Protein AF-A0A1E7F9J7-F1 (afdb_monomer_lite)

pLDDT: mean 77.95, std 24.34, range [22.36, 98.88]

Structure (mmCIF, N/CA/C/O backbone):
data_AF-A0A1E7F9J7-F1
#
_entry.id   AF-A0A1E7F9J7-F1
#
loop_
_atom_site.group_PDB
_atom_site.id
_atom_site.type_symbol
_atom_site.label_atom_id
_atom_site.label_alt_id
_atom_site.label_comp_id
_atom_site.label_asym_id
_atom_site.label_entity_id
_atom_site.label_seq_id
_atom_site.pdbx_PDB_ins_code
_atom_site.Cartn_x
_atom_site.Cartn_y
_atom_site.Cartn_z
_atom_site.occupancy
_atom_site.B_iso_or_equiv
_atom_site.auth_seq_id
_atom_site.auth_comp_id
_atom_site.auth_asym_id
_atom_site.auth_atom_id
_atom_site.pdbx_PDB_model_num
ATOM 1 N N . MET A 1 1 ? -28.278 43.457 30.561 1.00 31.36 1 MET A N 1
ATOM 2 C CA . MET A 1 1 ? -28.997 43.087 29.323 1.00 31.36 1 MET A CA 1
ATOM 3 C C . MET A 1 1 ? -27.980 43.084 28.197 1.00 31.36 1 MET A C 1
ATOM 5 O O . MET A 1 1 ? -27.250 44.060 28.129 1.00 31.36 1 MET A O 1
ATOM 9 N N . HIS A 1 2 ? -27.852 42.096 27.316 1.00 30.12 2 HIS A N 1
ATOM 10 C CA . HIS A 1 2 ? -28.140 40.648 27.331 1.00 30.12 2 HIS A CA 1
ATOM 11 C C . HIS A 1 2 ? -27.152 40.077 26.278 1.00 30.12 2 HIS A C 1
ATOM 13 O O . HIS A 1 2 ? -26.948 40.724 25.258 1.00 30.12 2 HIS A O 1
ATOM 19 N N . LEU A 1 3 ? -26.335 39.054 26.549 1.00 34.31 3 LEU A N 1
ATOM 20 C CA . LEU A 1 3 ? -26.695 37.627 26.561 1.00 34.31 3 LEU A CA 1
ATOM 21 C C . LEU A 1 3 ? -27.476 37.186 25.312 1.00 34.31 3 LEU A C 1
ATOM 23 O O . LEU A 1 3 ? -28.670 37.443 25.246 1.00 34.31 3 LEU A O 1
ATOM 27 N N . TYR A 1 4 ? -26.818 36.460 24.406 1.00 25.39 4 TYR A N 1
ATOM 28 C CA . TYR A 1 4 ? -27.062 35.024 24.174 1.00 25.39 4 TYR A CA 1
ATOM 29 C C . TYR A 1 4 ? -25.704 34.347 23.837 1.00 25.39 4 TYR A C 1
ATOM 31 O O . TYR A 1 4 ? -24.785 35.074 23.448 1.00 25.39 4 TYR A O 1
ATOM 39 N N . PRO A 1 5 ? -25.495 33.038 24.099 1.00 41.03 5 PRO A N 1
ATOM 40 C CA . PRO A 1 5 ? -24.150 32.485 24.286 1.00 41.03 5 PRO A CA 1
ATOM 41 C C . PRO A 1 5 ? -23.638 31.602 23.136 1.00 41.03 5 PRO A C 1
ATOM 43 O O . PRO A 1 5 ? -24.390 31.132 22.286 1.00 41.03 5 PRO A O 1
ATOM 46 N N . ILE A 1 6 ? -22.334 31.337 23.195 1.00 36.47 6 ILE A N 1
ATOM 47 C CA . ILE A 1 6 ? -21.612 30.326 22.416 1.00 36.47 6 ILE A CA 1
ATOM 48 C C . ILE A 1 6 ? -22.042 28.920 22.872 1.00 36.47 6 ILE A C 1
ATOM 50 O O . ILE A 1 6 ? -22.129 28.672 24.075 1.00 36.47 6 ILE A O 1
ATOM 54 N N . ILE A 1 7 ? -22.235 27.995 21.927 1.00 32.44 7 ILE A N 1
ATOM 55 C CA . ILE A 1 7 ? -22.280 26.550 22.196 1.00 32.44 7 ILE A CA 1
ATOM 56 C C . ILE A 1 7 ? -20.998 25.938 21.626 1.00 32.44 7 ILE A C 1
ATOM 58 O O . ILE A 1 7 ? -20.916 25.614 20.446 1.00 32.44 7 ILE A O 1
ATOM 62 N N . LEU A 1 8 ? -19.985 25.838 22.486 1.00 29.28 8 LEU A N 1
ATOM 63 C CA . LEU A 1 8 ? -18.765 25.070 22.259 1.00 29.28 8 LEU A CA 1
ATOM 64 C C . LEU A 1 8 ? -18.831 23.887 23.232 1.00 29.28 8 LEU A C 1
ATOM 66 O O . LEU A 1 8 ? -18.603 24.062 24.431 1.00 29.28 8 LEU A O 1
ATOM 70 N N . THR A 1 9 ? -19.236 22.710 22.756 1.00 32.66 9 THR A N 1
ATOM 71 C CA . THR A 1 9 ? -19.564 21.581 23.644 1.00 32.66 9 THR A CA 1
ATOM 72 C C . THR A 1 9 ? -18.398 20.606 23.782 1.00 32.66 9 THR A C 1
ATOM 74 O O . THR A 1 9 ? -18.389 19.543 23.184 1.00 32.66 9 THR A O 1
ATOM 77 N N . VAL A 1 10 ? -17.441 20.997 24.625 1.00 31.27 10 VAL A N 1
ATOM 78 C CA . VAL A 1 10 ? -16.606 20.111 25.458 1.00 31.27 10 VAL A CA 1
ATOM 79 C C . VAL A 1 10 ? -16.020 18.852 24.783 1.00 31.27 10 VAL A C 1
ATOM 81 O O . VAL A 1 10 ? -16.510 17.747 24.983 1.00 31.27 10 VAL A O 1
ATOM 84 N N . LEU A 1 11 ? -14.827 19.005 24.202 1.00 36.25 11 LEU A N 1
ATOM 85 C CA . LEU A 1 11 ? -13.717 18.055 24.410 1.00 36.25 11 LEU A CA 1
ATOM 86 C C . LEU A 1 11 ? -12.618 18.738 25.243 1.00 36.25 11 LEU A C 1
ATOM 88 O O . LEU A 1 11 ? -11.459 18.855 24.870 1.00 36.25 11 LEU A O 1
ATOM 92 N N . ALA A 1 12 ? -13.043 19.295 26.379 1.00 35.00 12 ALA A N 1
ATOM 93 C CA . ALA A 1 12 ? -12.202 20.066 27.290 1.00 35.00 12 ALA A CA 1
ATOM 94 C C . ALA A 1 12 ? -12.637 19.839 28.746 1.00 35.00 12 ALA A C 1
ATOM 96 O O . ALA A 1 12 ? -13.013 20.774 29.452 1.00 35.00 12 ALA A O 1
ATOM 97 N N . HIS A 1 13 ? -12.647 18.578 29.179 1.00 33.28 13 HIS A N 1
ATOM 98 C CA . HIS A 1 13 ? -12.692 18.187 30.589 1.00 33.28 13 HIS A CA 1
ATOM 99 C C . HIS A 1 13 ? -11.712 17.028 30.799 1.00 33.28 13 HIS A C 1
ATOM 101 O O . HIS A 1 13 ? -11.803 16.014 30.121 1.00 33.28 13 HIS A O 1
ATOM 107 N N . CYS A 1 14 ? -10.792 17.189 31.752 1.00 31.30 14 CYS A N 1
ATOM 108 C CA . CYS A 1 14 ? -9.801 16.183 32.155 1.00 31.30 14 CYS A CA 1
ATOM 109 C C . CYS A 1 14 ? -8.684 15.803 31.162 1.00 31.30 14 CYS A C 1
ATOM 111 O O . CYS A 1 14 ? -8.039 14.781 31.376 1.00 31.30 14 CYS A O 1
ATOM 113 N N . VAL A 1 15 ? -8.269 16.719 30.275 1.00 35.38 15 VAL A N 1
ATOM 114 C CA . VAL A 1 15 ? -6.812 16.887 30.100 1.00 35.38 15 VAL A CA 1
ATOM 115 C C . VAL A 1 15 ? -6.275 17.413 31.434 1.00 35.38 15 VAL A C 1
ATOM 117 O O . VAL A 1 15 ? -6.433 18.590 31.770 1.00 35.38 15 VAL A O 1
ATOM 120 N N . LYS A 1 16 ? -5.693 16.525 32.245 1.00 32.09 16 LYS A N 1
ATOM 121 C CA . LYS A 1 16 ? -4.738 16.957 33.269 1.00 32.09 16 LYS A CA 1
ATOM 122 C C . LYS A 1 16 ? -3.530 17.519 32.533 1.00 32.09 16 LYS A C 1
ATOM 124 O O . LYS A 1 16 ? -3.037 16.890 31.608 1.00 32.09 16 LYS A O 1
ATOM 129 N N . SER A 1 17 ? -2.998 18.641 33.003 1.00 37.31 17 SER A N 1
ATOM 130 C CA . SER A 1 17 ? -1.667 19.093 32.604 1.00 37.31 17 SER A CA 1
ATOM 131 C C . SER A 1 17 ? -0.590 18.248 33.299 1.00 37.31 17 SER A C 1
ATOM 133 O O . SER A 1 17 ? 0.095 18.724 34.206 1.00 37.31 17 SER A O 1
ATOM 135 N N . SER A 1 18 ? -0.481 16.984 32.904 1.00 37.03 18 SER A N 1
ATOM 136 C CA . SER A 1 18 ? 0.805 16.306 32.809 1.00 37.03 18 SER A CA 1
ATOM 137 C C . SER A 1 18 ? 1.249 16.455 31.359 1.00 37.03 18 SER A C 1
ATOM 139 O O . SER A 1 18 ? 0.772 15.742 30.484 1.00 37.03 18 SER A O 1
ATOM 141 N N . SER A 1 19 ? 2.155 17.403 31.111 1.00 41.78 19 SER A N 1
ATOM 142 C CA . SER A 1 19 ? 3.227 17.112 30.162 1.00 41.78 19 SER A CA 1
ATOM 143 C C . SER A 1 19 ? 3.887 15.818 30.635 1.00 41.78 19 SER A C 1
ATOM 145 O O . SER A 1 19 ? 4.098 15.684 31.849 1.00 41.78 19 SER A O 1
ATOM 147 N N . ALA A 1 20 ? 4.186 14.896 29.724 1.00 46.88 20 ALA A N 1
ATOM 148 C CA . ALA A 1 20 ? 4.900 13.680 30.086 1.00 46.88 20 ALA A CA 1
ATOM 149 C C . ALA A 1 20 ? 6.185 14.043 30.846 1.00 46.88 20 ALA A C 1
ATOM 151 O O . ALA A 1 20 ? 6.875 15.000 30.492 1.00 46.88 20 ALA A O 1
ATOM 152 N N . THR A 1 21 ? 6.493 13.334 31.929 1.00 57.53 21 THR A N 1
ATOM 153 C CA . THR A 1 21 ? 7.809 13.462 32.569 1.00 57.53 21 THR A CA 1
ATOM 154 C C . THR A 1 21 ? 8.828 12.626 31.779 1.00 57.53 21 THR A C 1
ATOM 156 O O . THR A 1 21 ? 8.442 11.653 31.133 1.00 57.53 21 THR A O 1
ATOM 159 N N . TRP A 1 22 ? 10.139 12.918 31.860 1.00 61.03 22 TRP A N 1
ATOM 160 C CA . TRP A 1 22 ? 11.176 12.031 31.274 1.00 61.03 22 TRP A CA 1
ATOM 161 C C . TRP A 1 22 ? 11.014 10.560 31.740 1.00 61.03 22 TRP A C 1
ATOM 163 O O . TRP A 1 22 ? 11.368 9.640 31.008 1.00 61.03 22 TRP A O 1
ATOM 173 N N . GLU A 1 23 ? 10.426 10.351 32.929 1.00 71.75 23 GLU A N 1
ATOM 174 C CA . GLU A 1 23 ? 10.092 9.038 33.507 1.00 71.75 23 GLU A CA 1
ATOM 175 C C . GLU A 1 23 ? 9.023 8.271 32.696 1.00 71.75 23 GLU A C 1
ATOM 177 O O . GLU A 1 23 ? 8.998 7.043 32.728 1.00 71.75 23 GLU A O 1
ATOM 182 N N . GLU A 1 24 ? 8.144 8.953 31.955 1.00 83.19 24 GLU A N 1
ATOM 183 C CA . GLU A 1 24 ? 7.156 8.309 31.077 1.00 83.19 24 GLU A CA 1
ATOM 184 C C . GLU A 1 24 ? 7.815 7.811 29.784 1.00 83.19 24 GLU A C 1
ATOM 186 O O . GLU A 1 24 ? 7.625 6.651 29.421 1.00 83.19 24 GLU A O 1
ATOM 191 N N . LEU A 1 25 ? 8.680 8.607 29.139 1.00 92.62 25 LEU A N 1
ATOM 192 C CA . LEU A 1 25 ? 9.430 8.142 27.959 1.00 92.62 25 LEU A CA 1
ATOM 193 C C . LEU A 1 25 ? 10.474 7.057 28.292 1.00 92.62 25 LEU A C 1
ATOM 195 O O . LEU A 1 25 ? 10.832 6.282 27.409 1.00 92.62 25 LEU A O 1
ATOM 199 N N . ASP A 1 26 ? 10.916 6.930 29.549 1.00 91.56 26 ASP A N 1
ATOM 200 C CA . ASP A 1 26 ? 11.721 5.783 30.012 1.00 91.56 26 ASP A CA 1
ATOM 201 C C . ASP A 1 26 ? 10.948 4.439 29.970 1.00 91.56 26 ASP A C 1
ATOM 203 O O . ASP A 1 26 ? 11.564 3.371 29.943 1.00 91.56 26 ASP A O 1
ATOM 207 N N . ASN A 1 27 ? 9.607 4.459 29.911 1.00 94.75 27 ASN A N 1
ATOM 208 C CA . ASN A 1 27 ? 8.796 3.245 29.737 1.00 94.75 27 ASN A CA 1
ATOM 209 C C . ASN A 1 27 ? 8.711 2.773 28.273 1.00 94.75 27 ASN A C 1
ATOM 211 O O . ASN A 1 27 ? 8.237 1.664 28.026 1.00 94.75 27 ASN A O 1
ATOM 215 N N . LEU A 1 28 ? 9.163 3.571 27.302 1.00 96.75 28 LEU A N 1
ATOM 216 C CA . LEU A 1 28 ? 9.178 3.192 25.886 1.00 96.75 28 LEU A CA 1
ATOM 217 C C . LEU A 1 28 ? 10.453 2.441 25.513 1.00 96.75 28 LEU A C 1
ATOM 219 O O . LEU A 1 28 ? 11.527 2.666 26.069 1.00 96.75 28 LEU A O 1
ATOM 223 N N . HIS A 1 29 ? 10.334 1.582 24.504 1.00 96.31 29 HIS A N 1
ATOM 224 C CA . HIS A 1 29 ? 11.493 1.059 23.797 1.00 96.31 29 HIS A CA 1
ATOM 225 C C . HIS A 1 29 ? 11.666 1.818 22.478 1.00 96.31 29 HIS A C 1
ATOM 227 O O . HIS A 1 29 ? 10.716 1.970 21.713 1.00 96.31 29 HIS A O 1
ATOM 233 N N . PHE A 1 30 ? 12.891 2.266 22.214 1.00 95.94 30 PHE A N 1
ATOM 234 C CA . PHE A 1 30 ? 13.279 2.973 20.998 1.00 95.94 30 PHE A CA 1
ATOM 235 C C . PHE A 1 30 ? 14.331 2.141 20.260 1.00 95.94 30 PHE A C 1
ATOM 237 O O . PHE A 1 30 ? 15.417 1.906 20.791 1.00 95.94 30 PHE A O 1
ATOM 244 N N . GLY A 1 31 ? 13.996 1.677 19.056 1.00 93.88 31 GLY A N 1
ATOM 245 C CA . GLY A 1 31 ? 14.862 0.844 18.222 1.00 93.88 31 GLY A CA 1
ATOM 246 C C . GLY A 1 31 ? 15.560 1.667 17.143 1.00 93.88 31 GLY A C 1
ATOM 247 O O . GLY A 1 31 ? 14.911 2.404 16.396 1.00 93.88 31 GLY A O 1
ATOM 248 N N . GLY A 1 32 ? 16.881 1.531 17.065 1.00 93.06 32 GLY A N 1
ATOM 249 C CA . GLY A 1 32 ? 17.759 2.289 16.175 1.00 93.06 32 GLY A CA 1
ATOM 250 C C . GLY A 1 32 ? 18.370 3.535 16.811 1.00 93.06 32 GLY A C 1
ATOM 251 O O . GLY A 1 32 ? 18.408 3.668 18.033 1.00 93.06 32 GLY A O 1
ATOM 252 N N . ARG A 1 33 ? 18.917 4.438 15.987 1.00 94.12 33 ARG A N 1
ATOM 253 C CA . ARG A 1 33 ? 19.833 5.518 16.418 1.00 94.12 33 ARG A CA 1
ATOM 254 C C . ARG A 1 33 ? 19.162 6.714 17.131 1.00 94.12 33 ARG A C 1
ATOM 256 O O . ARG A 1 33 ? 19.635 7.843 17.006 1.00 94.12 33 ARG A O 1
ATOM 263 N N . TRP A 1 34 ? 18.105 6.468 17.905 1.00 94.44 34 TRP A N 1
ATOM 264 C CA . TRP A 1 34 ? 17.447 7.458 18.760 1.00 94.44 34 TRP A CA 1
ATOM 265 C C . TRP A 1 34 ? 18.394 8.053 19.815 1.00 94.44 34 TRP A C 1
ATOM 267 O O . TRP A 1 34 ? 19.337 7.406 20.279 1.00 94.44 34 TRP A O 1
ATOM 277 N N . TRP A 1 35 ? 18.112 9.278 20.260 1.00 92.88 35 TRP A N 1
ATOM 278 C CA . TRP A 1 35 ? 18.783 9.906 21.398 1.00 92.88 35 TRP A CA 1
ATOM 279 C C . TRP A 1 35 ? 17.847 10.781 22.235 1.00 92.88 35 TRP A C 1
ATOM 281 O O . TRP A 1 35 ? 16.805 11.232 21.772 1.00 92.88 35 TRP A O 1
ATOM 291 N N . ARG A 1 36 ? 18.237 11.036 23.486 1.00 91.56 36 ARG A N 1
ATOM 292 C CA . ARG A 1 36 ? 17.559 11.981 24.383 1.00 91.56 36 ARG A CA 1
ATOM 293 C C . ARG A 1 36 ? 18.103 13.388 24.177 1.00 91.56 36 ARG A C 1
ATOM 295 O O . ARG A 1 36 ? 19.322 13.558 24.165 1.00 91.56 36 ARG A O 1
ATOM 302 N N . ASP A 1 37 ? 17.222 14.382 24.109 1.00 89.06 37 ASP A N 1
ATOM 303 C CA . ASP A 1 37 ? 17.598 15.799 24.055 1.00 89.06 37 ASP A CA 1
ATOM 304 C C . ASP A 1 37 ? 17.044 16.578 25.265 1.00 89.06 37 ASP A C 1
ATOM 306 O O . ASP A 1 37 ? 16.268 17.516 25.105 1.00 89.06 37 ASP A O 1
ATOM 310 N N . ASN A 1 38 ? 17.530 16.191 26.461 1.00 87.88 38 ASN A N 1
ATOM 311 C CA . ASN A 1 38 ? 17.381 16.759 27.828 1.00 87.88 38 ASN A CA 1
ATOM 312 C C . ASN A 1 38 ? 16.712 15.895 28.965 1.00 87.88 38 ASN A C 1
ATOM 314 O O . ASN A 1 38 ? 17.502 15.370 29.752 1.00 87.88 38 ASN A O 1
ATOM 318 N N . ASP A 1 39 ? 15.402 15.653 29.266 1.00 88.62 39 ASP A N 1
ATOM 319 C CA . ASP A 1 39 ? 12.684 15.688 28.316 1.00 88.62 39 ASP A CA 1
ATOM 320 C C . ASP A 1 39 ? 12.103 14.841 27.064 1.00 88.62 39 ASP A C 1
ATOM 322 O O . ASP A 1 39 ? 11.591 13.737 27.262 1.00 88.62 39 ASP A O 1
ATOM 326 N N . SER A 1 40 ? 12.248 15.314 25.808 1.00 93.44 40 SER A N 1
ATOM 327 C CA . SER A 1 40 ? 11.906 14.597 24.567 1.00 93.44 40 SER A CA 1
ATOM 328 C C . SER A 1 40 ? 12.999 13.692 23.954 1.00 93.44 40 SER A C 1
ATOM 330 O O . SER A 1 40 ? 14.211 13.862 24.143 1.00 93.44 40 SER A O 1
ATOM 332 N N . MET A 1 41 ? 12.556 12.695 23.182 1.00 95.25 41 MET A N 1
ATOM 333 C CA . MET A 1 41 ? 13.389 11.745 22.426 1.00 95.25 41 MET A CA 1
ATOM 334 C C . MET A 1 41 ? 13.416 12.102 20.934 1.00 95.25 41 MET A C 1
ATOM 336 O O . MET A 1 41 ? 12.403 12.517 20.380 1.00 95.25 41 MET A O 1
ATOM 340 N N . LYS A 1 42 ? 14.561 11.926 20.266 1.00 94.44 42 LYS A N 1
ATOM 341 C CA . LYS A 1 42 ? 14.794 12.333 18.870 1.00 94.44 42 LYS A CA 1
ATOM 342 C C . LYS A 1 42 ? 15.419 11.237 18.019 1.00 94.44 42 LYS A C 1
ATOM 344 O O . LYS A 1 42 ? 16.199 10.432 18.522 1.00 94.44 42 LYS A O 1
ATOM 349 N N . HIS A 1 43 ? 15.106 11.249 16.727 1.00 94.19 43 HIS A N 1
ATOM 350 C CA . HIS A 1 43 ? 15.682 10.389 15.689 1.00 94.19 43 HIS A CA 1
ATOM 351 C C . HIS A 1 43 ? 15.571 11.075 14.322 1.00 94.19 43 HIS A C 1
ATOM 353 O O . HIS A 1 43 ? 14.692 11.911 14.128 1.00 94.19 43 HIS A O 1
ATOM 359 N N . SER A 1 44 ? 16.427 10.727 13.358 1.00 90.44 44 SER A N 1
ATOM 360 C CA . SER A 1 44 ? 16.321 11.253 11.985 1.00 90.44 44 SER A CA 1
ATOM 361 C C . SER A 1 44 ? 16.428 10.218 10.871 1.00 90.44 44 SER A C 1
ATOM 363 O O . SER A 1 44 ? 15.923 10.501 9.799 1.00 90.44 44 SER A O 1
ATOM 365 N N . TRP A 1 45 ? 17.082 9.067 11.073 1.00 93.38 45 TRP A N 1
ATOM 366 C CA . TRP A 1 45 ? 17.297 8.044 10.029 1.00 93.38 45 TRP A CA 1
ATOM 367 C C . TRP A 1 45 ? 15.992 7.394 9.531 1.00 93.38 45 TRP A C 1
ATOM 369 O O . TRP A 1 45 ? 14.916 7.871 9.868 1.00 93.38 45 TRP A O 1
ATOM 379 N N . GLY A 1 46 ? 16.059 6.314 8.742 1.00 88.06 46 GLY A N 1
ATOM 380 C CA . GLY A 1 46 ? 14.864 5.607 8.251 1.00 88.06 46 GLY A CA 1
ATOM 381 C C . GLY A 1 46 ? 14.035 4.947 9.368 1.00 88.06 46 GLY A C 1
ATOM 382 O O . GLY A 1 46 ? 13.532 5.616 10.266 1.00 88.06 46 GLY A O 1
ATOM 383 N N . VAL A 1 47 ? 13.925 3.616 9.346 1.00 91.69 47 VAL A N 1
ATOM 384 C CA . VAL A 1 47 ? 12.894 2.846 10.081 1.00 91.69 47 VAL A CA 1
ATOM 385 C C . VAL A 1 47 ? 12.686 3.195 11.564 1.00 91.69 47 VAL A C 1
ATOM 387 O O . VAL A 1 47 ? 11.545 3.157 12.005 1.00 91.69 47 VAL A O 1
ATOM 390 N N . GLY A 1 48 ? 13.716 3.598 12.320 1.00 93.69 48 GLY A N 1
ATOM 391 C CA . GLY A 1 48 ? 13.559 4.474 13.499 1.00 93.69 48 GLY A CA 1
ATOM 392 C C . GLY A 1 48 ? 12.387 4.172 14.429 1.00 93.69 48 GLY A C 1
ATOM 393 O O . GLY A 1 48 ? 11.462 4.975 14.537 1.00 93.69 48 GLY A O 1
ATOM 394 N N . THR A 1 49 ? 12.389 3.002 15.063 1.00 96.00 49 THR A N 1
ATOM 395 C CA . THR A 1 49 ? 11.168 2.476 15.687 1.00 96.00 49 THR A CA 1
ATOM 396 C C . THR A 1 49 ? 10.937 2.983 17.104 1.00 96.00 49 THR A C 1
ATOM 398 O O . THR A 1 49 ? 11.889 3.172 17.860 1.00 96.00 49 THR A O 1
ATOM 401 N N . PHE A 1 50 ? 9.673 3.125 17.494 1.00 97.44 50 PHE A N 1
ATOM 402 C CA . PHE A 1 50 ? 9.259 3.275 18.887 1.00 97.44 50 PHE A CA 1
ATOM 403 C C . PHE A 1 50 ? 8.177 2.244 19.226 1.00 97.44 50 PHE A C 1
ATOM 405 O O . PHE A 1 50 ? 7.335 1.911 18.391 1.00 97.44 50 PHE A O 1
ATOM 412 N N . ILE A 1 51 ? 8.217 1.711 20.448 1.00 98.06 51 ILE A N 1
ATOM 413 C CA . ILE A 1 51 ? 7.260 0.720 20.947 1.00 98.06 51 ILE A CA 1
ATOM 414 C C . ILE A 1 51 ? 6.665 1.212 22.260 1.00 98.06 51 ILE A C 1
ATOM 416 O O . ILE A 1 51 ? 7.379 1.403 23.248 1.00 98.06 51 ILE A O 1
ATOM 420 N N . VAL A 1 52 ? 5.344 1.373 22.258 1.00 98.25 52 VAL A N 1
ATOM 421 C CA . VAL A 1 52 ? 4.521 1.754 23.406 1.00 98.25 52 VAL A CA 1
ATOM 422 C C . VAL A 1 52 ? 3.772 0.523 23.901 1.00 98.25 52 VAL A C 1
ATOM 424 O O . VAL A 1 52 ? 3.244 -0.254 23.107 1.00 98.25 52 VAL A O 1
ATOM 427 N N . ARG A 1 53 ? 3.686 0.348 25.218 1.00 98.19 53 ARG A N 1
ATOM 428 C CA . ARG A 1 53 ? 2.897 -0.714 25.847 1.00 98.19 53 ARG A CA 1
ATOM 429 C C . ARG A 1 53 ? 2.030 -0.108 26.938 1.00 98.19 53 ARG A C 1
ATOM 431 O O . ARG A 1 53 ? 2.528 0.655 27.758 1.00 98.19 53 ARG A O 1
ATOM 438 N N . PHE A 1 54 ? 0.738 -0.408 26.947 1.00 97.69 54 PHE A N 1
ATOM 439 C CA . PHE A 1 54 ? -0.209 0.231 27.864 1.00 97.69 54 PHE A CA 1
ATOM 440 C C . PHE A 1 54 ? -1.439 -0.640 28.123 1.00 97.69 54 PHE A C 1
ATOM 442 O O . PHE A 1 54 ? -1.631 -1.682 27.505 1.00 97.69 54 PHE A O 1
ATOM 449 N N . ARG A 1 55 ? -2.289 -0.217 29.057 1.00 97.00 55 ARG A N 1
ATOM 450 C CA . ARG A 1 55 ? -3.622 -0.789 29.308 1.00 97.00 55 ARG A CA 1
ATOM 451 C C . ARG A 1 55 ? -4.582 0.296 29.785 1.00 97.00 55 ARG A C 1
ATOM 453 O O . ARG A 1 55 ? -4.137 1.393 30.106 1.00 97.00 55 ARG A O 1
ATOM 460 N N . GLY A 1 56 ? -5.880 0.007 29.872 1.00 92.50 56 GLY A N 1
ATOM 461 C CA . GLY A 1 56 ? -6.856 0.959 30.427 1.00 92.50 56 GLY A CA 1
ATOM 462 C C . GLY A 1 56 ? -7.253 2.106 29.490 1.00 92.50 56 GLY A C 1
ATOM 463 O O . GLY A 1 56 ? -7.933 3.026 29.940 1.00 92.50 56 GLY A O 1
ATOM 464 N N . SER A 1 57 ? -6.850 2.045 28.214 1.00 92.94 57 SER A N 1
ATOM 465 C CA . SER A 1 57 ? -7.105 3.066 27.190 1.00 92.94 57 SER A CA 1
ATOM 466 C C . SER A 1 57 ? -7.679 2.465 25.910 1.00 92.94 57 SER A C 1
ATOM 468 O O . SER A 1 57 ? -7.348 1.334 25.551 1.00 92.94 57 SER A O 1
ATOM 470 N N . SER A 1 58 ? -8.541 3.232 25.246 1.00 86.69 58 SER A N 1
ATOM 471 C CA . SER A 1 58 ? -9.130 2.948 23.930 1.00 86.69 58 SER A CA 1
ATOM 472 C C . SER A 1 58 ? -8.366 3.598 22.771 1.00 86.69 58 SER A C 1
ATOM 474 O O . SER A 1 58 ? -8.616 3.281 21.609 1.00 86.69 58 SER A O 1
ATOM 476 N N . GLU A 1 59 ? -7.402 4.464 23.077 1.00 86.12 59 GLU A N 1
ATOM 477 C CA . GLU A 1 59 ? -6.537 5.113 22.095 1.00 86.12 59 GLU A CA 1
ATOM 478 C C . GLU A 1 59 ? -5.083 5.228 22.572 1.00 86.12 59 GLU A C 1
ATOM 480 O O . GLU A 1 59 ? -4.784 5.113 23.767 1.00 86.12 59 GLU A O 1
ATOM 485 N N . LEU A 1 60 ? -4.190 5.462 21.610 1.00 95.94 60 LEU A N 1
ATOM 486 C CA . LEU A 1 60 ? -2.814 5.900 21.807 1.00 95.94 60 LEU A CA 1
ATOM 487 C C . LEU A 1 60 ? -2.592 7.175 20.994 1.00 95.94 60 LEU A C 1
ATOM 489 O O . LEU A 1 60 ? -2.670 7.152 19.763 1.00 95.94 60 LEU A O 1
ATOM 493 N N . VAL A 1 61 ? -2.249 8.260 21.682 1.00 94.44 61 VAL A N 1
ATOM 494 C CA . VAL A 1 61 ? -1.857 9.528 21.067 1.00 94.44 61 VAL A CA 1
ATOM 495 C C . VAL A 1 61 ? -0.418 9.842 21.471 1.00 94.44 61 VAL A C 1
ATOM 497 O O . VAL A 1 61 ? -0.092 9.875 22.655 1.00 94.44 61 VAL A O 1
ATOM 500 N N . MET A 1 62 ? 0.458 10.080 20.501 1.00 95.56 62 MET A N 1
ATOM 501 C CA . MET A 1 62 ? 1.838 10.506 20.736 1.00 95.56 62 MET A CA 1
ATOM 502 C C . MET A 1 62 ? 1.907 12.030 20.679 1.00 95.56 62 MET A C 1
ATOM 504 O O . MET A 1 62 ? 1.467 12.621 19.695 1.00 95.56 62 MET A O 1
ATOM 508 N N . GLN A 1 63 ? 2.481 12.678 21.694 1.00 94.31 63 GLN A N 1
ATOM 509 C CA . GLN A 1 63 ? 2.858 14.084 21.565 1.00 94.31 63 GLN A CA 1
ATOM 510 C C . GLN A 1 63 ? 4.180 14.130 20.789 1.00 94.31 63 GLN A C 1
ATOM 512 O O . GLN A 1 63 ? 5.207 13.651 21.280 1.00 94.31 63 GLN A O 1
ATOM 517 N N . MET A 1 64 ? 4.139 14.625 19.553 1.00 92.69 64 MET A N 1
ATOM 518 C CA . MET A 1 64 ? 5.199 14.418 18.567 1.00 92.69 64 MET A CA 1
ATOM 519 C C . MET A 1 64 ? 5.349 15.628 17.641 1.00 92.69 64 MET A C 1
ATOM 521 O O . MET A 1 64 ? 4.368 16.252 17.257 1.00 92.69 64 MET A O 1
ATOM 525 N N . THR A 1 65 ? 6.581 15.912 17.224 1.00 93.19 65 THR A N 1
ATOM 526 C CA . THR A 1 65 ? 6.911 16.850 16.145 1.00 93.19 65 THR A CA 1
ATOM 527 C C . THR A 1 65 ? 7.626 16.098 15.016 1.00 93.19 65 THR A C 1
ATOM 529 O O . THR A 1 65 ? 8.542 15.309 15.260 1.00 93.19 65 THR A O 1
ATOM 532 N N . SER A 1 66 ? 7.245 16.375 13.770 1.00 89.69 66 SER A N 1
ATOM 533 C CA . SER A 1 66 ? 7.963 15.945 12.556 1.00 89.69 66 SER A CA 1
ATOM 534 C C . SER A 1 66 ? 8.512 17.176 11.817 1.00 89.69 66 SER A C 1
ATOM 536 O O . SER A 1 66 ? 8.316 18.308 12.263 1.00 89.69 66 SER A O 1
ATOM 538 N N . SER A 1 67 ? 9.227 16.994 10.704 1.00 79.12 67 SER A N 1
ATOM 539 C CA . SER A 1 67 ? 9.763 18.131 9.941 1.00 79.12 67 SER A CA 1
ATOM 540 C C . SER A 1 67 ? 8.667 18.973 9.275 1.00 79.12 67 SER A C 1
ATOM 542 O O . SER A 1 67 ? 7.495 18.621 9.304 1.00 79.12 67 SER A O 1
ATOM 544 N N . TRP A 1 68 ? 9.053 20.087 8.646 1.00 74.69 68 TRP A N 1
ATOM 545 C CA . TRP A 1 68 ? 8.184 21.145 8.099 1.00 74.69 68 TRP A CA 1
ATOM 546 C C . TRP A 1 68 ? 7.107 20.729 7.072 1.00 74.69 68 TRP A C 1
ATOM 548 O O . TRP A 1 68 ? 6.379 21.601 6.598 1.00 74.69 68 TRP A O 1
ATOM 558 N N . VAL A 1 69 ? 7.047 19.450 6.688 1.00 83.56 69 VAL A N 1
ATOM 559 C CA . VAL A 1 69 ? 6.079 18.867 5.740 1.00 83.56 69 VAL A CA 1
ATOM 560 C C . VAL A 1 69 ? 5.435 17.563 6.253 1.00 83.56 69 VAL A C 1
ATOM 562 O O . VAL A 1 69 ? 4.826 16.830 5.475 1.00 83.56 69 VAL A O 1
ATOM 565 N N . GLY A 1 70 ? 5.591 17.251 7.542 1.00 90.94 70 GLY A N 1
ATOM 566 C CA . GLY A 1 70 ? 5.115 16.020 8.170 1.00 90.94 70 GLY A CA 1
ATOM 567 C C . GLY A 1 70 ? 6.091 14.844 8.067 1.00 90.94 70 GLY A C 1
ATOM 568 O O . GLY A 1 70 ? 7.276 15.027 7.786 1.00 90.94 70 GLY A O 1
ATOM 569 N N . ALA A 1 71 ? 5.596 13.635 8.341 1.00 93.88 71 ALA A N 1
ATOM 570 C CA . ALA A 1 71 ? 6.279 12.360 8.085 1.00 93.88 71 ALA A CA 1
ATOM 571 C C . ALA A 1 71 ? 5.292 11.178 8.107 1.00 93.88 71 ALA A C 1
ATOM 573 O O . ALA A 1 71 ? 4.251 11.245 8.760 1.00 93.88 71 ALA A O 1
ATOM 574 N N . TYR A 1 72 ? 5.636 10.087 7.424 1.00 95.81 72 TYR A N 1
ATOM 575 C CA . TYR A 1 72 ? 4.905 8.819 7.472 1.00 95.81 72 TYR A CA 1
ATOM 576 C C . TYR A 1 72 ? 5.522 7.828 8.464 1.00 95.81 72 TYR A C 1
ATOM 578 O O . TYR A 1 72 ? 6.751 7.730 8.583 1.00 95.81 72 TYR A O 1
ATOM 586 N N . TYR A 1 73 ? 4.648 7.069 9.127 1.00 97.12 73 TYR A N 1
ATOM 587 C CA . TYR A 1 73 ? 4.996 5.999 10.057 1.00 97.12 73 TYR A CA 1
ATOM 588 C C . TYR A 1 73 ? 4.156 4.747 9.781 1.00 97.12 73 TYR A C 1
ATOM 590 O O . TYR A 1 73 ? 2.928 4.810 9.796 1.00 97.12 73 TYR A O 1
ATOM 598 N N . THR A 1 74 ? 4.803 3.601 9.588 1.00 96.44 74 THR A N 1
ATOM 599 C CA . THR A 1 74 ? 4.151 2.290 9.564 1.00 96.44 74 THR A CA 1
ATOM 600 C C . THR A 1 74 ? 4.000 1.803 11.001 1.00 96.44 74 THR A C 1
ATOM 602 O O . THR A 1 74 ? 4.996 1.646 11.711 1.00 96.44 74 THR A O 1
ATOM 605 N N . CYS A 1 75 ? 2.761 1.590 11.439 1.00 96.19 75 CYS A N 1
ATOM 606 C CA . CYS A 1 75 ? 2.399 1.247 12.811 1.00 96.19 75 CYS A CA 1
ATOM 607 C C . CYS A 1 75 ? 1.611 -0.067 12.883 1.00 96.19 75 CYS A C 1
ATOM 609 O O . CYS A 1 75 ? 0.724 -0.313 12.074 1.00 96.19 75 CYS A O 1
ATOM 611 N N . GLN A 1 76 ? 1.911 -0.889 13.884 1.00 95.12 76 GLN A N 1
ATOM 612 C CA . GLN A 1 76 ? 1.307 -2.195 14.137 1.00 95.12 76 GLN A CA 1
ATOM 613 C C . GLN A 1 76 ? 0.742 -2.238 15.560 1.00 95.12 76 GLN A C 1
ATOM 615 O O . GLN A 1 76 ? 1.433 -1.848 16.506 1.00 95.12 76 GLN A O 1
ATOM 620 N N . VAL A 1 77 ? -0.478 -2.754 15.726 1.00 93.44 77 VAL A N 1
ATOM 621 C CA . VAL A 1 77 ? -1.131 -2.942 17.036 1.00 93.44 77 VAL A CA 1
ATOM 622 C C . VAL A 1 77 ? -1.267 -4.434 17.337 1.00 93.44 77 VAL A C 1
ATOM 624 O O . VAL A 1 77 ? -1.750 -5.190 16.502 1.00 93.44 77 VAL A O 1
ATOM 627 N N . ASP A 1 78 ? -0.833 -4.863 18.523 1.00 92.62 78 ASP A N 1
ATOM 628 C CA . ASP A 1 78 ? -0.940 -6.230 19.066 1.00 92.62 78 ASP A CA 1
ATOM 629 C C . ASP A 1 78 ? -0.401 -7.363 18.160 1.00 92.62 78 ASP A C 1
ATOM 631 O O . ASP A 1 78 ? -0.722 -8.534 18.364 1.00 92.62 78 ASP A O 1
ATOM 635 N N . GLY A 1 79 ? 0.443 -7.035 17.175 1.00 85.25 79 GLY A N 1
ATOM 636 C CA . GLY A 1 79 ? 0.940 -7.982 16.169 1.00 85.25 79 GLY A CA 1
ATOM 637 C C . GLY A 1 79 ? -0.035 -8.268 15.016 1.00 85.25 79 GLY A C 1
ATOM 638 O O . GLY A 1 79 ? 0.166 -9.240 14.294 1.00 85.25 79 GLY A O 1
ATOM 639 N N . GLY A 1 80 ? -1.088 -7.457 14.858 1.00 83.50 80 GLY A N 1
ATOM 640 C CA . GLY A 1 80 ? -2.001 -7.480 13.710 1.00 83.50 80 GLY A CA 1
ATOM 641 C C . GLY A 1 80 ? -1.411 -6.828 12.446 1.00 83.50 80 GLY A C 1
ATOM 642 O O . GLY A 1 80 ? -0.186 -6.761 12.309 1.00 83.50 80 GLY A O 1
ATOM 643 N N . PRO A 1 81 ? -2.255 -6.337 11.520 1.00 82.12 81 PRO A N 1
ATOM 644 C CA . PRO A 1 81 ? -1.803 -5.636 10.319 1.00 82.12 81 PRO A CA 1
ATOM 645 C C . PRO A 1 81 ? -0.947 -4.395 10.614 1.00 82.12 81 PRO A C 1
ATOM 647 O O . PRO A 1 81 ? -1.073 -3.750 11.659 1.00 82.12 81 PRO A O 1
ATOM 650 N N . GLU A 1 82 ? -0.085 -4.053 9.660 1.00 87.12 82 GLU A N 1
ATOM 651 C CA . GLU A 1 82 ? 0.674 -2.804 9.641 1.00 87.12 82 GLU A CA 1
ATOM 652 C C . GLU A 1 82 ? -0.084 -1.723 8.855 1.00 87.12 82 GLU A C 1
ATOM 654 O O . GLU A 1 82 ? -0.524 -1.950 7.731 1.00 87.12 82 GLU A O 1
ATOM 659 N N . VAL A 1 83 ? -0.199 -0.523 9.427 1.00 85.38 83 VAL A N 1
ATOM 660 C CA . VAL A 1 83 ? -0.914 0.620 8.846 1.00 85.38 83 VAL A CA 1
ATOM 661 C C . VAL A 1 83 ? 0.055 1.786 8.651 1.00 85.38 83 VAL A C 1
ATOM 663 O O . VAL A 1 83 ? 0.682 2.245 9.606 1.00 85.38 83 VAL A O 1
ATOM 666 N N . LYS A 1 84 ? 0.174 2.294 7.418 1.00 90.44 84 LYS A N 1
ATOM 667 C CA . LYS A 1 84 ? 0.971 3.490 7.093 1.00 90.44 84 LYS A CA 1
ATOM 668 C C . LYS A 1 84 ? 0.165 4.757 7.397 1.00 90.44 84 LYS A C 1
ATOM 670 O O . LYS A 1 84 ? -0.738 5.122 6.649 1.00 90.44 84 LYS A O 1
ATOM 675 N N . LEU A 1 85 ? 0.513 5.432 8.487 1.00 89.25 85 LEU A N 1
ATOM 676 C CA . LEU A 1 85 ? -0.120 6.655 8.982 1.00 89.25 85 LEU A CA 1
ATOM 677 C C . LEU A 1 85 ? 0.704 7.896 8.604 1.00 89.25 85 LEU A C 1
ATOM 679 O O . LEU A 1 85 ? 1.932 7.839 8.564 1.00 89.25 85 LEU A O 1
ATOM 683 N N . PHE A 1 86 ? 0.040 9.031 8.369 1.00 93.88 86 PHE A N 1
ATOM 684 C CA . PHE A 1 86 ? 0.694 10.326 8.141 1.00 93.88 86 PHE A CA 1
ATOM 685 C C . PHE A 1 86 ? 0.558 11.243 9.357 1.00 93.88 86 PHE A C 1
ATOM 687 O O . PHE A 1 86 ? -0.539 11.417 9.888 1.00 93.88 86 PHE A O 1
ATOM 694 N N . HIS A 1 87 ? 1.658 11.880 9.748 1.00 93.38 87 HIS A N 1
ATOM 695 C CA . HIS A 1 87 ? 1.682 12.936 10.748 1.00 93.38 87 HIS A CA 1
ATOM 696 C C . HIS A 1 87 ? 1.884 14.304 10.081 1.00 93.38 87 HIS A C 1
ATOM 698 O O . HIS A 1 87 ? 2.971 14.581 9.573 1.00 93.38 87 HIS A O 1
ATOM 704 N N . ASP A 1 88 ? 0.862 15.167 10.103 1.00 85.19 88 ASP A N 1
ATOM 705 C CA . ASP A 1 88 ? 0.984 16.583 9.720 1.00 85.19 88 ASP A CA 1
ATOM 706 C C . ASP A 1 88 ? 1.695 17.354 10.843 1.00 85.19 88 ASP A C 1
ATOM 708 O O . ASP A 1 88 ? 1.243 17.370 11.985 1.00 85.19 88 ASP A O 1
ATOM 712 N N . ASN A 1 89 ? 2.792 18.039 10.520 1.00 83.62 89 ASN A N 1
ATOM 713 C CA . ASN A 1 89 ? 3.599 18.790 11.485 1.00 83.62 89 ASN A CA 1
ATOM 714 C C . ASN A 1 89 ? 2.950 20.093 11.999 1.00 83.62 89 ASN A C 1
ATOM 716 O O . ASN A 1 89 ? 3.615 20.881 12.673 1.00 83.62 89 ASN A O 1
ATOM 720 N N . GLN A 1 90 ? 1.695 20.364 11.640 1.00 81.56 90 GLN A N 1
ATOM 721 C CA . GLN A 1 90 ? 0.847 21.386 12.263 1.00 81.56 90 GLN A CA 1
ATOM 722 C C . GLN A 1 90 ? 0.052 20.844 13.466 1.00 81.56 90 GLN A C 1
ATOM 724 O O . GLN A 1 90 ? -0.693 21.599 14.094 1.00 81.56 90 GLN A O 1
ATOM 729 N N . ILE A 1 91 ? 0.180 19.550 13.772 1.00 77.81 91 ILE A N 1
ATOM 730 C CA . ILE A 1 91 ? -0.517 18.855 14.853 1.00 77.81 91 ILE A CA 1
ATOM 731 C C . ILE A 1 91 ? 0.532 18.376 15.867 1.00 77.81 91 ILE A C 1
ATOM 733 O O . ILE A 1 91 ? 1.413 17.607 15.518 1.00 77.81 91 ILE A O 1
ATOM 737 N N . ASP A 1 92 ? 0.431 18.804 17.131 1.00 87.56 92 ASP A N 1
ATOM 738 C CA . ASP A 1 92 ? 1.362 18.368 18.195 1.00 87.56 92 ASP A CA 1
ATOM 739 C C . ASP A 1 92 ? 1.019 16.967 18.762 1.00 87.56 92 ASP A C 1
ATOM 741 O O . ASP A 1 92 ? 1.767 16.417 19.570 1.00 87.56 92 ASP A O 1
ATOM 745 N N . TYR A 1 93 ? -0.152 16.419 18.408 1.00 86.50 93 TYR A N 1
ATOM 746 C CA . TYR A 1 93 ? -0.770 15.224 19.001 1.00 86.50 93 TYR A CA 1
ATOM 747 C C . TYR A 1 93 ? -1.198 14.221 17.918 1.00 86.50 93 TYR A C 1
ATOM 749 O O . TYR A 1 93 ? -2.292 14.306 17.358 1.00 86.50 93 TYR A O 1
ATOM 757 N N . PHE A 1 94 ? -0.335 13.249 17.642 1.00 91.56 94 PHE A N 1
ATOM 758 C CA . PHE A 1 94 ? -0.529 12.211 16.635 1.00 91.56 94 PHE A CA 1
ATOM 759 C C . PHE A 1 94 ? -1.357 11.046 17.189 1.00 91.56 94 PHE A C 1
ATOM 761 O O . PHE A 1 94 ? -0.866 10.288 18.026 1.00 91.56 94 PHE A O 1
ATOM 768 N N . GLN A 1 95 ? -2.597 10.864 16.730 1.00 89.94 95 GLN A N 1
ATOM 769 C CA . GLN A 1 95 ? -3.380 9.670 17.067 1.00 89.94 95 GLN A CA 1
ATOM 770 C C . GLN A 1 95 ? -2.840 8.471 16.272 1.00 89.94 95 GLN A C 1
ATOM 772 O O . GLN A 1 95 ? -3.009 8.389 15.060 1.00 89.94 95 GLN A O 1
ATOM 777 N N . VAL A 1 96 ? -2.156 7.561 16.969 1.00 92.31 96 VAL A N 1
ATOM 778 C CA . VAL A 1 96 ? -1.501 6.377 16.388 1.00 92.31 96 VAL A CA 1
ATOM 779 C C . VAL A 1 96 ? -2.451 5.181 16.336 1.00 92.31 96 VAL A C 1
ATOM 781 O O . VAL A 1 96 ? -2.375 4.366 15.423 1.00 92.31 96 VAL A O 1
ATOM 784 N N . ALA A 1 97 ? -3.338 5.054 17.322 1.00 84.62 97 ALA A N 1
ATOM 785 C CA . ALA A 1 97 ? -4.348 4.003 17.360 1.00 84.62 97 ALA A CA 1
ATOM 786 C C . ALA A 1 97 ? -5.594 4.480 18.114 1.00 84.62 97 ALA A C 1
ATOM 788 O O . ALA A 1 97 ? -5.488 5.258 19.061 1.00 84.62 97 ALA A O 1
ATOM 789 N N . ALA A 1 98 ? -6.762 3.980 17.718 1.00 83.75 98 ALA A N 1
ATOM 790 C CA . ALA A 1 98 ? -8.063 4.284 18.309 1.00 83.75 98 ALA A CA 1
ATOM 791 C C . ALA A 1 98 ? -8.980 3.050 18.232 1.00 83.75 98 ALA A C 1
ATOM 793 O O . ALA A 1 98 ? -8.644 2.064 17.578 1.00 83.75 98 ALA A O 1
ATOM 794 N N . GLY A 1 99 ? -10.131 3.083 18.913 1.00 81.56 99 GLY A N 1
ATOM 795 C CA . GLY A 1 99 ? -11.088 1.964 18.928 1.00 81.56 99 GLY A CA 1
ATOM 796 C C . GLY A 1 99 ? -10.609 0.721 19.694 1.00 81.56 99 GLY A C 1
ATOM 797 O O . GLY A 1 99 ? -11.240 -0.332 19.625 1.00 81.56 99 GLY A O 1
ATOM 798 N N . LEU A 1 100 ? -9.505 0.836 20.436 1.00 86.12 100 LEU A N 1
ATOM 799 C CA . LEU A 1 100 ? -8.910 -0.246 21.212 1.00 86.12 100 LEU A CA 1
ATOM 800 C C . LEU A 1 100 ? -9.777 -0.608 22.426 1.00 86.12 100 LEU A C 1
ATOM 802 O O . LEU A 1 100 ? -10.708 0.105 22.798 1.00 86.12 100 LEU A O 1
ATOM 806 N N . SER A 1 101 ? -9.472 -1.737 23.065 1.00 88.06 101 SER A N 1
ATOM 807 C CA . SER A 1 101 ? -10.298 -2.344 24.111 1.00 88.06 101 SER A CA 1
ATOM 808 C C . SER A 1 101 ? -9.716 -2.047 25.501 1.00 88.06 101 SER A C 1
ATOM 810 O O . SER A 1 101 ? -8.831 -2.788 25.927 1.00 88.06 101 SER A O 1
ATOM 812 N N . PRO A 1 102 ? -10.239 -1.085 26.296 1.00 84.25 102 PRO A N 1
ATOM 813 C CA . PRO A 1 102 ? -9.582 -0.635 27.536 1.00 84.25 102 PRO A CA 1
ATOM 814 C C . PRO A 1 102 ? -9.394 -1.716 28.612 1.00 84.25 102 PRO A C 1
ATOM 816 O O . PRO A 1 102 ? -8.624 -1.541 29.551 1.00 84.25 102 PRO A O 1
ATOM 819 N N . SER A 1 103 ? -10.110 -2.837 28.500 1.00 85.94 103 SER A N 1
ATOM 820 C CA . SER A 1 103 ? -9.977 -4.022 29.355 1.00 85.94 103 SER A CA 1
ATOM 821 C C . SER A 1 103 ? -8.778 -4.925 29.020 1.00 85.94 103 SER A C 1
ATOM 823 O O . SER A 1 103 ? -8.524 -5.875 29.764 1.00 85.94 103 SER A O 1
ATOM 825 N N . LYS A 1 104 ? -8.061 -4.662 27.921 1.00 90.94 104 LYS A N 1
ATOM 826 C CA . LYS A 1 104 ? -6.853 -5.378 27.493 1.00 90.94 104 LYS A CA 1
ATOM 827 C C . LYS A 1 104 ? -5.582 -4.594 27.837 1.00 90.94 104 LYS A C 1
ATOM 829 O O . LYS A 1 104 ? -5.609 -3.411 28.174 1.00 90.94 104 LYS A O 1
ATOM 834 N N . GLU A 1 105 ? -4.464 -5.304 27.753 1.00 97.06 105 GLU A N 1
ATOM 835 C CA . GLU A 1 105 ? -3.143 -4.718 27.543 1.00 97.06 105 GLU A CA 1
ATOM 836 C C . GLU A 1 105 ? -2.884 -4.670 26.032 1.00 97.06 105 GLU A C 1
ATOM 838 O O . GLU A 1 105 ? -3.253 -5.614 25.333 1.00 97.06 105 GLU A O 1
ATOM 843 N N . HIS A 1 106 ? -2.272 -3.586 25.564 1.00 96.75 106 HIS A N 1
ATOM 844 C CA . HIS A 1 106 ? -1.973 -3.313 24.165 1.00 96.75 106 HIS A CA 1
ATOM 845 C C . HIS A 1 106 ? -0.479 -3.028 23.968 1.00 96.75 106 HIS A C 1
ATOM 847 O O . HIS A 1 106 ? 0.164 -2.401 24.819 1.00 96.75 106 HIS A O 1
ATOM 853 N N . ILE A 1 107 ? 0.067 -3.471 22.835 1.00 97.75 107 ILE A N 1
ATOM 854 C CA . ILE A 1 107 ? 1.425 -3.157 22.372 1.00 97.75 107 ILE A CA 1
ATOM 855 C C . ILE A 1 107 ? 1.310 -2.514 20.993 1.00 97.75 107 ILE A C 1
ATOM 857 O O . ILE A 1 107 ? 0.746 -3.107 20.078 1.00 97.75 107 ILE A O 1
ATOM 861 N N . VAL A 1 108 ? 1.881 -1.323 20.833 1.00 98.12 108 VAL A N 1
ATOM 862 C CA . VAL A 1 108 ? 1.942 -0.620 19.550 1.00 98.12 108 VAL A CA 1
ATOM 863 C C . VAL A 1 108 ? 3.398 -0.394 19.177 1.00 98.12 108 VAL A C 1
ATOM 865 O O . VAL A 1 108 ? 4.149 0.196 19.951 1.00 98.12 108 VAL A O 1
ATOM 868 N N . ARG A 1 109 ? 3.796 -0.854 17.991 1.00 97.12 109 ARG A N 1
ATOM 869 C CA . ARG A 1 109 ? 5.119 -0.629 17.394 1.00 97.12 109 ARG A CA 1
ATOM 870 C C . ARG A 1 109 ? 4.945 0.242 16.162 1.00 97.12 109 ARG A C 1
ATOM 872 O O . ARG A 1 109 ? 4.197 -0.131 15.272 1.00 97.12 109 ARG A O 1
ATOM 879 N N . CYS A 1 110 ? 5.668 1.350 16.085 1.00 97.75 110 CYS A N 1
ATOM 880 C CA . CYS A 1 110 ? 5.748 2.180 14.887 1.00 97.75 110 CYS A CA 1
ATOM 881 C C . CYS A 1 110 ? 7.191 2.285 14.405 1.00 97.75 110 CYS A C 1
ATOM 883 O O . CYS A 1 110 ? 8.117 2.237 15.215 1.00 97.75 110 CYS A O 1
ATOM 885 N N . GLY A 1 111 ? 7.379 2.500 13.107 1.00 96.75 111 GLY A N 1
ATOM 886 C CA . GLY A 1 111 ? 8.638 2.940 12.518 1.00 96.75 111 GLY A CA 1
ATOM 887 C C . GLY A 1 111 ? 8.408 3.933 11.382 1.00 96.75 111 GLY A C 1
ATOM 888 O O . GLY A 1 111 ? 7.333 3.976 10.798 1.00 96.75 111 GLY A O 1
ATOM 889 N N . ARG A 1 112 ? 9.404 4.766 11.092 1.00 96.38 112 ARG A N 1
ATOM 890 C CA . ARG A 1 112 ? 9.341 5.864 10.116 1.00 96.38 112 ARG A CA 1
ATOM 891 C C . ARG A 1 112 ? 9.624 5.382 8.689 1.00 96.38 112 ARG A C 1
ATOM 893 O O . ARG A 1 112 ? 10.637 4.733 8.445 1.00 96.38 112 ARG A O 1
ATOM 900 N N . ASN A 1 113 ? 8.781 5.768 7.731 1.00 96.12 113 ASN A N 1
ATOM 901 C CA . ASN A 1 113 ? 8.940 5.397 6.318 1.00 96.12 113 ASN A CA 1
ATOM 902 C C . ASN A 1 113 ? 9.987 6.237 5.577 1.00 96.12 113 ASN A C 1
ATOM 904 O O . ASN A 1 113 ? 10.620 5.741 4.652 1.00 96.12 113 ASN A O 1
ATOM 908 N N . ASN A 1 114 ? 10.127 7.521 5.915 1.00 94.44 114 ASN A N 1
ATOM 909 C CA . ASN A 1 114 ? 10.811 8.483 5.047 1.00 94.44 114 ASN A CA 1
ATOM 910 C C . ASN A 1 114 ? 12.310 8.636 5.336 1.00 94.44 114 ASN A C 1
ATOM 912 O O . ASN A 1 114 ? 12.742 8.566 6.490 1.00 94.44 114 ASN A O 1
ATOM 916 N N . GLU A 1 115 ? 13.078 8.974 4.294 1.00 92.50 115 GLU A N 1
ATOM 917 C CA . GLU A 1 115 ? 14.493 9.341 4.396 1.00 92.50 115 GLU A CA 1
ATOM 918 C C . GLU A 1 115 ? 14.733 10.473 5.412 1.00 92.50 115 GLU A C 1
ATOM 920 O O . GLU A 1 115 ? 13.891 11.343 5.655 1.00 92.50 115 GLU A O 1
ATOM 925 N N . ALA A 1 116 ? 15.930 10.478 5.985 1.00 89.75 116 ALA A N 1
ATOM 926 C CA . ALA A 1 116 ? 16.407 11.447 6.958 1.00 89.75 116 ALA A CA 1
ATOM 927 C C . ALA A 1 116 ? 16.531 12.892 6.451 1.00 89.75 116 ALA A C 1
ATOM 929 O O . ALA A 1 116 ? 16.467 13.828 7.250 1.00 89.75 116 ALA A O 1
ATOM 930 N N . SER A 1 117 ? 16.631 13.085 5.134 1.00 89.25 117 SER A N 1
ATOM 931 C CA . SER A 1 117 ? 16.574 14.402 4.492 1.00 89.25 117 SER A CA 1
ATOM 932 C C . SER A 1 117 ? 15.239 15.124 4.730 1.00 89.25 117 SER A C 1
ATOM 934 O O . SER A 1 117 ? 15.210 16.353 4.758 1.00 89.25 117 SER A O 1
ATOM 936 N N . TRP A 1 118 ? 14.156 14.401 5.046 1.00 89.56 118 TRP A N 1
ATOM 937 C CA . TRP A 1 118 ? 12.893 14.974 5.531 1.00 89.56 118 TRP A CA 1
ATOM 938 C C . TRP A 1 118 ? 12.921 15.290 7.036 1.00 89.56 118 TRP A C 1
ATOM 940 O O . TRP A 1 118 ? 11.910 15.134 7.719 1.00 89.56 118 TRP A O 1
ATOM 950 N N . GLY A 1 119 ? 14.071 15.712 7.571 1.00 89.88 119 GLY A N 1
ATOM 951 C CA . GLY A 1 119 ? 14.260 16.210 8.939 1.00 89.88 119 GLY A CA 1
ATOM 952 C C . GLY A 1 119 ? 13.939 15.212 10.067 1.00 89.88 119 GLY A C 1
ATOM 953 O O . GLY A 1 119 ? 13.567 14.066 9.813 1.00 89.88 119 GLY A O 1
ATOM 954 N N . PRO A 1 120 ? 14.089 15.613 11.340 1.00 91.75 120 PRO A N 1
ATOM 955 C CA . PRO A 1 120 ? 13.949 14.706 12.476 1.00 91.75 120 PRO A CA 1
ATOM 956 C C . PRO A 1 120 ? 12.492 14.393 12.851 1.00 91.75 120 PRO A C 1
ATOM 958 O O . PRO A 1 120 ? 11.551 15.113 12.520 1.00 91.75 120 PRO A O 1
ATOM 961 N N . THR A 1 121 ? 12.335 13.308 13.602 1.00 94.62 121 THR A N 1
ATOM 962 C CA . THR A 1 121 ? 11.184 13.000 14.454 1.00 94.62 121 THR A CA 1
ATOM 963 C C . THR A 1 121 ? 11.558 13.305 15.903 1.00 94.62 121 THR A C 1
ATOM 965 O O . THR A 1 121 ? 12.649 12.945 16.349 1.00 94.62 121 THR A O 1
ATOM 968 N N . ILE A 1 122 ? 10.661 13.963 16.631 1.00 95.00 122 ILE A N 1
ATOM 969 C CA . ILE A 1 122 ? 10.813 14.336 18.040 1.00 95.00 122 ILE A CA 1
ATOM 970 C C . ILE A 1 122 ? 9.561 13.848 18.771 1.00 95.00 122 ILE A C 1
ATOM 972 O O . ILE A 1 122 ? 8.462 14.184 18.351 1.00 95.00 122 ILE A O 1
ATOM 976 N N . ILE A 1 123 ? 9.705 13.061 19.833 1.00 96.25 123 ILE A N 1
ATOM 977 C CA . ILE A 1 123 ? 8.602 12.605 20.688 1.00 96.25 123 ILE A CA 1
ATOM 978 C C . ILE A 1 123 ? 8.756 13.275 22.049 1.00 96.25 123 ILE A C 1
ATOM 980 O O . ILE A 1 123 ? 9.718 13.004 22.769 1.00 96.25 123 ILE A O 1
ATOM 984 N N . ASP A 1 124 ? 7.809 14.147 22.385 1.00 93.88 124 ASP A N 1
ATOM 985 C CA . ASP A 1 124 ? 7.791 14.949 23.611 1.00 93.88 124 ASP A CA 1
ATOM 986 C C . ASP A 1 124 ? 6.929 14.331 24.722 1.00 93.88 124 ASP A C 1
ATOM 988 O O . ASP A 1 124 ? 7.067 14.701 25.886 1.00 93.88 124 ASP A O 1
ATOM 992 N N . GLY A 1 125 ? 6.056 13.375 24.395 1.00 92.50 125 GLY A N 1
ATOM 993 C CA . GLY A 1 125 ? 5.176 12.748 25.377 1.00 92.50 125 GLY A CA 1
ATOM 994 C C . GLY A 1 125 ? 4.151 11.789 24.782 1.00 92.50 125 GLY A C 1
ATOM 995 O O . GLY A 1 125 ? 4.205 11.437 23.604 1.00 92.50 125 GLY A O 1
ATOM 996 N N . ILE A 1 126 ? 3.213 11.351 25.621 1.00 94.62 126 ILE A N 1
ATOM 997 C CA . ILE A 1 126 ? 2.168 10.376 25.285 1.00 94.62 126 ILE A CA 1
ATOM 998 C C . ILE A 1 126 ? 0.878 10.784 25.995 1.00 94.62 126 ILE A C 1
ATOM 1000 O O . ILE A 1 126 ? 0.910 11.249 27.133 1.00 94.62 126 ILE A O 1
ATOM 1004 N N . VAL A 1 127 ? -0.260 10.584 25.339 1.00 91.62 127 VAL A N 1
ATOM 1005 C CA . VAL A 1 127 ? -1.593 10.747 25.914 1.00 91.62 127 VAL A CA 1
ATOM 1006 C C . VAL A 1 127 ? -2.370 9.438 25.751 1.00 91.62 127 VAL A C 1
ATOM 1008 O O . VAL A 1 127 ? -2.382 8.814 24.690 1.00 91.62 127 VAL A O 1
ATOM 1011 N N . LEU A 1 128 ? -3.005 9.032 26.848 1.00 93.69 128 LEU A N 1
ATOM 1012 C CA . LEU A 1 128 ? -3.913 7.894 26.972 1.00 93.69 128 LEU A CA 1
ATOM 1013 C C . LEU A 1 128 ? -5.209 8.382 27.646 1.00 93.69 128 LEU A C 1
ATOM 1015 O O . LEU A 1 128 ? -5.243 9.478 28.216 1.00 93.69 128 LEU A O 1
ATOM 1019 N N . ASP A 1 129 ? -6.247 7.545 27.653 1.00 90.31 129 ASP A N 1
ATOM 1020 C CA . ASP A 1 129 ? -7.467 7.761 28.441 1.00 90.31 129 ASP A CA 1
ATOM 1021 C C . ASP A 1 129 ? -7.173 8.114 29.921 1.00 90.31 129 ASP A C 1
ATOM 1023 O O . ASP A 1 129 ? -6.163 7.683 30.480 1.00 90.31 129 ASP A O 1
ATOM 1027 N N . PRO A 1 130 ? -8.098 8.773 30.651 1.00 86.88 130 PRO A N 1
ATOM 1028 C CA . PRO A 1 130 ? -7.921 9.105 32.073 1.00 86.88 130 PRO A CA 1
ATOM 1029 C C . PRO A 1 130 ? -7.727 7.920 33.045 1.00 86.88 130 PRO A C 1
ATOM 1031 O O . PRO A 1 130 ? -7.447 8.156 34.222 1.00 86.88 130 PRO A O 1
ATOM 1034 N N . ASN A 1 131 ? -7.910 6.675 32.585 1.00 85.19 131 ASN A N 1
ATOM 1035 C CA . ASN A 1 131 ? -7.608 5.436 33.321 1.00 85.19 131 ASN A CA 1
ATOM 1036 C C . ASN A 1 131 ? -6.463 4.623 32.681 1.00 85.19 131 ASN A C 1
ATOM 1038 O O . ASN A 1 131 ? -6.199 3.500 33.114 1.00 85.19 131 ASN A O 1
ATOM 1042 N N . GLY A 1 132 ? -5.818 5.172 31.650 1.00 92.81 132 GLY A N 1
ATOM 1043 C CA . GLY A 1 132 ? -4.696 4.571 30.955 1.00 92.81 132 GLY A CA 1
ATOM 1044 C C . GLY A 1 132 ? -3.476 4.444 31.862 1.00 92.81 132 GLY A C 1
ATOM 1045 O O . GLY A 1 132 ? -3.150 5.343 32.638 1.00 92.81 132 GLY A O 1
ATOM 1046 N N . GLU A 1 133 ? -2.794 3.314 31.751 1.00 94.56 133 GLU A N 1
ATOM 1047 C CA . GLU A 1 133 ? -1.550 3.021 32.452 1.00 94.56 133 GLU A CA 1
ATOM 1048 C C . GLU A 1 133 ? -0.498 2.664 31.405 1.00 94.56 133 GLU A C 1
ATOM 1050 O O . GLU A 1 133 ? -0.609 1.634 30.734 1.00 94.56 133 GLU A O 1
ATOM 1055 N N . LEU A 1 134 ? 0.506 3.530 31.262 1.00 96.12 134 LEU A N 1
ATOM 1056 C CA . LEU A 1 134 ? 1.708 3.242 30.491 1.00 96.12 134 LEU A CA 1
ATOM 1057 C C . LEU A 1 134 ? 2.526 2.176 31.232 1.00 96.12 134 LEU A C 1
ATOM 1059 O O . LEU A 1 134 ? 2.699 2.238 32.450 1.00 96.12 134 LEU A O 1
ATOM 1063 N N . LEU A 1 135 ? 3.008 1.185 30.495 1.00 96.31 135 LEU A N 1
ATOM 1064 C CA . LEU A 1 135 ? 3.759 0.044 31.003 1.00 96.31 135 LEU A CA 1
ATOM 1065 C C . LEU A 1 135 ? 5.121 0.007 30.315 1.00 96.31 135 LEU A C 1
ATOM 1067 O O . LEU A 1 135 ? 5.236 0.375 29.149 1.00 96.31 135 LEU A O 1
ATOM 1071 N N . GLN A 1 136 ? 6.135 -0.532 30.994 1.00 96.94 136 GLN A N 1
ATOM 1072 C CA . GLN A 1 136 ? 7.440 -0.763 30.379 1.00 96.94 136 GLN A CA 1
ATOM 1073 C C . GLN A 1 136 ? 7.295 -1.655 29.131 1.00 96.94 136 GLN A C 1
ATOM 1075 O O . GLN A 1 136 ? 7.004 -2.858 29.228 1.00 96.94 136 GLN A O 1
ATOM 1080 N N . ALA A 1 137 ? 7.515 -1.057 27.963 1.00 95.44 137 ALA A N 1
ATOM 1081 C CA . ALA A 1 137 ? 7.792 -1.752 26.721 1.00 95.44 137 ALA A CA 1
ATOM 1082 C C . ALA A 1 137 ? 9.173 -2.414 26.815 1.00 95.44 137 ALA A C 1
ATOM 1084 O O . ALA A 1 137 ? 10.098 -1.893 27.443 1.00 95.44 137 ALA A O 1
ATOM 1085 N N . VAL A 1 138 ? 9.292 -3.596 26.219 1.00 89.75 138 VAL A N 1
ATOM 1086 C CA . VAL A 1 138 ? 10.496 -4.431 26.274 1.00 89.75 138 VAL A CA 1
ATOM 1087 C C . VAL A 1 138 ? 11.173 -4.382 24.909 1.00 89.75 138 VAL A C 1
ATOM 1089 O O . VAL A 1 138 ? 10.485 -4.427 23.893 1.00 89.75 138 VAL A O 1
ATOM 1092 N N . ASP A 1 139 ? 12.506 -4.314 24.892 1.00 89.62 139 ASP A N 1
ATOM 1093 C CA . ASP A 1 139 ? 13.307 -4.532 23.682 1.00 89.62 139 ASP A CA 1
ATOM 1094 C C . ASP A 1 139 ? 12.936 -5.899 23.065 1.00 89.62 139 ASP A C 1
ATOM 1096 O O . ASP A 1 139 ? 13.141 -6.926 23.724 1.00 89.62 139 ASP A O 1
ATOM 1100 N N . PRO A 1 140 ? 12.394 -5.952 21.830 1.00 87.50 140 PRO A N 1
ATOM 1101 C CA . PRO A 1 140 ? 12.051 -7.210 21.169 1.00 87.50 140 PRO A CA 1
ATOM 1102 C C . PRO A 1 140 ? 13.236 -8.177 21.069 1.00 87.50 140 PRO A C 1
ATOM 1104 O O . PRO A 1 140 ? 13.043 -9.391 21.074 1.00 87.50 140 PRO A O 1
ATOM 1107 N N . ASN A 1 141 ? 14.464 -7.651 21.021 1.00 92.31 141 ASN A N 1
ATOM 1108 C CA . ASN A 1 141 ? 15.706 -8.412 20.984 1.00 92.31 141 ASN A CA 1
ATOM 1109 C C . ASN A 1 141 ? 16.450 -8.431 22.334 1.00 92.31 141 ASN A C 1
ATOM 1111 O O . ASN A 1 141 ? 17.649 -8.706 22.372 1.00 92.31 141 ASN A O 1
ATOM 1115 N N . ALA A 1 142 ? 15.760 -8.224 23.465 1.00 89.75 142 ALA A N 1
ATOM 1116 C CA . ALA A 1 142 ? 16.355 -8.311 24.808 1.00 89.75 142 ALA A CA 1
ATOM 1117 C C . ALA A 1 142 ? 17.030 -9.670 25.097 1.00 89.75 142 ALA A C 1
ATOM 1119 O O . ALA A 1 142 ? 17.921 -9.761 25.943 1.00 89.75 142 ALA A O 1
ATOM 1120 N N . GLY A 1 143 ? 16.604 -10.735 24.406 1.00 89.69 143 GLY A N 1
ATOM 1121 C CA . GLY A 1 143 ? 17.230 -12.060 24.455 1.00 89.69 143 GLY A CA 1
ATOM 1122 C C . GLY A 1 143 ? 18.472 -12.225 23.567 1.00 89.69 143 GLY A C 1
ATOM 1123 O O . GLY A 1 143 ? 19.141 -13.250 23.678 1.00 89.69 143 GLY A O 1
ATOM 1124 N N . ASN A 1 144 ? 18.784 -11.251 22.701 1.00 90.69 144 ASN A N 1
ATOM 1125 C CA . ASN A 1 144 ? 19.802 -11.326 21.645 1.00 90.69 144 ASN A CA 1
ATOM 1126 C C . ASN A 1 144 ? 19.612 -12.565 20.739 1.00 90.69 144 ASN A C 1
ATOM 1128 O O . ASN A 1 144 ? 20.561 -13.287 20.435 1.00 90.69 144 ASN A O 1
ATOM 1132 N N . THR A 1 145 ? 18.361 -12.826 20.349 1.00 89.88 145 THR A N 1
ATOM 1133 C CA . THR A 1 145 ? 17.926 -13.985 19.547 1.00 89.88 145 THR A CA 1
ATOM 1134 C C . THR A 1 145 ? 17.576 -13.637 18.101 1.00 89.88 145 THR A C 1
ATOM 1136 O O . THR A 1 145 ? 17.533 -14.535 17.271 1.00 89.88 145 THR A O 1
ATOM 1139 N N . MET A 1 146 ? 17.323 -12.363 17.789 1.00 93.88 146 MET A N 1
ATOM 1140 C CA . MET A 1 146 ? 17.176 -11.872 16.415 1.00 93.88 146 MET A CA 1
ATOM 1141 C C . MET A 1 146 ? 18.492 -11.262 15.923 1.00 93.88 146 MET A C 1
ATOM 1143 O O . MET A 1 146 ? 19.305 -10.772 16.717 1.00 93.88 146 MET A O 1
ATOM 1147 N N . LEU A 1 147 ? 18.679 -11.261 14.604 1.00 96.31 147 LEU A N 1
ATOM 1148 C CA . LEU A 1 147 ? 19.790 -10.583 13.938 1.00 96.31 147 LEU A CA 1
ATOM 1149 C C . LEU A 1 147 ? 19.654 -9.064 14.046 1.00 96.31 147 LEU A C 1
ATOM 1151 O O . LEU A 1 147 ? 18.613 -8.506 13.712 1.00 96.31 147 LEU A O 1
ATOM 1155 N N . ARG A 1 148 ? 20.730 -8.392 14.442 1.00 97.50 148 ARG A N 1
ATOM 1156 C CA . ARG A 1 148 ? 20.883 -6.941 14.349 1.00 97.50 148 ARG A CA 1
ATOM 1157 C C . ARG A 1 148 ? 21.377 -6.576 12.964 1.00 97.50 148 ARG A C 1
ATOM 1159 O O . ARG A 1 148 ? 22.511 -6.902 12.611 1.00 97.50 148 ARG A O 1
ATOM 1166 N N . PHE A 1 149 ? 20.518 -5.929 12.189 1.00 98.19 149 PHE A N 1
ATOM 1167 C CA . PHE A 1 149 ? 20.756 -5.644 10.778 1.00 98.19 149 PHE A CA 1
ATOM 1168 C C . PHE A 1 149 ? 20.874 -4.133 10.543 1.00 98.19 149 PHE A C 1
ATOM 1170 O O . PHE A 1 149 ? 19.972 -3.384 10.895 1.00 98.19 149 PHE A O 1
ATOM 1177 N N . GLU A 1 150 ? 21.974 -3.652 9.963 1.00 98.38 150 GLU A N 1
ATOM 1178 C CA . GLU A 1 150 ? 22.085 -2.255 9.522 1.00 98.38 150 GLU A CA 1
ATOM 1179 C C . GLU A 1 150 ? 22.300 -2.169 8.009 1.00 98.38 150 GLU A C 1
ATOM 1181 O O . GLU A 1 150 ? 23.308 -2.633 7.479 1.00 98.38 150 GLU A O 1
ATOM 1186 N N . ALA A 1 151 ? 21.349 -1.556 7.307 1.00 98.50 151 ALA A N 1
ATOM 1187 C CA . ALA A 1 151 ? 21.491 -1.233 5.898 1.00 98.50 151 ALA A CA 1
ATOM 1188 C C . ALA A 1 151 ? 22.122 0.152 5.735 1.00 98.50 151 ALA A C 1
ATOM 1190 O O . ALA A 1 151 ? 21.617 1.146 6.262 1.00 98.50 151 ALA A O 1
ATOM 1191 N N . ILE A 1 152 ? 23.218 0.209 4.984 1.00 98.56 152 ILE A N 1
ATOM 1192 C CA . ILE A 1 152 ? 23.939 1.423 4.610 1.00 98.56 152 ILE A CA 1
ATOM 1193 C C . ILE A 1 152 ? 23.819 1.580 3.093 1.00 98.56 152 ILE A C 1
ATOM 1195 O O . ILE A 1 152 ? 24.120 0.642 2.353 1.00 98.56 152 ILE A O 1
ATOM 1199 N N . GLY A 1 153 ? 23.409 2.755 2.616 1.00 97.19 153 GLY A N 1
ATOM 1200 C CA . GLY A 1 153 ? 23.283 2.963 1.175 1.00 97.19 153 GLY A CA 1
ATOM 1201 C C . GLY A 1 153 ? 22.821 4.345 0.738 1.00 97.19 153 GLY A C 1
ATOM 1202 O O . GLY A 1 153 ? 22.915 5.322 1.482 1.00 97.19 153 GLY A O 1
ATOM 1203 N N . ASP A 1 154 ? 22.349 4.419 -0.499 1.00 96.19 154 ASP A N 1
ATOM 1204 C CA . ASP A 1 154 ? 21.959 5.659 -1.166 1.00 96.19 154 ASP A CA 1
ATOM 1205 C C . ASP A 1 154 ? 20.429 5.826 -1.281 1.00 96.19 154 ASP A C 1
ATOM 1207 O O . ASP A 1 154 ? 19.676 5.386 -0.409 1.00 96.19 154 ASP A O 1
ATOM 1211 N N . SER A 1 155 ? 19.956 6.493 -2.337 1.00 96.12 155 SER A N 1
ATOM 1212 C CA . SER A 1 155 ? 18.539 6.685 -2.648 1.00 96.12 155 SER A CA 1
ATOM 1213 C C . SER A 1 155 ? 17.772 5.369 -2.821 1.00 96.12 155 SER A C 1
ATOM 1215 O O . SER A 1 155 ? 16.597 5.312 -2.459 1.00 96.12 155 SER A O 1
ATOM 1217 N N . ILE A 1 156 ? 18.415 4.297 -3.301 1.00 96.00 156 ILE A N 1
ATOM 1218 C CA . ILE A 1 156 ? 17.807 2.962 -3.423 1.00 96.00 156 ILE A CA 1
ATOM 1219 C C . ILE A 1 156 ? 17.479 2.415 -2.025 1.00 96.00 156 ILE A C 1
ATOM 1221 O O . ILE A 1 156 ? 16.353 2.005 -1.752 1.00 96.00 156 ILE A O 1
ATOM 1225 N N . THR A 1 157 ? 18.441 2.481 -1.104 1.00 97.94 157 THR A N 1
ATOM 1226 C CA . THR A 1 157 ? 18.294 2.022 0.290 1.00 97.94 157 THR A CA 1
ATOM 1227 C C . THR A 1 157 ? 17.402 2.952 1.127 1.00 97.94 157 THR A C 1
ATOM 1229 O O . THR A 1 157 ? 16.786 2.513 2.095 1.00 97.94 157 THR A O 1
ATOM 1232 N N . ALA A 1 158 ? 17.282 4.226 0.742 1.00 96.94 158 ALA A N 1
ATOM 1233 C CA . ALA A 1 158 ? 16.351 5.191 1.329 1.00 96.94 158 ALA A CA 1
ATOM 1234 C C . ALA A 1 158 ? 14.900 5.070 0.810 1.00 96.94 158 ALA A C 1
ATOM 1236 O O . ALA A 1 158 ? 14.018 5.774 1.305 1.00 96.94 158 ALA A O 1
ATOM 1237 N N . GLY A 1 159 ? 14.637 4.214 -0.184 1.00 96.62 159 GLY A N 1
ATOM 1238 C CA . GLY A 1 159 ? 13.308 4.052 -0.783 1.00 96.62 159 GLY A CA 1
ATOM 1239 C C . GLY A 1 159 ? 12.852 5.241 -1.627 1.00 96.62 159 GLY A C 1
ATOM 1240 O O . GLY A 1 159 ? 11.650 5.467 -1.769 1.00 96.62 159 GLY A O 1
ATOM 1241 N N . PHE A 1 160 ? 13.788 6.021 -2.175 1.00 95.88 160 PHE A N 1
ATOM 1242 C CA . PHE A 1 160 ? 13.500 7.198 -2.991 1.00 95.88 160 PHE A CA 1
ATOM 1243 C C . PHE A 1 160 ? 12.635 6.833 -4.204 1.00 95.88 160 PHE A C 1
ATOM 1245 O O . PHE A 1 160 ? 13.043 6.029 -5.037 1.00 95.88 160 PHE A O 1
ATOM 1252 N N . LYS A 1 161 ? 11.445 7.440 -4.320 1.00 94.12 161 LYS A N 1
ATOM 1253 C CA . LYS A 1 161 ? 10.461 7.155 -5.382 1.00 94.12 161 LYS A CA 1
ATOM 1254 C C . LYS A 1 161 ? 10.036 5.672 -5.505 1.00 94.12 161 LYS A C 1
ATOM 1256 O O . LYS A 1 161 ? 9.476 5.299 -6.538 1.00 94.12 161 LYS A O 1
ATOM 1261 N N . ALA A 1 162 ? 10.228 4.845 -4.471 1.00 92.44 162 ALA A N 1
ATOM 1262 C CA . ALA A 1 162 ? 9.901 3.414 -4.508 1.00 92.44 162 ALA A CA 1
ATOM 1263 C C . ALA A 1 162 ? 8.416 3.138 -4.821 1.00 92.44 162 ALA A C 1
ATOM 1265 O O . ALA A 1 162 ? 8.098 2.146 -5.475 1.00 92.44 162 ALA A O 1
ATOM 1266 N N . THR A 1 163 ? 7.511 4.036 -4.406 1.00 88.12 163 THR A N 1
ATOM 1267 C CA . THR A 1 163 ? 6.061 3.931 -4.670 1.00 88.12 163 THR A CA 1
ATOM 1268 C C . THR A 1 163 ? 5.543 4.985 -5.661 1.00 88.12 163 THR A C 1
ATOM 1270 O O . THR A 1 163 ? 4.350 5.287 -5.660 1.00 88.12 163 THR A O 1
ATOM 1273 N N . ALA A 1 164 ? 6.418 5.613 -6.454 1.00 84.12 164 ALA A N 1
ATOM 1274 C CA . ALA A 1 164 ? 5.996 6.543 -7.504 1.00 84.12 164 ALA A CA 1
ATOM 1275 C C . ALA A 1 164 ? 5.670 5.754 -8.784 1.00 84.12 164 ALA A C 1
ATOM 1277 O O . ALA A 1 164 ? 6.394 4.822 -9.129 1.00 84.12 164 ALA A O 1
ATOM 1278 N N . THR A 1 165 ? 4.598 6.107 -9.493 1.00 77.50 165 THR A N 1
ATOM 1279 C CA . THR A 1 165 ? 4.087 5.281 -10.609 1.00 77.50 165 THR A CA 1
ATOM 1280 C C . THR A 1 165 ? 4.806 5.523 -11.938 1.00 77.50 165 THR A C 1
ATOM 1282 O O . THR A 1 165 ? 4.703 4.718 -12.861 1.00 77.50 165 THR A O 1
ATOM 1285 N N . THR A 1 166 ? 5.548 6.629 -12.055 1.00 73.75 166 THR A N 1
ATOM 1286 C CA . THR A 1 166 ? 6.195 7.064 -13.296 1.00 73.75 166 THR A CA 1
ATOM 1287 C C . THR A 1 166 ? 7.548 7.752 -13.076 1.00 73.75 166 THR A C 1
ATOM 1289 O O . THR A 1 166 ? 7.810 8.431 -12.075 1.00 73.75 166 THR A O 1
ATOM 1292 N N . ALA A 1 167 ? 8.400 7.692 -14.103 1.00 74.88 167 ALA A N 1
ATOM 1293 C CA . ALA A 1 167 ? 9.663 8.432 -14.148 1.00 74.88 167 ALA A CA 1
ATOM 1294 C C . ALA A 1 167 ? 9.474 9.953 -13.994 1.00 74.88 167 ALA A C 1
ATOM 1296 O O . ALA A 1 167 ? 10.327 10.622 -13.414 1.00 74.88 167 ALA A O 1
ATOM 1297 N N . ALA A 1 168 ? 8.349 10.490 -14.479 1.00 74.81 168 ALA A N 1
ATOM 1298 C CA . ALA A 1 168 ? 8.053 11.922 -14.488 1.00 74.81 168 ALA A CA 1
ATOM 1299 C C . ALA A 1 168 ? 7.597 12.482 -13.128 1.00 74.81 168 ALA A C 1
ATOM 1301 O O . ALA A 1 168 ? 7.663 13.696 -12.928 1.00 74.81 168 ALA A O 1
ATOM 1302 N N . GLU A 1 169 ? 7.148 11.638 -12.194 1.00 78.06 169 GLU A N 1
ATOM 1303 C CA . GLU A 1 169 ? 6.744 12.096 -10.863 1.00 78.06 169 GLU A CA 1
ATOM 1304 C C . GLU A 1 169 ? 7.918 12.710 -10.082 1.00 78.06 169 GLU A C 1
ATOM 1306 O O . GLU A 1 169 ? 9.026 12.155 -10.083 1.00 78.06 169 GLU A O 1
ATOM 1311 N N . PRO A 1 170 ? 7.696 13.828 -9.366 1.00 87.25 170 PRO A N 1
ATOM 1312 C CA . PRO A 1 170 ? 8.677 14.348 -8.429 1.00 87.25 170 PRO A CA 1
ATOM 1313 C C . PRO A 1 170 ? 8.836 13.398 -7.235 1.00 87.25 170 PRO A C 1
ATOM 1315 O O . PRO A 1 170 ? 7.925 12.651 -6.869 1.00 87.25 170 PRO A O 1
ATOM 1318 N N . SER A 1 171 ? 9.992 13.470 -6.580 1.00 88.31 171 SER A N 1
ATOM 1319 C CA . SER A 1 171 ? 10.171 12.843 -5.271 1.00 88.31 171 SER A CA 1
ATOM 1320 C C . SER A 1 171 ? 9.367 13.620 -4.223 1.00 88.31 171 SER A C 1
ATOM 1322 O O . SER A 1 171 ? 9.428 14.850 -4.180 1.00 88.31 171 SER A O 1
ATOM 1324 N N . THR A 1 172 ? 8.582 12.918 -3.410 1.00 90.44 172 THR A N 1
ATOM 1325 C CA . THR A 1 172 ? 7.683 13.493 -2.400 1.00 90.44 172 THR A CA 1
ATOM 1326 C C . THR A 1 172 ? 7.728 12.672 -1.118 1.00 90.44 172 THR A C 1
ATOM 1328 O O . THR A 1 172 ? 8.046 11.486 -1.140 1.00 90.44 172 THR A O 1
ATOM 1331 N N . ILE A 1 173 ? 7.325 13.264 0.006 1.00 88.31 173 ILE A N 1
ATOM 1332 C CA . ILE A 1 173 ? 7.263 12.542 1.283 1.00 88.31 173 ILE A CA 1
ATOM 1333 C C . ILE A 1 173 ? 6.245 11.381 1.289 1.00 88.31 173 ILE A C 1
ATOM 1335 O O . ILE A 1 173 ? 6.323 10.503 2.139 1.00 88.31 173 ILE A O 1
ATOM 1339 N N . ALA A 1 174 ? 5.317 11.320 0.327 1.00 86.56 174 ALA A N 1
ATOM 1340 C CA . ALA A 1 174 ? 4.417 10.176 0.166 1.00 86.56 174 ALA A CA 1
ATOM 1341 C C . ALA A 1 174 ? 5.083 8.986 -0.550 1.00 86.56 174 ALA A C 1
ATOM 1343 O O . ALA A 1 174 ? 4.864 7.842 -0.142 1.00 86.56 174 ALA A O 1
ATOM 1344 N N . ASN A 1 175 ? 5.895 9.260 -1.586 1.00 89.81 175 ASN A N 1
ATOM 1345 C CA . ASN A 1 175 ? 6.472 8.244 -2.478 1.00 89.81 175 ASN A CA 1
ATOM 1346 C C . ASN A 1 175 ? 7.919 7.824 -2.158 1.00 89.81 175 ASN A C 1
ATOM 1348 O O . ASN A 1 175 ? 8.482 6.998 -2.877 1.00 89.81 175 ASN A O 1
ATOM 1352 N N . GLN A 1 176 ? 8.502 8.349 -1.075 1.00 91.50 176 GLN A N 1
ATOM 1353 C CA . GLN A 1 176 ? 9.710 7.793 -0.462 1.00 91.50 176 GLN A CA 1
ATOM 1354 C C . GLN A 1 176 ? 9.349 6.866 0.701 1.00 91.50 176 GLN A C 1
ATOM 1356 O O . GLN A 1 176 ? 8.812 7.339 1.707 1.00 91.50 176 GLN A O 1
ATOM 1361 N N . ASP A 1 177 ? 9.648 5.571 0.586 1.00 95.25 177 ASP A N 1
ATOM 1362 C CA . ASP A 1 177 ? 9.230 4.585 1.586 1.00 95.25 177 ASP A CA 1
ATOM 1363 C C . ASP A 1 177 ? 10.243 3.451 1.796 1.00 95.25 177 ASP A C 1
ATOM 1365 O O . ASP A 1 177 ? 10.340 2.514 1.005 1.00 95.25 177 ASP A O 1
ATOM 1369 N N . VAL A 1 178 ? 10.964 3.508 2.916 1.00 95.88 178 VAL A N 1
ATOM 1370 C CA . VAL A 1 178 ? 11.924 2.482 3.338 1.00 95.88 178 VAL A CA 1
ATOM 1371 C C . VAL A 1 178 ? 11.242 1.134 3.621 1.00 95.88 178 VAL A C 1
ATOM 1373 O O . VAL A 1 178 ? 11.854 0.091 3.394 1.00 95.88 178 VAL A O 1
ATOM 1376 N N . PHE A 1 179 ? 9.967 1.110 4.032 1.00 96.56 179 PHE A N 1
ATOM 1377 C CA . PHE A 1 179 ? 9.224 -0.144 4.228 1.00 96.56 179 PHE A CA 1
ATOM 1378 C C . PHE A 1 179 ? 8.840 -0.837 2.913 1.00 96.56 179 PHE A C 1
ATOM 1380 O O . PHE A 1 179 ? 8.353 -1.960 2.954 1.00 96.56 179 PHE A O 1
ATOM 1387 N N . GLN A 1 180 ? 9.084 -0.203 1.764 1.00 96.75 180 GLN A N 1
ATOM 1388 C CA . GLN A 1 180 ? 8.907 -0.784 0.429 1.00 96.75 180 GLN A CA 1
ATOM 1389 C C . GLN A 1 180 ? 10.262 -1.031 -0.268 1.00 96.75 180 GLN A C 1
ATOM 1391 O O . GLN A 1 180 ? 10.326 -1.156 -1.490 1.00 96.75 180 GLN A O 1
ATOM 1396 N N . THR A 1 181 ? 11.363 -1.072 0.498 1.00 98.00 181 THR A N 1
ATOM 1397 C CA . THR A 1 181 ? 12.714 -1.357 -0.018 1.00 98.00 181 THR A CA 1
ATOM 1398 C C . THR A 1 181 ? 13.133 -2.804 0.186 1.00 98.00 181 THR A C 1
ATOM 1400 O O . THR A 1 181 ? 12.652 -3.479 1.096 1.00 98.00 181 THR A O 1
ATOM 1403 N N . TYR A 1 182 ? 14.129 -3.245 -0.589 1.00 97.75 182 TYR A N 1
ATOM 1404 C CA . TYR A 1 182 ? 14.781 -4.551 -0.439 1.00 97.75 182 TYR A CA 1
ATOM 1405 C C . TYR A 1 182 ? 15.207 -4.846 1.016 1.00 97.75 182 TYR A C 1
ATOM 1407 O O . TYR A 1 182 ? 15.151 -5.990 1.465 1.00 97.75 182 TYR A O 1
ATOM 1415 N N . VAL A 1 183 ? 15.553 -3.806 1.788 1.00 97.94 183 VAL A N 1
ATOM 1416 C CA . VAL A 1 183 ? 15.909 -3.894 3.212 1.00 97.94 183 VAL A CA 1
ATOM 1417 C C . VAL A 1 183 ? 14.774 -4.481 4.052 1.00 97.94 183 VAL A C 1
ATOM 1419 O O . VAL A 1 183 ? 15.040 -5.312 4.921 1.00 97.94 183 VAL A O 1
ATOM 1422 N N . ARG A 1 184 ? 13.516 -4.087 3.800 1.00 97.31 184 ARG A N 1
ATOM 1423 C CA . ARG A 1 184 ? 12.358 -4.596 4.548 1.00 97.31 184 ARG A CA 1
ATOM 1424 C C . ARG A 1 184 ? 12.175 -6.090 4.305 1.00 97.31 184 ARG A C 1
ATOM 1426 O O . ARG A 1 184 ? 12.190 -6.865 5.257 1.00 97.31 184 ARG A O 1
ATOM 1433 N N . TYR A 1 185 ? 12.097 -6.486 3.037 1.00 97.69 185 TYR A N 1
ATOM 1434 C CA . TYR A 1 185 ? 11.920 -7.881 2.634 1.00 97.69 185 TYR A CA 1
ATOM 1435 C C . TYR A 1 185 ? 13.054 -8.788 3.154 1.00 97.69 185 TYR A C 1
ATOM 1437 O O . TYR A 1 185 ? 12.797 -9.908 3.596 1.00 97.69 185 TYR A O 1
ATOM 1445 N N . MET A 1 186 ? 14.304 -8.301 3.182 1.00 97.75 186 MET A N 1
ATOM 1446 C CA . MET A 1 186 ? 15.427 -9.025 3.797 1.00 97.75 186 MET A CA 1
ATOM 1447 C C . MET A 1 186 ? 15.289 -9.133 5.323 1.00 97.75 186 MET A C 1
ATOM 1449 O O . MET A 1 186 ? 15.527 -10.207 5.873 1.00 97.75 186 MET A O 1
ATOM 1453 N N . ALA A 1 187 ? 14.850 -8.075 6.015 1.00 96.75 187 ALA A N 1
ATOM 1454 C CA . ALA A 1 187 ? 14.596 -8.117 7.456 1.00 96.75 187 ALA A CA 1
ATOM 1455 C C . ALA A 1 187 ? 13.479 -9.116 7.826 1.00 96.75 187 ALA A C 1
ATOM 1457 O O . ALA A 1 187 ? 13.658 -9.905 8.758 1.00 96.75 187 ALA A O 1
ATOM 1458 N N . ASP A 1 188 ? 12.377 -9.153 7.066 1.00 95.31 188 ASP A N 1
ATOM 1459 C CA . ASP A 1 188 ? 11.278 -10.110 7.268 1.00 95.31 188 ASP A CA 1
ATOM 1460 C C . ASP A 1 188 ? 11.717 -11.556 6.986 1.00 95.31 188 ASP A C 1
ATOM 1462 O O . ASP A 1 188 ? 11.470 -12.451 7.800 1.00 95.31 188 ASP A O 1
ATOM 1466 N N . ALA A 1 189 ? 12.435 -11.802 5.882 1.00 95.94 189 ALA A N 1
ATOM 1467 C CA . ALA A 1 189 ? 12.977 -13.125 5.555 1.00 95.94 189 ALA A CA 1
ATOM 1468 C C . ALA A 1 189 ? 13.978 -13.624 6.613 1.00 95.94 189 ALA A C 1
ATOM 1470 O O . ALA A 1 189 ? 14.037 -14.818 6.929 1.00 95.94 189 ALA A O 1
ATOM 1471 N N . TRP A 1 190 ? 14.742 -12.714 7.214 1.00 95.94 190 TRP A N 1
ATOM 1472 C CA . TRP A 1 190 ? 15.619 -12.997 8.348 1.00 95.94 190 TRP A CA 1
ATOM 1473 C C . TRP A 1 190 ? 14.901 -13.002 9.707 1.00 95.94 190 TRP A C 1
ATOM 1475 O O . TRP A 1 190 ? 15.520 -13.314 10.723 1.00 95.94 190 TRP A O 1
ATOM 1485 N N . GLY A 1 191 ? 13.596 -12.722 9.741 1.00 93.19 191 GLY A N 1
ATOM 1486 C CA . GLY A 1 191 ? 12.774 -12.753 10.948 1.00 93.19 191 GLY A CA 1
ATOM 1487 C C . GLY A 1 191 ? 13.161 -11.711 11.997 1.00 93.19 191 GLY A C 1
ATOM 1488 O O . GLY A 1 191 ? 12.957 -11.965 13.184 1.00 93.19 191 GLY A O 1
ATOM 1489 N N . THR A 1 192 ? 13.745 -10.575 11.596 1.00 94.19 192 THR A N 1
ATOM 1490 C CA . THR A 1 192 ? 14.205 -9.537 12.526 1.00 94.19 192 THR A CA 1
ATOM 1491 C C . THR A 1 192 ? 13.392 -8.251 12.459 1.00 94.19 192 THR A C 1
ATOM 1493 O O . THR A 1 192 ? 13.102 -7.701 11.402 1.00 94.19 192 THR A O 1
ATOM 1496 N N . ASN A 1 193 ? 13.083 -7.731 13.646 1.00 92.06 193 ASN A N 1
ATOM 1497 C CA . ASN A 1 193 ? 12.501 -6.410 13.860 1.00 92.06 193 ASN A CA 1
ATOM 1498 C C . ASN A 1 193 ? 13.502 -5.412 14.489 1.00 92.06 193 ASN A C 1
ATOM 1500 O O . ASN A 1 193 ? 13.123 -4.286 14.821 1.00 92.06 193 ASN A O 1
ATOM 1504 N N . ASP A 1 194 ? 14.769 -5.809 14.641 1.00 94.88 194 ASP A N 1
ATOM 1505 C CA . ASP A 1 194 ? 15.867 -5.025 15.224 1.00 94.88 194 ASP A CA 1
ATOM 1506 C C . ASP A 1 194 ? 16.835 -4.589 14.107 1.00 94.88 194 ASP A C 1
ATOM 1508 O O . ASP A 1 194 ? 17.921 -5.154 13.937 1.00 94.88 194 ASP A O 1
ATOM 1512 N N . TYR A 1 195 ? 16.384 -3.637 13.276 1.00 96.50 195 TYR A N 1
ATOM 1513 C CA . TYR A 1 195 ? 17.125 -3.185 12.098 1.00 96.50 195 TYR A CA 1
ATOM 1514 C C . TYR A 1 195 ? 17.132 -1.663 11.881 1.00 96.50 195 TYR A C 1
ATOM 1516 O O . TYR A 1 195 ? 16.192 -0.947 12.233 1.00 96.50 195 TYR A O 1
ATOM 1524 N N . ASN A 1 196 ? 18.222 -1.186 11.276 1.00 96.38 196 ASN A N 1
ATOM 1525 C CA . ASN A 1 196 ? 18.553 0.218 11.039 1.00 96.38 196 ASN A CA 1
ATOM 1526 C C . ASN A 1 196 ? 18.718 0.500 9.543 1.00 96.38 196 ASN A C 1
ATOM 1528 O O . ASN A 1 196 ? 19.214 -0.347 8.802 1.00 96.38 196 ASN A O 1
ATOM 1532 N N . VAL A 1 197 ? 18.385 1.722 9.114 1.00 97.75 197 VAL A N 1
ATOM 1533 C CA . VAL A 1 197 ? 18.583 2.180 7.728 1.00 97.75 197 VAL A CA 1
ATOM 1534 C C . VAL A 1 197 ? 19.282 3.535 7.721 1.00 97.75 197 VAL A C 1
ATOM 1536 O O . VAL A 1 197 ? 18.673 4.562 8.028 1.00 97.75 197 VAL A O 1
ATOM 1539 N N . ILE A 1 198 ? 20.574 3.510 7.396 1.00 97.12 198 ILE A N 1
ATOM 1540 C CA . ILE A 1 198 ? 21.498 4.649 7.358 1.00 97.12 198 ILE A CA 1
ATOM 1541 C C . ILE A 1 198 ? 21.767 4.969 5.887 1.00 97.12 198 ILE A C 1
ATOM 1543 O O . ILE A 1 198 ? 22.794 4.605 5.313 1.00 97.12 198 ILE A O 1
ATOM 1547 N N . ALA A 1 199 ? 20.767 5.586 5.262 1.00 96.75 199 ALA A N 1
ATOM 1548 C CA . ALA A 1 199 ? 20.730 5.839 3.830 1.00 96.75 199 ALA A CA 1
ATOM 1549 C C . ALA A 1 199 ? 20.428 7.307 3.515 1.00 96.75 199 ALA A C 1
ATOM 1551 O O . ALA A 1 199 ? 19.768 7.994 4.302 1.00 96.75 199 ALA A O 1
ATOM 1552 N N . LYS A 1 200 ? 20.937 7.785 2.374 1.00 95.38 200 LYS A N 1
ATOM 1553 C CA . LYS A 1 200 ? 20.865 9.196 1.968 1.00 95.38 200 LYS A CA 1
ATOM 1554 C C . LYS A 1 200 ? 20.867 9.346 0.449 1.00 95.38 200 LYS A C 1
ATOM 1556 O O . LYS A 1 200 ? 21.779 8.865 -0.222 1.00 95.38 200 LYS A O 1
ATOM 1561 N N . SER A 1 201 ? 19.880 10.044 -0.105 1.00 95.31 201 SER A N 1
ATOM 1562 C CA . SER A 1 201 ? 19.751 10.174 -1.558 1.00 95.31 201 SER A CA 1
ATOM 1563 C C . SER A 1 201 ? 20.904 10.965 -2.175 1.00 95.31 201 SER A C 1
ATOM 1565 O O . SER A 1 201 ? 21.202 12.084 -1.759 1.00 95.31 201 SER A O 1
ATOM 1567 N N . GLY A 1 202 ? 21.546 10.382 -3.191 1.00 93.62 202 GLY A N 1
ATOM 1568 C CA . GLY A 1 202 ? 22.672 10.993 -3.904 1.00 93.62 202 GLY A CA 1
ATOM 1569 C C . GLY A 1 202 ? 24.035 10.907 -3.201 1.00 93.62 202 GLY A C 1
ATOM 1570 O O . GLY A 1 202 ? 24.983 11.526 -3.685 1.00 93.62 202 GLY A O 1
ATOM 1571 N N . VAL A 1 203 ? 24.152 10.175 -2.083 1.00 95.94 203 VAL A N 1
ATOM 1572 C CA . VAL A 1 203 ? 25.423 9.972 -1.357 1.00 95.94 203 VAL A CA 1
ATOM 1573 C C . VAL A 1 203 ? 26.343 8.972 -2.069 1.00 95.94 203 VAL A C 1
ATOM 1575 O O . VAL A 1 203 ? 25.882 8.056 -2.750 1.00 95.94 203 VAL A O 1
ATOM 1578 N N . SER A 1 204 ? 27.651 9.131 -1.886 1.00 95.31 204 SER A N 1
ATOM 1579 C CA . SER A 1 204 ? 28.707 8.374 -2.571 1.00 95.31 204 SER A CA 1
ATOM 1580 C C . SER A 1 204 ? 29.840 7.959 -1.618 1.00 95.31 204 SER A C 1
ATOM 1582 O O . SER A 1 204 ? 29.919 8.436 -0.479 1.00 95.31 204 SER A O 1
ATOM 1584 N N . ILE A 1 205 ? 30.722 7.061 -2.067 1.00 96.69 205 ILE A N 1
ATOM 1585 C CA . ILE A 1 205 ? 31.946 6.648 -1.352 1.00 96.69 205 ILE A CA 1
ATOM 1586 C C . ILE A 1 205 ? 33.034 7.732 -1.463 1.00 96.69 205 ILE A C 1
ATOM 1588 O O . ILE A 1 205 ? 33.705 8.055 -0.481 1.00 96.69 205 ILE A O 1
ATOM 1592 N N . LEU A 1 206 ? 33.188 8.300 -2.659 1.00 95.75 206 LEU A N 1
ATOM 1593 C CA . LEU A 1 206 ? 34.101 9.379 -3.034 1.00 95.75 206 LEU A CA 1
ATOM 1594 C C . LEU A 1 206 ? 33.334 10.693 -3.272 1.00 95.75 206 LEU A C 1
ATOM 1596 O O . LEU A 1 206 ? 32.111 10.703 -3.370 1.00 95.75 206 LEU A O 1
ATOM 1600 N N . ASP A 1 207 ? 34.043 11.818 -3.381 1.00 94.56 207 ASP A N 1
ATOM 1601 C CA . ASP A 1 207 ? 33.466 13.173 -3.492 1.00 94.56 207 ASP A CA 1
ATOM 1602 C C . ASP A 1 207 ? 32.935 13.494 -4.912 1.00 94.56 207 ASP A C 1
ATOM 1604 O O . ASP A 1 207 ? 33.471 14.342 -5.626 1.00 94.56 207 ASP A O 1
ATOM 1608 N N . TYR A 1 208 ? 31.900 12.759 -5.338 1.00 92.31 208 TYR A N 1
ATOM 1609 C CA . TYR A 1 208 ? 31.180 12.943 -6.612 1.00 92.31 208 TYR A CA 1
ATOM 1610 C C . TYR A 1 208 ? 29.659 13.105 -6.447 1.00 92.31 208 TYR A C 1
ATOM 1612 O O . TYR A 1 208 ? 29.012 13.691 -7.315 1.00 92.31 208 TYR A O 1
ATOM 1620 N N . GLY A 1 209 ? 29.078 12.589 -5.358 1.00 88.25 209 GLY A N 1
ATOM 1621 C CA . GLY A 1 209 ? 27.642 12.622 -5.088 1.00 88.25 209 GLY A CA 1
ATOM 1622 C C . GLY A 1 209 ? 27.072 14.027 -4.872 1.00 88.25 209 GLY A C 1
ATOM 1623 O O . GLY A 1 209 ? 27.775 14.989 -4.560 1.00 88.25 209 GLY A O 1
ATOM 1624 N N . THR A 1 210 ? 25.752 14.160 -5.001 1.00 89.88 210 THR A N 1
ATOM 1625 C CA . THR A 1 210 ? 25.055 15.461 -4.961 1.00 89.88 210 THR A CA 1
ATOM 1626 C C . THR A 1 210 ? 24.870 16.035 -3.551 1.00 89.88 210 THR A C 1
ATOM 1628 O O . THR A 1 210 ? 24.258 17.089 -3.392 1.00 89.88 210 THR A O 1
ATOM 1631 N N . THR A 1 211 ? 25.364 15.346 -2.522 1.00 87.94 211 THR A N 1
ATOM 1632 C CA . THR A 1 211 ? 25.129 15.632 -1.097 1.00 87.94 211 THR A CA 1
ATOM 1633 C C . THR A 1 211 ? 26.157 16.557 -0.449 1.00 87.94 211 THR A C 1
ATOM 1635 O O . THR A 1 211 ? 25.914 17.026 0.659 1.00 87.94 211 THR A O 1
ATOM 1638 N N . GLY A 1 212 ? 27.310 16.799 -1.085 1.00 86.06 212 GLY A N 1
ATOM 1639 C CA . GLY A 1 212 ? 28.413 17.590 -0.509 1.00 86.06 212 GLY A CA 1
ATOM 1640 C C . GLY A 1 212 ? 29.135 16.936 0.682 1.00 86.06 212 GLY A C 1
ATOM 1641 O O . GLY A 1 212 ? 29.973 17.580 1.311 1.00 86.06 212 GLY A O 1
ATOM 1642 N N . VAL A 1 213 ? 28.801 15.679 0.987 1.00 91.00 213 VAL A N 1
ATOM 1643 C CA . VAL A 1 213 ? 29.404 14.811 2.011 1.00 91.00 213 VAL A CA 1
ATOM 1644 C C . VAL A 1 213 ? 29.357 13.359 1.532 1.00 91.00 213 VAL A C 1
ATOM 1646 O O . VAL A 1 213 ? 28.414 12.967 0.839 1.00 91.00 213 VAL A O 1
ATOM 1649 N N . VAL A 1 214 ? 30.359 12.564 1.914 1.00 94.94 214 VAL A N 1
ATOM 1650 C CA . VAL A 1 214 ? 30.500 11.140 1.541 1.00 94.94 214 VAL A CA 1
ATOM 1651 C C . VAL A 1 214 ? 30.037 10.202 2.660 1.00 94.94 214 VAL A C 1
ATOM 1653 O O . VAL A 1 214 ? 30.002 10.592 3.827 1.00 94.94 214 VAL A O 1
ATOM 1656 N N . MET A 1 215 ? 29.730 8.936 2.359 1.00 95.94 215 MET A N 1
ATOM 1657 C CA . MET A 1 215 ? 29.187 8.018 3.375 1.00 95.94 215 MET A CA 1
ATOM 1658 C C . MET A 1 215 ? 30.137 7.792 4.567 1.00 95.94 215 MET A C 1
ATOM 1660 O O . MET A 1 215 ? 29.670 7.648 5.693 1.00 95.94 215 MET A O 1
ATOM 1664 N N . SER A 1 216 ? 31.461 7.839 4.386 1.00 95.12 216 SER A N 1
ATOM 1665 C CA . SER A 1 216 ? 32.417 7.749 5.508 1.00 95.12 216 SER A CA 1
ATOM 1666 C C . SER A 1 216 ? 32.327 8.926 6.497 1.00 95.12 216 SER A C 1
ATOM 1668 O O . SER A 1 216 ? 32.728 8.794 7.653 1.00 95.12 216 SER A O 1
ATOM 1670 N N . GLN A 1 217 ? 31.756 10.057 6.072 1.00 94.12 217 GLN A N 1
ATOM 1671 C CA . GLN A 1 217 ? 31.444 11.222 6.905 1.00 94.12 217 GLN A CA 1
ATOM 1672 C C . GLN A 1 217 ? 30.035 11.136 7.515 1.00 94.12 217 GLN A C 1
ATOM 1674 O O . GLN A 1 217 ? 29.847 11.543 8.659 1.00 94.12 217 GLN A O 1
ATOM 1679 N N . GLU A 1 218 ? 29.072 10.574 6.777 1.00 93.25 218 GLU A N 1
ATOM 1680 C CA . GLU A 1 218 ? 27.662 10.437 7.171 1.00 93.25 218 GLU A CA 1
ATOM 1681 C C . GLU A 1 218 ? 27.422 9.297 8.182 1.00 93.25 218 GLU A C 1
ATOM 1683 O O . GLU A 1 218 ? 26.829 9.489 9.244 1.00 93.25 218 GLU A O 1
ATOM 1688 N N . PHE A 1 219 ? 27.935 8.100 7.878 1.00 95.75 219 PHE A N 1
ATOM 1689 C CA . PHE A 1 219 ? 27.781 6.872 8.660 1.00 95.75 219 PHE A CA 1
ATOM 1690 C C . PHE A 1 219 ? 28.109 6.993 10.163 1.00 95.75 219 PHE A C 1
ATOM 1692 O O . PHE A 1 219 ? 27.398 6.366 10.953 1.00 95.75 219 PHE A O 1
ATOM 1699 N N . PRO A 1 220 ? 29.124 7.750 10.634 1.00 95.00 220 PRO A N 1
ATOM 1700 C CA . PRO A 1 220 ? 29.366 7.906 12.071 1.00 95.00 220 PRO A CA 1
ATOM 1701 C C . PRO A 1 220 ? 28.347 8.797 12.813 1.00 95.00 220 PRO A C 1
ATOM 1703 O O . PRO A 1 220 ? 28.406 8.862 14.045 1.00 95.00 220 PRO A O 1
ATOM 1706 N N . CYS A 1 221 ? 27.420 9.476 12.128 1.00 93.75 221 CYS A N 1
ATOM 1707 C CA . CYS A 1 221 ? 26.465 10.404 12.741 1.00 93.75 221 CYS A CA 1
ATOM 1708 C C . CYS A 1 221 ? 25.203 9.710 13.290 1.00 93.75 221 CYS A C 1
ATOM 1710 O O . CYS A 1 221 ? 24.696 8.736 12.732 1.00 93.75 221 CYS A O 1
ATOM 1712 N N . ARG A 1 222 ? 24.647 10.219 14.399 1.00 90.38 222 ARG A N 1
ATOM 1713 C CA . ARG A 1 222 ? 23.307 9.811 14.884 1.00 90.38 222 ARG A CA 1
ATOM 1714 C C . ARG A 1 222 ? 22.176 10.622 14.263 1.00 90.38 222 ARG A C 1
ATOM 1716 O O . ARG A 1 222 ? 21.050 10.149 14.241 1.00 90.38 222 ARG A O 1
ATOM 1723 N N . GLU A 1 223 ? 22.498 11.808 13.769 1.00 88.94 223 GLU A N 1
ATOM 1724 C CA . GLU A 1 223 ? 21.594 12.737 13.102 1.00 88.94 223 GLU A CA 1
ATOM 1725 C C . GLU A 1 223 ? 22.075 12.939 11.661 1.00 88.94 223 GLU A C 1
ATOM 1727 O O . GLU A 1 223 ? 23.274 12.837 11.396 1.00 88.94 223 GLU A O 1
ATOM 1732 N N . PHE A 1 224 ? 21.150 13.205 10.743 1.00 87.88 224 PHE A N 1
ATOM 1733 C CA . PHE A 1 224 ? 21.446 13.514 9.345 1.00 87.88 224 PHE A CA 1
ATOM 1734 C C . PHE A 1 224 ? 22.368 14.731 9.221 1.00 87.88 224 PHE A C 1
ATOM 1736 O O . PHE A 1 224 ? 22.087 15.775 9.815 1.00 87.88 224 PHE A O 1
ATOM 1743 N N . TRP A 1 225 ? 23.432 14.620 8.423 1.00 87.38 225 TRP A N 1
ATOM 1744 C CA . TRP A 1 225 ? 24.334 15.741 8.167 1.00 87.38 225 TRP A CA 1
ATOM 1745 C C . TRP A 1 225 ? 23.848 16.536 6.949 1.00 87.38 225 TRP A C 1
ATOM 1747 O O . TRP A 1 225 ? 24.113 16.192 5.800 1.00 87.38 225 TRP A O 1
ATOM 1757 N N . ASP A 1 226 ? 23.128 17.628 7.176 1.00 82.31 226 ASP A N 1
ATOM 1758 C CA . ASP A 1 226 ? 22.670 18.505 6.095 1.00 82.31 226 ASP A CA 1
ATOM 1759 C C . ASP A 1 226 ? 23.781 19.474 5.639 1.00 82.31 226 ASP A C 1
ATOM 1761 O O . ASP A 1 226 ? 24.595 19.954 6.425 1.00 82.31 226 ASP A O 1
ATOM 1765 N N . THR A 1 227 ? 23.770 19.809 4.354 1.00 73.44 227 THR A N 1
ATOM 1766 C CA . THR A 1 227 ? 24.684 20.700 3.619 1.00 73.44 227 THR A CA 1
ATOM 1767 C C . THR A 1 227 ? 24.958 22.068 4.259 1.00 73.44 227 THR A C 1
ATOM 1769 O O . THR A 1 227 ? 25.978 22.689 3.963 1.00 73.44 227 THR A O 1
ATOM 1772 N N . TRP A 1 228 ? 24.065 22.567 5.120 1.00 75.81 228 TRP A N 1
ATOM 1773 C CA . TRP A 1 228 ? 24.227 23.838 5.840 1.00 75.81 228 TRP A CA 1
ATOM 1774 C C . TRP A 1 228 ? 24.948 23.705 7.192 1.00 75.81 228 TRP A C 1
ATOM 1776 O O . TRP A 1 228 ? 25.188 24.718 7.853 1.00 75.81 228 TRP A O 1
ATOM 1786 N N . GLN A 1 229 ? 25.294 22.489 7.618 1.00 81.12 229 GLN A N 1
ATOM 1787 C CA . GLN A 1 229 ? 25.962 22.206 8.888 1.00 81.12 229 GLN A CA 1
ATOM 1788 C C . GLN A 1 229 ? 27.485 22.114 8.696 1.00 81.12 229 GLN A C 1
ATOM 1790 O O . GLN A 1 229 ? 27.973 21.422 7.804 1.00 81.12 229 GLN A O 1
ATOM 1795 N N . GLU A 1 230 ? 28.255 22.769 9.573 1.00 79.44 230 GLU A N 1
ATOM 1796 C CA . GLU A 1 230 ? 29.733 22.798 9.511 1.00 79.44 230 GLU A CA 1
ATOM 1797 C C . GLU A 1 230 ? 30.402 21.425 9.745 1.00 79.44 230 GLU A C 1
ATOM 1799 O O . GLU A 1 230 ? 31.605 21.274 9.532 1.00 79.44 230 GLU A O 1
ATOM 1804 N N . GLY A 1 231 ? 29.644 20.434 10.217 1.00 84.56 231 GLY A N 1
ATOM 1805 C CA . GLY A 1 231 ? 30.122 19.112 10.600 1.00 84.56 231 GLY A CA 1
ATOM 1806 C C . GLY A 1 231 ? 28.977 18.208 11.060 1.00 84.56 231 GLY A C 1
ATOM 1807 O O . GLY A 1 231 ? 27.924 18.708 11.453 1.00 84.56 231 GLY A O 1
ATOM 1808 N N . CYS A 1 232 ? 29.223 16.894 11.071 1.00 87.31 232 CYS A N 1
ATOM 1809 C CA . CYS A 1 232 ? 28.375 15.868 11.690 1.00 87.31 232 CYS A CA 1
ATOM 1810 C C . CYS A 1 232 ? 27.795 16.346 13.044 1.00 87.31 232 CYS A C 1
ATOM 1812 O O . CYS A 1 232 ? 28.580 16.510 13.987 1.00 87.31 232 CYS A O 1
ATOM 1814 N N . PRO A 1 233 ? 26.468 16.563 13.181 1.00 79.88 233 PRO A N 1
ATOM 1815 C CA . PRO A 1 233 ? 25.899 17.256 14.345 1.00 79.88 233 PRO A CA 1
ATOM 1816 C C . PRO A 1 233 ? 26.193 16.571 15.679 1.00 79.88 233 PRO A C 1
ATOM 1818 O O . PRO A 1 233 ? 26.581 17.211 16.658 1.00 79.88 233 PRO A O 1
ATOM 1821 N N . GLN A 1 234 ? 26.049 15.244 15.710 1.00 86.00 234 GLN A N 1
ATOM 1822 C CA . GLN A 1 234 ? 26.399 14.422 16.857 1.00 86.00 234 GLN A CA 1
ATOM 1823 C C . GLN A 1 234 ? 26.743 12.995 16.408 1.00 86.00 234 GLN A C 1
ATOM 1825 O O . GLN A 1 234 ? 26.045 12.394 15.592 1.00 86.00 234 GLN A O 1
ATOM 1830 N N . LEU A 1 235 ? 27.809 12.423 16.971 1.00 92.44 235 LEU A N 1
ATOM 1831 C CA . LEU A 1 235 ? 28.251 11.057 16.667 1.00 92.44 235 LEU A CA 1
ATOM 1832 C C . LEU A 1 235 ? 27.319 10.003 17.291 1.00 92.44 235 LEU A C 1
ATOM 1834 O O . LEU A 1 235 ? 26.803 10.192 18.399 1.00 92.44 235 LEU A O 1
ATOM 1838 N N . HIS A 1 236 ? 27.124 8.877 16.608 1.00 94.56 236 HIS A N 1
ATOM 1839 C CA . HIS A 1 236 ? 26.440 7.707 17.161 1.00 94.56 236 HIS A CA 1
ATOM 1840 C C . HIS A 1 236 ? 27.353 6.928 18.127 1.00 94.56 236 HIS A C 1
ATOM 1842 O O . HIS A 1 236 ? 28.564 6.831 17.922 1.00 94.56 236 HIS A O 1
ATOM 1848 N N . ASP A 1 237 ? 26.771 6.379 19.197 1.00 94.62 237 ASP A N 1
ATOM 1849 C CA . ASP A 1 237 ? 27.476 5.499 20.133 1.00 94.62 237 ASP A CA 1
ATOM 1850 C C . ASP A 1 237 ? 27.260 4.035 19.741 1.00 94.62 237 ASP A C 1
ATOM 1852 O O . ASP A 1 237 ? 26.356 3.357 20.231 1.00 94.62 237 ASP A O 1
ATOM 1856 N N . PHE A 1 238 ? 28.147 3.545 18.879 1.00 95.75 238 PHE A N 1
ATOM 1857 C CA . PHE A 1 238 ? 28.180 2.159 18.414 1.00 95.75 238 PHE A CA 1
ATOM 1858 C C . PHE A 1 238 ? 28.379 1.120 19.537 1.00 95.75 238 PHE A C 1
ATOM 1860 O O . PHE A 1 238 ? 28.255 -0.073 19.279 1.00 95.75 238 PHE A O 1
ATOM 1867 N N . SER A 1 239 ? 28.681 1.515 20.783 1.00 93.50 239 SER A N 1
ATOM 1868 C CA . SER A 1 239 ? 28.698 0.569 21.911 1.00 93.50 239 SER A CA 1
ATOM 1869 C C . SER A 1 239 ? 27.300 0.252 22.459 1.00 93.50 239 SER A C 1
ATOM 1871 O O . SER A 1 239 ? 27.127 -0.774 23.115 1.00 93.50 239 SER A O 1
ATOM 1873 N N . SER A 1 240 ? 26.298 1.088 22.153 1.00 89.44 240 SER A N 1
ATOM 1874 C CA . SER A 1 240 ? 24.899 0.880 22.555 1.00 89.44 240 SER A CA 1
ATOM 1875 C C . SER A 1 240 ? 24.182 -0.197 21.731 1.00 89.44 240 SER A C 1
ATOM 1877 O O . SER A 1 240 ? 23.342 -0.921 22.264 1.00 89.44 240 SER A O 1
ATOM 1879 N N . TRP A 1 241 ? 24.542 -0.340 20.452 1.00 94.19 241 TRP A N 1
ATOM 1880 C CA . TRP A 1 241 ? 23.950 -1.296 19.519 1.00 94.19 241 TRP A CA 1
ATOM 1881 C C . TRP A 1 241 ? 25.016 -1.808 18.542 1.00 94.19 241 TRP A C 1
ATOM 1883 O O . TRP A 1 241 ? 25.799 -1.036 17.991 1.00 94.19 241 TRP A O 1
ATOM 1893 N N . GLN A 1 242 ? 25.058 -3.123 18.337 1.00 96.69 242 GLN A N 1
ATOM 1894 C CA . GLN A 1 242 ? 26.072 -3.813 17.537 1.00 96.69 242 GLN A CA 1
ATOM 1895 C C . GLN A 1 242 ? 25.389 -4.687 16.489 1.00 96.69 242 GLN A C 1
ATOM 1897 O O . GLN A 1 242 ? 24.624 -5.577 16.859 1.00 96.69 242 GLN A O 1
ATOM 1902 N N . ALA A 1 243 ? 25.691 -4.448 15.212 1.00 98.12 243 ALA A N 1
ATOM 1903 C CA . ALA A 1 243 ? 25.209 -5.264 14.108 1.00 98.12 243 ALA A CA 1
ATOM 1904 C C . ALA A 1 243 ? 25.774 -6.695 14.162 1.00 98.12 243 ALA A C 1
ATOM 1906 O O . ALA A 1 243 ? 26.962 -6.898 14.430 1.00 98.12 243 ALA A O 1
ATOM 1907 N N . ASP A 1 244 ? 24.933 -7.671 13.825 1.00 98.62 244 ASP A N 1
ATOM 1908 C CA . ASP A 1 244 ? 25.365 -8.986 13.346 1.00 98.62 244 ASP A CA 1
ATOM 1909 C C . ASP A 1 244 ? 25.569 -8.948 11.823 1.00 98.62 244 ASP A C 1
ATOM 1911 O O . ASP A 1 244 ? 26.491 -9.575 11.305 1.00 98.62 244 ASP A O 1
ATOM 1915 N N . VAL A 1 245 ? 24.746 -8.176 11.104 1.00 98.62 245 VAL A N 1
ATOM 1916 C CA . VAL A 1 245 ? 24.777 -8.046 9.640 1.00 98.62 245 VAL A CA 1
ATOM 1917 C C . VAL A 1 245 ? 24.761 -6.572 9.248 1.00 98.62 245 VAL A C 1
ATOM 1919 O O . VAL A 1 245 ? 23.937 -5.801 9.736 1.00 98.62 245 VAL A O 1
ATOM 1922 N N . VAL A 1 246 ? 25.648 -6.184 8.338 1.00 98.88 246 VAL A N 1
ATOM 1923 C CA . VAL A 1 246 ? 25.654 -4.868 7.693 1.00 98.88 246 VAL A CA 1
ATOM 1924 C C . VAL A 1 246 ? 25.610 -5.075 6.186 1.00 98.88 246 VAL A C 1
ATOM 1926 O O . VAL A 1 246 ? 26.518 -5.704 5.652 1.00 98.88 246 VAL A O 1
ATOM 1929 N N . THR A 1 247 ? 24.603 -4.548 5.488 1.00 98.69 247 THR A N 1
ATOM 1930 C CA . THR A 1 247 ? 24.614 -4.499 4.012 1.00 98.69 247 THR A CA 1
ATOM 1931 C C . THR A 1 247 ? 25.059 -3.124 3.550 1.00 98.69 247 THR A C 1
ATOM 1933 O O . THR A 1 247 ? 24.507 -2.128 4.017 1.00 98.69 247 THR A O 1
ATOM 1936 N N . ILE A 1 248 ? 25.999 -3.061 2.611 1.00 98.56 248 ILE A N 1
ATOM 1937 C CA . ILE A 1 248 ? 26.464 -1.818 1.991 1.00 98.56 248 ILE A CA 1
ATOM 1938 C C . ILE A 1 248 ? 26.093 -1.861 0.510 1.00 98.56 248 ILE A C 1
ATOM 1940 O O . ILE A 1 248 ? 26.653 -2.664 -0.230 1.00 98.56 248 ILE A O 1
ATOM 1944 N N . ASN A 1 249 ? 25.166 -0.999 0.092 1.00 96.31 249 ASN A N 1
ATOM 1945 C CA . ASN A 1 249 ? 24.747 -0.826 -1.301 1.00 96.31 249 ASN A CA 1
ATOM 1946 C C . ASN A 1 249 ? 25.094 0.607 -1.737 1.00 96.31 249 ASN A C 1
ATOM 1948 O O . ASN A 1 249 ? 24.344 1.546 -1.467 1.00 96.31 249 ASN A O 1
ATOM 1952 N N . LEU A 1 250 ? 26.298 0.780 -2.291 1.00 94.88 250 LEU A N 1
ATOM 1953 C CA . LEU A 1 250 ? 26.899 2.073 -2.634 1.00 94.88 250 LEU A CA 1
ATOM 1954 C C . LEU A 1 250 ? 27.814 1.938 -3.856 1.00 94.88 250 LEU A C 1
ATOM 1956 O O . LEU A 1 250 ? 28.475 0.919 -4.037 1.00 94.88 250 LEU A O 1
ATOM 1960 N N . GLY A 1 251 ? 27.890 3.007 -4.648 1.00 91.31 251 GLY A N 1
ATOM 1961 C CA . GLY A 1 251 ? 28.661 3.087 -5.895 1.00 91.31 251 GLY A CA 1
ATOM 1962 C C . GLY A 1 251 ? 27.866 3.729 -7.034 1.00 91.31 251 GLY A C 1
ATOM 1963 O O . GLY A 1 251 ? 28.452 4.356 -7.911 1.00 91.31 251 GLY A O 1
ATOM 1964 N N . THR A 1 252 ? 26.530 3.675 -6.966 1.00 90.38 252 THR A N 1
ATOM 1965 C CA . THR A 1 252 ? 25.591 4.352 -7.878 1.00 90.38 252 THR A CA 1
ATOM 1966 C C . THR A 1 252 ? 26.015 5.786 -8.191 1.00 90.38 252 THR A C 1
ATOM 1968 O O . THR A 1 252 ? 26.249 6.145 -9.342 1.00 90.38 252 THR A O 1
ATOM 1971 N N . ASN A 1 253 ? 26.139 6.620 -7.155 1.00 91.88 253 ASN A N 1
ATOM 1972 C CA . ASN A 1 253 ? 26.331 8.061 -7.311 1.00 91.88 253 ASN A CA 1
ATOM 1973 C C . ASN A 1 253 ? 27.784 8.425 -7.645 1.00 91.88 253 ASN A C 1
ATOM 1975 O O . ASN A 1 253 ? 28.017 9.418 -8.333 1.00 91.88 253 ASN A O 1
ATOM 1979 N N . ASP A 1 254 ? 28.747 7.595 -7.231 1.00 91.25 254 ASP A N 1
ATOM 1980 C CA . ASP A 1 254 ? 30.167 7.731 -7.572 1.00 91.25 254 ASP A CA 1
ATOM 1981 C C . ASP A 1 254 ? 30.406 7.743 -9.091 1.00 91.25 254 ASP A C 1
ATOM 1983 O O . ASP A 1 254 ? 31.259 8.490 -9.564 1.00 91.25 254 ASP A O 1
ATOM 1987 N N . PHE A 1 255 ? 29.619 6.977 -9.856 1.00 84.19 255 PHE A N 1
ATOM 1988 C CA . PHE A 1 255 ? 29.754 6.846 -11.314 1.00 84.19 255 PHE A CA 1
ATOM 1989 C C . PHE A 1 255 ? 28.551 7.398 -12.110 1.00 84.19 255 PHE A C 1
ATOM 1991 O O . PHE A 1 255 ? 28.656 7.608 -13.316 1.00 84.19 255 PHE A O 1
ATOM 1998 N N . ALA A 1 256 ? 27.416 7.700 -11.465 1.00 85.38 256 ALA A N 1
ATOM 1999 C CA . ALA A 1 256 ? 26.337 8.483 -12.084 1.00 85.38 256 ALA A CA 1
ATOM 2000 C C . ALA A 1 256 ? 26.683 9.982 -12.188 1.00 85.38 256 ALA A C 1
ATOM 2002 O O . ALA A 1 256 ? 26.211 10.664 -13.102 1.00 85.38 256 ALA A O 1
ATOM 2003 N N . PHE A 1 257 ? 27.510 10.493 -11.267 1.00 87.75 257 PHE A N 1
ATOM 2004 C CA . PHE A 1 257 ? 27.959 11.892 -11.240 1.00 87.75 257 PHE A CA 1
ATOM 2005 C C . PHE A 1 257 ? 29.477 12.060 -11.422 1.00 87.75 257 PHE A C 1
ATOM 2007 O O . PHE A 1 257 ? 29.937 13.171 -11.702 1.00 87.75 257 PHE A O 1
ATOM 2014 N N . GLY A 1 258 ? 30.248 10.978 -11.289 1.00 87.00 258 GLY A N 1
ATOM 2015 C CA . GLY A 1 258 ? 31.701 10.956 -11.423 1.00 87.00 258 GLY A CA 1
ATOM 2016 C C . GLY A 1 258 ? 32.227 10.018 -12.508 1.00 87.00 258 GLY A C 1
ATOM 2017 O O . GLY A 1 258 ? 31.479 9.452 -13.297 1.00 87.00 258 GLY A O 1
ATOM 2018 N N . ASP A 1 259 ? 33.552 9.902 -12.534 1.00 86.31 259 ASP A N 1
ATOM 2019 C CA . ASP A 1 259 ? 34.331 8.985 -13.381 1.00 86.31 259 ASP A CA 1
ATOM 2020 C C . ASP A 1 259 ? 35.628 8.597 -12.621 1.00 86.31 259 ASP A C 1
ATOM 2022 O O . ASP A 1 259 ? 36.731 8.996 -13.015 1.00 86.31 259 ASP A O 1
ATOM 2026 N N . PRO A 1 260 ? 35.529 7.980 -11.420 1.00 88.88 260 PRO A N 1
ATOM 2027 C CA . PRO A 1 260 ? 36.701 7.567 -10.652 1.00 88.88 260 PRO A CA 1
ATOM 2028 C C . PRO A 1 260 ? 37.381 6.353 -11.287 1.00 88.88 260 PRO A C 1
ATOM 2030 O O . PRO A 1 260 ? 36.725 5.450 -11.798 1.00 88.88 260 PRO A O 1
ATOM 2033 N N . THR A 1 261 ? 38.710 6.274 -11.187 1.00 90.00 261 THR A N 1
ATOM 2034 C CA . THR A 1 261 ? 39.414 5.048 -11.588 1.00 90.00 261 THR A CA 1
ATOM 2035 C C . THR A 1 261 ? 39.111 3.915 -10.610 1.00 90.00 261 THR A C 1
ATOM 2037 O O . THR A 1 261 ? 38.959 4.155 -9.406 1.00 90.00 261 THR A O 1
ATOM 2040 N N . LYS A 1 262 ? 39.128 2.673 -11.113 1.00 90.25 262 LYS A N 1
ATOM 2041 C CA . LYS A 1 262 ? 39.073 1.435 -10.321 1.00 90.25 262 LYS A CA 1
ATOM 2042 C C . LYS A 1 262 ? 39.889 1.521 -9.025 1.00 90.25 262 LYS A C 1
ATOM 2044 O O . LYS A 1 262 ? 39.384 1.199 -7.953 1.00 90.25 262 LYS A O 1
ATOM 2049 N N . GLU A 1 263 ? 41.146 1.970 -9.094 1.00 93.56 263 GLU A N 1
ATOM 2050 C CA . GLU A 1 263 ? 42.024 2.071 -7.921 1.00 93.56 263 GLU A CA 1
ATOM 2051 C C . GLU A 1 263 ? 41.532 3.091 -6.887 1.00 93.56 263 GLU A C 1
ATOM 2053 O O . GLU A 1 263 ? 41.621 2.820 -5.691 1.00 93.56 263 GLU A O 1
ATOM 2058 N N . ALA A 1 264 ? 41.000 4.236 -7.324 1.00 94.38 264 ALA A N 1
ATOM 2059 C CA . ALA A 1 264 ? 40.491 5.269 -6.427 1.00 94.38 264 ALA A CA 1
ATOM 2060 C C . ALA A 1 264 ? 39.190 4.826 -5.741 1.00 94.38 264 ALA A C 1
ATOM 2062 O O . ALA A 1 264 ? 39.042 5.012 -4.532 1.00 94.38 264 ALA A O 1
ATOM 2063 N N . PHE A 1 265 ? 38.274 4.197 -6.488 1.00 94.81 265 PHE A N 1
ATOM 2064 C CA . PHE A 1 265 ? 37.042 3.646 -5.920 1.00 94.81 265 PHE A CA 1
ATOM 2065 C C . PHE A 1 265 ? 37.348 2.509 -4.939 1.00 94.81 265 PHE A C 1
ATOM 2067 O O . PHE A 1 265 ? 36.883 2.548 -3.801 1.00 94.81 265 PHE A O 1
ATOM 2074 N N . ARG A 1 266 ? 38.243 1.582 -5.313 1.00 97.00 266 ARG A N 1
ATOM 2075 C CA . ARG A 1 266 ? 38.788 0.542 -4.427 1.00 97.00 266 ARG A CA 1
ATOM 2076 C C . ARG A 1 266 ? 39.359 1.119 -3.130 1.00 97.00 266 ARG A C 1
ATOM 2078 O O . ARG A 1 266 ? 39.050 0.609 -2.060 1.00 97.00 266 ARG A O 1
ATOM 2085 N N . GLU A 1 267 ? 40.209 2.145 -3.196 1.00 97.94 267 GLU A N 1
ATOM 2086 C CA . GLU A 1 267 ? 40.825 2.736 -1.996 1.00 97.94 267 GLU A CA 1
ATOM 2087 C C . GLU A 1 267 ? 39.794 3.431 -1.091 1.00 97.94 267 GLU A C 1
ATOM 2089 O O . GLU A 1 267 ? 39.856 3.273 0.131 1.00 97.94 267 GLU A O 1
ATOM 2094 N N . GLY A 1 268 ? 38.806 4.123 -1.669 1.00 97.62 268 GLY A N 1
ATOM 2095 C CA . GLY A 1 268 ? 37.685 4.701 -0.922 1.00 97.62 268 GLY A CA 1
ATOM 2096 C C . GLY A 1 268 ? 36.813 3.640 -0.245 1.00 97.62 268 GLY A C 1
ATOM 2097 O O . GLY A 1 268 ? 36.552 3.725 0.958 1.00 97.62 268 GLY A O 1
ATOM 2098 N N . TYR A 1 269 ? 36.414 2.606 -0.989 1.00 98.25 269 TYR A N 1
ATOM 2099 C CA . TYR A 1 269 ? 35.560 1.526 -0.489 1.00 98.25 269 TYR A CA 1
ATOM 2100 C C . TYR A 1 269 ? 36.287 0.698 0.583 1.00 98.25 269 TYR A C 1
ATOM 2102 O O . TYR A 1 269 ? 35.709 0.410 1.631 1.00 98.25 269 TYR A O 1
ATOM 2110 N N . LEU A 1 270 ? 37.581 0.405 0.387 1.00 98.56 270 LEU A N 1
ATOM 2111 C CA . LEU A 1 270 ? 38.440 -0.261 1.373 1.00 98.56 270 LEU A CA 1
ATOM 2112 C C . LEU A 1 270 ? 38.560 0.551 2.672 1.00 98.56 270 LEU A C 1
ATOM 2114 O O . LEU A 1 270 ? 38.467 -0.019 3.759 1.00 98.56 270 LEU A O 1
ATOM 2118 N N . SER A 1 271 ? 38.723 1.876 2.586 1.00 98.44 271 SER A N 1
ATOM 2119 C CA . SER A 1 271 ? 38.707 2.734 3.779 1.00 98.44 271 SER A CA 1
ATOM 2120 C C . SER A 1 271 ? 37.354 2.672 4.492 1.00 98.44 271 SER A C 1
ATOM 2122 O O . SER A 1 271 ? 37.310 2.590 5.719 1.00 98.44 271 SER A O 1
ATOM 2124 N N . PHE A 1 272 ? 36.247 2.667 3.744 1.00 98.69 272 PHE A N 1
ATOM 2125 C CA . PHE A 1 272 ? 34.912 2.644 4.334 1.00 98.69 272 PHE A CA 1
ATOM 2126 C C . PHE A 1 272 ? 34.595 1.316 5.039 1.00 98.69 272 PHE A C 1
ATOM 2128 O O . PHE A 1 272 ? 34.151 1.329 6.187 1.00 98.69 272 PHE A O 1
ATOM 2135 N N . ILE A 1 273 ? 34.893 0.164 4.429 1.00 98.69 273 ILE A N 1
ATOM 2136 C CA . ILE A 1 273 ? 34.679 -1.148 5.073 1.00 98.69 273 ILE A CA 1
ATOM 2137 C C . ILE A 1 273 ? 35.609 -1.371 6.275 1.00 98.69 273 ILE A C 1
ATOM 2139 O O . ILE A 1 273 ? 35.214 -2.044 7.228 1.00 98.69 273 ILE A O 1
ATOM 2143 N N . GLN A 1 274 ? 36.796 -0.750 6.298 1.00 98.69 274 GLN A N 1
ATOM 2144 C CA . GLN A 1 274 ? 37.655 -0.706 7.488 1.00 98.69 274 GLN A CA 1
ATOM 2145 C C . GLN A 1 274 ? 37.020 0.100 8.631 1.00 98.69 274 GLN A C 1
ATOM 2147 O O . GLN A 1 274 ? 37.038 -0.356 9.778 1.00 98.69 274 GLN A O 1
ATOM 2152 N N . ASP A 1 275 ? 36.411 1.254 8.342 1.00 98.19 275 ASP A N 1
ATOM 2153 C CA . ASP A 1 275 ? 35.680 2.041 9.341 1.00 98.19 275 ASP A CA 1
ATOM 2154 C C . ASP A 1 275 ? 34.423 1.310 9.844 1.00 98.19 275 ASP A C 1
ATOM 2156 O O . ASP A 1 275 ? 34.205 1.243 11.058 1.00 98.19 275 ASP A O 1
ATOM 2160 N N . VAL A 1 276 ? 33.638 0.688 8.956 1.00 98.75 276 VAL A N 1
ATOM 2161 C CA . VAL A 1 276 ? 32.477 -0.143 9.329 1.00 98.75 276 VAL A CA 1
ATOM 2162 C C . VAL A 1 276 ? 32.915 -1.325 10.202 1.00 98.75 276 VAL A C 1
ATOM 2164 O O . VAL A 1 276 ? 32.336 -1.532 11.270 1.00 98.75 276 VAL A O 1
ATOM 2167 N N . ARG A 1 277 ? 33.988 -2.049 9.843 1.00 98.69 277 ARG A N 1
ATOM 2168 C CA . ARG A 1 277 ? 34.560 -3.126 10.676 1.00 98.69 277 ARG A CA 1
ATOM 2169 C C . ARG A 1 277 ? 35.068 -2.613 12.025 1.00 98.69 277 ARG A C 1
ATOM 2171 O O . ARG A 1 277 ? 34.931 -3.316 13.023 1.00 98.69 277 ARG A O 1
ATOM 2178 N N . GLN A 1 278 ? 35.613 -1.398 12.098 1.00 98.19 278 GLN A N 1
ATOM 2179 C CA . GLN A 1 278 ? 36.016 -0.793 13.371 1.00 98.19 278 GLN A CA 1
ATOM 2180 C C . GLN A 1 278 ? 34.810 -0.536 14.292 1.00 98.19 278 GLN A C 1
ATOM 2182 O O . GLN A 1 278 ? 34.947 -0.660 15.510 1.00 98.19 278 GLN A O 1
ATOM 2187 N N . LYS A 1 279 ? 33.638 -0.180 13.741 1.00 98.38 279 LYS A N 1
ATOM 2188 C CA . LYS A 1 279 ? 32.411 0.011 14.537 1.00 98.38 279 LYS A CA 1
ATOM 2189 C C . LYS A 1 279 ? 31.721 -1.309 14.874 1.00 98.38 279 LYS A C 1
ATOM 2191 O O . LYS A 1 279 ? 31.224 -1.454 15.988 1.00 98.38 279 LYS A O 1
ATOM 2196 N N . TYR A 1 280 ? 31.734 -2.266 13.948 1.00 98.62 280 TYR A N 1
ATOM 2197 C CA . TYR A 1 280 ? 31.093 -3.575 14.065 1.00 98.62 280 TYR A CA 1
ATOM 2198 C C . TYR A 1 280 ? 32.124 -4.715 13.904 1.00 98.62 280 TYR A C 1
ATOM 2200 O O . TYR A 1 280 ? 32.161 -5.399 12.872 1.00 98.62 280 TYR A O 1
ATOM 2208 N N . PRO A 1 281 ? 32.977 -4.957 14.921 1.00 98.25 281 PRO A N 1
ATOM 2209 C CA . PRO A 1 281 ? 34.087 -5.914 14.847 1.00 98.25 281 PRO A CA 1
ATOM 2210 C C . PRO A 1 281 ? 33.675 -7.376 14.626 1.00 98.25 281 PRO A C 1
ATOM 2212 O O . PRO A 1 281 ? 34.515 -8.173 14.222 1.00 98.25 281 PRO A O 1
ATOM 2215 N N . ASN A 1 282 ? 32.413 -7.741 14.881 1.00 97.56 282 ASN A N 1
ATOM 2216 C CA . ASN A 1 282 ? 31.923 -9.121 14.770 1.00 97.56 282 ASN A CA 1
ATOM 2217 C C . ASN A 1 282 ? 30.985 -9.371 13.575 1.00 97.56 282 ASN A C 1
ATOM 2219 O O . ASN A 1 282 ? 30.679 -10.537 13.306 1.00 97.56 282 ASN A O 1
ATOM 2223 N N . ALA A 1 283 ? 30.507 -8.319 12.900 1.00 98.62 283 ALA A N 1
ATOM 2224 C CA . ALA A 1 283 ? 29.439 -8.407 11.902 1.00 98.62 283 ALA A CA 1
ATOM 2225 C C . ALA A 1 283 ? 29.873 -9.119 10.613 1.00 98.62 283 ALA A C 1
ATOM 2227 O O . ALA A 1 283 ? 31.028 -9.001 10.200 1.00 98.62 283 ALA A O 1
ATOM 2228 N N . LEU A 1 284 ? 28.936 -9.773 9.928 1.00 98.75 284 LEU A N 1
ATOM 2229 C CA . LEU A 1 284 ? 29.041 -9.966 8.484 1.00 98.75 284 LEU A CA 1
ATOM 2230 C C . LEU A 1 284 ? 28.841 -8.603 7.810 1.00 98.75 284 LEU A C 1
ATOM 2232 O O . LEU A 1 284 ? 27.802 -7.976 7.996 1.00 98.75 284 LEU A O 1
ATOM 2236 N N . ILE A 1 285 ? 29.823 -8.152 7.034 1.00 98.88 285 ILE A N 1
ATOM 2237 C CA . ILE A 1 285 ? 29.705 -6.983 6.163 1.00 98.88 285 ILE A CA 1
ATOM 2238 C C . ILE A 1 285 ? 29.487 -7.513 4.747 1.00 98.88 285 ILE A C 1
ATOM 2240 O O . ILE A 1 285 ? 30.396 -8.072 4.133 1.00 98.88 285 ILE A O 1
ATOM 2244 N N . ALA A 1 286 ? 28.256 -7.379 4.269 1.00 98.44 286 ALA A N 1
ATOM 2245 C CA . ALA A 1 286 ? 27.826 -7.729 2.930 1.00 98.44 286 ALA A CA 1
ATOM 2246 C C . ALA A 1 286 ? 27.994 -6.513 2.015 1.00 98.44 286 ALA A C 1
ATOM 2248 O O . ALA A 1 286 ? 27.181 -5.588 2.033 1.00 98.44 286 ALA A O 1
ATOM 2249 N N . CYS A 1 287 ? 29.072 -6.502 1.238 1.00 98.19 287 CYS A N 1
ATOM 2250 C CA . CYS A 1 287 ? 29.321 -5.490 0.221 1.00 98.19 287 CYS A CA 1
ATOM 2251 C C . CYS A 1 287 ? 28.558 -5.907 -1.037 1.00 98.19 287 CYS A C 1
ATOM 2253 O O . CYS A 1 287 ? 28.948 -6.858 -1.712 1.00 98.19 287 CYS A O 1
ATOM 2255 N N . MET A 1 288 ? 27.433 -5.245 -1.290 1.00 94.75 288 MET A N 1
ATOM 2256 C CA . MET A 1 288 ? 26.542 -5.556 -2.402 1.00 94.75 288 MET A CA 1
ATOM 2257 C C . MET A 1 288 ? 26.973 -4.772 -3.636 1.00 94.75 288 MET A C 1
ATOM 2259 O O . MET A 1 288 ? 27.275 -3.578 -3.551 1.00 94.75 288 MET A O 1
ATOM 2263 N N . GLU A 1 289 ? 26.971 -5.443 -4.779 1.00 89.44 289 GLU A N 1
ATOM 2264 C CA . GLU A 1 289 ? 27.073 -4.788 -6.074 1.00 89.44 289 GLU A CA 1
ATOM 2265 C C . GLU A 1 289 ? 25.888 -3.819 -6.296 1.00 89.44 289 GLU A C 1
ATOM 2267 O O . GLU A 1 289 ? 24.749 -4.147 -5.941 1.00 89.44 289 GLU A O 1
ATOM 2272 N N . PRO A 1 290 ? 26.107 -2.619 -6.868 1.00 83.19 290 PRO A N 1
ATOM 2273 C CA . PRO A 1 290 ? 25.011 -1.733 -7.240 1.00 83.19 290 PRO A CA 1
ATOM 2274 C C . PRO A 1 290 ? 24.168 -2.350 -8.363 1.00 83.19 290 PRO A C 1
ATOM 2276 O O . PRO A 1 290 ? 24.604 -2.418 -9.510 1.00 83.19 290 PRO A O 1
ATOM 2279 N N . ILE A 1 291 ? 22.919 -2.714 -8.051 1.00 81.19 291 ILE A N 1
ATOM 2280 C CA . ILE A 1 291 ? 21.980 -3.439 -8.938 1.00 81.19 291 ILE A CA 1
ATOM 2281 C C . ILE A 1 291 ? 21.719 -2.798 -10.318 1.00 81.19 291 ILE A C 1
ATOM 2283 O O . ILE A 1 291 ? 21.112 -3.405 -11.200 1.00 81.19 291 ILE A O 1
ATOM 2287 N N . LEU A 1 292 ? 22.193 -1.574 -10.541 1.00 71.06 292 LEU A N 1
ATOM 2288 C CA . LEU A 1 292 ? 22.212 -0.923 -11.848 1.00 71.06 292 LEU A CA 1
ATOM 2289 C C . LEU A 1 292 ? 23.044 -1.669 -12.901 1.00 71.06 292 LEU A C 1
ATOM 2291 O O . LEU A 1 292 ? 22.796 -1.436 -14.085 1.00 71.06 292 LEU A O 1
ATOM 2295 N N . ASP A 1 293 ? 23.970 -2.563 -12.516 1.00 62.50 293 ASP A N 1
ATOM 2296 C CA . ASP A 1 293 ? 24.690 -3.410 -13.483 1.00 62.50 293 ASP A CA 1
ATOM 2297 C C . ASP A 1 293 ? 23.708 -4.164 -14.389 1.00 62.50 293 ASP A C 1
ATOM 2299 O O . ASP A 1 293 ? 23.791 -4.049 -15.612 1.00 62.50 293 ASP A O 1
ATOM 2303 N N . SER A 1 294 ? 22.662 -4.759 -13.798 1.00 61.56 294 SER A N 1
ATOM 2304 C CA . SER A 1 294 ? 21.590 -5.472 -14.510 1.00 61.56 294 SER A CA 1
ATOM 2305 C C . SER A 1 294 ? 20.911 -4.681 -15.639 1.00 61.56 294 SER A C 1
ATOM 2307 O O . SER A 1 294 ? 20.299 -5.289 -16.518 1.00 61.56 294 SER A O 1
ATOM 2309 N N . CYS A 1 295 ? 21.018 -3.344 -15.648 1.00 65.25 295 CYS A N 1
ATOM 2310 C CA . CYS A 1 295 ? 20.248 -2.476 -16.536 1.00 65.25 295 CYS A CA 1
ATOM 2311 C C . CYS A 1 295 ? 21.015 -1.368 -17.276 1.00 65.25 295 CYS A C 1
ATOM 2313 O O . CYS A 1 295 ? 20.446 -0.778 -18.203 1.00 65.25 295 CYS A O 1
ATOM 2315 N N . ALA A 1 296 ? 22.275 -1.054 -16.948 1.00 58.56 296 ALA A N 1
ATOM 2316 C CA . ALA A 1 296 ? 22.961 0.065 -17.604 1.00 58.56 296 ALA A CA 1
ATOM 2317 C C . ALA A 1 296 ? 23.637 -0.320 -18.937 1.00 58.56 296 ALA A C 1
ATOM 2319 O O . ALA A 1 296 ? 24.544 -1.148 -19.032 1.00 58.56 296 ALA A O 1
ATOM 2320 N N . VAL A 1 297 ? 23.271 0.405 -19.998 1.00 46.81 297 VAL A N 1
ATOM 2321 C CA . VAL A 1 297 ? 23.731 0.176 -21.385 1.00 46.81 297 VAL A CA 1
ATOM 2322 C C . VAL A 1 297 ? 25.212 0.558 -21.620 1.00 46.81 297 VAL A C 1
ATOM 2324 O O . VAL A 1 297 ? 25.697 0.501 -22.749 1.00 46.81 297 VAL A O 1
ATOM 2327 N N . ASN A 1 298 ? 25.957 0.970 -20.585 1.00 53.97 298 ASN A N 1
ATOM 2328 C CA . ASN A 1 298 ? 27.322 1.501 -20.699 1.00 53.97 298 ASN A CA 1
ATOM 2329 C C . ASN A 1 298 ? 28.343 0.699 -19.870 1.00 53.97 298 ASN A C 1
ATOM 2331 O O . ASN A 1 298 ? 28.932 1.189 -18.909 1.00 53.97 298 ASN A O 1
ATOM 2335 N N . GLN A 1 299 ? 28.539 -0.549 -20.296 1.00 54.16 299 GLN A N 1
ATOM 2336 C CA . GLN A 1 299 ? 29.299 -1.615 -19.626 1.00 54.16 299 GLN A CA 1
ATOM 2337 C C . GLN A 1 299 ? 30.633 -1.214 -18.953 1.00 54.16 299 GLN A C 1
ATOM 2339 O O . GLN A 1 299 ? 30.841 -1.638 -17.820 1.00 54.16 299 GLN A O 1
ATOM 2344 N N . PRO A 1 300 ? 31.541 -0.412 -19.560 1.00 57.81 300 PRO A N 1
ATOM 2345 C CA . PRO A 1 300 ? 32.873 -0.195 -18.978 1.00 57.81 300 PRO A CA 1
ATOM 2346 C C . PRO A 1 300 ? 32.856 0.512 -17.617 1.00 57.81 300 PRO A C 1
ATOM 2348 O O . PRO A 1 300 ? 33.719 0.253 -16.787 1.00 57.81 300 PRO A O 1
ATOM 2351 N N . ILE A 1 301 ? 31.869 1.386 -17.395 1.00 59.22 301 ILE A N 1
ATOM 2352 C CA . ILE A 1 301 ? 31.717 2.159 -16.154 1.00 59.22 301 ILE A CA 1
ATOM 2353 C C . ILE A 1 301 ? 31.332 1.235 -14.990 1.00 59.22 301 ILE A C 1
ATOM 2355 O O . ILE A 1 301 ? 31.835 1.384 -13.882 1.00 59.22 301 ILE A O 1
ATOM 2359 N N . LEU A 1 302 ? 30.473 0.248 -15.261 1.00 65.94 302 LEU A N 1
ATOM 2360 C CA . LEU A 1 302 ? 30.057 -0.760 -14.287 1.00 65.94 302 LEU A CA 1
ATOM 2361 C C . LEU A 1 302 ? 31.180 -1.754 -13.985 1.00 65.94 302 LEU A C 1
ATOM 2363 O O . LEU A 1 302 ? 31.392 -2.099 -12.827 1.00 65.94 302 LEU A O 1
ATOM 2367 N N . THR A 1 303 ? 31.962 -2.149 -14.997 1.00 74.25 303 THR A N 1
ATOM 2368 C CA . THR A 1 303 ? 33.120 -3.025 -14.776 1.00 74.25 303 THR A CA 1
ATOM 2369 C C . THR A 1 303 ? 34.082 -2.417 -13.754 1.00 74.25 303 THR A C 1
ATOM 2371 O O . THR A 1 303 ? 34.427 -3.106 -12.806 1.00 74.25 303 THR A O 1
ATOM 2374 N N . ASP A 1 304 ? 34.448 -1.133 -13.864 1.00 75.25 304 ASP A N 1
ATOM 2375 C CA . ASP A 1 304 ? 35.364 -0.490 -12.903 1.00 75.25 304 ASP A CA 1
ATOM 2376 C C . ASP A 1 304 ? 34.754 -0.276 -11.492 1.00 75.25 304 ASP A C 1
ATOM 2378 O O . ASP A 1 304 ? 35.515 -0.205 -10.519 1.00 75.25 304 ASP A O 1
ATOM 2382 N N . ILE A 1 305 ? 33.416 -0.247 -11.343 1.00 74.81 305 ILE A N 1
ATOM 2383 C CA . ILE A 1 305 ? 32.733 -0.361 -10.034 1.00 74.81 305 ILE A CA 1
ATOM 2384 C C . ILE A 1 305 ? 33.011 -1.740 -9.432 1.00 74.81 305 ILE A C 1
ATOM 2386 O O . ILE A 1 305 ? 33.573 -1.834 -8.339 1.00 74.81 305 ILE A O 1
ATOM 2390 N N . VAL A 1 306 ? 32.614 -2.794 -10.151 1.00 82.62 306 VAL A N 1
ATOM 2391 C CA . VAL A 1 306 ? 32.654 -4.199 -9.716 1.00 82.62 306 VAL A CA 1
ATOM 2392 C C . VAL A 1 306 ? 34.081 -4.616 -9.380 1.00 82.62 306 VAL A C 1
ATOM 2394 O O . VAL A 1 306 ? 34.375 -4.990 -8.244 1.00 82.62 306 VAL A O 1
ATOM 2397 N N . ASP A 1 307 ? 34.994 -4.431 -10.333 1.00 87.19 307 ASP A N 1
ATOM 2398 C CA . ASP A 1 307 ? 36.420 -4.719 -10.200 1.00 87.19 307 ASP A CA 1
ATOM 2399 C C . ASP A 1 307 ? 37.072 -3.937 -9.040 1.00 87.19 307 ASP A C 1
ATOM 2401 O O . ASP A 1 307 ? 38.074 -4.387 -8.476 1.00 87.19 307 ASP A O 1
ATOM 2405 N N . GLY A 1 308 ? 36.575 -2.736 -8.720 1.00 91.62 308 GLY A N 1
ATOM 2406 C CA . GLY A 1 308 ? 37.073 -1.906 -7.622 1.00 91.62 308 GLY A CA 1
ATOM 2407 C C . GLY A 1 308 ? 36.556 -2.361 -6.255 1.00 91.62 308 GLY A C 1
ATOM 2408 O O . GLY A 1 308 ? 37.326 -2.428 -5.293 1.00 91.62 308 GLY A O 1
ATOM 2409 N N . LEU A 1 309 ? 35.271 -2.710 -6.185 1.00 94.25 309 LEU A N 1
ATOM 2410 C CA . LEU A 1 309 ? 34.564 -3.158 -4.986 1.00 94.25 309 LEU A CA 1
ATOM 2411 C C . LEU A 1 309 ? 35.007 -4.571 -4.572 1.00 94.25 309 LEU A C 1
ATOM 2413 O O . LEU A 1 309 ? 35.435 -4.760 -3.431 1.00 94.25 309 LEU A O 1
ATOM 2417 N N . GLU A 1 310 ? 35.001 -5.541 -5.495 1.00 95.12 310 GLU A N 1
ATOM 2418 C CA . GLU A 1 310 ? 35.479 -6.908 -5.237 1.00 95.12 310 GLU A CA 1
ATOM 2419 C C . GLU A 1 310 ? 36.940 -6.878 -4.759 1.00 95.12 310 GLU A C 1
ATOM 2421 O O . GLU A 1 310 ? 37.288 -7.458 -3.728 1.00 95.12 310 GLU A O 1
ATOM 2426 N N . GLN A 1 311 ? 37.799 -6.118 -5.447 1.00 96.94 311 GLN A N 1
ATOM 2427 C CA . GLN A 1 311 ? 39.204 -5.999 -5.068 1.00 96.94 311 GLN A CA 1
ATOM 2428 C C . GLN A 1 311 ? 39.380 -5.320 -3.696 1.00 96.94 311 GLN A C 1
ATOM 2430 O O . GLN A 1 311 ? 40.278 -5.713 -2.952 1.00 96.94 311 GLN A O 1
ATOM 2435 N N . ALA A 1 312 ? 38.523 -4.368 -3.308 1.00 98.19 312 ALA A N 1
ATOM 2436 C CA . ALA A 1 312 ? 38.528 -3.803 -1.955 1.00 98.19 312 ALA A CA 1
ATOM 2437 C C . ALA A 1 312 ? 38.167 -4.854 -0.888 1.00 98.19 312 ALA A C 1
ATOM 2439 O O . ALA A 1 312 ? 38.823 -4.917 0.152 1.00 98.19 312 ALA A O 1
ATOM 2440 N N . VAL A 1 313 ? 37.186 -5.722 -1.153 1.00 98.31 313 VAL A N 1
ATOM 2441 C CA . VAL A 1 313 ? 36.843 -6.850 -0.267 1.00 98.31 313 VAL A CA 1
ATOM 2442 C C . VAL A 1 313 ? 38.004 -7.850 -0.163 1.00 98.31 313 VAL A C 1
ATOM 2444 O O . VAL A 1 313 ? 38.365 -8.265 0.940 1.00 98.31 313 VAL A O 1
ATOM 2447 N N . ILE A 1 314 ? 38.659 -8.179 -1.281 1.00 97.94 314 ILE A N 1
ATOM 2448 C CA . ILE A 1 314 ? 39.843 -9.054 -1.309 1.00 97.94 314 ILE A CA 1
ATOM 2449 C C . ILE A 1 314 ? 41.002 -8.450 -0.494 1.00 97.94 314 ILE A C 1
ATOM 2451 O O . ILE A 1 314 ? 41.626 -9.153 0.302 1.00 97.94 314 ILE A O 1
ATOM 2455 N N . ASP A 1 315 ? 41.281 -7.152 -0.651 1.00 98.06 315 ASP A N 1
ATOM 2456 C CA . ASP A 1 315 ? 42.339 -6.443 0.084 1.00 98.06 315 ASP A CA 1
ATOM 2457 C C . ASP A 1 315 ? 42.039 -6.272 1.584 1.00 98.06 315 ASP A C 1
ATOM 2459 O O . ASP A 1 315 ? 42.969 -6.172 2.389 1.00 98.06 315 ASP A O 1
ATOM 2463 N N . MET A 1 316 ? 40.762 -6.271 1.982 1.00 97.75 316 MET A N 1
ATOM 2464 C CA . MET A 1 316 ? 40.352 -6.278 3.390 1.00 97.75 316 MET A CA 1
ATOM 2465 C C . MET A 1 316 ? 40.743 -7.588 4.097 1.00 97.75 316 MET A C 1
ATOM 2467 O O . MET A 1 316 ? 41.064 -7.564 5.286 1.00 97.75 316 MET A O 1
ATOM 2471 N N . ASN A 1 317 ? 40.785 -8.714 3.366 1.00 96.19 317 ASN A N 1
ATOM 2472 C CA . ASN A 1 317 ? 41.279 -10.018 3.838 1.00 96.19 317 ASN A CA 1
ATOM 2473 C C . ASN A 1 317 ? 40.656 -10.434 5.199 1.00 96.19 317 ASN A C 1
ATOM 2475 O O . ASN A 1 317 ? 41.344 -10.824 6.148 1.00 96.19 317 ASN A O 1
ATOM 2479 N N . ASP A 1 318 ? 39.331 -10.336 5.293 1.00 98.19 318 ASP A N 1
ATOM 2480 C CA . ASP A 1 318 ? 38.521 -10.602 6.486 1.00 98.19 318 ASP A CA 1
ATOM 2481 C C . ASP A 1 318 ? 37.413 -11.596 6.107 1.00 98.19 318 ASP A C 1
ATOM 2483 O O . ASP A 1 318 ? 36.644 -11.336 5.188 1.00 98.19 318 ASP A O 1
ATOM 2487 N N . GLU A 1 319 ? 37.324 -12.751 6.780 1.00 97.00 319 GLU A N 1
ATOM 2488 C CA . GLU A 1 319 ? 36.383 -13.814 6.373 1.00 97.00 319 GLU A CA 1
ATOM 2489 C C . GLU A 1 319 ? 34.899 -13.442 6.532 1.00 97.00 319 GLU A C 1
ATOM 2491 O O . GLU A 1 319 ? 34.038 -14.152 6.017 1.00 97.00 319 GLU A O 1
ATOM 2496 N N . LYS A 1 320 ? 34.607 -12.348 7.246 1.00 98.38 320 LYS A N 1
ATOM 2497 C CA . LYS A 1 320 ? 33.274 -11.776 7.446 1.00 98.38 320 LYS A CA 1
ATOM 2498 C C . LYS A 1 320 ? 33.084 -10.459 6.675 1.00 98.38 320 LYS A C 1
ATOM 2500 O O . LYS A 1 320 ? 32.185 -9.691 7.019 1.00 98.38 320 LYS A O 1
ATOM 2505 N N . VAL A 1 321 ? 33.909 -10.164 5.672 1.00 98.69 321 VAL A N 1
ATOM 2506 C CA . VAL A 1 321 ? 33.631 -9.127 4.665 1.00 98.69 321 VAL A CA 1
ATOM 2507 C C . VAL A 1 321 ? 33.517 -9.842 3.327 1.00 98.69 321 VAL A C 1
ATOM 2509 O O . VAL A 1 321 ? 34.480 -10.449 2.867 1.00 98.69 321 VAL A O 1
ATOM 2512 N N . ILE A 1 322 ? 32.315 -9.855 2.756 1.00 98.31 322 ILE A N 1
ATOM 2513 C CA . ILE A 1 322 ? 31.972 -10.697 1.605 1.00 98.31 322 ILE A CA 1
ATOM 2514 C C . ILE A 1 322 ? 31.355 -9.824 0.516 1.00 98.31 322 ILE A C 1
ATOM 2516 O O . ILE A 1 322 ? 30.495 -8.985 0.795 1.00 98.31 322 ILE A O 1
ATOM 2520 N N . TYR A 1 323 ? 31.820 -10.034 -0.715 1.00 96.94 323 TYR A N 1
ATOM 2521 C CA . TYR A 1 323 ? 31.234 -9.462 -1.917 1.00 96.94 323 TYR A CA 1
ATOM 2522 C C . TYR A 1 323 ? 30.031 -10.297 -2.349 1.00 96.94 323 TYR A C 1
ATOM 2524 O O . TYR A 1 323 ? 30.114 -11.525 -2.381 1.00 96.94 323 TYR A O 1
ATOM 2532 N N . TYR A 1 324 ? 28.936 -9.627 -2.693 1.00 94.94 324 TYR A N 1
ATOM 2533 C CA . TYR A 1 324 ? 27.745 -10.253 -3.246 1.00 94.94 324 TYR A CA 1
ATOM 2534 C C . TYR A 1 324 ? 27.420 -9.613 -4.595 1.00 94.94 324 TYR A C 1
ATOM 2536 O O . TYR A 1 324 ? 26.995 -8.456 -4.649 1.00 94.94 324 TYR A O 1
ATOM 2544 N N . GLU A 1 325 ? 27.640 -10.394 -5.654 1.00 89.44 325 GLU A N 1
ATOM 2545 C CA . GLU A 1 325 ? 27.241 -10.087 -7.031 1.00 89.44 325 GLU A CA 1
ATOM 2546 C C . GLU A 1 325 ? 25.729 -9.825 -7.120 1.00 89.44 325 GLU A C 1
ATOM 2548 O O . GLU A 1 325 ? 24.932 -10.436 -6.396 1.00 89.44 325 GLU A O 1
ATOM 2553 N N . THR A 1 326 ? 25.333 -8.956 -8.048 1.00 85.19 326 THR A N 1
ATOM 2554 C CA . THR A 1 326 ? 23.942 -8.797 -8.491 1.00 85.19 326 THR A CA 1
ATOM 2555 C C . THR A 1 326 ? 23.764 -9.281 -9.932 1.00 85.19 326 THR A C 1
ATOM 2557 O O . THR A 1 326 ? 24.697 -9.757 -10.573 1.00 85.19 326 THR A O 1
ATOM 2560 N N . GLY A 1 327 ? 22.532 -9.244 -10.444 1.00 80.88 327 GLY A N 1
ATOM 2561 C CA . GLY A 1 327 ? 22.240 -9.695 -11.804 1.00 80.88 327 GLY A CA 1
ATOM 2562 C C . GLY A 1 327 ? 22.981 -8.879 -12.854 1.00 80.88 327 GLY A C 1
ATOM 2563 O O . GLY A 1 327 ? 22.997 -7.656 -12.780 1.00 80.88 327 GLY A O 1
ATOM 2564 N N . SER A 1 328 ? 23.524 -9.557 -13.860 1.00 79.50 328 SER A N 1
ATOM 2565 C CA . SER A 1 328 ? 24.303 -8.920 -14.926 1.00 79.50 328 SER A CA 1
ATOM 2566 C C . SER A 1 328 ? 23.433 -8.544 -16.137 1.00 79.50 328 SER A C 1
ATOM 2568 O O . SER A 1 328 ? 22.363 -9.123 -16.322 1.00 79.50 328 SER A O 1
ATOM 2570 N N . PRO A 1 329 ? 23.903 -7.694 -17.066 1.00 75.88 329 PRO A N 1
ATOM 2571 C CA . PRO A 1 329 ? 23.258 -7.432 -18.358 1.00 75.88 329 PRO A CA 1
ATOM 2572 C C . PRO A 1 329 ? 22.955 -8.682 -19.206 1.00 75.88 329 PRO A C 1
ATOM 2574 O O . PRO A 1 329 ? 22.187 -8.605 -20.166 1.00 75.88 329 PRO A O 1
ATOM 2577 N N . ALA A 1 330 ? 23.594 -9.819 -18.903 1.00 79.81 330 ALA A N 1
ATOM 2578 C CA . ALA A 1 330 ? 23.383 -11.102 -19.574 1.00 79.81 330 ALA A CA 1
ATOM 2579 C C . ALA A 1 330 ? 22.409 -12.041 -18.829 1.00 79.81 330 ALA A C 1
ATOM 2581 O O . ALA A 1 330 ? 21.894 -12.973 -19.447 1.00 79.81 330 ALA A O 1
ATOM 2582 N N . ASP A 1 331 ? 22.156 -11.794 -17.541 1.00 82.06 331 ASP A N 1
ATOM 2583 C CA . ASP A 1 331 ? 21.168 -12.483 -16.695 1.00 82.06 331 ASP A CA 1
ATOM 2584 C C . ASP A 1 331 ? 20.565 -11.471 -15.691 1.00 82.06 331 ASP A C 1
ATOM 2586 O O . ASP A 1 331 ? 20.916 -11.468 -14.504 1.00 82.06 331 ASP A O 1
ATOM 2590 N N . PRO A 1 332 ? 19.740 -10.521 -16.178 1.00 84.50 332 PRO A N 1
ATOM 2591 C CA . PRO A 1 332 ? 19.322 -9.371 -15.389 1.00 84.50 332 PRO A CA 1
ATOM 2592 C C . PRO A 1 332 ? 18.291 -9.779 -14.339 1.00 84.50 332 PRO A C 1
ATOM 2594 O O . PRO A 1 332 ? 17.262 -10.388 -14.639 1.00 84.50 332 PRO A O 1
ATOM 2597 N N . TRP A 1 333 ? 18.554 -9.414 -13.085 1.00 88.25 333 TRP A N 1
ATOM 2598 C CA . TRP A 1 333 ? 17.653 -9.719 -11.971 1.00 88.25 333 TRP A CA 1
ATOM 2599 C C . TRP A 1 333 ? 16.362 -8.898 -12.001 1.00 88.25 333 TRP A C 1
ATOM 2601 O O . TRP A 1 333 ? 15.335 -9.392 -11.535 1.00 88.25 333 TRP A O 1
ATOM 2611 N N . LEU A 1 334 ? 16.416 -7.682 -12.555 1.00 89.31 334 LEU A N 1
ATOM 2612 C CA . LEU A 1 334 ? 15.295 -6.754 -12.680 1.00 89.31 334 LEU A CA 1
ATOM 2613 C C . LEU A 1 334 ? 15.020 -6.411 -14.147 1.00 89.31 334 LEU A C 1
ATOM 2615 O O . LEU A 1 334 ? 15.929 -6.237 -14.957 1.00 89.31 334 LEU A O 1
ATOM 2619 N N . VAL A 1 335 ? 13.743 -6.267 -14.487 1.00 85.38 335 VAL A N 1
ATOM 2620 C CA . VAL A 1 335 ? 13.287 -5.844 -15.812 1.00 85.38 335 VAL A CA 1
ATOM 2621 C C . VAL A 1 335 ? 13.314 -4.318 -15.881 1.00 85.38 335 VAL A C 1
ATOM 2623 O O . VAL A 1 335 ? 12.420 -3.636 -15.386 1.00 85.38 335 VAL A O 1
ATOM 2626 N N . CYS A 1 336 ? 14.334 -3.774 -16.543 1.00 82.56 336 CYS A N 1
ATOM 2627 C CA . CYS A 1 336 ? 14.670 -2.342 -16.574 1.00 82.56 336 CYS A CA 1
ATOM 2628 C C . CYS A 1 336 ? 13.527 -1.377 -16.944 1.00 82.56 336 CYS A C 1
ATOM 2630 O O . CYS A 1 336 ? 13.601 -0.196 -16.624 1.00 82.56 336 CYS A O 1
ATOM 2632 N N . ALA A 1 337 ? 12.496 -1.860 -17.645 1.00 81.12 337 ALA A N 1
ATOM 2633 C CA . ALA A 1 337 ? 11.355 -1.068 -18.106 1.00 81.12 337 ALA A CA 1
ATOM 2634 C C . ALA A 1 337 ? 10.134 -1.079 -17.159 1.00 81.12 337 ALA A C 1
ATOM 2636 O O . ALA A 1 337 ? 9.201 -0.316 -17.394 1.00 81.12 337 ALA A O 1
ATOM 2637 N N . THR A 1 338 ? 10.111 -1.944 -16.136 1.00 84.44 338 THR A N 1
ATOM 2638 C CA . THR A 1 338 ? 8.959 -2.138 -15.222 1.00 84.44 338 THR A CA 1
ATOM 2639 C C . THR A 1 338 ? 9.355 -2.154 -13.749 1.00 84.44 338 THR A C 1
ATOM 2641 O O . THR A 1 338 ? 8.600 -1.712 -12.888 1.00 84.44 338 THR A O 1
ATOM 2644 N N . ASP A 1 339 ? 10.552 -2.652 -13.453 1.00 91.81 339 ASP A N 1
ATOM 2645 C CA . ASP A 1 339 ? 11.035 -2.864 -12.089 1.00 91.81 339 ASP A CA 1
ATOM 2646 C C . ASP A 1 339 ? 11.793 -1.637 -11.554 1.00 91.81 339 ASP A C 1
ATOM 2648 O O . ASP A 1 339 ? 12.217 -1.624 -10.403 1.00 91.81 339 ASP A O 1
ATOM 2652 N N . TYR A 1 340 ? 11.918 -0.584 -12.370 1.00 89.44 340 TYR A N 1
ATOM 2653 C CA . TYR A 1 340 ? 12.488 0.712 -12.011 1.00 89.44 340 TYR A CA 1
ATOM 2654 C C . TYR A 1 340 ? 11.537 1.850 -12.359 1.00 89.44 340 TYR A C 1
ATOM 2656 O O . TYR A 1 340 ? 10.998 1.914 -13.463 1.00 89.44 340 TYR A O 1
ATOM 2664 N N . THR A 1 341 ? 11.414 2.806 -11.445 1.00 86.06 341 THR A N 1
ATOM 2665 C CA . THR A 1 341 ? 10.609 4.013 -11.625 1.00 86.06 341 THR A CA 1
ATOM 2666 C C . THR A 1 341 ? 11.221 4.953 -12.667 1.00 86.06 341 THR A C 1
ATOM 2668 O O . THR A 1 341 ? 10.496 5.600 -13.418 1.00 86.06 341 THR A O 1
ATOM 2671 N N . ASP A 1 342 ? 12.553 5.063 -12.718 1.00 85.50 342 ASP A N 1
ATOM 2672 C CA . ASP A 1 342 ? 13.284 6.023 -13.562 1.00 85.50 342 ASP A CA 1
ATOM 2673 C C . ASP A 1 342 ? 14.604 5.473 -14.146 1.00 85.50 342 ASP A C 1
ATOM 2675 O O . ASP A 1 342 ? 15.503 6.242 -14.480 1.00 85.50 342 ASP A O 1
ATOM 2679 N N . TYR A 1 343 ? 14.701 4.147 -14.300 1.00 83.62 343 TYR A N 1
ATOM 2680 C CA . TYR A 1 343 ? 15.916 3.379 -14.643 1.00 83.62 343 TYR A CA 1
ATOM 2681 C C . TYR A 1 343 ? 17.047 3.410 -13.592 1.00 83.62 343 TYR A C 1
ATOM 2683 O O . TYR A 1 343 ? 18.051 2.729 -13.790 1.00 83.62 343 TYR A O 1
ATOM 2691 N N . THR A 1 344 ? 16.881 4.125 -12.471 1.00 87.19 344 THR A N 1
ATOM 2692 C CA . THR A 1 344 ? 17.831 4.121 -11.342 1.00 87.19 344 THR A CA 1
ATOM 2693 C C . THR A 1 344 ? 17.196 3.572 -10.066 1.00 87.19 344 THR A C 1
ATOM 2695 O O . THR A 1 344 ? 17.751 2.685 -9.424 1.00 87.19 344 THR A O 1
ATOM 2698 N N . HIS A 1 345 ? 16.017 4.064 -9.691 1.00 92.94 345 HIS A N 1
ATOM 2699 C CA . HIS A 1 345 ? 15.351 3.678 -8.448 1.00 92.94 345 HIS A CA 1
ATOM 2700 C C . HIS A 1 345 ? 14.380 2.515 -8.698 1.00 92.94 345 HIS A C 1
ATOM 2702 O O . HIS A 1 345 ? 13.484 2.675 -9.533 1.00 92.94 345 HIS A O 1
ATOM 2708 N N . PRO A 1 346 ? 14.525 1.356 -8.025 1.00 93.56 346 PRO A N 1
ATOM 2709 C CA . PRO A 1 346 ? 13.589 0.250 -8.185 1.00 93.56 346 PRO A CA 1
ATOM 2710 C C . PRO A 1 346 ? 12.190 0.607 -7.662 1.00 93.56 346 PRO A C 1
ATOM 2712 O O . PRO A 1 346 ? 12.054 1.329 -6.671 1.00 93.56 346 PRO A O 1
ATOM 2715 N N . THR A 1 347 ? 11.150 0.071 -8.302 1.00 93.62 347 THR A N 1
ATOM 2716 C CA . THR A 1 347 ? 9.766 0.129 -7.795 1.00 93.62 347 THR A CA 1
ATOM 2717 C C . THR A 1 347 ? 9.610 -0.759 -6.552 1.00 93.62 347 THR A C 1
ATOM 2719 O O . THR A 1 347 ? 10.551 -1.452 -6.160 1.00 93.62 347 THR A O 1
ATOM 2722 N N . VAL A 1 348 ? 8.425 -0.802 -5.934 1.00 93.25 348 VAL A N 1
ATOM 2723 C CA . VAL A 1 348 ? 8.091 -1.791 -4.885 1.00 93.25 348 VAL A CA 1
ATOM 2724 C C . VAL A 1 348 ? 8.412 -3.220 -5.355 1.00 93.25 348 VAL A C 1
ATOM 2726 O O . VAL A 1 348 ? 9.207 -3.920 -4.733 1.00 93.25 348 VAL A O 1
ATOM 2729 N N . VAL A 1 349 ? 7.896 -3.601 -6.528 1.00 93.38 349 VAL A N 1
ATOM 2730 C CA . VAL A 1 349 ? 8.138 -4.910 -7.162 1.00 93.38 349 VAL A CA 1
ATOM 2731 C C . VAL A 1 349 ? 9.621 -5.114 -7.498 1.00 93.38 349 VAL A C 1
ATOM 2733 O O . VAL A 1 349 ? 10.148 -6.214 -7.346 1.00 93.38 349 VAL A O 1
ATOM 2736 N N . GLY A 1 350 ? 10.334 -4.063 -7.918 1.00 93.94 350 GLY A N 1
ATOM 2737 C CA . GLY A 1 350 ? 11.783 -4.128 -8.129 1.00 93.94 350 GLY A CA 1
ATOM 2738 C C . GLY A 1 350 ? 12.576 -4.365 -6.841 1.00 93.94 350 GLY A C 1
ATOM 2739 O O . GLY A 1 350 ? 13.538 -5.129 -6.833 1.00 93.94 350 GLY A O 1
ATOM 2740 N N . ASN A 1 351 ? 12.154 -3.765 -5.729 1.00 96.94 351 ASN A N 1
ATOM 2741 C CA . ASN A 1 351 ? 12.752 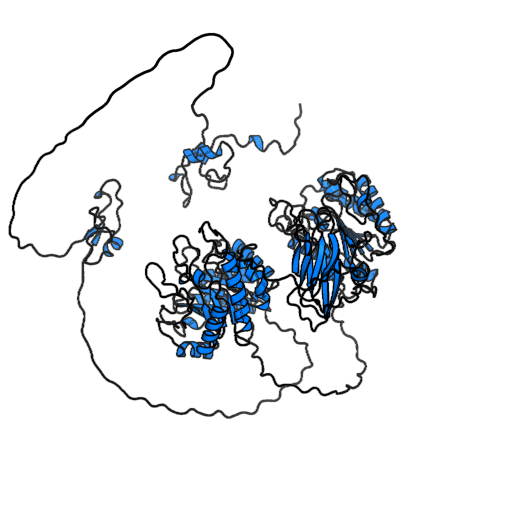-3.963 -4.411 1.00 96.94 351 ASN A CA 1
ATOM 2742 C C . ASN A 1 351 ? 12.481 -5.365 -3.844 1.00 96.94 351 ASN A C 1
ATOM 2744 O O . ASN A 1 351 ? 13.389 -5.977 -3.279 1.00 96.94 351 ASN A O 1
ATOM 2748 N N . GLU A 1 352 ? 11.271 -5.890 -4.034 1.00 95.38 352 GLU A N 1
ATOM 2749 C CA . GLU A 1 352 ? 10.910 -7.265 -3.681 1.00 95.38 352 GLU A CA 1
ATOM 2750 C C . GLU A 1 352 ? 11.757 -8.276 -4.469 1.00 95.38 352 GLU A C 1
ATOM 2752 O O . GLU A 1 352 ? 12.437 -9.118 -3.879 1.00 95.38 352 GLU A O 1
ATOM 2757 N N . LYS A 1 353 ? 11.807 -8.139 -5.802 1.00 94.88 353 LYS A N 1
ATOM 2758 C CA . LYS A 1 353 ? 12.639 -8.975 -6.683 1.00 94.88 353 LYS A CA 1
ATOM 2759 C C . LYS A 1 353 ? 14.124 -8.897 -6.324 1.00 94.88 353 LYS A C 1
ATOM 2761 O O . LYS A 1 353 ? 14.796 -9.927 -6.318 1.00 94.88 353 LYS A O 1
ATOM 2766 N N . PHE A 1 354 ? 14.641 -7.710 -5.992 1.00 95.38 354 PHE A N 1
ATOM 2767 C CA . PHE A 1 354 ? 16.022 -7.537 -5.532 1.00 95.38 354 PHE A CA 1
ATOM 2768 C C . PHE A 1 354 ? 16.279 -8.326 -4.244 1.00 95.38 354 PHE A C 1
ATOM 2770 O O . PHE A 1 354 ? 17.229 -9.106 -4.188 1.00 95.38 354 PHE A O 1
ATOM 2777 N N . ALA A 1 355 ? 15.417 -8.189 -3.234 1.00 96.75 355 ALA A N 1
ATOM 2778 C CA . ALA A 1 355 ? 15.546 -8.945 -1.993 1.00 96.75 355 ALA A CA 1
ATOM 2779 C C . ALA A 1 355 ? 15.459 -10.458 -2.225 1.00 96.75 355 ALA A C 1
ATOM 2781 O O . ALA A 1 355 ? 16.330 -11.188 -1.755 1.00 96.75 355 ALA A O 1
ATOM 2782 N N . ALA A 1 356 ? 14.471 -10.933 -2.990 1.00 94.62 356 ALA A N 1
ATOM 2783 C CA . ALA A 1 356 ? 14.325 -12.348 -3.325 1.00 94.62 356 ALA A CA 1
ATOM 2784 C C . ALA A 1 356 ? 15.597 -12.898 -3.990 1.00 94.62 356 ALA A C 1
ATOM 2786 O O . ALA A 1 356 ? 16.161 -13.892 -3.534 1.00 94.62 356 ALA A O 1
ATOM 2787 N N . ARG A 1 357 ? 16.132 -12.198 -4.999 1.00 93.81 357 ARG A N 1
ATOM 2788 C CA . ARG A 1 357 ? 17.379 -12.595 -5.666 1.00 93.81 357 ARG A CA 1
ATOM 2789 C C . ARG A 1 357 ? 18.592 -12.554 -4.738 1.00 93.81 357 ARG A C 1
ATOM 2791 O O . ARG A 1 357 ? 19.367 -13.506 -4.749 1.00 93.81 357 ARG A O 1
ATOM 2798 N N . MET A 1 358 ? 18.726 -11.540 -3.884 1.00 94.69 358 MET A N 1
ATOM 2799 C CA . MET A 1 358 ? 19.781 -11.502 -2.863 1.00 94.69 358 MET A CA 1
ATOM 2800 C C . MET A 1 358 ? 19.708 -12.706 -1.915 1.00 94.69 358 MET A C 1
ATOM 2802 O O . MET A 1 358 ? 20.740 -13.298 -1.609 1.00 94.69 358 MET A O 1
ATOM 2806 N N . LEU A 1 359 ? 18.509 -13.086 -1.468 1.00 94.25 359 LEU A N 1
ATOM 2807 C CA . LEU A 1 359 ? 18.284 -14.164 -0.498 1.00 94.25 359 LEU A CA 1
ATOM 2808 C C . LEU A 1 359 ? 18.368 -15.579 -1.104 1.00 94.25 359 LEU A C 1
ATOM 2810 O O . LEU A 1 359 ? 18.676 -16.524 -0.378 1.00 94.25 359 LEU A O 1
ATOM 2814 N N . GLU A 1 360 ? 18.073 -15.740 -2.399 1.00 88.69 360 GLU A N 1
ATOM 2815 C CA . GLU A 1 360 ? 18.039 -17.039 -3.095 1.00 88.69 360 GLU A CA 1
ATOM 2816 C C . GLU A 1 360 ? 19.255 -17.312 -3.987 1.00 88.69 360 GLU A C 1
ATOM 2818 O O . GLU A 1 360 ? 19.703 -18.454 -4.088 1.00 88.69 360 GLU A O 1
ATOM 2823 N N . SER A 1 361 ? 19.752 -16.289 -4.689 1.00 79.25 361 SER A N 1
ATOM 2824 C CA . SER A 1 361 ? 20.801 -16.420 -5.714 1.00 79.25 361 SER A CA 1
ATOM 2825 C C . SER A 1 361 ? 22.207 -16.151 -5.167 1.00 79.25 361 SER A C 1
ATOM 2827 O O . SER A 1 361 ? 23.184 -16.445 -5.852 1.00 79.25 361 SER A O 1
ATOM 2829 N N . THR A 1 362 ? 22.328 -15.645 -3.934 1.00 81.19 362 THR A N 1
ATOM 2830 C CA . THR A 1 362 ? 23.612 -15.446 -3.240 1.00 81.19 362 THR A CA 1
ATOM 2831 C C . THR A 1 362 ? 23.708 -16.303 -1.977 1.00 81.19 362 THR A C 1
ATOM 2833 O O . THR A 1 362 ? 22.701 -16.773 -1.450 1.00 81.19 362 THR A O 1
ATOM 2836 N N . SER A 1 363 ? 24.918 -16.479 -1.435 1.00 90.06 363 SER A N 1
ATOM 2837 C CA . SER A 1 363 ? 25.115 -17.200 -0.171 1.00 90.06 363 SER A CA 1
ATOM 2838 C C . SER A 1 363 ? 24.740 -16.396 1.081 1.00 90.06 363 SER A C 1
ATOM 2840 O O . SER A 1 363 ? 24.944 -16.908 2.178 1.00 90.06 363 SER A O 1
ATOM 2842 N N . ILE A 1 364 ? 24.191 -15.174 0.978 1.00 95.94 364 ILE A N 1
ATOM 2843 C CA . ILE A 1 364 ? 24.100 -14.247 2.121 1.00 95.94 364 ILE A CA 1
ATOM 2844 C C . ILE A 1 364 ? 23.401 -14.846 3.349 1.00 95.94 364 ILE A C 1
ATOM 2846 O O . ILE A 1 364 ? 23.950 -14.775 4.447 1.00 95.94 364 ILE A O 1
ATOM 2850 N N . THR A 1 365 ? 22.251 -15.516 3.197 1.00 96.06 365 THR A N 1
ATOM 2851 C CA . THR A 1 365 ? 21.578 -16.156 4.342 1.00 96.06 365 THR A CA 1
ATOM 2852 C C . THR A 1 365 ? 22.352 -17.384 4.849 1.00 96.06 365 THR A C 1
ATOM 2854 O O . THR A 1 365 ? 22.357 -17.642 6.050 1.00 96.06 365 THR A O 1
ATOM 2857 N N . ASP A 1 366 ? 23.068 -18.117 3.991 1.00 94.75 366 ASP A N 1
ATOM 2858 C CA . ASP A 1 366 ? 23.917 -19.242 4.414 1.00 94.75 366 ASP A CA 1
ATOM 2859 C C . ASP A 1 366 ? 25.187 -18.786 5.149 1.00 94.75 366 ASP A C 1
ATOM 2861 O O . ASP A 1 366 ? 25.567 -19.403 6.147 1.00 94.75 366 ASP A O 1
ATOM 2865 N N . ASP A 1 367 ? 25.810 -17.677 4.746 1.00 97.12 367 ASP A N 1
ATOM 2866 C CA . ASP A 1 367 ? 26.922 -17.077 5.484 1.00 97.12 367 ASP A CA 1
ATOM 2867 C C . ASP A 1 367 ? 26.440 -16.438 6.803 1.00 97.12 367 ASP A C 1
ATOM 2869 O O . ASP A 1 367 ? 27.110 -16.561 7.830 1.00 97.12 367 ASP A O 1
ATOM 2873 N N . ILE A 1 368 ? 25.225 -15.879 6.852 1.00 97.00 368 ILE A N 1
ATOM 2874 C CA . ILE A 1 368 ? 24.580 -15.480 8.115 1.00 97.00 368 ILE A CA 1
ATOM 2875 C C . ILE A 1 368 ? 24.367 -16.699 9.031 1.00 97.00 368 ILE A C 1
ATOM 2877 O O . ILE A 1 368 ? 24.775 -16.648 10.192 1.00 97.00 368 ILE A O 1
ATOM 2881 N N . ARG A 1 369 ? 23.822 -17.823 8.536 1.00 94.56 369 ARG A N 1
ATOM 2882 C CA . ARG A 1 369 ? 23.711 -19.084 9.307 1.00 94.56 369 ARG A CA 1
ATOM 2883 C C . ARG A 1 369 ? 25.071 -19.613 9.762 1.00 94.56 369 ARG A C 1
ATOM 2885 O O . ARG A 1 369 ? 25.189 -20.134 10.865 1.00 94.56 369 ARG A O 1
ATOM 2892 N N . ARG A 1 370 ? 26.107 -19.497 8.931 1.00 95.38 370 ARG A N 1
ATOM 2893 C CA . ARG A 1 370 ? 27.483 -19.924 9.238 1.00 95.38 370 ARG A CA 1
ATOM 2894 C C . ARG A 1 370 ? 28.106 -19.095 10.362 1.00 95.38 370 ARG A C 1
ATOM 2896 O O . ARG A 1 370 ? 28.848 -19.647 11.174 1.00 95.38 370 ARG A O 1
ATOM 2903 N N . PHE A 1 371 ? 27.836 -17.791 10.398 1.00 96.56 371 PHE A N 1
ATOM 2904 C CA . PHE A 1 371 ? 28.458 -16.858 11.338 1.00 96.56 371 PHE A CA 1
ATOM 2905 C C . PHE A 1 371 ? 27.628 -16.551 12.592 1.00 96.56 371 PHE A C 1
ATOM 2907 O O . PHE A 1 371 ? 28.223 -16.123 13.583 1.00 96.56 371 PHE A O 1
ATOM 2914 N N . PHE A 1 372 ? 26.309 -16.772 12.546 1.00 96.06 372 PHE A N 1
ATOM 2915 C CA . PHE A 1 372 ? 25.333 -16.517 13.616 1.00 96.06 372 PHE A CA 1
ATOM 2916 C C . PHE A 1 372 ? 24.233 -17.612 13.669 1.00 96.06 372 PHE A C 1
ATOM 2918 O O . PHE A 1 372 ? 23.037 -17.299 13.604 1.00 96.06 372 PHE A O 1
ATOM 2925 N N . PRO A 1 373 ? 24.590 -18.913 13.761 1.00 93.44 373 PRO A N 1
ATOM 2926 C CA . PRO A 1 373 ? 23.635 -20.035 13.714 1.00 93.44 373 PRO A CA 1
ATOM 2927 C C . PRO A 1 373 ? 22.596 -20.027 14.846 1.00 93.44 373 PRO A C 1
ATOM 2929 O O . PRO A 1 373 ? 21.568 -20.695 14.756 1.00 93.44 373 PRO A O 1
ATOM 2932 N N . GLU A 1 374 ? 22.859 -19.305 15.935 1.00 92.50 374 GLU A N 1
ATOM 2933 C CA . GLU A 1 374 ? 21.936 -19.108 17.053 1.00 92.50 374 GLU A CA 1
ATOM 2934 C C . GLU A 1 374 ? 20.895 -17.997 16.823 1.00 92.50 374 GLU A C 1
ATOM 2936 O O . GLU A 1 374 ? 19.929 -17.921 17.580 1.00 92.50 374 GLU A O 1
ATOM 2941 N N . LYS A 1 375 ? 21.078 -17.169 15.783 1.00 93.44 375 LYS A N 1
ATOM 2942 C CA . LYS A 1 375 ? 20.162 -16.088 15.372 1.00 93.44 375 LYS A CA 1
ATOM 2943 C C . LYS A 1 375 ? 19.490 -16.337 14.021 1.00 93.44 375 LYS A C 1
ATOM 2945 O O . LYS A 1 375 ? 18.410 -15.809 13.779 1.00 93.44 375 LYS A O 1
ATOM 2950 N N . CYS A 1 376 ? 20.103 -17.141 13.151 1.00 92.12 376 CYS A N 1
ATOM 2951 C CA . CYS A 1 376 ? 19.523 -17.555 11.876 1.00 92.12 376 CYS A CA 1
ATOM 2952 C C . CYS A 1 376 ? 19.435 -19.079 11.786 1.00 92.12 376 CYS A C 1
ATOM 2954 O O . CYS A 1 376 ? 20.454 -19.766 11.709 1.00 92.12 376 CYS A O 1
ATOM 2956 N N . GLY A 1 377 ? 18.211 -19.608 11.802 1.00 82.81 377 GLY A N 1
ATOM 2957 C CA . GLY A 1 377 ? 17.944 -21.037 11.687 1.00 82.81 377 GLY A CA 1
ATOM 2958 C C . GLY A 1 377 ? 17.576 -21.472 10.266 1.00 82.81 377 GLY A C 1
ATOM 2959 O O . GLY A 1 377 ? 17.759 -20.753 9.281 1.00 82.81 377 GLY A O 1
ATOM 2960 N N . GLY A 1 378 ? 17.005 -22.674 10.176 1.00 85.00 378 GLY A N 1
ATOM 2961 C CA . GLY A 1 378 ? 16.325 -23.135 8.968 1.00 85.00 378 GLY A CA 1
ATOM 2962 C C . GLY A 1 378 ? 17.226 -23.482 7.786 1.00 85.00 378 GLY A C 1
ATOM 2963 O O . GLY A 1 378 ? 18.349 -23.956 7.949 1.00 85.00 378 GLY A O 1
ATOM 2964 N N . THR A 1 379 ? 16.665 -23.308 6.590 1.00 82.62 379 THR A N 1
ATOM 2965 C CA . THR A 1 379 ? 17.213 -23.737 5.293 1.00 82.62 379 THR A CA 1
ATOM 2966 C C . THR A 1 379 ? 16.628 -22.880 4.168 1.00 82.62 379 THR A C 1
ATOM 2968 O O . THR A 1 379 ? 15.450 -22.538 4.236 1.00 82.62 379 THR A O 1
ATOM 2971 N N . GLY A 1 380 ? 17.388 -22.616 3.100 1.00 87.12 380 GLY A N 1
ATOM 2972 C CA . GLY A 1 380 ? 16.917 -21.838 1.941 1.00 87.12 380 GLY A CA 1
ATOM 2973 C C . GLY A 1 380 ? 17.105 -20.329 2.130 1.00 87.12 380 GLY A C 1
ATOM 2974 O O . GLY A 1 380 ? 18.107 -19.910 2.705 1.00 87.12 380 GLY A O 1
ATOM 2975 N N . ALA A 1 381 ? 16.146 -19.513 1.694 1.00 88.44 381 ALA A N 1
ATOM 2976 C CA . ALA A 1 381 ? 16.257 -18.050 1.714 1.00 88.44 381 ALA A CA 1
ATOM 2977 C C . ALA A 1 381 ? 16.130 -17.400 3.112 1.00 88.44 381 ALA A C 1
ATOM 2979 O O . ALA A 1 381 ? 16.710 -16.341 3.346 1.00 88.44 381 ALA A O 1
ATOM 2980 N N . SER A 1 382 ? 15.399 -18.022 4.050 1.00 89.38 382 SER A N 1
ATOM 2981 C CA . SER A 1 382 ? 14.937 -17.387 5.299 1.00 89.38 382 SER A CA 1
ATOM 2982 C C . SER A 1 382 ? 15.550 -17.968 6.581 1.00 89.38 382 SER A C 1
ATOM 2984 O O . SER A 1 382 ? 15.916 -19.141 6.647 1.00 89.38 382 SER A O 1
ATOM 2986 N N . CYS A 1 383 ? 15.618 -17.174 7.652 1.00 88.62 383 CYS A N 1
ATOM 2987 C CA . CYS A 1 383 ? 16.137 -17.621 8.957 1.00 88.62 383 CYS A CA 1
ATOM 2988 C C . CYS A 1 383 ? 15.142 -18.472 9.775 1.00 88.62 383 CYS A C 1
ATOM 2990 O O . CYS A 1 383 ? 15.440 -18.862 10.908 1.00 88.62 383 CYS A O 1
ATOM 2992 N N . GLN A 1 384 ? 13.960 -18.763 9.222 1.00 78.12 384 GLN A N 1
ATOM 2993 C CA . GLN A 1 384 ? 12.893 -19.504 9.893 1.00 78.12 384 GLN A CA 1
ATOM 2994 C C . GLN A 1 384 ? 13.123 -21.016 9.828 1.00 78.12 384 GLN A C 1
ATOM 2996 O O . GLN A 1 384 ? 13.475 -21.568 8.786 1.00 78.12 384 GLN A O 1
ATOM 3001 N N . VAL A 1 385 ? 12.891 -21.718 10.942 1.00 64.44 385 VAL A N 1
ATOM 3002 C CA . VAL A 1 385 ? 13.104 -23.171 11.024 1.00 64.44 385 VAL A CA 1
ATOM 3003 C C . VAL A 1 385 ? 12.028 -23.917 10.228 1.00 64.44 385 VAL A C 1
ATOM 3005 O O . VAL A 1 385 ? 10.953 -24.218 10.743 1.00 64.44 385 VAL A O 1
ATOM 3008 N N . GLY A 1 386 ? 12.346 -24.245 8.973 1.00 49.66 386 GLY A N 1
ATOM 3009 C CA . GLY A 1 386 ? 11.540 -25.137 8.138 1.00 49.66 386 GLY A CA 1
ATOM 3010 C C . GLY A 1 386 ? 11.243 -26.469 8.839 1.00 49.66 386 GLY A C 1
ATOM 3011 O O . GLY A 1 386 ? 12.066 -26.982 9.603 1.00 49.66 386 GLY A O 1
ATOM 3012 N N . ALA A 1 387 ? 10.047 -27.017 8.601 1.00 34.19 387 ALA A N 1
ATOM 3013 C CA . ALA A 1 387 ? 9.539 -28.183 9.325 1.00 34.19 387 ALA A CA 1
ATOM 3014 C C . ALA A 1 387 ? 10.533 -29.372 9.268 1.00 34.19 387 ALA A C 1
ATOM 3016 O O . ALA A 1 387 ? 10.928 -29.788 8.177 1.00 34.19 387 ALA A O 1
ATOM 3017 N N . PRO A 1 388 ? 10.964 -29.928 10.419 1.00 33.91 388 PRO A N 1
ATOM 3018 C CA . PRO A 1 388 ? 12.188 -30.723 10.481 1.00 33.91 388 PRO A CA 1
ATOM 3019 C C . PRO A 1 388 ? 12.072 -32.093 9.802 1.00 33.91 388 PRO A C 1
ATOM 3021 O O . PRO A 1 388 ? 11.231 -32.928 10.146 1.00 33.91 388 PRO A O 1
ATOM 3024 N N . THR A 1 389 ? 13.002 -32.360 8.886 1.00 35.69 389 THR A N 1
ATOM 3025 C CA . THR A 1 389 ? 13.077 -33.594 8.099 1.00 35.69 389 THR A CA 1
ATOM 3026 C C . THR A 1 389 ? 13.429 -34.820 8.957 1.00 35.69 389 THR A C 1
ATOM 3028 O O . THR A 1 389 ? 14.596 -35.106 9.204 1.00 35.69 389 THR A O 1
ATOM 3031 N N . ALA A 1 390 ? 12.400 -35.574 9.360 1.00 38.72 390 ALA A N 1
ATOM 3032 C CA . ALA A 1 390 ? 12.422 -36.972 9.823 1.00 38.72 390 ALA A CA 1
ATOM 3033 C C . ALA A 1 390 ? 13.466 -37.381 10.899 1.00 38.72 390 ALA A C 1
ATOM 3035 O O . ALA A 1 390 ? 14.603 -37.743 10.596 1.00 38.72 390 ALA A O 1
ATOM 3036 N N . ALA A 1 391 ? 13.015 -37.515 12.155 1.00 27.55 391 ALA A N 1
ATOM 3037 C CA . ALA A 1 391 ? 13.778 -38.126 13.254 1.00 27.55 391 ALA A CA 1
ATOM 3038 C C . ALA A 1 391 ? 13.112 -39.404 13.821 1.00 27.55 391 ALA A C 1
ATOM 3040 O O . ALA A 1 391 ? 11.896 -39.581 13.769 1.00 27.55 391 ALA A O 1
ATOM 3041 N N . ILE A 1 392 ? 13.934 -40.310 14.364 1.00 29.92 392 ILE A N 1
ATOM 3042 C CA . ILE A 1 392 ? 13.561 -41.656 14.854 1.00 29.92 392 ILE A CA 1
ATOM 3043 C C . ILE A 1 392 ? 13.041 -41.590 16.317 1.00 29.92 392 ILE A C 1
ATOM 3045 O O . ILE A 1 392 ? 13.529 -40.763 17.087 1.00 29.92 392 ILE A O 1
ATOM 3049 N N . PRO A 1 393 ? 12.051 -42.415 16.734 1.00 39.31 393 PRO A N 1
ATOM 3050 C CA . PRO A 1 393 ? 11.226 -42.115 17.912 1.00 39.31 393 PRO A CA 1
ATOM 3051 C C . PRO A 1 393 ? 11.769 -42.599 19.269 1.00 39.31 393 PRO A C 1
ATOM 3053 O O . PRO A 1 393 ? 12.352 -43.677 19.390 1.00 39.31 393 PRO A O 1
ATOM 3056 N N . THR A 1 394 ? 11.415 -41.854 20.323 1.00 25.09 394 THR A N 1
ATOM 3057 C CA . THR A 1 394 ? 11.475 -42.261 21.745 1.00 25.09 394 THR A CA 1
ATOM 3058 C C . THR A 1 394 ? 10.251 -41.697 22.511 1.00 25.09 394 THR A C 1
ATOM 3060 O O . THR A 1 394 ? 9.560 -40.839 21.965 1.00 25.09 394 THR A O 1
ATOM 3063 N N . PRO A 1 395 ? 9.878 -42.235 23.694 1.00 28.70 395 PRO A N 1
ATOM 3064 C CA . PRO A 1 395 ? 8.461 -42.361 24.074 1.00 28.70 395 PRO A CA 1
ATOM 3065 C C . PRO A 1 395 ? 7.827 -41.186 24.842 1.00 28.70 395 PRO A C 1
ATOM 3067 O O . PRO A 1 395 ? 8.488 -40.434 25.553 1.00 28.70 395 PRO A O 1
ATOM 3070 N N . SER A 1 396 ? 6.496 -41.114 24.748 1.00 35.69 396 SER A N 1
ATOM 3071 C CA . SER A 1 396 ? 5.620 -40.092 25.337 1.00 35.69 396 SER A CA 1
ATOM 3072 C C . SER A 1 396 ? 5.519 -40.122 26.874 1.00 35.69 396 SER A C 1
ATOM 3074 O O . SER A 1 396 ? 5.380 -41.199 27.462 1.00 35.69 396 SER A O 1
ATOM 3076 N N . PRO A 1 397 ? 5.427 -38.949 27.531 1.00 26.67 397 PRO A N 1
ATOM 3077 C CA . PRO A 1 397 ? 4.757 -38.783 28.822 1.00 26.67 397 PRO A CA 1
ATOM 3078 C C . PRO A 1 397 ? 3.222 -38.863 28.686 1.00 26.67 397 PRO A C 1
ATOM 3080 O O . PRO A 1 397 ? 2.671 -38.687 27.601 1.00 26.67 397 PRO A O 1
ATOM 3083 N N . VAL A 1 398 ? 2.520 -39.114 29.796 1.00 27.45 398 VAL A N 1
ATOM 3084 C CA . VAL A 1 398 ? 1.049 -39.265 29.840 1.00 27.45 398 VAL A CA 1
ATOM 3085 C C . VAL A 1 398 ? 0.352 -37.900 30.017 1.00 27.45 398 VAL A C 1
ATOM 3087 O O . VAL A 1 398 ? 0.826 -37.108 30.834 1.00 27.45 398 VAL A O 1
ATOM 3090 N N . PRO A 1 399 ? -0.779 -37.612 29.334 1.00 29.09 399 PRO A N 1
ATOM 3091 C CA . PRO A 1 399 ? -1.523 -36.361 29.517 1.00 29.09 399 PRO A CA 1
ATOM 3092 C C . PRO A 1 399 ? -2.171 -36.230 30.904 1.00 29.09 399 PRO A C 1
ATOM 3094 O O . PRO A 1 399 ? -2.699 -37.200 31.449 1.00 29.09 399 PRO A O 1
ATOM 3097 N N . ILE A 1 400 ? -2.218 -35.004 31.433 1.00 26.78 400 ILE A N 1
ATOM 3098 C CA . ILE A 1 400 ? -3.026 -34.647 32.608 1.00 26.78 400 ILE A CA 1
ATOM 3099 C C . ILE A 1 400 ? -4.322 -33.995 32.119 1.00 26.78 400 ILE A C 1
ATOM 3101 O O . ILE A 1 400 ? -4.293 -32.965 31.452 1.00 26.78 400 ILE A O 1
ATOM 3105 N N . THR A 1 401 ? -5.466 -34.587 32.455 1.00 28.48 401 THR A N 1
ATOM 3106 C CA . THR A 1 401 ? -6.791 -34.076 32.077 1.00 28.48 401 THR A CA 1
ATOM 3107 C C . THR A 1 401 ? -7.266 -32.965 33.012 1.00 28.48 401 THR A C 1
ATOM 3109 O O . THR A 1 401 ? -7.368 -33.189 34.220 1.00 28.48 401 THR A O 1
ATOM 3112 N N . ILE A 1 402 ? -7.676 -31.826 32.452 1.00 27.48 402 ILE A N 1
ATOM 3113 C CA . ILE A 1 402 ? -8.523 -30.825 33.120 1.00 27.48 402 ILE A CA 1
ATOM 3114 C C . ILE A 1 402 ? -9.750 -30.596 32.217 1.00 27.48 402 ILE A C 1
ATOM 3116 O O . ILE A 1 402 ? -9.564 -30.387 31.019 1.00 27.48 402 ILE A O 1
ATOM 3120 N N . PRO A 1 403 ? -10.992 -30.691 32.730 1.00 27.56 403 PRO A N 1
ATOM 3121 C CA . PRO A 1 403 ? -12.189 -30.563 31.906 1.00 27.56 403 PRO A CA 1
ATOM 3122 C C . PRO A 1 403 ? -12.642 -29.103 31.771 1.00 27.56 403 PRO A C 1
ATOM 3124 O O . PRO A 1 403 ? -12.877 -28.432 32.775 1.00 27.56 403 PRO A O 1
ATOM 3127 N N . THR A 1 404 ? -12.882 -28.663 30.536 1.00 27.42 404 THR A N 1
ATOM 3128 C CA . THR A 1 404 ? -13.605 -27.418 30.234 1.00 27.42 404 THR A CA 1
ATOM 3129 C C . THR A 1 404 ? -14.878 -27.769 29.469 1.00 27.42 404 THR A C 1
ATOM 3131 O O . THR A 1 404 ? -14.842 -28.539 28.512 1.00 27.42 404 THR A O 1
ATOM 3134 N N . THR A 1 405 ? -16.021 -27.252 29.915 1.00 26.81 405 THR A N 1
ATOM 3135 C CA . THR A 1 405 ? -17.331 -27.504 29.297 1.00 26.81 405 THR A CA 1
ATOM 3136 C C . THR A 1 405 ? -17.441 -26.833 27.933 1.00 26.81 405 THR A C 1
ATOM 3138 O O . THR A 1 405 ? -17.372 -25.608 27.850 1.00 26.81 405 THR A O 1
ATOM 3141 N N . VAL A 1 406 ? -17.673 -27.628 26.890 1.00 26.94 406 VAL A N 1
ATOM 3142 C CA . VAL A 1 406 ? -18.017 -27.137 25.550 1.00 26.94 406 VAL A CA 1
ATOM 3143 C C . VAL A 1 406 ? -19.442 -26.580 25.567 1.00 26.94 406 VAL A C 1
ATOM 3145 O O . VAL A 1 406 ? -20.361 -27.251 26.036 1.00 26.94 406 VAL A O 1
ATOM 3148 N N . ILE A 1 407 ? -19.623 -25.367 25.043 1.00 28.44 407 ILE A N 1
ATOM 3149 C CA . ILE A 1 407 ? -20.930 -24.873 24.601 1.00 28.44 407 ILE A CA 1
ATOM 3150 C C . ILE A 1 407 ? -21.058 -25.260 23.128 1.00 28.44 407 ILE A C 1
ATOM 3152 O O . ILE A 1 407 ? -20.194 -24.929 22.320 1.00 28.44 407 ILE A O 1
ATOM 3156 N N . GLU A 1 408 ? -22.108 -26.005 22.802 1.00 26.20 408 GLU A N 1
ATOM 3157 C CA . GLU A 1 408 ? -22.360 -26.535 21.464 1.00 26.20 408 GLU A CA 1
ATOM 3158 C C . GLU A 1 408 ? -22.882 -25.420 20.544 1.00 26.20 408 GLU A C 1
ATOM 3160 O O . GLU A 1 408 ? -24.072 -25.102 20.539 1.00 26.20 408 GLU A O 1
ATOM 3165 N N . LEU A 1 409 ? -21.975 -24.794 19.789 1.00 29.30 409 LEU A N 1
ATOM 3166 C CA . LEU A 1 409 ? -22.339 -24.003 18.613 1.00 29.30 409 LEU A CA 1
ATOM 3167 C C . LEU A 1 409 ? -22.648 -24.951 17.447 1.00 29.30 409 LEU A C 1
ATOM 3169 O O . LEU A 1 409 ? -21.991 -25.978 17.276 1.00 29.30 409 LEU A O 1
ATOM 3173 N N . ALA A 1 410 ? -23.672 -24.607 16.665 1.00 27.86 410 ALA A N 1
ATOM 3174 C CA . ALA A 1 410 ? -24.092 -25.393 15.510 1.00 27.86 410 ALA A CA 1
ATOM 3175 C C . ALA A 1 410 ? -22.984 -25.443 14.435 1.00 27.86 410 ALA A C 1
ATOM 3177 O O . ALA A 1 410 ? -22.221 -24.482 14.313 1.00 27.86 410 ALA A O 1
ATOM 3178 N N . PRO A 1 411 ? -22.886 -26.533 13.650 1.00 27.80 411 PRO A N 1
ATOM 3179 C CA . PRO A 1 411 ? -21.838 -26.674 12.647 1.00 27.80 411 PRO A CA 1
ATOM 3180 C C . PRO A 1 411 ? -21.980 -25.614 11.552 1.00 27.80 411 PRO A C 1
ATOM 3182 O O . PRO A 1 411 ? -23.025 -25.513 10.906 1.00 27.80 411 PRO A O 1
ATOM 3185 N N . THR A 1 412 ? -20.908 -24.860 11.317 1.00 26.52 412 THR A N 1
ATOM 3186 C CA . THR A 1 412 ? -20.758 -24.031 10.122 1.00 26.52 412 THR A CA 1
ATOM 3187 C C . THR A 1 412 ? -20.755 -24.921 8.881 1.00 26.52 412 THR A C 1
ATOM 3189 O O . THR A 1 412 ? -20.027 -25.913 8.804 1.00 26.52 412 THR A O 1
ATOM 3192 N N . VAL A 1 413 ? -21.581 -24.574 7.894 1.00 26.66 413 VAL A N 1
ATOM 3193 C CA . VAL A 1 413 ? -21.549 -25.224 6.581 1.00 26.66 413 VAL A CA 1
ATOM 3194 C C . VAL A 1 413 ? -20.347 -24.664 5.830 1.00 26.66 413 VAL A C 1
ATOM 3196 O O . VAL A 1 413 ? -20.395 -23.537 5.345 1.00 26.66 413 VAL A O 1
ATOM 3199 N N . MET A 1 414 ? -19.263 -25.438 5.747 1.00 25.02 414 MET A N 1
ATOM 3200 C CA . MET A 1 414 ? -18.160 -25.103 4.847 1.00 25.02 414 MET A CA 1
ATOM 3201 C C . MET A 1 414 ? -18.647 -25.270 3.406 1.00 25.02 414 MET A C 1
ATOM 3203 O O . MET A 1 414 ? -18.887 -26.394 2.960 1.00 25.02 414 MET A O 1
ATOM 3207 N N . HIS A 1 415 ? -18.808 -24.158 2.694 1.00 30.83 415 HIS A N 1
ATOM 3208 C CA . HIS A 1 415 ? -18.908 -24.173 1.240 1.00 30.83 415 HIS A CA 1
ATOM 3209 C C . HIS A 1 415 ? -17.504 -24.308 0.642 1.00 30.83 415 HIS A C 1
ATOM 3211 O O . HIS A 1 415 ? -16.537 -23.770 1.177 1.00 30.83 415 HIS A O 1
ATOM 3217 N N . SER A 1 416 ? -17.393 -25.052 -0.455 1.00 35.03 416 SER A N 1
ATOM 3218 C CA . SER A 1 416 ? -16.177 -25.120 -1.262 1.00 35.03 416 SER A CA 1
ATOM 3219 C C . SER A 1 416 ? -15.966 -23.805 -2.011 1.00 35.03 416 SER A C 1
ATOM 3221 O O . SER A 1 416 ? -16.909 -23.285 -2.606 1.00 35.03 416 SER A O 1
ATOM 3223 N N . GLU A 1 417 ? -14.733 -23.297 -2.020 1.00 51.72 417 GLU A N 1
ATOM 3224 C CA . GLU A 1 417 ? -14.352 -22.117 -2.803 1.00 51.72 417 GLU A CA 1
ATOM 3225 C C . GLU A 1 417 ? -14.219 -22.476 -4.295 1.00 51.72 417 GLU A C 1
ATOM 3227 O O . GLU A 1 417 ? -13.126 -22.625 -4.833 1.00 51.72 417 GLU A O 1
ATOM 3232 N N . GLU A 1 418 ? -15.362 -22.664 -4.957 1.00 61.25 418 GLU A N 1
ATOM 3233 C CA . GLU A 1 418 ? -15.470 -22.700 -6.419 1.00 61.25 418 GLU A CA 1
ATOM 3234 C C . GLU A 1 418 ? -15.617 -21.265 -6.959 1.00 61.25 418 GLU A C 1
ATOM 3236 O O . GLU A 1 418 ? -16.363 -20.460 -6.390 1.00 61.25 418 GLU A O 1
ATOM 3241 N N . SER A 1 419 ? -14.942 -20.940 -8.069 1.00 81.19 419 SER A N 1
ATOM 3242 C CA . SER A 1 419 ? -15.016 -19.614 -8.701 1.00 81.19 419 SER A CA 1
ATOM 3243 C C . SER A 1 419 ? -16.461 -19.228 -9.040 1.00 81.19 419 SER A C 1
ATOM 3245 O O . SER A 1 419 ? -17.262 -20.035 -9.526 1.00 81.19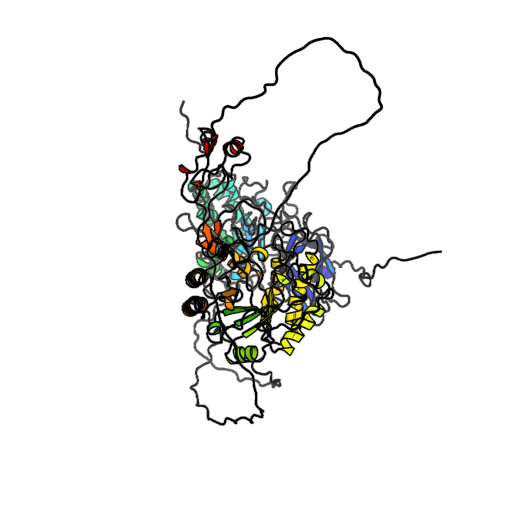 419 SER A O 1
ATOM 3247 N N . ARG A 1 420 ? -16.826 -17.975 -8.760 1.00 94.25 420 ARG A N 1
ATOM 3248 C CA . ARG A 1 420 ? -18.221 -17.524 -8.791 1.00 94.25 420 ARG A CA 1
ATOM 3249 C C . ARG A 1 420 ? -18.665 -17.240 -10.223 1.00 94.25 420 ARG A C 1
ATOM 3251 O O . ARG A 1 420 ? -17.900 -16.731 -11.033 1.00 94.25 420 ARG A O 1
ATOM 3258 N N . LEU A 1 421 ? -19.931 -17.520 -10.520 1.00 96.81 421 LEU A N 1
ATOM 3259 C CA . LEU A 1 421 ? -20.585 -17.022 -11.726 1.00 96.81 421 LEU A CA 1
ATOM 3260 C C . LEU A 1 421 ? -21.904 -16.377 -11.316 1.00 96.81 421 LEU A C 1
ATOM 3262 O O . LEU A 1 421 ? -22.789 -17.058 -10.792 1.00 96.81 421 LEU A O 1
ATOM 3266 N N . ILE A 1 422 ? -22.007 -15.063 -11.499 1.00 97.88 422 ILE A N 1
ATOM 3267 C CA . ILE A 1 422 ? -23.020 -14.226 -10.841 1.00 97.88 422 ILE A CA 1
ATOM 3268 C C . ILE A 1 422 ? -23.898 -13.511 -11.877 1.00 97.88 422 ILE A C 1
ATOM 3270 O O . ILE A 1 422 ? -23.388 -12.935 -12.838 1.00 97.88 422 ILE A O 1
ATOM 3274 N N . ALA A 1 423 ? -25.219 -13.537 -11.677 1.00 94.62 423 ALA A N 1
ATOM 3275 C CA . ALA A 1 423 ? -26.188 -12.843 -12.527 1.00 94.62 423 ALA A CA 1
ATOM 3276 C C . ALA A 1 423 ? -26.992 -11.794 -11.752 1.00 94.62 423 ALA A C 1
ATOM 3278 O O . ALA A 1 423 ? -27.696 -12.136 -10.798 1.00 94.62 423 ALA A O 1
ATOM 3279 N N . PHE A 1 424 ? -26.989 -10.547 -12.223 1.00 96.75 424 PHE A N 1
ATOM 3280 C CA . PHE A 1 424 ? -27.983 -9.558 -11.800 1.00 96.75 424 PHE A CA 1
ATOM 3281 C C . PHE A 1 424 ? -29.351 -9.836 -12.444 1.00 96.75 424 PHE A C 1
ATOM 3283 O O . PHE A 1 424 ? -29.425 -10.225 -13.607 1.00 96.75 424 PHE A O 1
ATOM 3290 N N . VAL A 1 425 ? -30.450 -9.620 -11.719 1.00 96.69 425 VAL A N 1
ATOM 3291 C CA . VAL A 1 425 ? -31.836 -9.800 -12.191 1.00 96.69 425 VAL A CA 1
ATOM 3292 C C . VAL A 1 425 ? -32.617 -8.508 -11.958 1.00 96.69 425 VAL A C 1
ATOM 3294 O O . VAL A 1 425 ? -32.949 -8.175 -10.820 1.00 96.69 425 VAL A O 1
ATOM 3297 N N . GLY A 1 426 ? -32.945 -7.787 -13.036 1.00 94.19 426 GLY A N 1
ATOM 3298 C CA . GLY A 1 426 ? -33.739 -6.560 -12.965 1.00 94.19 426 GLY A CA 1
ATOM 3299 C C . GLY A 1 426 ? -35.197 -6.847 -12.601 1.00 94.19 426 GLY A C 1
ATOM 3300 O O . GLY A 1 426 ? -35.917 -7.528 -13.333 1.00 94.19 426 GLY A O 1
ATOM 3301 N N . ASN A 1 427 ? -35.683 -6.297 -11.489 1.00 92.81 427 ASN A N 1
ATOM 3302 C CA . ASN A 1 427 ? -36.986 -6.661 -10.929 1.00 92.81 427 ASN A CA 1
ATOM 3303 C C . ASN A 1 427 ? -38.202 -6.234 -11.782 1.00 92.81 427 ASN A C 1
ATOM 3305 O O . ASN A 1 427 ? -39.306 -6.775 -11.631 1.00 92.81 427 ASN A O 1
ATOM 3309 N N . TRP A 1 428 ? -37.984 -5.318 -12.728 1.00 91.94 428 TRP A N 1
ATOM 3310 C CA . TRP A 1 428 ? -38.939 -4.880 -13.746 1.00 91.94 428 TRP A CA 1
ATOM 3311 C C . TRP A 1 428 ? -38.908 -5.728 -15.030 1.00 91.94 428 TRP A C 1
ATOM 3313 O O . TRP A 1 428 ? -39.872 -5.687 -15.799 1.00 91.94 428 TRP A O 1
ATOM 3323 N N . GLN A 1 429 ? -37.827 -6.481 -15.275 1.00 93.69 429 GLN A N 1
ATOM 3324 C CA . GLN A 1 429 ? -37.646 -7.335 -16.455 1.00 93.69 429 GLN A CA 1
ATOM 3325 C C . GLN A 1 429 ? -38.512 -8.603 -16.364 1.00 93.69 429 GLN A C 1
ATOM 3327 O O . GLN A 1 429 ? -39.210 -8.832 -15.374 1.00 93.69 429 GLN A O 1
ATOM 3332 N N . ALA A 1 430 ? -38.500 -9.450 -17.396 1.00 94.44 430 ALA A N 1
ATOM 3333 C CA . ALA A 1 430 ? -39.139 -10.760 -17.305 1.00 94.44 430 ALA A CA 1
ATOM 3334 C C . ALA A 1 430 ? -38.452 -11.623 -16.228 1.00 94.44 430 ALA A C 1
ATOM 3336 O O . ALA A 1 430 ? -37.267 -11.471 -15.955 1.00 94.44 430 ALA A O 1
ATOM 3337 N N . CYS A 1 431 ? -39.189 -12.548 -15.607 1.00 94.81 431 CYS A N 1
ATOM 3338 C CA . CYS A 1 431 ? -38.555 -13.537 -14.738 1.00 94.81 431 CYS A CA 1
ATOM 3339 C C . CYS A 1 431 ? -37.725 -14.508 -15.595 1.00 94.81 431 CYS A C 1
ATOM 3341 O O . CYS A 1 431 ? -38.328 -15.185 -16.437 1.00 94.81 431 CYS A O 1
ATOM 3343 N N . PRO A 1 432 ? -36.398 -14.611 -15.388 1.00 93.88 432 PRO A N 1
ATOM 3344 C CA . PRO A 1 432 ? -35.573 -15.574 -16.107 1.00 93.88 432 PRO A CA 1
ATOM 3345 C C . PRO A 1 432 ? -35.979 -17.006 -15.743 1.00 93.88 432 PRO A C 1
ATOM 3347 O O . PRO A 1 432 ? -36.550 -17.269 -14.679 1.00 93.88 432 PRO A O 1
ATOM 3350 N N . SER A 1 433 ? -35.705 -17.947 -16.644 1.00 91.44 433 SER A N 1
ATOM 3351 C CA . SER A 1 433 ? -36.045 -19.358 -16.423 1.00 91.44 433 SER A CA 1
ATOM 3352 C C . SER A 1 433 ? -34.986 -20.096 -15.598 1.00 91.44 433 SER A C 1
ATOM 3354 O O . SER A 1 433 ? -33.802 -19.786 -15.684 1.00 91.44 433 SER A O 1
ATOM 3356 N N . ASP A 1 434 ? -35.380 -21.148 -14.876 1.00 89.56 434 ASP A N 1
ATOM 3357 C CA . ASP A 1 434 ? -34.458 -22.056 -14.173 1.00 89.56 434 ASP A CA 1
ATOM 3358 C C . ASP A 1 434 ? -33.364 -22.639 -15.104 1.00 89.56 434 ASP A C 1
ATOM 3360 O O . ASP A 1 434 ? -32.266 -22.948 -14.652 1.00 89.56 434 ASP A O 1
ATOM 3364 N N . ALA A 1 435 ? -33.640 -22.766 -16.411 1.00 88.00 435 ALA A N 1
ATOM 3365 C CA . ALA A 1 435 ? -32.677 -23.225 -17.419 1.00 88.00 435 ALA A CA 1
ATOM 3366 C C . ALA A 1 435 ? -31.672 -22.134 -17.836 1.00 88.00 435 ALA A C 1
ATOM 3368 O O . ALA A 1 435 ? -30.505 -22.429 -18.070 1.00 88.00 435 ALA A O 1
ATOM 3369 N N . GLN A 1 436 ? -32.122 -20.881 -17.899 1.00 90.38 436 GLN A N 1
ATOM 3370 C CA . GLN A 1 436 ? -31.296 -19.698 -18.155 1.00 90.38 436 GLN A CA 1
ATOM 3371 C C . GLN A 1 436 ? -30.386 -19.400 -16.959 1.00 90.38 436 GLN A C 1
ATOM 3373 O O . GLN A 1 436 ? -29.193 -19.183 -17.118 1.00 90.38 436 GLN A O 1
ATOM 3378 N N . LEU A 1 437 ? -30.924 -19.511 -15.742 1.00 93.06 437 LEU A N 1
ATOM 3379 C CA . LEU A 1 437 ? -30.161 -19.369 -14.503 1.00 93.06 437 LEU A CA 1
ATOM 3380 C C . LEU A 1 437 ? -29.343 -20.616 -14.127 1.00 93.06 437 LEU A C 1
ATOM 3382 O O . LEU A 1 437 ? -28.684 -20.610 -13.087 1.00 93.06 437 LEU A O 1
ATOM 3386 N N . ALA A 1 438 ? -29.366 -21.689 -14.925 1.00 92.25 438 ALA A N 1
ATOM 3387 C CA . ALA A 1 438 ? -28.795 -22.982 -14.545 1.00 92.25 438 ALA A CA 1
ATOM 3388 C C . ALA A 1 438 ? -27.305 -22.899 -14.181 1.00 92.25 438 ALA A C 1
ATOM 3390 O O . ALA A 1 438 ? -26.881 -23.550 -13.224 1.00 92.25 438 ALA A O 1
ATOM 3391 N N . GLN A 1 439 ? -26.533 -22.074 -14.895 1.00 93.81 439 GLN A N 1
ATOM 3392 C CA . GLN A 1 439 ? -25.077 -22.057 -14.770 1.00 93.81 439 GLN A CA 1
ATOM 3393 C C . GLN A 1 439 ? -24.548 -21.286 -13.561 1.00 93.81 439 GLN A C 1
ATOM 3395 O O . GLN A 1 439 ? -23.592 -21.752 -12.942 1.00 93.81 439 GLN A O 1
ATOM 3400 N N . TYR A 1 440 ? -25.197 -20.182 -13.201 1.00 95.62 440 TYR A N 1
ATOM 3401 C CA . TYR A 1 440 ? -24.776 -19.270 -12.138 1.00 95.62 440 TYR A CA 1
ATOM 3402 C C . TYR A 1 440 ? -24.772 -19.913 -10.747 1.00 95.62 440 TYR A C 1
ATOM 3404 O O . TYR A 1 440 ? -25.667 -20.693 -10.407 1.00 95.62 440 TYR A O 1
ATOM 3412 N N . THR A 1 441 ? -23.796 -19.540 -9.923 1.00 96.56 441 THR A N 1
ATOM 3413 C CA . THR A 1 441 ? -23.733 -19.890 -8.498 1.00 96.56 441 THR A CA 1
ATOM 3414 C C . THR A 1 441 ? -24.417 -18.839 -7.620 1.00 96.56 441 THR A C 1
ATOM 3416 O O . THR A 1 441 ? -24.969 -19.196 -6.581 1.00 96.56 441 THR A O 1
ATOM 3419 N N . HIS A 1 442 ? -24.463 -17.575 -8.060 1.00 97.94 442 HIS A N 1
ATOM 3420 C CA . HIS A 1 442 ? -25.100 -16.472 -7.329 1.00 97.94 442 HIS A CA 1
ATOM 3421 C C . HIS A 1 442 ? -26.089 -15.706 -8.226 1.00 97.94 442 HIS A C 1
ATOM 3423 O O . HIS A 1 442 ? -25.893 -15.579 -9.437 1.00 97.94 442 HIS A O 1
ATOM 3429 N N . ILE A 1 443 ? -27.150 -15.179 -7.621 1.00 97.88 443 ILE A N 1
ATOM 3430 C CA . ILE A 1 443 ? -28.160 -14.314 -8.240 1.00 97.88 443 ILE A CA 1
ATOM 3431 C C . ILE A 1 443 ? -28.290 -13.063 -7.377 1.00 97.88 443 ILE A C 1
ATOM 3433 O O . ILE A 1 443 ? -28.462 -13.179 -6.166 1.00 97.88 443 ILE A O 1
ATOM 3437 N N . ILE A 1 444 ? -28.265 -11.881 -7.986 1.00 98.38 444 ILE A N 1
ATOM 3438 C CA . ILE A 1 444 ? -28.413 -10.606 -7.277 1.00 98.38 444 ILE A CA 1
ATOM 3439 C C . ILE A 1 444 ? -29.652 -9.880 -7.803 1.00 98.38 444 ILE A C 1
ATOM 3441 O O . ILE A 1 444 ? -29.820 -9.717 -9.010 1.00 98.38 444 ILE A O 1
ATOM 3445 N N . ILE A 1 445 ? -30.564 -9.479 -6.916 1.00 97.75 445 ILE A N 1
ATOM 3446 C CA . ILE A 1 445 ? -31.846 -8.878 -7.307 1.00 97.75 445 ILE A CA 1
ATOM 3447 C C . ILE A 1 445 ? -31.759 -7.351 -7.300 1.00 97.75 445 ILE A C 1
ATOM 3449 O O . ILE A 1 445 ? -31.651 -6.727 -6.244 1.00 97.75 445 ILE A O 1
ATOM 3453 N N . SER A 1 446 ? -31.884 -6.759 -8.486 1.00 94.88 446 SER A N 1
ATOM 3454 C CA . SER A 1 446 ? -31.791 -5.319 -8.736 1.00 94.88 446 SER A CA 1
ATOM 3455 C C . SER A 1 446 ? -33.180 -4.677 -8.808 1.00 94.88 446 SER A C 1
ATOM 3457 O O . SER A 1 446 ? -33.991 -5.038 -9.656 1.00 94.88 446 SER A O 1
ATOM 3459 N N . PHE A 1 447 ? -33.558 -3.710 -7.977 1.00 94.12 447 PHE A N 1
ATOM 3460 C CA . PHE A 1 447 ? -32.828 -3.101 -6.863 1.00 94.12 447 PHE A CA 1
ATOM 3461 C C . PHE A 1 447 ? -33.784 -2.823 -5.693 1.00 94.12 447 PHE A C 1
ATOM 3463 O O . PHE A 1 447 ? -34.979 -2.579 -5.905 1.00 94.12 447 PHE A O 1
ATOM 3470 N N . ALA A 1 448 ? -33.260 -2.790 -4.467 1.00 96.44 448 ALA A N 1
ATOM 3471 C CA . ALA A 1 448 ? -33.830 -1.955 -3.413 1.00 96.44 448 ALA A CA 1
ATOM 3472 C C . ALA A 1 448 ? -33.448 -0.495 -3.687 1.00 96.44 448 ALA A C 1
ATOM 3474 O O . ALA A 1 448 ? -32.299 -0.194 -3.998 1.00 96.44 448 ALA A O 1
ATOM 3475 N N . VAL A 1 449 ? -34.419 0.413 -3.581 1.00 96.88 449 VAL A N 1
ATOM 3476 C CA . VAL A 1 449 ? -34.252 1.830 -3.936 1.00 96.88 449 VAL A CA 1
ATOM 3477 C C . VAL A 1 449 ? -35.062 2.733 -3.012 1.00 96.88 449 VAL A C 1
ATOM 3479 O O . VAL A 1 449 ? -36.059 2.307 -2.423 1.00 96.88 449 VAL A O 1
ATOM 3482 N N . SER A 1 450 ? -34.661 4.002 -2.921 1.00 97.25 450 SER A N 1
ATOM 3483 C CA . SER A 1 450 ? -35.358 5.045 -2.160 1.00 97.25 450 SER A CA 1
ATOM 3484 C C . SER A 1 450 ? -36.281 5.932 -3.013 1.00 97.25 450 SER A C 1
ATOM 3486 O O . SER A 1 450 ? -36.720 6.984 -2.546 1.00 97.25 450 SER A O 1
ATOM 3488 N N . TYR A 1 451 ? -36.591 5.547 -4.258 1.00 96.25 451 TYR A N 1
ATOM 3489 C CA . TYR A 1 451 ? -37.347 6.366 -5.216 1.00 96.25 451 TYR A CA 1
ATOM 3490 C C . TYR A 1 451 ? -38.592 5.676 -5.796 1.00 96.25 451 TYR A C 1
ATOM 3492 O O . TYR A 1 451 ? -38.714 4.455 -5.808 1.00 96.25 451 TYR A O 1
ATOM 3500 N N . THR A 1 452 ? -39.519 6.475 -6.335 1.00 94.75 452 THR A N 1
ATOM 3501 C CA . THR A 1 452 ? -40.571 6.009 -7.259 1.00 94.75 452 THR A CA 1
ATOM 3502 C C . THR A 1 452 ? -40.193 6.380 -8.691 1.00 94.75 452 THR A C 1
ATOM 3504 O O . THR A 1 452 ? -39.875 7.542 -8.954 1.00 94.75 452 THR A O 1
ATOM 3507 N N . TRP A 1 453 ? -40.201 5.409 -9.610 1.00 92.81 453 TRP A N 1
ATOM 3508 C CA . TRP A 1 453 ? -39.771 5.627 -10.997 1.00 92.81 453 TRP A CA 1
ATOM 3509 C C . TRP A 1 453 ? -40.608 6.699 -11.710 1.00 92.81 453 TRP A C 1
ATOM 3511 O O . TRP A 1 453 ? -41.830 6.756 -11.542 1.00 92.81 453 TRP A O 1
ATOM 3521 N N . SER A 1 454 ? -39.965 7.535 -12.529 1.00 91.62 454 SER A N 1
ATOM 3522 C CA . SER A 1 454 ? -40.659 8.506 -13.383 1.00 91.62 454 SER A CA 1
ATOM 3523 C C . SER A 1 454 ? -39.874 8.787 -14.678 1.00 91.62 454 SER A C 1
ATOM 3525 O O . SER A 1 454 ? -38.650 8.878 -14.616 1.00 91.62 454 SER A O 1
ATOM 3527 N N . PRO A 1 455 ? -40.538 8.986 -15.842 1.00 85.69 455 PRO A N 1
ATOM 3528 C CA . PRO A 1 455 ? -39.881 8.973 -17.159 1.00 85.69 455 PRO A CA 1
ATOM 3529 C C . PRO A 1 455 ? -38.769 10.003 -17.405 1.00 85.69 455 PRO A C 1
ATOM 3531 O O . PRO A 1 455 ? -37.997 9.826 -18.339 1.00 85.69 455 PRO A O 1
ATOM 3534 N N . ASN A 1 456 ? -38.722 11.091 -16.628 1.00 89.00 456 ASN A N 1
ATOM 3535 C CA . ASN A 1 456 ? -37.778 12.200 -16.838 1.00 89.00 456 ASN A CA 1
ATOM 3536 C C . ASN A 1 456 ? -36.736 12.337 -15.716 1.00 89.00 456 ASN A C 1
ATOM 3538 O O . ASN A 1 456 ? -35.652 12.848 -15.954 1.00 89.00 456 ASN A O 1
ATOM 3542 N N . LYS A 1 457 ? -37.121 11.982 -14.487 1.00 94.25 457 LYS A N 1
ATOM 3543 C CA . LYS A 1 457 ? -36.328 12.000 -13.249 1.00 94.25 457 LYS A CA 1
ATOM 3544 C C . LYS A 1 457 ? -37.112 11.219 -12.201 1.00 94.25 457 LYS A C 1
ATOM 3546 O O . LYS A 1 457 ? -38.327 11.419 -12.085 1.00 94.25 457 LYS A O 1
ATOM 3551 N N . ASN A 1 458 ? -36.444 10.375 -11.430 1.00 96.50 458 ASN A N 1
ATOM 3552 C CA . ASN A 1 458 ? -37.065 9.588 -10.375 1.00 96.50 458 ASN A CA 1
ATOM 3553 C C . ASN A 1 458 ? -37.501 10.455 -9.183 1.00 96.50 458 ASN A C 1
ATOM 3555 O O . ASN A 1 458 ? -36.888 11.467 -8.843 1.00 96.50 458 ASN A O 1
ATOM 3559 N N . ILE A 1 459 ? -38.603 10.066 -8.542 1.00 97.44 459 ILE A N 1
ATOM 3560 C CA . ILE A 1 459 ? -39.175 10.783 -7.399 1.00 97.44 459 ILE A CA 1
ATOM 3561 C C . ILE A 1 459 ? -38.552 10.205 -6.126 1.00 97.44 459 ILE A C 1
ATOM 3563 O O . ILE A 1 459 ? -39.062 9.239 -5.557 1.00 97.44 459 ILE A O 1
ATOM 3567 N N . CYS A 1 460 ? -37.421 10.774 -5.713 1.00 97.69 460 CYS A N 1
ATOM 3568 C CA . CYS A 1 460 ? -36.679 10.366 -4.521 1.00 97.69 460 CYS A CA 1
ATOM 3569 C C . CYS A 1 460 ? -37.483 10.594 -3.225 1.00 97.69 460 CYS A C 1
ATOM 3571 O O . CYS A 1 460 ? -38.086 11.657 -3.035 1.00 97.69 460 CYS A O 1
ATOM 3573 N N . SER A 1 461 ? -37.445 9.645 -2.283 1.00 97.69 461 SER A N 1
ATOM 3574 C CA . SER A 1 461 ? -37.898 9.889 -0.911 1.00 97.69 461 SER A CA 1
ATOM 3575 C C . SER A 1 461 ? -36.906 10.808 -0.205 1.00 97.69 461 SER A C 1
ATOM 3577 O O . SER A 1 461 ? -35.757 10.448 0.043 1.00 97.69 461 SER A O 1
ATOM 3579 N N . GLN A 1 462 ? -37.392 11.971 0.232 1.00 95.75 462 GLN A N 1
ATOM 3580 C CA . GLN A 1 462 ? -36.613 12.924 1.028 1.00 95.75 462 GLN A CA 1
ATOM 3581 C C . GLN A 1 462 ? -36.169 12.372 2.395 1.00 95.75 462 GLN A C 1
ATOM 3583 O O . GLN A 1 462 ? -35.331 12.978 3.065 1.00 95.75 462 GLN A O 1
ATOM 3588 N N . GLN A 1 463 ? -36.731 11.237 2.819 1.00 95.94 463 GLN A N 1
ATOM 3589 C CA . GLN A 1 463 ? -36.362 10.541 4.048 1.00 95.94 463 GLN A CA 1
ATOM 3590 C C . GLN A 1 463 ? -35.503 9.295 3.801 1.00 95.94 463 GLN A C 1
ATOM 3592 O O . GLN A 1 463 ? -35.180 8.611 4.769 1.00 95.94 463 GLN A O 1
ATOM 3597 N N . CYS A 1 464 ? -35.142 8.987 2.550 1.00 97.38 464 CYS A N 1
ATOM 3598 C CA . CYS A 1 464 ? -34.563 7.703 2.148 1.00 97.38 464 CYS A CA 1
ATOM 3599 C C . CYS A 1 464 ? -35.386 6.518 2.696 1.00 97.38 464 CYS A C 1
ATOM 3601 O O . CYS A 1 464 ? -34.937 5.728 3.525 1.00 97.38 464 CYS A O 1
ATOM 3603 N N . ASP A 1 465 ? -36.664 6.459 2.318 1.00 97.31 465 ASP A N 1
ATOM 3604 C CA . ASP A 1 465 ? -37.524 5.310 2.616 1.00 97.31 465 ASP A CA 1
ATOM 3605 C C . ASP A 1 465 ? -37.285 4.223 1.566 1.00 97.31 465 ASP A C 1
ATOM 3607 O O . ASP A 1 465 ? -37.693 4.373 0.415 1.00 97.31 465 ASP A O 1
ATOM 3611 N N . ILE A 1 466 ? -36.606 3.146 1.959 1.00 97.44 466 ILE A N 1
ATOM 3612 C CA . ILE A 1 466 ? -36.263 2.037 1.064 1.00 97.44 466 ILE A CA 1
ATOM 3613 C C . ILE A 1 466 ? -37.405 1.017 1.061 1.00 97.44 466 ILE A C 1
ATOM 3615 O O . ILE A 1 466 ? -37.741 0.422 2.092 1.00 97.44 466 ILE A O 1
ATOM 3619 N N . ALA A 1 467 ? -38.017 0.823 -0.107 1.00 88.44 467 ALA A N 1
ATOM 3620 C CA . ALA A 1 467 ? -39.058 -0.181 -0.297 1.00 88.44 467 ALA A CA 1
ATOM 3621 C C . ALA A 1 467 ? -38.465 -1.600 -0.296 1.00 88.44 467 ALA A C 1
ATOM 3623 O O . ALA A 1 467 ? -37.325 -1.808 -0.710 1.00 88.44 467 ALA A O 1
ATOM 3624 N N . ALA A 1 468 ? -39.257 -2.596 0.119 1.00 85.94 468 ALA A N 1
ATOM 3625 C CA . ALA A 1 468 ? -38.907 -3.985 -0.166 1.00 85.94 468 ALA A CA 1
ATOM 3626 C C . ALA A 1 468 ? -38.872 -4.192 -1.698 1.00 85.94 468 ALA A C 1
ATOM 3628 O O . ALA A 1 468 ? -39.797 -3.740 -2.384 1.00 85.94 468 ALA A O 1
ATOM 3629 N N . PRO A 1 469 ? -37.831 -4.843 -2.240 1.00 86.19 469 PRO A N 1
ATOM 3630 C CA . PRO A 1 469 ? -37.650 -5.025 -3.674 1.00 86.19 469 PRO A CA 1
ATOM 3631 C C . PRO A 1 469 ? -38.744 -5.927 -4.256 1.00 86.19 469 PRO A C 1
ATOM 3633 O O . PRO A 1 469 ? -39.273 -6.830 -3.600 1.00 86.19 469 PRO A O 1
ATOM 3636 N N . LEU A 1 470 ? -39.040 -5.728 -5.537 1.00 92.75 470 LEU A N 1
ATOM 3637 C CA . LEU A 1 470 ? -39.695 -6.755 -6.344 1.00 92.75 470 LEU A CA 1
ATOM 3638 C C . LEU A 1 470 ? -38.626 -7.784 -6.759 1.00 92.75 470 LEU A C 1
ATOM 3640 O O . LEU A 1 470 ? -37.434 -7.496 -6.699 1.00 92.75 470 LEU A O 1
ATOM 3644 N N . THR A 1 471 ? -39.025 -8.984 -7.181 1.00 94.31 471 THR A N 1
ATOM 3645 C CA . THR A 1 471 ? -38.070 -10.030 -7.598 1.00 94.31 471 THR A CA 1
ATOM 3646 C C . THR A 1 471 ? -37.850 -9.995 -9.106 1.00 94.31 471 THR A C 1
ATOM 3648 O O . THR A 1 471 ? -36.721 -9.937 -9.571 1.00 94.31 471 THR A O 1
ATOM 3651 N N . CYS A 1 472 ? -38.939 -10.052 -9.872 1.00 95.38 472 CYS A N 1
ATOM 3652 C CA . CYS A 1 472 ? -38.950 -10.018 -11.333 1.00 95.38 472 CYS A CA 1
ATOM 3653 C C . CYS A 1 472 ? -40.393 -9.860 -11.829 1.00 95.38 472 CYS A C 1
ATOM 3655 O O . CYS A 1 472 ? -41.354 -10.123 -11.098 1.00 95.38 472 CYS A O 1
ATOM 3657 N N . GLY A 1 473 ? -40.574 -9.434 -13.077 1.00 93.19 473 GLY A N 1
ATOM 3658 C CA . GLY A 1 473 ? -41.889 -9.240 -13.688 1.00 93.19 473 GLY A CA 1
ATOM 3659 C C . GLY A 1 473 ? -42.738 -8.194 -12.966 1.00 93.19 473 GLY A C 1
ATOM 3660 O O . GLY A 1 473 ? -43.956 -8.355 -12.889 1.00 93.19 473 GLY A O 1
ATOM 3661 N N . ASN A 1 474 ? -42.109 -7.171 -12.373 1.00 91.19 474 ASN A N 1
ATOM 3662 C CA . ASN A 1 474 ? -42.747 -6.183 -11.494 1.00 91.19 474 ASN A CA 1
ATOM 3663 C C . ASN A 1 474 ? -43.550 -6.834 -10.343 1.00 91.19 474 ASN A C 1
ATOM 3665 O O . ASN A 1 474 ? -44.592 -6.331 -9.926 1.00 91.19 474 ASN A O 1
ATOM 3669 N N . THR A 1 475 ? -43.083 -7.985 -9.844 1.00 92.69 475 THR A N 1
ATOM 3670 C CA . THR A 1 475 ? -43.782 -8.811 -8.850 1.00 92.69 475 THR A CA 1
ATOM 3671 C C . THR A 1 475 ? -42.805 -9.315 -7.781 1.00 92.69 475 THR A C 1
ATOM 3673 O O . THR A 1 475 ? -41.683 -9.717 -8.088 1.00 92.69 475 THR A O 1
ATOM 3676 N N . ALA A 1 476 ? -43.226 -9.338 -6.513 1.00 93.00 476 ALA A N 1
ATOM 3677 C CA . ALA A 1 476 ? -42.496 -10.024 -5.444 1.00 93.00 476 ALA A CA 1
ATOM 3678 C C . ALA A 1 476 ? -42.718 -11.545 -5.547 1.00 93.00 476 ALA A C 1
ATOM 3680 O O . ALA A 1 476 ? -43.860 -12.008 -5.589 1.00 93.00 476 ALA A O 1
ATOM 3681 N N . ARG A 1 477 ? -41.634 -12.321 -5.622 1.00 94.81 477 ARG A N 1
ATOM 3682 C CA . ARG A 1 477 ? -41.642 -13.764 -5.915 1.00 94.81 477 ARG A CA 1
ATOM 3683 C C . ARG A 1 477 ? -40.737 -14.541 -4.943 1.00 94.81 477 ARG A C 1
ATOM 3685 O O . ARG A 1 477 ? -39.733 -15.116 -5.368 1.00 94.81 477 ARG A O 1
ATOM 3692 N N . PRO A 1 478 ? -41.095 -14.622 -3.647 1.00 92.62 478 PRO A N 1
ATOM 3693 C CA . PRO A 1 478 ? -40.375 -15.469 -2.690 1.00 92.62 478 PRO A CA 1
ATOM 3694 C C . PRO A 1 478 ? -40.364 -16.952 -3.111 1.00 92.62 478 PRO A C 1
ATOM 3696 O O . PRO A 1 478 ? -39.431 -17.672 -2.781 1.00 92.62 478 PRO A O 1
ATOM 3699 N N . ASP A 1 479 ? -41.334 -17.399 -3.925 1.00 94.00 479 ASP A N 1
ATOM 3700 C CA . ASP A 1 479 ? -41.357 -18.749 -4.512 1.00 94.00 479 ASP A CA 1
ATOM 3701 C C . ASP A 1 479 ? -40.242 -19.020 -5.541 1.00 94.00 479 ASP A C 1
ATOM 3703 O O . ASP A 1 479 ? -40.030 -20.179 -5.904 1.00 94.00 479 ASP A O 1
ATOM 3707 N N . LEU A 1 480 ? -39.579 -17.972 -6.047 1.00 95.88 480 LEU A N 1
ATOM 3708 C CA . LEU A 1 480 ? -38.395 -18.074 -6.903 1.00 95.88 480 LEU A CA 1
ATOM 3709 C C . LEU A 1 480 ? -37.111 -17.971 -6.083 1.00 95.88 480 LEU A C 1
ATOM 3711 O O . LEU A 1 480 ? -36.238 -18.807 -6.268 1.00 95.88 480 LEU A O 1
ATOM 3715 N N . ILE A 1 481 ? -37.041 -17.030 -5.134 1.00 95.62 481 ILE A N 1
ATOM 3716 C CA . ILE A 1 481 ? -35.900 -16.865 -4.214 1.00 95.62 481 ILE A CA 1
ATOM 3717 C C . ILE A 1 481 ? -35.624 -18.188 -3.485 1.00 95.62 481 ILE A C 1
ATOM 3719 O O . ILE A 1 481 ? -34.552 -18.767 -3.654 1.00 95.62 481 ILE A O 1
ATOM 3723 N N . GLN A 1 482 ? -36.644 -18.747 -2.819 1.00 95.62 482 GLN A N 1
ATOM 3724 C CA . GLN A 1 482 ? -36.542 -20.048 -2.154 1.00 95.62 482 GLN A CA 1
ATOM 3725 C C . GLN A 1 482 ? -36.155 -21.170 -3.133 1.00 95.62 482 GLN A C 1
ATOM 3727 O O . GLN A 1 482 ? -35.385 -22.053 -2.776 1.00 95.62 482 GLN A O 1
ATOM 3732 N N . ARG A 1 483 ? -36.656 -21.156 -4.377 1.00 95.50 483 ARG A N 1
ATOM 3733 C CA . ARG A 1 483 ? -36.343 -22.205 -5.363 1.00 95.50 483 ARG A CA 1
ATOM 3734 C C . ARG A 1 483 ? -34.896 -22.147 -5.836 1.00 95.50 483 ARG A C 1
ATOM 3736 O O . ARG A 1 483 ? -34.293 -23.193 -6.041 1.00 95.50 483 ARG A O 1
ATOM 3743 N N . TRP A 1 484 ? -34.346 -20.953 -6.024 1.00 96.62 484 TRP A N 1
ATOM 3744 C CA . TRP A 1 484 ? -32.950 -20.777 -6.409 1.00 96.62 484 TRP A CA 1
ATOM 3745 C C . TRP A 1 484 ? -32.012 -21.192 -5.265 1.00 96.62 484 TRP A C 1
ATOM 3747 O O . TRP A 1 484 ? -31.040 -21.903 -5.513 1.00 96.62 484 TRP A O 1
ATOM 3757 N N . GLN A 1 485 ? -32.379 -20.898 -4.015 1.00 96.62 485 GLN A N 1
ATOM 3758 C CA . GLN A 1 485 ? -31.696 -21.408 -2.817 1.00 96.62 485 GLN A CA 1
ATOM 3759 C C . GLN A 1 485 ? -31.801 -22.941 -2.691 1.00 96.62 485 GLN A C 1
ATOM 3761 O O . GLN A 1 485 ? -30.802 -23.618 -2.462 1.00 96.62 485 GLN A O 1
ATOM 3766 N N . GLU A 1 486 ? -32.974 -23.532 -2.949 1.00 95.94 486 GLU A N 1
ATOM 3767 C CA . GLU A 1 486 ? -33.166 -24.993 -3.038 1.00 95.94 486 GLU A CA 1
ATOM 3768 C C . GLU A 1 486 ? -32.401 -25.638 -4.216 1.00 95.94 486 GLU A C 1
ATOM 3770 O O . GLU A 1 486 ? -32.135 -26.841 -4.194 1.00 95.94 486 GLU A O 1
ATOM 3775 N N . GLN A 1 487 ? -32.011 -24.853 -5.226 1.00 94.62 487 GLN A N 1
ATOM 3776 C CA . GLN A 1 487 ? -31.107 -25.243 -6.318 1.00 94.62 487 GLN A CA 1
ATOM 3777 C C . GLN A 1 487 ? -29.619 -25.025 -5.976 1.00 94.62 487 GLN A C 1
ATOM 3779 O O . GLN A 1 487 ? -28.767 -25.226 -6.840 1.00 94.62 487 GLN A O 1
ATOM 3784 N N . GLY A 1 488 ? -29.298 -24.643 -4.734 1.00 93.94 488 GLY A N 1
ATOM 3785 C CA . GLY A 1 488 ? -27.932 -24.428 -4.252 1.00 93.94 488 GLY A CA 1
ATOM 3786 C C . GLY A 1 488 ? -27.314 -23.087 -4.656 1.00 93.94 488 GLY A C 1
ATOM 3787 O O . GLY A 1 488 ? -26.096 -22.951 -4.583 1.00 93.94 488 GLY A O 1
ATOM 3788 N N . LYS A 1 489 ? -28.121 -22.116 -5.104 1.00 95.69 489 LYS A N 1
ATOM 3789 C CA . LYS A 1 489 ? -27.654 -20.781 -5.503 1.00 95.69 489 LYS A CA 1
ATOM 3790 C C . LYS A 1 489 ? -27.770 -19.800 -4.346 1.00 95.69 489 LYS A C 1
ATOM 3792 O O . LYS A 1 489 ? -28.786 -19.782 -3.655 1.00 95.69 489 LYS A O 1
ATOM 3797 N N . LYS A 1 490 ? -26.777 -18.930 -4.212 1.00 97.81 490 LYS A N 1
ATOM 3798 C CA . LYS A 1 490 ? -26.842 -17.756 -3.339 1.00 97.81 490 LYS A CA 1
ATOM 3799 C C . LYS A 1 490 ? -27.754 -16.697 -3.952 1.00 97.81 490 LYS A C 1
ATOM 3801 O O . LYS A 1 490 ? -27.635 -16.419 -5.145 1.00 97.81 490 LYS A O 1
ATOM 3806 N N . VAL A 1 491 ? -28.676 -16.124 -3.174 1.00 98.06 491 VAL A N 1
ATOM 3807 C CA . VAL A 1 491 ? -29.579 -15.063 -3.655 1.00 98.06 491 VAL A CA 1
ATOM 3808 C C . VAL A 1 491 ? -29.427 -13.805 -2.805 1.00 98.06 491 VAL A C 1
ATOM 3810 O O . VAL A 1 491 ? -29.893 -13.758 -1.668 1.00 98.06 491 VAL A O 1
ATOM 3813 N N . LEU A 1 492 ? -28.789 -12.782 -3.368 1.00 98.44 492 LEU A N 1
ATOM 3814 C CA . LEU A 1 492 ? -28.508 -11.503 -2.719 1.00 98.44 492 LEU A CA 1
ATOM 3815 C C . LEU A 1 492 ? -29.500 -10.426 -3.182 1.00 98.44 492 LEU A C 1
ATOM 3817 O O . LEU A 1 492 ? -30.095 -10.498 -4.261 1.00 98.44 492 LEU A O 1
ATOM 3821 N N . LEU A 1 493 ? -29.641 -9.384 -2.371 1.00 98.12 493 LEU A N 1
ATOM 3822 C CA . LEU A 1 493 ? -30.267 -8.119 -2.751 1.00 98.12 493 LEU A CA 1
ATOM 3823 C C . LEU A 1 493 ? -29.204 -7.141 -3.268 1.00 98.12 493 LEU A C 1
ATOM 3825 O O . LEU A 1 493 ? -28.213 -6.988 -2.580 1.00 98.12 493 LEU A O 1
ATOM 3829 N N . SER A 1 494 ? -29.419 -6.403 -4.360 1.00 98.12 494 SER A N 1
ATOM 3830 C CA . SER A 1 494 ? -28.633 -5.182 -4.624 1.00 98.12 494 SER A CA 1
ATOM 3831 C C . SER A 1 494 ? -29.388 -3.924 -4.186 1.00 98.12 494 SER A C 1
ATOM 3833 O O . SER A 1 494 ? -30.585 -3.770 -4.459 1.00 98.12 494 SER A O 1
ATOM 3835 N N . PHE A 1 495 ? -28.700 -3.017 -3.495 1.00 98.31 495 PHE A N 1
ATOM 3836 C CA . PHE A 1 495 ? -29.182 -1.688 -3.126 1.00 98.31 495 PHE A CA 1
ATOM 3837 C C . PHE A 1 495 ? -28.414 -0.626 -3.918 1.00 98.31 495 PHE A C 1
ATOM 3839 O O . PHE A 1 495 ? -27.237 -0.390 -3.647 1.00 98.31 495 PHE A O 1
ATOM 3846 N N . GLY A 1 496 ? -29.091 0.031 -4.868 1.00 95.81 496 GLY A N 1
ATOM 3847 C CA . GLY A 1 496 ? -28.465 1.067 -5.688 1.00 95.81 496 GLY A CA 1
ATOM 3848 C C . GLY A 1 496 ? -28.925 1.135 -7.146 1.00 95.81 496 GLY A C 1
ATOM 3849 O O . GLY A 1 496 ? -30.129 1.235 -7.415 1.00 95.81 496 GLY A O 1
ATOM 3850 N N . GLY A 1 497 ? -27.941 1.157 -8.048 1.00 91.56 497 GLY A N 1
ATOM 3851 C CA . GLY A 1 497 ? -28.044 1.361 -9.493 1.00 91.56 497 GLY A CA 1
ATOM 3852 C C . GLY A 1 497 ? -28.314 2.813 -9.895 1.00 91.56 497 GLY A C 1
ATOM 3853 O O . GLY A 1 497 ? -28.912 3.583 -9.136 1.00 91.56 497 GLY A O 1
ATOM 3854 N N . ALA A 1 498 ? -27.956 3.188 -11.126 1.00 87.75 498 ALA A N 1
ATOM 3855 C CA . ALA A 1 498 ? -28.049 4.549 -11.679 1.00 87.75 498 ALA A CA 1
ATOM 3856 C C . ALA A 1 498 ? -29.412 5.247 -11.492 1.00 87.75 498 ALA A C 1
ATOM 3858 O O . ALA A 1 498 ? -29.490 6.472 -11.430 1.00 87.75 498 ALA A O 1
ATOM 3859 N N . GLY A 1 499 ? -30.510 4.501 -11.319 1.00 92.06 499 GLY A N 1
ATOM 3860 C CA . GLY A 1 499 ? -31.813 5.080 -10.971 1.00 92.06 499 GLY A CA 1
ATOM 3861 C C . GLY A 1 499 ? -31.831 5.849 -9.636 1.00 92.06 499 GLY A C 1
ATOM 3862 O O . GLY A 1 499 ? -32.645 6.761 -9.474 1.00 92.06 499 GLY A O 1
ATOM 3863 N N . MET A 1 500 ? -30.940 5.518 -8.695 1.00 96.00 500 MET A N 1
ATOM 3864 C CA . MET A 1 500 ? -30.696 6.277 -7.460 1.00 96.00 500 MET A CA 1
ATOM 3865 C C . MET A 1 500 ? -29.875 7.559 -7.694 1.00 96.00 500 MET A C 1
ATOM 3867 O O . MET A 1 500 ? -29.846 8.434 -6.828 1.00 96.00 500 MET A O 1
ATOM 3871 N N . GLY A 1 501 ? -29.239 7.679 -8.857 1.00 91.56 501 GLY A N 1
ATOM 3872 C CA . GLY A 1 501 ? -28.249 8.685 -9.224 1.00 91.56 501 GLY A CA 1
ATOM 3873 C C . GLY A 1 501 ? -27.060 7.999 -9.884 1.00 91.56 501 GLY A C 1
ATOM 3874 O O . GLY A 1 501 ? -26.399 7.194 -9.233 1.00 91.56 501 GLY A O 1
ATOM 3875 N N . GLY A 1 502 ? -26.802 8.312 -11.153 1.00 88.69 502 GLY A N 1
ATOM 3876 C CA . GLY A 1 502 ? -25.598 7.917 -11.879 1.00 88.69 502 GLY A CA 1
ATOM 3877 C C . GLY A 1 502 ? -24.609 9.076 -12.034 1.00 88.69 502 GLY A C 1
ATOM 3878 O O . GLY A 1 502 ? -25.006 10.242 -12.071 1.00 88.69 502 GLY A O 1
ATOM 3879 N N . SER A 1 503 ? -23.315 8.772 -12.142 1.00 89.38 503 SER A N 1
ATOM 3880 C CA . SER A 1 503 ? -22.240 9.766 -12.319 1.00 89.38 503 SER A CA 1
ATOM 3881 C C . SER A 1 503 ? -22.140 10.340 -13.751 1.00 89.38 503 SER A C 1
ATOM 3883 O O . SER A 1 503 ? -21.310 11.210 -14.039 1.00 89.38 503 SER A O 1
ATOM 3885 N N . TRP A 1 504 ? -22.982 9.852 -14.667 1.00 87.69 504 TRP A N 1
ATOM 3886 C CA . TRP A 1 504 ? -22.911 10.093 -16.108 1.00 87.69 504 TRP A CA 1
ATOM 3887 C C . TRP A 1 504 ? -23.333 11.510 -16.524 1.00 87.69 504 TRP A C 1
ATOM 3889 O O . TRP A 1 504 ? -24.217 12.139 -15.939 1.00 87.69 504 TRP A O 1
ATOM 3899 N N . SER A 1 505 ? -22.777 11.993 -17.640 1.00 84.19 505 SER A N 1
ATOM 3900 C CA . SER A 1 505 ? -23.209 13.264 -18.230 1.00 84.19 505 SER A CA 1
ATOM 3901 C C . SER A 1 505 ? -24.641 13.167 -18.769 1.00 84.19 505 SER A C 1
ATOM 3903 O O . SER A 1 505 ? -24.907 12.438 -19.723 1.00 84.19 505 SER A O 1
ATOM 3905 N N . GLY A 1 506 ? -25.555 13.935 -18.174 1.00 85.00 506 GLY A N 1
ATOM 3906 C CA . GLY A 1 506 ? -26.969 13.966 -18.556 1.00 85.00 506 GLY A CA 1
ATOM 3907 C C . GLY A 1 506 ? -27.895 13.142 -17.660 1.00 85.00 506 GLY A C 1
ATOM 3908 O O . GLY A 1 506 ? -29.109 13.234 -17.846 1.00 85.00 506 GLY A O 1
ATOM 3909 N N . ASP A 1 507 ? -27.367 12.411 -16.670 1.00 90.25 507 ASP A N 1
ATOM 3910 C CA . ASP A 1 507 ? -28.200 11.938 -15.564 1.00 90.25 507 ASP A CA 1
ATOM 3911 C C . ASP A 1 507 ? -28.725 13.139 -14.753 1.00 90.25 507 ASP A C 1
ATOM 3913 O O . ASP A 1 507 ? -28.158 14.237 -14.745 1.00 90.25 507 ASP A O 1
ATOM 3917 N N . VAL A 1 508 ? -29.867 12.941 -14.108 1.00 93.00 508 VAL A N 1
ATOM 3918 C CA . VAL A 1 508 ? -30.584 13.944 -13.317 1.00 93.00 508 VAL A CA 1
ATOM 3919 C C . VAL A 1 508 ? -31.067 13.392 -11.977 1.00 93.00 508 VAL A C 1
ATOM 3921 O O . VAL A 1 508 ? -31.692 14.132 -11.216 1.00 93.00 508 VAL A O 1
ATOM 3924 N N . ASN A 1 509 ? -30.836 12.112 -11.683 1.00 96.25 509 ASN A N 1
ATOM 3925 C CA . ASN A 1 509 ? -31.243 11.468 -10.440 1.00 96.25 509 ASN A CA 1
ATOM 3926 C C . ASN A 1 509 ? -30.232 11.784 -9.320 1.00 96.25 509 ASN A C 1
ATOM 3928 O O . ASN A 1 509 ? -29.029 11.809 -9.542 1.00 96.25 509 ASN A O 1
ATOM 3932 N N . ASP A 1 510 ? -30.738 12.063 -8.119 1.00 96.25 510 ASP A N 1
ATOM 3933 C CA . ASP A 1 510 ? -29.976 12.557 -6.958 1.00 96.25 510 ASP A CA 1
ATOM 3934 C C . ASP A 1 510 ? -30.470 11.916 -5.646 1.00 96.25 510 ASP A C 1
ATOM 3936 O O . ASP A 1 510 ? -30.375 12.491 -4.560 1.00 96.25 510 ASP A O 1
ATOM 3940 N N . CYS A 1 511 ? -31.044 10.714 -5.727 1.00 97.69 511 CYS A N 1
ATOM 3941 C CA . CYS A 1 511 ? -31.732 10.074 -4.610 1.00 97.69 511 CYS A CA 1
ATOM 3942 C C . CYS A 1 511 ? -30.784 9.641 -3.482 1.00 97.69 511 CYS A C 1
ATOM 3944 O O . CYS A 1 511 ? -31.182 9.684 -2.314 1.00 97.69 511 CYS A O 1
ATOM 3946 N N . TRP A 1 512 ? -29.523 9.327 -3.803 1.00 97.94 512 TRP A N 1
ATOM 3947 C CA . TRP A 1 512 ? -28.446 9.140 -2.823 1.00 97.94 512 TRP A CA 1
ATOM 3948 C C . TRP A 1 512 ? -28.282 10.338 -1.876 1.00 97.94 512 TRP A C 1
ATOM 3950 O O . TRP A 1 512 ? -28.115 10.157 -0.670 1.00 97.94 512 TRP A O 1
ATOM 3960 N N . GLU A 1 513 ? -28.442 11.571 -2.368 1.00 97.50 513 GLU A N 1
ATOM 3961 C CA . GLU A 1 513 ? -28.263 12.785 -1.560 1.00 97.50 513 GLU A CA 1
ATOM 3962 C C . GLU A 1 513 ? -29.293 12.955 -0.435 1.00 97.50 513 GLU A C 1
ATOM 3964 O O . GLU A 1 513 ? -29.092 13.774 0.469 1.00 97.50 513 GLU A O 1
ATOM 3969 N N . TYR A 1 514 ? -30.396 12.204 -0.486 1.00 98.12 514 TYR A N 1
ATOM 3970 C CA . TYR A 1 514 ? -31.406 12.145 0.569 1.00 98.12 514 TYR A CA 1
ATOM 3971 C C . TYR A 1 514 ? -31.167 10.994 1.558 1.00 98.12 514 TYR A C 1
ATOM 3973 O O . TYR A 1 514 ? -31.863 10.932 2.575 1.00 98.12 514 TYR A O 1
ATOM 3981 N N . CYS A 1 515 ? -30.199 10.113 1.297 1.00 98.31 515 CYS A N 1
ATOM 3982 C CA . CYS A 1 515 ? -29.790 9.015 2.174 1.00 98.31 515 CYS A CA 1
ATOM 3983 C C . CYS A 1 515 ? -28.622 9.391 3.099 1.00 98.31 515 CYS A C 1
ATOM 3985 O O . CYS A 1 515 ? -28.559 8.862 4.206 1.00 98.31 515 CYS A O 1
ATOM 3987 N N . TYR A 1 516 ? -27.781 10.360 2.719 1.00 98.31 516 TYR A N 1
ATOM 3988 C CA . TYR A 1 516 ? -26.721 10.880 3.592 1.00 98.31 516 TYR A CA 1
ATOM 3989 C C . TYR A 1 516 ? -27.299 11.484 4.889 1.00 98.31 516 TYR A C 1
ATOM 3991 O O . TYR A 1 516 ? -28.335 12.167 4.875 1.00 98.31 516 TYR A O 1
ATOM 3999 N N . GLY A 1 517 ? -26.626 11.246 6.014 1.00 97.25 517 GLY A N 1
ATOM 4000 C CA . GLY A 1 517 ? -27.099 11.573 7.360 1.00 97.25 517 GLY A CA 1
ATOM 4001 C C . GLY A 1 517 ? -28.257 10.687 7.842 1.00 97.25 517 GLY A C 1
ATOM 4002 O O . GLY A 1 517 ? -29.041 11.128 8.687 1.00 97.25 517 GLY A O 1
ATOM 4003 N N . LYS A 1 518 ? -28.435 9.495 7.252 1.00 98.44 518 LYS A N 1
ATOM 4004 C CA . LYS A 1 518 ? -29.442 8.476 7.619 1.00 98.44 518 LYS A CA 1
ATOM 4005 C C . LYS A 1 518 ? -28.881 7.049 7.552 1.00 98.44 518 LYS A C 1
ATOM 4007 O O . LYS A 1 518 ? -29.639 6.101 7.362 1.00 98.44 518 LYS A O 1
ATOM 4012 N N . GLU A 1 519 ? -27.573 6.903 7.715 1.00 98.31 519 GLU A N 1
ATOM 4013 C CA . GLU A 1 519 ? -26.793 5.672 7.561 1.00 98.31 519 GLU A CA 1
ATOM 4014 C C . GLU A 1 519 ? -27.381 4.533 8.411 1.00 98.31 519 GLU A C 1
ATOM 4016 O O . GLU A 1 519 ? -27.765 3.499 7.871 1.00 98.31 519 GLU A O 1
ATOM 4021 N N . GLU A 1 520 ? -27.595 4.775 9.711 1.00 97.06 520 GLU A N 1
ATOM 4022 C CA . GLU A 1 520 ? -28.243 3.840 10.650 1.00 97.06 520 GLU A CA 1
ATOM 4023 C C . GLU A 1 520 ? -29.627 3.379 10.155 1.00 97.06 520 GLU A C 1
ATOM 4025 O O . GLU A 1 520 ? -29.925 2.190 10.181 1.00 97.06 520 GLU A O 1
ATOM 4030 N N . LYS A 1 521 ? -30.459 4.287 9.620 1.00 98.06 521 LYS A N 1
ATOM 4031 C CA . LYS A 1 521 ? -31.787 3.948 9.073 1.00 98.06 521 LYS A CA 1
ATOM 4032 C C . LYS A 1 521 ? -31.682 3.077 7.813 1.00 98.06 521 LYS A C 1
ATOM 4034 O O . LYS A 1 521 ? -32.531 2.211 7.597 1.00 98.06 521 LYS A O 1
ATOM 4039 N N . VAL A 1 522 ? -30.689 3.336 6.963 1.00 98.62 522 VAL A N 1
ATOM 4040 C CA . VAL A 1 522 ? -30.454 2.575 5.727 1.00 98.62 522 VAL A CA 1
ATOM 4041 C C . VAL A 1 522 ? -29.975 1.166 6.064 1.00 98.62 522 VAL A C 1
ATOM 4043 O O . VAL A 1 522 ? -30.607 0.207 5.628 1.00 98.62 522 VAL A O 1
ATOM 4046 N N . VAL A 1 523 ? -28.956 1.041 6.921 1.00 98.75 523 VAL A N 1
ATOM 4047 C CA . VAL A 1 523 ? -28.495 -0.233 7.501 1.00 98.75 523 VAL A CA 1
ATOM 4048 C C . VAL A 1 523 ? -29.663 -0.993 8.121 1.00 98.75 523 VAL A C 1
ATOM 4050 O O . VAL A 1 523 ? -29.866 -2.170 7.820 1.00 98.75 523 VAL A O 1
ATOM 4053 N N . ASP A 1 524 ? -30.470 -0.309 8.937 1.00 97.75 524 ASP A N 1
ATOM 4054 C CA . ASP A 1 524 ? -31.613 -0.909 9.607 1.00 97.75 524 ASP A CA 1
ATOM 4055 C C . ASP A 1 524 ? -32.608 -1.503 8.617 1.00 97.75 524 ASP A C 1
ATOM 4057 O O . ASP A 1 524 ? -32.935 -2.686 8.731 1.00 97.75 524 ASP A O 1
ATOM 4061 N N . ARG A 1 525 ? -33.059 -0.714 7.633 1.00 98.25 525 ARG A N 1
ATOM 4062 C CA . ARG A 1 525 ? -34.095 -1.163 6.699 1.00 98.25 525 ARG A CA 1
ATOM 4063 C C . ARG A 1 525 ? -33.587 -2.211 5.712 1.00 98.25 525 ARG A C 1
ATOM 4065 O O . ARG A 1 525 ? -34.361 -3.081 5.322 1.00 98.25 525 ARG A O 1
ATOM 4072 N N . LEU A 1 526 ? -32.322 -2.149 5.306 1.00 98.50 526 LEU A N 1
ATOM 4073 C CA . LEU A 1 526 ? -31.724 -3.146 4.418 1.00 98.50 526 LEU A CA 1
ATOM 4074 C C . LEU A 1 526 ? -31.532 -4.489 5.132 1.00 98.50 526 LEU A C 1
ATOM 4076 O O . LEU A 1 526 ? -31.929 -5.520 4.589 1.00 98.50 526 LEU A O 1
ATOM 4080 N N . ALA A 1 527 ? -31.039 -4.481 6.374 1.00 98.00 527 ALA A N 1
ATOM 4081 C CA . ALA A 1 527 ? -30.981 -5.686 7.197 1.00 98.00 527 ALA A CA 1
ATOM 4082 C C . ALA A 1 527 ? -32.385 -6.252 7.479 1.00 98.00 527 ALA A C 1
ATOM 4084 O O . ALA A 1 527 ? -32.571 -7.469 7.418 1.00 98.00 527 ALA A O 1
ATOM 4085 N N . ASP A 1 528 ? -33.390 -5.401 7.723 1.00 97.56 528 ASP A N 1
ATOM 4086 C CA . ASP A 1 528 ? -34.782 -5.848 7.842 1.00 97.56 528 ASP A CA 1
ATOM 4087 C C . ASP A 1 528 ? -35.255 -6.539 6.551 1.00 97.56 528 ASP A C 1
ATOM 4089 O O . ASP A 1 528 ? -35.819 -7.623 6.636 1.00 97.56 528 ASP A O 1
ATOM 4093 N N . ILE A 1 529 ? -34.985 -5.986 5.359 1.00 96.31 529 ILE A N 1
ATOM 4094 C CA . ILE A 1 529 ? -35.368 -6.608 4.074 1.00 96.31 529 ILE A CA 1
ATOM 4095 C C . ILE A 1 529 ? -34.689 -7.973 3.880 1.00 96.31 529 ILE A C 1
ATOM 4097 O O . ILE A 1 529 ? -35.360 -8.926 3.479 1.00 96.31 529 ILE A O 1
ATOM 4101 N N . VAL A 1 530 ? -33.389 -8.090 4.177 1.00 96.75 530 VAL A N 1
ATOM 4102 C CA . VAL A 1 530 ? -32.657 -9.368 4.085 1.00 96.75 530 VAL A CA 1
ATOM 4103 C C . VAL A 1 530 ? -33.310 -10.433 4.971 1.00 96.75 530 VAL A C 1
ATOM 4105 O O . VAL A 1 530 ? -33.583 -11.536 4.497 1.00 96.75 530 VAL A O 1
ATOM 4108 N N . ASN A 1 531 ? -33.662 -10.083 6.212 1.00 94.44 531 ASN A N 1
ATOM 4109 C CA . ASN A 1 531 ? -34.326 -10.989 7.155 1.00 94.44 531 ASN A CA 1
ATOM 4110 C C . ASN A 1 531 ? -35.815 -11.254 6.829 1.00 94.44 531 ASN A C 1
ATOM 4112 O O . ASN A 1 531 ? -36.300 -12.362 7.053 1.00 94.44 531 ASN A O 1
ATOM 4116 N N . GLU A 1 532 ? -36.555 -10.267 6.311 1.00 92.62 532 GLU A N 1
ATOM 4117 C CA . GLU A 1 532 ? -37.975 -10.379 5.930 1.00 92.62 532 GLU A CA 1
ATOM 4118 C C . GLU A 1 532 ? -38.184 -11.285 4.709 1.00 92.62 532 GLU A C 1
ATOM 4120 O O . GLU A 1 532 ? -39.189 -11.995 4.632 1.00 92.62 532 GLU A O 1
ATOM 4125 N N . VAL A 1 533 ? -37.261 -11.231 3.743 1.00 91.44 533 VAL A N 1
ATOM 4126 C CA . VAL A 1 533 ? -37.346 -11.969 2.472 1.00 91.44 533 VAL A CA 1
ATOM 4127 C C . VAL A 1 533 ? -36.566 -13.289 2.518 1.00 91.44 533 VAL A C 1
ATOM 4129 O O . VAL A 1 533 ? -36.940 -14.229 1.817 1.00 91.44 533 VAL A O 1
ATOM 4132 N N . GLY A 1 534 ? -35.531 -13.384 3.359 1.00 93.12 534 GLY A N 1
ATOM 4133 C CA . GLY A 1 534 ? -34.644 -14.546 3.443 1.00 93.12 534 GLY A CA 1
ATOM 4134 C C . GLY A 1 534 ? -33.535 -14.535 2.389 1.00 93.12 534 GLY A C 1
ATOM 4135 O O . GLY A 1 534 ? -33.232 -15.579 1.819 1.00 93.12 534 GLY A O 1
ATOM 4136 N N . PHE A 1 535 ? -32.958 -13.365 2.100 1.00 97.12 535 PHE A N 1
ATOM 4137 C CA . PHE A 1 535 ? -31.795 -13.257 1.213 1.00 97.12 535 PHE A CA 1
ATOM 4138 C C . PHE A 1 535 ? -30.527 -13.819 1.879 1.00 97.12 535 PHE A C 1
ATOM 4140 O O . PHE A 1 535 ? -30.349 -13.715 3.091 1.00 97.12 535 PHE A O 1
ATOM 4147 N N . ASP A 1 536 ? -29.620 -14.366 1.071 1.00 98.25 536 ASP A N 1
ATOM 4148 C CA . ASP A 1 536 ? -28.295 -14.824 1.502 1.00 98.25 536 ASP A CA 1
ATOM 4149 C C . ASP A 1 536 ? -27.326 -13.679 1.810 1.00 98.25 536 ASP A C 1
ATOM 4151 O O . ASP A 1 536 ? -26.280 -13.913 2.403 1.00 98.25 536 ASP A O 1
ATOM 4155 N N . GLY A 1 537 ? -27.632 -12.452 1.395 1.00 98.19 537 GLY A N 1
ATOM 4156 C CA . GLY A 1 537 ? -26.714 -11.330 1.515 1.00 98.19 537 GLY A CA 1
ATOM 4157 C C . GLY A 1 537 ? -27.204 -10.072 0.812 1.00 98.19 537 GLY A C 1
ATOM 4158 O O . GLY A 1 537 ? -28.347 -10.004 0.344 1.00 98.19 537 GLY A O 1
ATOM 4159 N N . ILE A 1 538 ? -26.323 -9.078 0.738 1.00 98.56 538 ILE A N 1
ATOM 4160 C CA . ILE A 1 538 ? -26.573 -7.801 0.079 1.00 98.56 538 ILE A CA 1
ATOM 4161 C C . ILE A 1 538 ? -25.347 -7.307 -0.706 1.00 98.56 538 ILE A C 1
ATOM 4163 O O . ILE A 1 538 ? -24.195 -7.554 -0.356 1.00 98.56 538 ILE A O 1
ATOM 4167 N N . ASP A 1 539 ? -25.635 -6.603 -1.786 1.00 98.69 539 ASP A N 1
ATOM 4168 C CA . ASP A 1 539 ? -24.729 -5.920 -2.691 1.00 98.69 539 ASP A CA 1
ATOM 4169 C C . ASP A 1 539 ? -25.014 -4.408 -2.664 1.00 98.69 539 ASP A C 1
ATOM 4171 O O . ASP A 1 539 ? -26.171 -3.985 -2.540 1.00 98.69 539 ASP A O 1
ATOM 4175 N N . ILE A 1 540 ? -23.961 -3.601 -2.770 1.00 98.56 540 ILE A N 1
ATOM 4176 C CA . ILE A 1 540 ? -24.019 -2.138 -2.822 1.00 98.56 540 ILE A CA 1
ATOM 4177 C C . ILE A 1 540 ? -23.571 -1.676 -4.212 1.00 98.56 540 ILE A C 1
ATOM 4179 O O . ILE A 1 540 ? -22.378 -1.633 -4.518 1.00 98.56 540 ILE A O 1
ATOM 4183 N N . ASP A 1 541 ? -24.546 -1.292 -5.034 1.00 97.25 541 ASP A N 1
ATOM 4184 C CA . ASP A 1 541 ? -24.349 -0.823 -6.409 1.00 97.25 541 ASP A CA 1
ATOM 4185 C C . ASP A 1 541 ? -24.394 0.714 -6.458 1.00 97.25 541 ASP A C 1
ATOM 4187 O O . ASP A 1 541 ? -25.405 1.340 -6.789 1.00 97.25 541 ASP A O 1
ATOM 4191 N N . TYR A 1 542 ? -23.317 1.352 -5.996 1.00 97.50 542 TYR A N 1
ATOM 4192 C CA . TYR A 1 542 ? -23.234 2.809 -5.889 1.00 97.50 542 TYR A CA 1
ATOM 4193 C C . TYR A 1 542 ? -22.561 3.418 -7.127 1.00 97.50 542 TYR A C 1
ATOM 4195 O O . TYR A 1 542 ? -21.345 3.550 -7.187 1.00 97.50 542 TYR A O 1
ATOM 4203 N N . GLU A 1 543 ? -23.368 3.842 -8.100 1.00 92.88 543 GLU A N 1
ATOM 4204 C CA . GLU A 1 543 ? -22.890 4.399 -9.380 1.00 92.88 543 GLU A CA 1
ATOM 4205 C C . GLU A 1 543 ? -22.811 5.948 -9.401 1.00 92.88 543 GLU A C 1
ATOM 4207 O O . GLU A 1 543 ? -22.859 6.568 -10.466 1.00 92.88 543 GLU A O 1
ATOM 4212 N N . TYR A 1 544 ? -22.743 6.609 -8.235 1.00 96.00 544 TYR A N 1
ATOM 4213 C CA . TYR A 1 544 ? -22.886 8.072 -8.091 1.00 96.00 544 TYR A CA 1
ATOM 4214 C C . TYR A 1 544 ? -21.605 8.786 -7.639 1.00 96.00 544 TYR A C 1
ATOM 4216 O O . TYR A 1 544 ? -20.588 8.173 -7.331 1.00 96.00 544 TYR A O 1
ATOM 4224 N N . PHE A 1 545 ? -21.652 10.118 -7.574 1.00 96.56 545 PHE A N 1
ATOM 4225 C CA . PHE A 1 545 ? -20.508 10.932 -7.171 1.00 96.56 545 PHE A CA 1
ATOM 4226 C C . PHE A 1 545 ? -20.116 10.709 -5.699 1.00 96.56 545 PHE A C 1
ATOM 4228 O O . PHE A 1 545 ? -20.949 10.784 -4.792 1.00 96.56 545 PHE A O 1
ATOM 4235 N N . TYR A 1 546 ? -18.825 10.492 -5.458 1.00 96.12 546 TYR A N 1
ATOM 4236 C CA . TYR A 1 546 ? -18.183 10.373 -4.143 1.00 96.12 546 TYR A CA 1
ATOM 4237 C C . TYR A 1 546 ? -17.091 11.437 -3.921 1.00 96.12 546 TYR A C 1
ATOM 4239 O O . TYR A 1 546 ? -16.568 11.560 -2.816 1.00 96.12 546 TYR A O 1
ATOM 4247 N N . GLU A 1 547 ? -16.758 12.244 -4.932 1.00 96.06 547 GLU A N 1
ATOM 4248 C CA . GLU A 1 547 ? -15.785 13.345 -4.864 1.00 96.06 547 GLU A CA 1
ATOM 4249 C C . GLU A 1 547 ? -16.436 14.704 -5.169 1.00 96.06 547 GLU A C 1
ATOM 4251 O O . GLU A 1 547 ? -17.282 14.828 -6.057 1.00 96.06 547 GLU A O 1
ATOM 4256 N N . ASP A 1 548 ? -16.021 15.758 -4.460 1.00 96.56 548 ASP A N 1
ATOM 4257 C CA . ASP A 1 548 ? -16.481 17.121 -4.747 1.00 96.56 548 ASP A CA 1
ATOM 4258 C C . ASP A 1 548 ? -16.048 17.548 -6.159 1.00 96.56 548 ASP A C 1
ATOM 4260 O O . ASP A 1 548 ? -14.870 17.522 -6.515 1.00 96.56 548 ASP A O 1
ATOM 4264 N N . ASN A 1 549 ? -17.025 17.957 -6.969 1.00 94.12 549 ASN A N 1
ATOM 4265 C CA . ASN A 1 549 ? -16.886 18.293 -8.383 1.00 94.12 549 ASN A CA 1
ATOM 4266 C C . ASN A 1 549 ? -16.260 17.172 -9.249 1.00 94.12 549 ASN A C 1
ATOM 4268 O O . ASN A 1 549 ? -15.662 17.456 -10.292 1.00 94.12 549 ASN A O 1
ATOM 4272 N N . GLN A 1 550 ? -16.435 15.902 -8.859 1.00 91.88 550 GLN A N 1
ATOM 4273 C CA . GLN A 1 550 ? -16.048 14.729 -9.651 1.00 91.88 550 GLN A CA 1
ATOM 4274 C C . GLN A 1 550 ? -16.515 14.872 -11.104 1.00 91.88 550 GLN A C 1
ATOM 4276 O O . GLN A 1 550 ? -17.675 15.204 -11.360 1.00 91.88 550 GLN A O 1
ATOM 4281 N N . ASN A 1 551 ? -15.599 14.676 -12.055 1.00 86.62 551 ASN A N 1
ATOM 4282 C CA . ASN A 1 551 ? -15.826 14.813 -13.500 1.00 86.62 551 ASN A CA 1
ATOM 4283 C C . ASN A 1 551 ? -16.437 16.166 -13.948 1.00 86.62 551 ASN A C 1
ATOM 4285 O O . ASN A 1 551 ? -17.000 16.268 -15.036 1.00 86.62 551 ASN A O 1
ATOM 4289 N N . GLY A 1 552 ? -16.315 17.227 -13.136 1.00 89.62 552 GLY A N 1
ATOM 4290 C CA . GLY A 1 552 ? -16.887 18.549 -13.419 1.00 89.62 552 GLY A CA 1
ATOM 4291 C C . GLY A 1 552 ? -18.395 18.664 -13.159 1.00 89.62 552 GLY A C 1
ATOM 4292 O O . GLY A 1 552 ? -19.023 19.607 -13.639 1.00 89.62 552 GLY A O 1
ATOM 4293 N N . SER A 1 553 ? -18.976 17.719 -12.414 1.00 91.00 553 SER A N 1
ATOM 4294 C CA . SER A 1 553 ? -20.414 17.624 -12.107 1.00 91.00 553 SER A CA 1
ATOM 4295 C C . SER A 1 553 ? -21.005 18.811 -11.336 1.00 91.00 553 SER A C 1
ATOM 4297 O O . SER A 1 553 ? -22.217 19.015 -11.361 1.00 91.00 553 SER A O 1
ATOM 4299 N N . GLY A 1 554 ? -20.184 19.578 -10.611 1.00 92.19 554 GLY A N 1
ATOM 4300 C CA . GLY A 1 554 ? -20.660 20.562 -9.637 1.00 92.19 554 GLY A CA 1
ATOM 4301 C C . GLY A 1 554 ? -21.259 19.958 -8.357 1.00 92.19 554 GLY A C 1
ATOM 4302 O O . GLY A 1 554 ? -21.849 20.699 -7.572 1.00 92.19 554 GLY A O 1
ATOM 4303 N N . PHE A 1 555 ? -21.113 18.647 -8.128 1.00 95.75 555 PHE A N 1
ATOM 4304 C CA . PHE A 1 555 ? -21.465 17.986 -6.866 1.00 95.75 555 PHE A CA 1
ATOM 4305 C C . PHE A 1 555 ? -20.611 18.525 -5.703 1.00 95.75 555 PHE A C 1
ATOM 4307 O O . PHE A 1 555 ? -19.431 18.815 -5.887 1.00 95.75 555 PHE A O 1
ATOM 4314 N N . THR A 1 556 ? -21.186 18.677 -4.505 1.00 96.88 556 THR A N 1
ATOM 4315 C CA . THR A 1 556 ? -20.495 19.259 -3.327 1.00 96.88 556 THR A CA 1
ATOM 4316 C C . THR A 1 556 ? -20.802 18.488 -2.035 1.00 96.88 556 THR A C 1
ATOM 4318 O O . THR A 1 556 ? -21.168 19.080 -1.011 1.00 96.88 556 THR A O 1
ATOM 4321 N N . LYS A 1 557 ? -20.819 17.153 -2.121 1.00 97.44 557 LYS A N 1
ATOM 4322 C CA . LYS A 1 557 ? -21.148 16.250 -1.006 1.00 97.44 557 LYS A CA 1
ATOM 4323 C C . LYS A 1 557 ? -20.225 15.023 -0.932 1.00 97.44 557 LYS A C 1
ATOM 4325 O O . LYS A 1 557 ? -20.639 13.980 -0.430 1.00 97.44 557 LYS A O 1
ATOM 4330 N N . GLY A 1 558 ? -18.989 15.121 -1.427 1.00 97.50 558 GLY A N 1
ATOM 4331 C CA . GLY A 1 558 ? -18.042 14.002 -1.485 1.00 97.50 558 GLY A CA 1
ATOM 4332 C C . GLY A 1 558 ? -17.757 13.385 -0.112 1.00 97.50 558 GLY A C 1
ATOM 4333 O O . GLY A 1 558 ? -17.872 12.177 0.064 1.00 97.50 558 GLY A O 1
ATOM 4334 N N . THR A 1 559 ? -17.512 14.212 0.910 1.00 95.75 559 THR A N 1
ATOM 4335 C CA . THR A 1 559 ? -17.311 13.739 2.293 1.00 95.75 559 THR A CA 1
ATOM 4336 C C . THR A 1 559 ? -18.534 13.006 2.852 1.00 95.75 559 THR A C 1
ATOM 4338 O O . THR A 1 559 ? -18.382 12.024 3.578 1.00 95.75 559 THR A O 1
ATOM 4341 N N . GLN A 1 560 ? -19.748 13.452 2.515 1.00 98.12 560 GLN A N 1
ATOM 4342 C CA . GLN A 1 560 ? -20.994 12.814 2.941 1.00 98.12 560 GLN A CA 1
ATOM 4343 C C . GLN A 1 560 ? -21.225 11.491 2.203 1.00 98.12 560 GLN A C 1
ATOM 4345 O O . GLN A 1 560 ? -21.644 10.532 2.836 1.00 98.12 560 GLN A O 1
ATOM 4350 N N . ALA A 1 561 ? -20.908 11.420 0.908 1.00 98.19 561 ALA A N 1
ATOM 4351 C CA . ALA A 1 561 ? -20.962 10.188 0.125 1.00 98.19 561 ALA A CA 1
ATOM 4352 C C . ALA A 1 561 ? -19.962 9.135 0.634 1.00 98.19 561 ALA A C 1
ATOM 4354 O O . ALA A 1 561 ? -20.339 7.987 0.848 1.00 98.19 561 ALA A O 1
ATOM 4355 N N . GLN A 1 562 ? -18.715 9.531 0.909 1.00 98.31 562 GLN A N 1
ATOM 4356 C CA . GLN A 1 562 ? -17.682 8.643 1.460 1.00 98.31 562 GLN A CA 1
ATOM 4357 C C . GLN A 1 562 ? -18.028 8.159 2.877 1.00 98.31 562 GLN A C 1
ATOM 4359 O O . GLN A 1 562 ? -17.946 6.965 3.154 1.00 98.31 562 GLN A O 1
ATOM 4364 N N . THR A 1 563 ? -18.495 9.062 3.751 1.00 97.81 563 THR A N 1
ATOM 4365 C CA . THR A 1 563 ? -19.036 8.699 5.076 1.00 97.81 563 THR A CA 1
ATOM 4366 C C . THR A 1 563 ? -20.193 7.709 4.944 1.00 97.81 563 THR A C 1
ATOM 4368 O O . THR A 1 563 ? -20.173 6.668 5.590 1.00 97.81 563 THR A O 1
ATOM 4371 N N . PHE A 1 564 ? -21.168 7.996 4.075 1.00 98.56 564 PHE A N 1
ATOM 4372 C CA . PHE A 1 564 ? -22.325 7.132 3.849 1.00 98.56 564 PHE A CA 1
ATOM 4373 C C . PHE A 1 564 ? -21.903 5.735 3.385 1.00 98.56 564 PHE A C 1
ATOM 4375 O O . PHE A 1 564 ? -22.331 4.753 3.982 1.00 98.56 564 PHE A O 1
ATOM 4382 N N . LEU A 1 565 ? -21.024 5.644 2.381 1.00 98.50 565 LEU A N 1
ATOM 4383 C CA . LEU A 1 565 ? -20.487 4.382 1.870 1.00 98.50 565 LEU A CA 1
ATOM 4384 C C . LEU A 1 565 ? -19.803 3.556 2.965 1.00 98.50 565 LEU A C 1
ATOM 4386 O O . LEU A 1 565 ? -20.155 2.391 3.147 1.00 98.50 565 LEU A O 1
ATOM 4390 N N . ARG A 1 566 ? -18.873 4.144 3.726 1.00 98.44 566 ARG A N 1
ATOM 4391 C CA . ARG A 1 566 ? -18.185 3.433 4.815 1.00 98.44 566 ARG A CA 1
ATOM 4392 C C . ARG A 1 566 ? -19.177 2.956 5.876 1.00 98.44 566 ARG A C 1
ATOM 4394 O O . ARG A 1 566 ? -19.196 1.777 6.231 1.00 98.44 566 ARG A O 1
ATOM 4401 N N . ASP A 1 567 ? -20.019 3.863 6.358 1.00 98.12 567 ASP A N 1
ATOM 4402 C CA . ASP A 1 567 ? -20.854 3.631 7.533 1.00 98.12 567 ASP A CA 1
ATOM 4403 C C . ASP A 1 567 ? -22.010 2.658 7.235 1.00 98.12 567 ASP A C 1
ATOM 4405 O O . ASP A 1 567 ? -22.354 1.856 8.109 1.00 98.12 567 ASP A O 1
ATOM 4409 N N . ILE A 1 568 ? -22.566 2.630 6.008 1.00 98.50 568 ILE A N 1
ATOM 4410 C CA . ILE A 1 568 ? -23.523 1.571 5.636 1.00 98.50 568 ILE A CA 1
ATOM 4411 C C . ILE A 1 568 ? -22.847 0.206 5.500 1.00 98.50 568 ILE A C 1
ATOM 4413 O O . ILE A 1 568 ? -23.442 -0.790 5.895 1.00 98.50 568 ILE A O 1
ATOM 4417 N N . THR A 1 569 ? -21.613 0.142 4.997 1.00 98.38 569 THR A N 1
ATOM 4418 C CA . THR A 1 569 ? -20.895 -1.126 4.777 1.00 98.38 569 THR A CA 1
ATOM 4419 C C . THR A 1 569 ? -20.523 -1.770 6.112 1.00 98.38 569 THR A C 1
ATOM 4421 O O . THR A 1 569 ? -20.900 -2.910 6.397 1.00 98.38 569 THR A O 1
ATOM 4424 N N . VAL A 1 570 ? -19.886 -0.995 6.996 1.00 97.75 570 VAL A N 1
ATOM 4425 C CA . VAL A 1 570 ? -19.571 -1.409 8.371 1.00 97.75 570 VAL A CA 1
ATOM 4426 C C . VAL A 1 570 ? -20.855 -1.723 9.146 1.00 97.75 570 VAL A C 1
ATOM 4428 O O . VAL A 1 570 ? -20.931 -2.744 9.832 1.00 97.75 570 VAL A O 1
ATOM 4431 N N . GLY A 1 571 ? -21.895 -0.893 9.027 1.00 96.62 571 GLY A N 1
ATOM 4432 C CA . GLY A 1 571 ? -23.174 -1.117 9.703 1.00 96.62 571 GLY A CA 1
ATOM 4433 C C . GLY A 1 571 ? -23.887 -2.393 9.243 1.00 96.62 571 GLY A C 1
ATOM 4434 O O . GLY A 1 571 ? -24.386 -3.149 10.078 1.00 96.62 571 GLY A O 1
ATOM 4435 N N . LEU A 1 572 ? -23.889 -2.681 7.938 1.00 98.31 572 LEU A N 1
ATOM 4436 C CA . LEU A 1 572 ? -24.466 -3.903 7.378 1.00 98.31 572 LEU A CA 1
ATOM 4437 C C . LEU A 1 572 ? -23.709 -5.143 7.847 1.00 98.31 572 LEU A C 1
ATOM 4439 O O . LEU A 1 572 ? -24.352 -6.057 8.361 1.00 98.31 572 LEU A O 1
ATOM 4443 N N . ARG A 1 573 ? -22.369 -5.168 7.784 1.00 97.94 573 ARG A N 1
ATOM 4444 C CA . ARG A 1 573 ? -21.590 -6.312 8.297 1.00 97.94 573 ARG A CA 1
ATOM 4445 C C . ARG A 1 573 ? -21.878 -6.593 9.777 1.00 97.94 573 ARG A C 1
ATOM 4447 O O . ARG A 1 573 ? -21.946 -7.753 10.170 1.00 97.94 573 ARG A O 1
ATOM 4454 N N . ASN A 1 574 ? -22.096 -5.549 10.580 1.00 93.88 574 ASN A N 1
ATOM 4455 C CA . ASN A 1 574 ? -22.432 -5.675 12.001 1.00 93.88 574 ASN A CA 1
ATOM 4456 C C . ASN A 1 574 ? -23.895 -6.082 12.284 1.00 93.88 574 ASN A C 1
ATOM 4458 O O . ASN A 1 574 ? -24.166 -6.595 13.372 1.00 93.88 574 ASN A O 1
ATOM 4462 N N . LYS A 1 575 ? -24.845 -5.840 11.365 1.00 95.88 575 LYS A N 1
ATOM 4463 C CA . LYS A 1 575 ? -26.285 -6.104 11.584 1.00 95.88 575 LYS A CA 1
ATOM 4464 C C . LYS A 1 575 ? -26.824 -7.340 10.847 1.00 95.88 575 LYS A C 1
ATOM 4466 O O . LYS A 1 575 ? -27.833 -7.909 11.273 1.00 95.88 575 LYS A O 1
ATOM 4471 N N . LEU A 1 576 ? -26.198 -7.758 9.749 1.00 95.62 576 LEU A N 1
ATOM 4472 C CA . LEU A 1 576 ? -26.620 -8.930 8.979 1.00 95.62 576 LEU A CA 1
ATOM 4473 C C . LEU A 1 576 ? -26.369 -10.250 9.745 1.00 95.62 576 LEU A C 1
ATOM 4475 O O . LEU A 1 576 ? -25.495 -10.311 10.613 1.00 95.62 576 LEU A O 1
ATOM 4479 N N . PRO A 1 577 ? -27.123 -11.326 9.445 1.00 90.25 577 PRO A N 1
ATOM 4480 C CA . PRO A 1 577 ? -26.852 -12.656 9.988 1.00 90.25 577 PRO A CA 1
ATOM 4481 C C . PRO A 1 577 ? -25.418 -13.146 9.720 1.00 90.25 577 PRO A C 1
ATOM 4483 O O . PRO A 1 577 ? -24.828 -12.881 8.675 1.00 90.25 577 PRO A O 1
ATOM 4486 N N . ILE A 1 578 ? -24.862 -13.930 10.649 1.00 88.81 578 ILE A N 1
ATOM 4487 C CA . ILE A 1 578 ? -23.557 -14.581 10.451 1.00 88.81 578 ILE A CA 1
ATOM 4488 C C . ILE A 1 578 ? -23.668 -15.564 9.277 1.00 88.81 578 ILE A C 1
ATOM 4490 O O . ILE A 1 578 ? -24.528 -16.445 9.289 1.00 88.81 578 ILE A O 1
ATOM 4494 N N . GLY A 1 579 ? -22.778 -15.424 8.292 1.00 89.06 579 GLY A N 1
ATOM 4495 C CA . GLY A 1 579 ? -22.826 -16.180 7.037 1.00 89.06 579 GLY A CA 1
ATOM 4496 C C . GLY A 1 579 ? -23.667 -15.526 5.935 1.00 89.06 579 GLY A C 1
ATOM 4497 O O . GLY A 1 579 ? -23.838 -16.141 4.883 1.00 89.06 579 GLY A O 1
ATOM 4498 N N . SER A 1 580 ? -24.177 -14.307 6.155 1.00 95.94 580 SER A N 1
ATOM 4499 C CA . SER A 1 580 ? -24.669 -13.461 5.069 1.00 95.94 580 SER A CA 1
ATOM 4500 C C . SER A 1 580 ? -23.521 -12.820 4.296 1.00 95.94 580 SER A C 1
ATOM 4502 O O . SER A 1 580 ? -22.575 -12.311 4.900 1.00 95.94 580 SER A O 1
ATOM 4504 N N . GLU A 1 581 ? -23.648 -12.798 2.972 1.00 98.19 581 GLU A N 1
ATOM 4505 C CA . GLU A 1 581 ? -22.684 -12.152 2.082 1.00 98.19 581 GLU A CA 1
ATOM 4506 C C . GLU A 1 581 ? -22.873 -10.626 2.048 1.00 98.19 581 GLU A C 1
ATOM 4508 O O . GLU A 1 581 ? -24.003 -10.137 1.992 1.00 98.19 581 GLU A O 1
ATOM 4513 N N . LEU A 1 582 ? -21.774 -9.866 2.065 1.00 98.50 582 LEU A N 1
ATOM 4514 C CA . LEU A 1 582 ? -21.763 -8.421 1.803 1.00 98.50 582 LEU A CA 1
ATOM 4515 C C . LEU A 1 582 ? -20.762 -8.102 0.690 1.00 98.50 582 LEU A C 1
ATOM 4517 O O . LEU A 1 582 ? -19.590 -8.471 0.779 1.00 98.50 582 LEU A O 1
ATOM 4521 N N . THR A 1 583 ? -21.235 -7.430 -0.357 1.00 98.38 583 THR A N 1
ATOM 4522 C CA . THR A 1 583 ? -20.487 -7.174 -1.597 1.00 98.38 583 THR A CA 1
ATOM 4523 C C . THR A 1 583 ? -20.730 -5.755 -2.112 1.00 98.38 583 THR A C 1
ATOM 4525 O O . THR A 1 583 ? -21.652 -5.076 -1.660 1.00 98.38 583 THR A O 1
ATOM 4528 N N . HIS A 1 584 ? -19.879 -5.293 -3.025 1.00 98.50 584 HIS A N 1
ATOM 4529 C CA . HIS A 1 584 ? -19.991 -3.995 -3.695 1.00 98.50 584 HIS A CA 1
ATOM 4530 C C . HIS A 1 584 ? -19.755 -4.167 -5.197 1.00 98.50 584 HIS A C 1
ATOM 4532 O O . HIS A 1 584 ? -18.831 -4.895 -5.576 1.00 98.50 584 HIS A O 1
ATOM 4538 N N . ALA A 1 585 ? -20.503 -3.431 -6.023 1.00 97.69 585 ALA A N 1
ATOM 4539 C CA . ALA A 1 585 ? -20.415 -3.455 -7.486 1.00 97.69 585 ALA A CA 1
ATOM 4540 C C . ALA A 1 585 ? -19.958 -2.105 -8.100 1.00 97.69 585 ALA A C 1
ATOM 4542 O O . ALA A 1 585 ? -20.691 -1.512 -8.890 1.00 97.69 585 ALA A O 1
ATOM 4543 N N . PRO A 1 586 ? -18.778 -1.560 -7.737 1.00 96.88 586 PRO A N 1
ATOM 4544 C CA . PRO A 1 586 ? -18.347 -0.225 -8.166 1.00 96.88 586 PRO A CA 1
ATOM 4545 C C . PRO A 1 586 ? -17.953 -0.174 -9.648 1.00 96.88 586 PRO A C 1
ATOM 4547 O O . PRO A 1 586 ? -17.522 -1.176 -10.229 1.00 96.88 586 PRO A O 1
ATOM 4550 N N . MET A 1 587 ? -18.009 1.014 -10.253 1.00 95.44 587 MET A N 1
ATOM 4551 C CA . MET A 1 587 ? -17.496 1.221 -11.609 1.00 95.44 587 MET A CA 1
ATOM 4552 C C . MET A 1 587 ? -15.962 1.147 -11.614 1.00 95.44 587 MET A C 1
ATOM 4554 O O . MET A 1 587 ? -15.311 1.578 -10.666 1.00 95.44 587 MET A O 1
ATOM 4558 N N . GLU A 1 588 ? -15.369 0.630 -12.694 1.00 94.06 588 GLU A N 1
ATOM 4559 C CA . GLU A 1 588 ? -13.905 0.529 -12.849 1.00 94.06 588 GLU A CA 1
ATOM 4560 C C . GLU A 1 588 ? -13.137 1.832 -12.494 1.00 94.06 588 GLU A C 1
ATOM 4562 O O . GLU A 1 588 ? -12.243 1.759 -11.654 1.00 94.06 588 GLU A O 1
ATOM 4567 N N . PRO A 1 589 ? -13.517 3.041 -12.961 1.00 93.44 589 PRO A N 1
ATOM 4568 C CA . PRO A 1 589 ? -12.768 4.270 -12.667 1.00 93.44 589 PRO A CA 1
ATOM 4569 C C . PRO A 1 589 ? -12.901 4.758 -11.218 1.00 93.44 589 PRO A C 1
ATOM 4571 O O . PRO A 1 589 ? -12.153 5.641 -10.794 1.00 93.44 589 PRO A O 1
ATOM 4574 N N . ASP A 1 590 ? -13.849 4.214 -10.451 1.00 94.38 590 ASP A N 1
ATOM 4575 C CA . ASP A 1 590 ? -14.025 4.548 -9.035 1.00 94.38 590 ASP A CA 1
ATOM 4576 C C . ASP A 1 590 ? -13.008 3.821 -8.149 1.00 94.38 590 ASP A C 1
ATOM 4578 O O . ASP A 1 590 ? -12.753 4.226 -7.009 1.00 94.38 590 ASP A O 1
ATOM 4582 N N . MET A 1 591 ? -12.424 2.754 -8.703 1.00 94.38 591 MET A N 1
ATOM 4583 C CA . MET A 1 591 ? -11.501 1.830 -8.057 1.00 94.38 591 MET A CA 1
ATOM 4584 C C . MET A 1 591 ? -10.043 2.050 -8.496 1.00 94.38 591 MET A C 1
ATOM 4586 O O . MET A 1 591 ? -9.169 1.225 -8.235 1.00 94.38 591 MET A O 1
ATOM 4590 N N . GLU A 1 592 ? -9.752 3.214 -9.083 1.00 90.00 592 GLU A N 1
ATOM 4591 C CA . GLU A 1 592 ? -8.386 3.706 -9.256 1.00 90.00 592 GLU A CA 1
ATOM 4592 C C . GLU A 1 592 ? -7.760 4.103 -7.896 1.00 90.00 592 GLU A C 1
ATOM 4594 O O . GLU A 1 592 ? -8.401 4.794 -7.090 1.00 90.00 592 GLU A O 1
ATOM 4599 N N . PRO A 1 593 ? -6.481 3.768 -7.636 1.00 84.75 593 PRO A N 1
ATOM 4600 C CA . PRO A 1 593 ? -5.782 4.194 -6.429 1.00 84.75 593 PRO A CA 1
ATOM 4601 C C . PRO A 1 593 ? -5.799 5.714 -6.211 1.00 84.75 593 PRO A C 1
ATOM 4603 O O . PRO A 1 593 ? -5.343 6.490 -7.048 1.00 84.75 593 PRO A O 1
ATOM 4606 N N . GLY A 1 594 ? -6.296 6.132 -5.044 1.00 83.88 594 GLY A N 1
ATOM 4607 C CA . GLY A 1 594 ? -6.419 7.537 -4.646 1.00 83.88 594 GLY A CA 1
ATOM 4608 C C . GLY A 1 594 ? -7.828 8.124 -4.781 1.00 83.88 594 GLY A C 1
ATOM 4609 O O . GLY A 1 594 ? -8.074 9.181 -4.195 1.00 83.88 594 GLY A O 1
ATOM 4610 N N . ARG A 1 595 ? -8.763 7.446 -5.463 1.00 93.19 595 ARG A N 1
ATOM 4611 C CA . ARG A 1 595 ? -10.178 7.857 -5.545 1.00 93.19 595 ARG A CA 1
ATOM 4612 C C . ARG A 1 595 ? -10.902 7.724 -4.214 1.00 93.19 595 ARG A C 1
ATOM 4614 O O . ARG A 1 595 ? -10.624 6.819 -3.438 1.00 93.19 595 ARG A O 1
ATOM 4621 N N . GLY A 1 596 ? -11.897 8.570 -3.969 1.00 94.38 596 GLY A N 1
ATOM 4622 C CA . GLY A 1 596 ? -12.706 8.531 -2.749 1.00 94.38 596 GLY A CA 1
ATOM 4623 C C . GLY A 1 596 ? -13.384 7.179 -2.485 1.00 94.38 596 GLY A C 1
ATOM 4624 O O . GLY A 1 596 ? -13.354 6.719 -1.346 1.00 94.38 596 GLY A O 1
ATOM 4625 N N . TYR A 1 597 ? -13.943 6.513 -3.506 1.00 96.44 597 TYR A N 1
ATOM 4626 C CA . TYR A 1 597 ? -14.565 5.192 -3.325 1.00 96.44 597 TYR A CA 1
ATOM 4627 C C . TYR A 1 597 ? -13.508 4.105 -3.069 1.00 96.44 597 TYR A C 1
ATOM 4629 O O . TYR A 1 597 ? -13.610 3.382 -2.077 1.00 96.44 597 TYR A O 1
ATOM 4637 N N . PHE A 1 598 ? -12.437 4.069 -3.874 1.00 96.38 598 PHE A N 1
ATOM 4638 C CA . PHE A 1 598 ? -11.261 3.232 -3.619 1.00 96.38 598 PHE A CA 1
ATOM 4639 C C . PHE A 1 598 ? -10.722 3.393 -2.189 1.00 96.38 598 PHE A C 1
ATOM 4641 O O . PHE A 1 598 ? -10.508 2.402 -1.500 1.00 96.38 598 PHE A O 1
ATOM 4648 N N . ASN A 1 599 ? -10.531 4.625 -1.713 1.00 95.25 599 ASN A N 1
ATOM 4649 C CA . ASN A 1 599 ? -9.976 4.903 -0.388 1.00 95.25 599 ASN A CA 1
ATOM 4650 C C . ASN A 1 599 ? -10.904 4.404 0.733 1.00 95.25 599 ASN A C 1
ATOM 4652 O O . ASN A 1 599 ? -10.421 3.796 1.684 1.00 95.25 599 ASN A O 1
ATOM 4656 N N . VAL A 1 600 ? -12.224 4.601 0.600 1.00 95.88 600 VAL A N 1
ATOM 4657 C CA . VAL A 1 600 ? -13.223 4.070 1.547 1.00 95.88 600 VAL A CA 1
ATOM 4658 C C . VAL A 1 600 ? -13.194 2.546 1.589 1.00 95.88 600 VAL A C 1
ATOM 4660 O O . VAL A 1 600 ? -13.201 1.968 2.671 1.00 95.88 600 VAL A O 1
ATOM 4663 N N . LEU A 1 601 ? -13.149 1.877 0.435 1.00 95.81 601 LEU A N 1
ATOM 4664 C CA . LEU A 1 601 ? -13.125 0.415 0.406 1.00 95.81 601 LEU A CA 1
ATOM 4665 C C . LEU A 1 601 ? -11.775 -0.150 0.859 1.00 95.81 601 LEU A C 1
ATOM 4667 O O . LEU A 1 601 ? -11.754 -1.154 1.560 1.00 95.81 601 LEU A O 1
ATOM 4671 N N . LYS A 1 602 ? -10.661 0.535 0.595 1.00 92.12 602 LYS A N 1
ATOM 4672 C CA . LYS A 1 602 ? -9.339 0.189 1.134 1.00 92.12 602 LYS A CA 1
ATOM 4673 C C . LYS A 1 602 ? -9.258 0.288 2.666 1.00 92.12 602 LYS A C 1
ATOM 4675 O O . LYS A 1 602 ? -8.463 -0.423 3.266 1.00 92.12 602 LYS A O 1
ATOM 4680 N N . GLU A 1 603 ? -10.074 1.132 3.302 1.00 91.56 603 GLU A N 1
ATOM 4681 C CA . GLU A 1 603 ? -10.166 1.230 4.769 1.00 91.56 603 GLU A CA 1
ATOM 4682 C C . GLU A 1 603 ? -10.868 0.011 5.402 1.00 91.56 603 GLU A C 1
ATOM 4684 O O . GLU A 1 603 ? -10.555 -0.339 6.537 1.00 91.56 603 GLU A O 1
ATOM 4689 N N . ILE A 1 604 ? -11.817 -0.633 4.700 1.00 92.88 604 ILE A N 1
ATOM 4690 C CA . ILE A 1 604 ? -12.779 -1.565 5.328 1.00 92.88 604 ILE A CA 1
ATOM 4691 C C . ILE A 1 604 ? -12.965 -2.925 4.637 1.00 92.88 604 ILE A C 1
ATOM 4693 O O . ILE A 1 604 ? -13.583 -3.809 5.232 1.00 92.88 604 ILE A O 1
ATOM 4697 N N . ALA A 1 605 ? -12.528 -3.120 3.390 1.00 89.75 605 ALA A N 1
ATOM 4698 C CA . ALA A 1 605 ? -12.961 -4.262 2.575 1.00 89.75 605 ALA A CA 1
ATOM 4699 C C . ALA A 1 605 ? -12.510 -5.626 3.121 1.00 89.75 605 ALA A C 1
ATOM 4701 O O . ALA A 1 605 ? -13.289 -6.575 3.056 1.00 89.75 605 ALA A O 1
ATOM 4702 N N . GLU A 1 606 ? -11.313 -5.719 3.703 1.00 87.75 606 GLU A N 1
ATOM 4703 C CA . GLU A 1 606 ? -10.777 -6.972 4.254 1.00 87.75 606 GLU A CA 1
ATOM 4704 C C . GLU A 1 606 ? -11.642 -7.520 5.407 1.00 87.75 606 GLU A C 1
ATOM 4706 O O . GLU A 1 606 ? -12.012 -8.695 5.394 1.00 87.75 606 GLU A O 1
ATOM 4711 N N . ASP A 1 607 ? -12.050 -6.653 6.343 1.00 87.56 607 ASP A N 1
ATOM 4712 C CA . ASP A 1 607 ? -12.921 -7.003 7.477 1.00 87.56 607 ASP A CA 1
ATOM 4713 C C . ASP A 1 607 ? -14.418 -7.055 7.112 1.00 87.56 607 ASP A C 1
ATOM 4715 O O . ASP A 1 607 ? -15.206 -7.721 7.792 1.00 87.56 607 ASP A O 1
ATOM 4719 N N . THR A 1 608 ? -14.855 -6.321 6.076 1.00 94.00 608 THR A N 1
ATOM 4720 C CA . THR A 1 608 ? -16.292 -6.110 5.811 1.00 94.00 608 THR A CA 1
ATOM 4721 C C . THR A 1 608 ? -16.845 -6.728 4.536 1.00 94.00 608 THR A C 1
ATOM 4723 O O . THR A 1 608 ? -18.057 -6.938 4.513 1.00 94.00 608 THR A O 1
ATOM 4726 N N . LEU A 1 609 ? -16.056 -7.098 3.520 1.00 96.62 609 LEU A N 1
ATOM 4727 C CA . LEU A 1 609 ? -16.572 -7.633 2.248 1.00 96.62 609 LEU A CA 1
ATOM 4728 C C . LEU A 1 609 ? -16.240 -9.116 2.021 1.00 96.62 609 LEU A C 1
ATOM 4730 O O . LEU A 1 609 ? -15.114 -9.589 2.195 1.00 96.62 609 LEU A O 1
ATOM 4734 N N . ASP A 1 610 ? -17.236 -9.866 1.549 1.00 96.50 610 ASP A N 1
ATOM 4735 C CA . ASP A 1 610 ? -17.045 -11.250 1.114 1.00 96.50 610 ASP A CA 1
ATOM 4736 C C . ASP A 1 610 ? -16.320 -11.319 -0.229 1.00 96.50 610 ASP A C 1
ATOM 4738 O O . ASP A 1 610 ? -15.476 -12.199 -0.391 1.00 96.50 610 ASP A O 1
ATOM 4742 N N . PHE A 1 611 ? -16.602 -10.381 -1.140 1.00 96.75 611 PHE A N 1
ATOM 4743 C CA . PHE A 1 611 ? -15.873 -10.122 -2.387 1.00 96.75 611 PHE A CA 1
ATOM 4744 C C . PHE A 1 611 ? -16.311 -8.779 -3.016 1.00 96.75 611 PHE A C 1
ATOM 4746 O O . PHE A 1 611 ? -17.310 -8.181 -2.607 1.00 96.75 611 PHE A O 1
ATOM 4753 N N . LEU A 1 612 ? -15.561 -8.314 -4.017 1.00 98.00 612 LEU A N 1
ATOM 4754 C CA . LEU A 1 612 ? -15.791 -7.093 -4.794 1.00 98.00 612 LEU A CA 1
ATOM 4755 C C . LEU A 1 612 ? -16.122 -7.426 -6.260 1.00 98.00 612 LEU A C 1
ATOM 4757 O O . LEU A 1 612 ? -15.549 -8.355 -6.829 1.00 98.00 612 LEU A O 1
ATOM 4761 N N . MET A 1 613 ? -17.008 -6.643 -6.879 1.00 98.00 613 MET A N 1
ATOM 4762 C CA . MET A 1 613 ? -17.484 -6.797 -8.260 1.00 98.00 613 MET A CA 1
ATOM 4763 C C . MET A 1 613 ? -17.200 -5.536 -9.114 1.00 98.00 613 MET A C 1
ATOM 4765 O O . MET A 1 613 ? -18.122 -4.791 -9.437 1.00 98.00 613 MET A O 1
ATOM 4769 N N . PRO A 1 614 ? -15.940 -5.252 -9.500 1.00 97.12 614 PRO A N 1
ATOM 4770 C CA . PRO A 1 614 ? -15.609 -4.123 -10.379 1.00 97.12 614 PRO A CA 1
ATOM 4771 C C . PRO A 1 614 ? -16.257 -4.235 -11.775 1.00 97.12 614 PRO A C 1
ATOM 4773 O O . PRO A 1 614 ? -16.022 -5.195 -12.518 1.00 97.12 614 PRO A O 1
ATOM 4776 N N . GLN A 1 615 ? -17.036 -3.223 -12.164 1.00 96.56 615 GLN A N 1
ATOM 4777 C CA . GLN A 1 615 ? -17.725 -3.158 -13.456 1.00 96.56 615 GLN A CA 1
ATOM 4778 C C . GLN A 1 615 ? -16.788 -2.689 -14.595 1.00 96.56 615 GLN A C 1
ATOM 4780 O O . GLN A 1 615 ? -16.752 -1.503 -14.938 1.00 96.56 615 GLN A O 1
ATOM 4785 N N . TYR A 1 616 ? -16.083 -3.613 -15.264 1.00 96.25 616 TYR A N 1
ATOM 4786 C CA . TYR A 1 616 ? -15.229 -3.321 -16.441 1.00 96.25 616 TYR A CA 1
ATOM 4787 C C . TYR A 1 616 ? -15.999 -2.936 -17.727 1.00 96.25 616 TYR A C 1
ATOM 4789 O O . TYR A 1 616 ? -15.440 -2.932 -18.824 1.00 96.25 616 TYR A O 1
ATOM 4797 N N . TYR A 1 617 ? -17.287 -2.604 -17.611 1.00 93.75 617 TYR A N 1
ATOM 4798 C CA . TYR A 1 617 ? -18.160 -2.200 -18.717 1.00 93.75 617 TYR A CA 1
ATOM 4799 C C . TYR A 1 617 ? -18.741 -0.783 -18.586 1.00 93.75 617 TYR A C 1
ATOM 4801 O O . TYR A 1 617 ? -19.370 -0.302 -19.526 1.00 93.75 617 TYR A O 1
ATOM 4809 N N . ASN A 1 618 ? -18.498 -0.108 -17.458 1.00 87.75 618 ASN A N 1
ATOM 4810 C CA . ASN A 1 618 ? -18.984 1.247 -17.170 1.00 87.75 618 ASN A CA 1
ATOM 4811 C C . ASN A 1 618 ? -17.843 2.279 -17.007 1.00 87.75 618 ASN A C 1
ATOM 4813 O O . ASN A 1 618 ? -18.074 3.400 -16.560 1.00 87.75 618 ASN A O 1
ATOM 4817 N N . GLY A 1 619 ? -16.608 1.912 -17.374 1.00 84.94 619 GLY A N 1
ATOM 4818 C CA . GLY A 1 619 ? -15.403 2.706 -17.110 1.00 84.94 619 GLY A CA 1
ATOM 4819 C C . GLY A 1 619 ? -14.734 3.352 -18.324 1.00 84.94 619 GLY A C 1
ATOM 4820 O O . GLY A 1 619 ? -15.348 4.107 -19.081 1.00 84.94 619 GLY A O 1
ATOM 4821 N N . TYR A 1 620 ? -13.451 3.057 -18.525 1.00 82.00 620 TYR A N 1
ATOM 4822 C CA . TYR A 1 620 ? -12.706 3.397 -19.743 1.00 82.00 620 TYR A CA 1
ATOM 4823 C C . TYR A 1 620 ? -11.896 2.216 -20.294 1.00 82.00 620 TYR A C 1
ATOM 4825 O O . TYR A 1 620 ? -11.689 2.142 -21.513 1.00 82.00 620 TYR A O 1
ATOM 4833 N N . VAL A 1 621 ? -11.486 1.262 -19.458 1.00 82.25 621 VAL A N 1
ATOM 4834 C CA . VAL A 1 621 ? -10.750 0.071 -19.892 1.00 82.25 621 VAL A CA 1
ATOM 4835 C C . VAL A 1 621 ? -11.633 -0.838 -20.757 1.00 82.25 621 VAL A C 1
ATOM 4837 O O . VAL A 1 621 ? -12.818 -1.015 -20.508 1.00 82.25 621 VAL A O 1
ATOM 4840 N N . ARG A 1 622 ? -11.062 -1.422 -21.818 1.00 89.06 622 ARG A N 1
ATOM 4841 C CA . ARG A 1 622 ? -11.745 -2.380 -22.705 1.00 89.06 622 ARG A CA 1
ATOM 4842 C C . ARG A 1 622 ? -11.066 -3.738 -22.613 1.00 89.06 622 ARG A C 1
ATOM 4844 O O . ARG A 1 622 ? -10.123 -3.978 -23.361 1.00 89.06 622 ARG A O 1
ATOM 4851 N N . SER A 1 623 ? -11.525 -4.617 -21.727 1.00 92.75 623 SER A N 1
ATOM 4852 C CA . SER A 1 623 ? -10.798 -5.841 -21.348 1.00 92.75 623 SER A CA 1
ATOM 4853 C C . SER A 1 623 ? -10.354 -6.720 -22.523 1.00 92.75 623 SER A C 1
ATOM 4855 O O . SER A 1 623 ? -9.231 -7.205 -22.514 1.00 92.75 623 SER A O 1
ATOM 4857 N N . TYR A 1 624 ? -11.166 -6.865 -23.577 1.00 90.88 624 TYR A N 1
ATOM 4858 C CA . TYR A 1 624 ? -10.799 -7.683 -24.744 1.00 90.88 624 TYR A CA 1
ATOM 4859 C C . TYR A 1 624 ? -9.755 -7.033 -25.681 1.00 90.88 624 TYR A C 1
ATOM 4861 O O . TYR A 1 624 ? -9.040 -7.734 -26.389 1.00 90.88 624 TYR A O 1
ATOM 4869 N N . THR A 1 625 ? -9.646 -5.698 -25.713 1.00 88.56 625 THR A N 1
ATOM 4870 C CA . THR A 1 625 ? -8.730 -4.967 -26.626 1.00 88.56 625 THR A CA 1
ATOM 4871 C C . THR A 1 625 ? -7.593 -4.227 -25.916 1.00 88.56 625 THR A C 1
ATOM 4873 O O . THR A 1 625 ? -6.673 -3.741 -26.566 1.00 88.56 625 THR A O 1
ATOM 4876 N N . ASN A 1 626 ? -7.667 -4.112 -24.592 1.00 87.38 626 ASN A N 1
ATOM 4877 C CA . ASN A 1 626 ? -6.660 -3.565 -23.689 1.00 87.38 626 ASN A CA 1
ATOM 4878 C C . ASN A 1 626 ? -6.647 -4.416 -22.408 1.00 87.38 626 ASN A C 1
ATOM 4880 O O . ASN A 1 626 ? -6.910 -3.921 -21.310 1.00 87.38 626 ASN A O 1
ATOM 4884 N N . PHE A 1 627 ? -6.379 -5.716 -22.564 1.00 92.62 627 PHE A N 1
ATOM 4885 C CA . PHE A 1 627 ? -6.305 -6.632 -21.428 1.00 92.62 627 PHE A CA 1
ATOM 4886 C C . PHE A 1 627 ? -5.226 -6.201 -20.426 1.00 92.62 627 PHE A C 1
ATOM 4888 O O . PHE A 1 627 ? -5.476 -6.208 -19.230 1.00 92.62 627 PHE A O 1
ATOM 4895 N N . SER A 1 628 ? -4.082 -5.698 -20.900 1.00 82.88 628 SER A N 1
ATOM 4896 C CA . SER A 1 628 ? -3.001 -5.162 -20.059 1.00 82.88 628 SER A CA 1
ATOM 4897 C C . SER A 1 628 ? -3.453 -4.067 -19.085 1.00 82.88 628 SER A C 1
ATOM 4899 O O . SER A 1 628 ? -3.047 -4.076 -17.927 1.00 82.88 628 SER A O 1
ATOM 4901 N N . GLY A 1 629 ? -4.316 -3.138 -19.517 1.00 77.88 629 GLY A N 1
ATOM 4902 C CA . GLY A 1 629 ? -4.881 -2.125 -18.620 1.00 77.88 629 GLY A CA 1
ATOM 4903 C C . GLY A 1 629 ? -5.881 -2.713 -17.623 1.00 77.88 629 GLY A C 1
ATOM 4904 O O . GLY A 1 629 ? -5.936 -2.282 -16.477 1.00 77.88 629 GLY A O 1
ATOM 4905 N N . ALA A 1 630 ? -6.635 -3.731 -18.040 1.00 90.50 630 ALA A N 1
ATOM 4906 C CA . ALA A 1 630 ? -7.642 -4.384 -17.209 1.00 90.50 630 ALA A CA 1
ATOM 4907 C C . ALA A 1 630 ? -7.024 -5.297 -16.142 1.00 90.50 630 ALA A C 1
ATOM 4909 O O . ALA A 1 630 ? -7.478 -5.298 -15.002 1.00 90.50 630 ALA A O 1
ATOM 4910 N N . LEU A 1 631 ? -5.952 -6.004 -16.498 1.00 93.62 631 LEU A N 1
ATOM 4911 C CA . LEU A 1 631 ? -5.083 -6.734 -15.585 1.00 93.62 631 LEU A CA 1
ATOM 4912 C C . LEU A 1 631 ? -4.413 -5.770 -14.601 1.00 93.62 631 LEU A C 1
ATOM 4914 O O . LEU A 1 631 ? -4.535 -5.966 -13.402 1.00 93.62 631 LEU A O 1
ATOM 4918 N N . SER A 1 632 ? -3.795 -4.682 -15.081 1.00 88.69 632 SER A N 1
ATOM 4919 C CA . SER A 1 632 ? -3.153 -3.689 -14.204 1.00 88.69 632 SER A CA 1
ATOM 4920 C C . SER A 1 632 ? -4.125 -3.061 -13.200 1.00 88.69 632 SER A C 1
ATOM 4922 O O . SER A 1 632 ? -3.724 -2.774 -12.073 1.00 88.69 632 SER A O 1
ATOM 4924 N N . HIS A 1 633 ? -5.388 -2.855 -13.584 1.00 94.25 633 HIS A N 1
ATOM 4925 C CA . HIS A 1 633 ? -6.436 -2.440 -12.656 1.00 94.25 633 HIS A CA 1
ATOM 4926 C C . HIS A 1 633 ? -6.788 -3.572 -11.672 1.00 94.25 633 HIS A C 1
ATOM 4928 O O . HIS A 1 633 ? -6.773 -3.351 -10.465 1.00 94.25 633 HIS A O 1
ATOM 4934 N N . PHE A 1 634 ? -7.027 -4.798 -12.156 1.00 95.19 634 PHE A N 1
ATOM 4935 C CA . PHE A 1 634 ? -7.332 -5.972 -11.325 1.00 95.19 634 PHE A CA 1
ATOM 4936 C C . PHE A 1 634 ? -6.252 -6.249 -10.263 1.00 95.19 634 PHE A C 1
ATOM 4938 O O . PHE A 1 634 ? -6.586 -6.492 -9.104 1.00 95.19 634 PHE A O 1
ATOM 4945 N N . THR A 1 635 ? -4.973 -6.146 -10.627 1.00 90.81 635 THR A N 1
ATOM 4946 C CA . THR A 1 635 ? -3.822 -6.167 -9.712 1.00 90.81 635 THR A CA 1
ATOM 4947 C C . THR A 1 635 ? -3.950 -5.074 -8.652 1.00 90.81 635 THR A C 1
ATOM 4949 O O . THR A 1 635 ? -3.971 -5.364 -7.458 1.00 90.81 635 THR A O 1
ATOM 4952 N N . ALA A 1 636 ? -4.152 -3.818 -9.069 1.00 87.38 636 ALA A N 1
ATOM 4953 C CA . ALA A 1 636 ? -4.183 -2.673 -8.164 1.00 87.38 636 ALA A CA 1
ATOM 4954 C C . ALA A 1 636 ? -5.278 -2.740 -7.079 1.00 87.38 636 ALA A C 1
ATOM 4956 O O . ALA A 1 636 ? -5.033 -2.238 -5.980 1.00 87.38 636 ALA A O 1
ATOM 4957 N N . ILE A 1 637 ? -6.443 -3.352 -7.347 1.00 92.81 637 ILE A N 1
ATOM 4958 C CA . ILE A 1 637 ? -7.464 -3.640 -6.314 1.00 92.81 637 ILE A CA 1
ATOM 4959 C C . ILE A 1 637 ? -7.201 -4.939 -5.538 1.00 92.81 637 ILE A C 1
ATOM 4961 O O . ILE A 1 637 ? -7.432 -4.959 -4.329 1.00 92.81 637 ILE A O 1
ATOM 4965 N N . THR A 1 638 ? -6.686 -5.996 -6.176 1.00 89.69 638 THR A N 1
ATOM 4966 C CA . THR A 1 638 ? -6.336 -7.265 -5.499 1.00 89.69 638 THR A CA 1
ATOM 4967 C C . THR A 1 638 ? -5.320 -7.032 -4.379 1.00 89.69 638 THR A C 1
ATOM 4969 O O . THR A 1 638 ? -5.551 -7.409 -3.226 1.00 89.69 638 THR A O 1
ATOM 4972 N N . ASP A 1 639 ? -4.234 -6.332 -4.701 1.00 85.06 639 ASP A N 1
ATOM 4973 C CA . ASP A 1 639 ? -3.101 -6.108 -3.801 1.00 85.06 639 ASP A CA 1
ATOM 4974 C C . ASP A 1 639 ? -3.445 -5.149 -2.651 1.00 85.06 639 ASP A C 1
ATOM 4976 O O . ASP A 1 639 ? -2.847 -5.217 -1.579 1.00 85.06 639 ASP A O 1
ATOM 4980 N N . GLN A 1 640 ? -4.415 -4.247 -2.854 1.00 85.06 640 GLN A N 1
ATOM 4981 C CA . GLN A 1 640 ? -4.676 -3.127 -1.942 1.00 85.06 640 GLN A CA 1
ATOM 4982 C C . GLN A 1 640 ? -5.987 -3.202 -1.151 1.00 85.06 640 GLN A C 1
ATOM 4984 O O . GLN A 1 640 ? -6.187 -2.331 -0.306 1.00 85.06 640 GLN A O 1
ATOM 4989 N N . MET A 1 641 ? -6.869 -4.177 -1.402 1.00 82.12 641 MET A N 1
ATOM 4990 C CA . MET A 1 641 ? -8.157 -4.304 -0.685 1.00 82.12 641 MET A CA 1
ATOM 4991 C C . MET A 1 641 ? -8.364 -5.636 0.034 1.00 82.12 641 MET A C 1
ATOM 4993 O O . MET A 1 641 ? -9.202 -5.710 0.929 1.00 82.12 641 MET A O 1
ATOM 4997 N N . PHE A 1 642 ? -7.622 -6.680 -0.344 1.00 80.12 642 PHE A N 1
ATOM 4998 C CA . PHE A 1 642 ? -7.790 -8.030 0.203 1.00 80.12 642 PHE A CA 1
ATOM 4999 C C . PHE A 1 642 ? -6.450 -8.750 0.420 1.00 80.12 642 PHE A C 1
ATOM 5001 O O . PHE A 1 642 ? -6.353 -9.959 0.212 1.00 80.12 642 PHE A O 1
ATOM 5008 N N . GLY A 1 643 ? -5.397 -8.003 0.769 1.00 76.69 643 GLY A N 1
ATOM 5009 C CA . GLY A 1 643 ? -4.070 -8.558 1.062 1.00 76.69 643 GLY A CA 1
ATOM 5010 C C . GLY A 1 643 ? -3.456 -9.388 -0.074 1.00 76.69 643 GLY A C 1
ATOM 5011 O O . GLY A 1 643 ? -2.769 -10.368 0.200 1.00 76.69 643 GLY A O 1
ATOM 5012 N N . GLY A 1 644 ? -3.745 -9.055 -1.339 1.00 84.62 644 GLY A N 1
ATOM 5013 C CA . GLY A 1 644 ? -3.274 -9.817 -2.501 1.00 84.62 644 GLY A CA 1
ATOM 5014 C C . GLY A 1 644 ? -4.094 -11.070 -2.836 1.00 84.62 644 GLY A C 1
ATOM 5015 O O . GLY A 1 644 ? -3.617 -11.914 -3.589 1.00 84.62 644 GLY A O 1
ATOM 5016 N N . ASN A 1 645 ? -5.309 -11.236 -2.297 1.00 88.50 645 ASN A N 1
ATOM 5017 C CA . ASN A 1 645 ? -6.154 -12.408 -2.560 1.00 88.50 645 ASN A CA 1
ATOM 5018 C C . ASN A 1 645 ? -7.082 -12.218 -3.787 1.00 88.50 645 ASN A C 1
ATOM 5020 O O . ASN A 1 645 ? -8.139 -11.592 -3.656 1.00 88.50 645 ASN A O 1
ATOM 5024 N N . PRO A 1 646 ? -6.783 -12.807 -4.965 1.00 89.88 646 PRO A N 1
ATOM 5025 C CA . PRO A 1 646 ? -7.603 -12.633 -6.166 1.00 89.88 646 PRO A CA 1
ATOM 5026 C C . PRO A 1 646 ? -8.972 -13.329 -6.083 1.00 89.88 646 PRO A C 1
ATOM 5028 O O . PRO A 1 646 ? -9.883 -12.939 -6.814 1.00 89.88 646 PRO A O 1
ATOM 5031 N N . ASN A 1 647 ? -9.183 -14.296 -5.173 1.00 92.56 647 ASN A N 1
ATOM 5032 C CA . ASN A 1 647 ? -10.497 -14.932 -4.970 1.00 92.56 647 ASN A CA 1
ATOM 5033 C C . ASN A 1 647 ? -11.537 -13.938 -4.406 1.00 92.56 647 ASN A C 1
ATOM 5035 O O . ASN A 1 647 ? -12.743 -14.189 -4.424 1.00 92.56 647 ASN A O 1
ATOM 5039 N N . LYS A 1 648 ? -11.085 -12.780 -3.914 1.00 94.44 648 LYS A N 1
ATOM 5040 C CA . LYS A 1 648 ? -11.942 -11.690 -3.444 1.00 94.44 648 LYS A CA 1
ATOM 5041 C C . LYS A 1 648 ? -12.374 -10.713 -4.544 1.00 94.44 648 LYS A C 1
ATOM 5043 O O . LYS A 1 648 ? -13.232 -9.880 -4.266 1.00 94.44 648 LYS A O 1
ATOM 5048 N N . ILE A 1 649 ? -11.860 -10.817 -5.774 1.00 96.62 649 ILE A N 1
ATOM 5049 C CA . ILE A 1 649 ? -12.275 -9.974 -6.909 1.00 96.62 649 ILE A CA 1
ATOM 5050 C C . ILE A 1 649 ? -13.011 -10.824 -7.954 1.00 96.62 649 ILE A C 1
ATOM 5052 O O . ILE A 1 649 ? -12.473 -11.810 -8.455 1.00 96.62 649 ILE A O 1
ATOM 5056 N N . VAL A 1 650 ? -14.236 -10.430 -8.304 1.00 97.62 650 VAL A N 1
ATOM 5057 C CA . VAL A 1 650 ? -15.087 -11.092 -9.307 1.00 97.62 650 VAL A CA 1
ATOM 5058 C C . VAL A 1 650 ? -15.218 -10.177 -10.527 1.00 97.62 650 VAL A C 1
ATOM 5060 O O . VAL A 1 650 ? -15.594 -9.015 -10.401 1.00 97.62 650 VAL A O 1
ATOM 5063 N N . TYR A 1 651 ? -14.892 -10.676 -11.716 1.00 97.75 651 TYR A N 1
ATOM 5064 C CA . TYR A 1 651 ? -14.696 -9.856 -12.912 1.00 97.75 651 TYR A CA 1
ATOM 5065 C C . TYR A 1 651 ? -16.012 -9.482 -13.618 1.00 97.75 651 TYR A C 1
ATOM 5067 O O . TYR A 1 651 ? -16.803 -10.362 -13.957 1.00 97.75 651 TYR A O 1
ATOM 5075 N N . GLY A 1 652 ? -16.248 -8.188 -13.860 1.00 97.50 652 GLY A N 1
ATOM 5076 C CA . GLY A 1 652 ? -17.505 -7.685 -14.427 1.00 97.50 652 GLY A CA 1
ATOM 5077 C C . GLY A 1 652 ? -17.569 -7.624 -15.948 1.00 97.50 652 GLY A C 1
ATOM 5078 O O . GLY A 1 652 ? -16.728 -6.994 -16.585 1.00 97.50 652 GLY A O 1
ATOM 5079 N N . PHE A 1 653 ? -18.630 -8.190 -16.522 1.00 97.25 653 PHE A N 1
ATOM 5080 C CA . PHE A 1 653 ? -18.926 -8.166 -17.957 1.00 97.25 653 PHE A CA 1
ATOM 5081 C C . PHE A 1 653 ? -20.305 -7.575 -18.280 1.00 97.25 653 PHE A C 1
ATOM 5083 O O . PHE A 1 653 ? -21.196 -7.499 -17.435 1.00 97.25 653 PHE A O 1
ATOM 5090 N N . CYS A 1 654 ? -20.500 -7.211 -19.545 1.00 94.00 654 CYS A N 1
ATOM 5091 C CA . CYS A 1 654 ? -21.790 -6.801 -20.086 1.00 94.00 654 CYS A CA 1
ATOM 5092 C C . CYS A 1 654 ? -21.949 -7.345 -21.511 1.00 94.00 654 CYS A C 1
ATOM 5094 O O . CYS A 1 654 ? -20.999 -7.320 -22.295 1.00 94.00 654 CYS A O 1
ATOM 5096 N N . ILE A 1 655 ? -23.140 -7.860 -21.834 1.00 91.62 655 ILE A N 1
ATOM 5097 C CA . ILE A 1 655 ? -23.432 -8.495 -23.134 1.00 91.62 655 ILE A CA 1
ATOM 5098 C C . ILE A 1 655 ? -24.050 -7.490 -24.116 1.00 91.62 655 ILE A C 1
ATOM 5100 O O . ILE A 1 655 ? -23.777 -7.531 -25.317 1.00 91.62 655 ILE A O 1
ATOM 5104 N N . SER A 1 656 ? -24.921 -6.606 -23.625 1.00 89.00 656 SER A N 1
ATOM 5105 C CA . SER A 1 656 ? -25.707 -5.685 -24.448 1.00 89.00 656 SER A CA 1
ATOM 5106 C C . SER A 1 656 ? -25.961 -4.356 -23.725 1.00 89.00 656 SER A C 1
ATOM 5108 O O . SER A 1 656 ? -25.742 -4.238 -22.527 1.00 89.00 656 SER A O 1
ATOM 5110 N N . ASP A 1 657 ? -26.377 -3.330 -24.471 1.00 86.75 657 ASP A N 1
ATOM 5111 C CA . ASP A 1 657 ? -26.594 -1.938 -24.020 1.00 86.75 657 ASP A CA 1
ATOM 5112 C C . ASP A 1 657 ? -25.342 -1.161 -23.530 1.00 86.75 657 ASP A C 1
ATOM 5114 O O . ASP A 1 657 ? -25.279 0.053 -23.714 1.00 86.75 657 ASP A O 1
ATOM 5118 N N . CYS A 1 658 ? -24.260 -1.819 -23.095 1.00 87.38 658 CYS A N 1
ATOM 5119 C CA . CYS A 1 658 ? -22.974 -1.185 -22.738 1.00 87.38 658 CYS A CA 1
ATOM 5120 C C . CYS A 1 658 ? -22.100 -0.772 -23.953 1.00 87.38 658 CYS A C 1
ATOM 5122 O O . CYS A 1 658 ? -20.870 -0.713 -23.884 1.00 87.38 658 CYS A O 1
ATOM 5124 N N . GLY A 1 659 ? -22.709 -0.470 -25.105 1.00 88.88 659 GLY A N 1
ATOM 5125 C CA . GLY A 1 659 ? -22.034 0.094 -26.282 1.00 88.88 659 GLY A CA 1
ATOM 5126 C C . GLY A 1 659 ? -20.793 -0.682 -26.757 1.00 88.88 659 GLY A C 1
ATOM 5127 O O . GLY A 1 659 ? -20.902 -1.785 -27.285 1.00 88.88 659 GLY A O 1
ATOM 5128 N N . SER A 1 660 ? -19.606 -0.077 -26.622 1.00 85.88 660 SER A N 1
ATOM 5129 C CA . SER A 1 660 ? -18.316 -0.674 -27.015 1.00 85.88 660 SER A CA 1
ATOM 5130 C C . SER A 1 660 ? -17.590 -1.422 -25.888 1.00 85.88 660 SER A C 1
ATOM 5132 O O . SER A 1 660 ? -16.406 -1.719 -26.034 1.00 85.88 660 SER A O 1
ATOM 5134 N N . PHE A 1 661 ? -18.265 -1.696 -24.770 1.00 90.06 661 PHE A N 1
ATOM 5135 C CA . PHE A 1 661 ? -17.821 -2.653 -23.749 1.00 90.06 661 PHE A CA 1
ATOM 5136 C C . PHE A 1 661 ? -18.501 -4.024 -23.881 1.00 90.06 661 PHE A C 1
ATOM 5138 O O . PHE A 1 661 ? -18.098 -4.958 -23.198 1.00 90.06 661 PHE A O 1
ATOM 5145 N N . ASN A 1 662 ? -19.518 -4.147 -24.744 1.00 93.62 662 ASN A N 1
ATOM 5146 C CA . ASN A 1 662 ? -20.237 -5.399 -24.976 1.00 93.62 662 ASN A CA 1
ATOM 5147 C C . ASN A 1 662 ? -19.277 -6.504 -25.441 1.00 93.62 662 ASN A C 1
ATOM 5149 O O . ASN A 1 662 ? -18.634 -6.345 -26.482 1.00 93.62 662 ASN A O 1
ATOM 5153 N N . LEU A 1 663 ? -19.226 -7.615 -24.702 1.00 94.06 663 LEU A N 1
ATOM 5154 C CA . LEU A 1 663 ? -18.484 -8.827 -25.056 1.00 94.06 663 LEU A CA 1
ATOM 5155 C C . LEU A 1 663 ? -19.437 -10.025 -25.135 1.00 94.06 663 LEU A C 1
ATOM 5157 O O . LEU A 1 663 ? -20.330 -10.180 -24.299 1.00 94.06 663 LEU A O 1
ATOM 5161 N N . ASP A 1 664 ? -19.247 -10.879 -26.141 1.00 95.06 664 ASP A N 1
ATOM 5162 C CA . ASP A 1 664 ? -19.954 -12.161 -26.227 1.00 95.06 664 ASP A CA 1
ATOM 5163 C C . ASP A 1 664 ? -19.336 -13.239 -25.308 1.00 95.06 664 ASP A C 1
ATOM 5165 O O . ASP A 1 664 ? -18.375 -12.991 -24.579 1.00 95.06 664 ASP A O 1
ATOM 5169 N N . GLY A 1 665 ? -19.925 -14.441 -25.291 1.00 93.94 665 GLY A N 1
ATOM 5170 C CA . GLY A 1 665 ? -19.498 -15.524 -24.396 1.00 93.94 665 GLY A CA 1
ATOM 5171 C C . GLY A 1 665 ? -18.085 -16.037 -24.680 1.00 93.94 665 GLY A C 1
ATOM 5172 O O . GLY A 1 665 ? -17.360 -16.347 -23.736 1.00 93.94 665 GLY A O 1
ATOM 5173 N N . ASP A 1 666 ? -17.677 -16.064 -25.952 1.00 95.44 666 ASP A N 1
ATOM 5174 C CA . ASP A 1 666 ? -16.334 -16.484 -26.359 1.00 95.44 666 ASP A CA 1
ATOM 5175 C C . ASP A 1 666 ? -15.313 -15.395 -25.979 1.00 95.44 666 ASP A C 1
ATOM 5177 O O . ASP A 1 666 ? -14.238 -15.694 -25.460 1.00 95.44 666 ASP A O 1
ATOM 5181 N N . GLN A 1 667 ? -15.663 -14.116 -26.160 1.00 97.12 667 GLN A N 1
ATOM 5182 C CA . GLN A 1 667 ? -14.822 -12.982 -25.764 1.00 97.12 667 GLN A CA 1
ATOM 5183 C C . GLN A 1 667 ? -14.670 -12.838 -24.242 1.00 97.12 667 GLN A C 1
ATOM 5185 O O . GLN A 1 667 ? -13.567 -12.564 -23.767 1.00 97.12 667 GLN A O 1
ATOM 5190 N N . SER A 1 668 ? -15.747 -13.020 -23.471 1.00 97.75 668 SER A N 1
ATOM 5191 C CA . SER A 1 668 ? -15.691 -13.020 -22.004 1.00 97.75 668 SER A CA 1
ATOM 5192 C C . SER A 1 668 ? -14.872 -14.195 -21.474 1.00 97.75 668 SER A C 1
ATOM 5194 O O . SER A 1 668 ? -14.034 -13.994 -20.600 1.00 97.75 668 SER A O 1
ATOM 5196 N N . ALA A 1 669 ? -15.050 -15.399 -22.029 1.00 97.06 669 ALA A N 1
ATOM 5197 C CA . ALA A 1 669 ? -14.231 -16.555 -21.670 1.00 97.06 669 ALA A CA 1
ATOM 5198 C C . ALA A 1 669 ? -12.748 -16.324 -22.002 1.00 97.06 669 ALA A C 1
ATOM 5200 O O . ALA A 1 669 ? -11.897 -16.578 -21.158 1.00 97.06 669 ALA A O 1
ATOM 5201 N N . GLN A 1 670 ? -12.432 -15.746 -23.165 1.00 96.69 670 GLN A N 1
ATOM 5202 C CA . GLN A 1 670 ? -11.053 -15.420 -23.541 1.00 96.69 670 GLN A CA 1
ATOM 5203 C C . GLN A 1 670 ? -10.383 -14.425 -22.573 1.00 96.69 670 GLN A C 1
ATOM 5205 O O . GLN A 1 670 ? -9.193 -14.561 -22.298 1.00 96.69 670 GLN A O 1
ATOM 5210 N N . VAL A 1 671 ? -11.132 -13.450 -22.036 1.00 97.44 671 VAL A N 1
ATOM 5211 C CA . VAL A 1 671 ? -10.637 -12.526 -20.995 1.00 97.44 671 VAL A CA 1
ATOM 5212 C C . VAL A 1 671 ? -10.406 -13.247 -19.663 1.00 97.44 671 VAL A C 1
ATOM 5214 O O . VAL A 1 671 ? -9.440 -12.923 -18.977 1.00 97.44 671 VAL A O 1
ATOM 5217 N N . MET A 1 672 ? -11.243 -14.228 -19.305 1.00 97.50 672 MET A N 1
ATOM 5218 C CA . MET A 1 672 ? -11.010 -15.051 -18.110 1.00 97.50 672 MET A CA 1
ATOM 5219 C C . MET A 1 672 ? -9.817 -15.998 -18.283 1.00 97.50 672 MET A C 1
ATOM 5221 O O . MET A 1 672 ? -9.045 -16.132 -17.344 1.00 97.50 672 MET A O 1
ATOM 5225 N N . GLU A 1 673 ? -9.598 -16.571 -19.474 1.00 95.44 673 GLU A N 1
ATOM 5226 C CA . GLU A 1 673 ? -8.399 -17.371 -19.773 1.00 95.44 673 GLU A CA 1
ATOM 5227 C C . GLU A 1 673 ? -7.123 -16.543 -19.538 1.00 95.44 673 GLU A C 1
ATOM 5229 O O . GLU A 1 673 ? -6.267 -16.956 -18.759 1.00 95.44 673 GLU A O 1
ATOM 5234 N N . TRP A 1 674 ? -7.035 -15.331 -20.107 1.00 96.94 674 TRP A N 1
ATOM 5235 C CA . TRP A 1 674 ? -5.899 -14.420 -19.883 1.00 96.94 674 TRP A CA 1
ATOM 5236 C C . TRP A 1 674 ? -5.769 -13.954 -18.424 1.00 96.94 674 TRP A C 1
ATOM 5238 O O . TRP A 1 674 ? -4.660 -13.749 -17.938 1.00 96.94 674 TRP A O 1
ATOM 5248 N N . LEU A 1 675 ? -6.882 -13.781 -17.700 1.00 95.56 675 LEU A N 1
ATOM 5249 C CA . LEU A 1 675 ? -6.836 -13.464 -16.269 1.00 95.56 675 LEU A CA 1
ATOM 5250 C C . LEU A 1 675 ? -6.294 -14.636 -15.453 1.00 95.56 675 LEU A C 1
ATOM 5252 O O . LEU A 1 675 ? -5.554 -14.414 -14.501 1.00 95.56 675 LEU A O 1
ATOM 5256 N N . SER A 1 676 ? -6.629 -15.865 -15.832 1.00 92.44 676 SER A N 1
ATOM 5257 C CA . SER A 1 676 ? -6.218 -17.087 -15.144 1.00 92.44 676 SER A CA 1
ATOM 52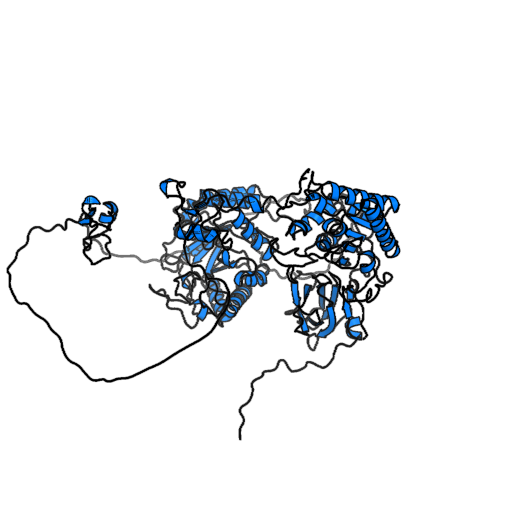58 C C . SER A 1 676 ? -4.788 -17.538 -15.483 1.00 92.44 676 SER A C 1
ATOM 5260 O O . SER A 1 676 ? -4.247 -18.379 -14.766 1.00 92.44 676 SER A O 1
ATOM 5262 N N . GLU A 1 677 ? -4.136 -16.951 -16.497 1.00 88.06 677 GLU A N 1
ATOM 5263 C CA . GLU A 1 677 ? -2.680 -17.072 -16.705 1.00 88.06 677 GLU A CA 1
ATOM 5264 C C . GLU A 1 677 ? -1.877 -16.394 -15.571 1.00 88.06 677 GLU A C 1
ATOM 5266 O O . GLU A 1 677 ? -0.843 -16.920 -15.161 1.00 88.06 677 GLU A O 1
ATOM 5271 N N . GLU A 1 678 ? -2.376 -15.276 -15.029 1.00 88.38 678 GLU A N 1
ATOM 5272 C CA . GLU A 1 678 ? -1.713 -14.459 -13.990 1.00 88.38 678 GLU A CA 1
ATOM 5273 C C . GLU A 1 678 ? -2.332 -14.674 -12.592 1.00 88.38 678 GLU A C 1
ATOM 5275 O O . GLU A 1 678 ? -1.633 -14.851 -11.594 1.00 88.38 678 GLU A O 1
ATOM 5280 N N . TYR A 1 679 ? -3.666 -14.724 -12.520 1.00 89.44 679 TYR A N 1
ATOM 5281 C CA . TYR A 1 679 ? -4.474 -14.928 -11.315 1.00 89.44 679 TYR A CA 1
ATOM 5282 C C . TYR A 1 679 ? -5.342 -16.199 -11.432 1.00 89.44 679 TYR A C 1
ATOM 5284 O O . TYR A 1 679 ? -6.574 -16.116 -11.493 1.00 89.44 679 TYR A O 1
ATOM 5292 N N . PRO A 1 680 ? -4.731 -17.401 -11.407 1.00 86.38 680 PRO A N 1
ATOM 5293 C CA . PRO A 1 680 ? -5.423 -18.685 -11.587 1.00 86.38 680 PRO A CA 1
ATOM 5294 C C . PRO A 1 680 ? -6.470 -19.019 -10.507 1.00 86.38 680 PRO A C 1
ATOM 5296 O O . PRO A 1 680 ? -7.282 -19.918 -10.698 1.00 86.38 680 PRO A O 1
ATOM 5299 N N . CYS A 1 681 ? -6.472 -18.301 -9.377 1.00 87.50 681 CYS A N 1
ATOM 5300 C CA . CYS A 1 681 ? -7.483 -18.407 -8.317 1.00 87.50 681 CYS A CA 1
ATOM 5301 C C . CYS A 1 681 ? -8.322 -17.125 -8.178 1.00 87.50 681 CYS A C 1
ATOM 5303 O O . CYS A 1 681 ? -8.631 -16.701 -7.065 1.00 87.50 681 CYS A O 1
ATOM 5305 N N . ASN A 1 682 ? -8.655 -16.469 -9.294 1.00 93.25 682 ASN A N 1
ATOM 5306 C CA . ASN A 1 682 ? -9.564 -15.322 -9.295 1.00 93.25 682 ASN A CA 1
ATOM 5307 C C . ASN A 1 682 ? -10.981 -15.699 -8.819 1.00 93.25 682 ASN A C 1
ATOM 5309 O O . ASN A 1 682 ? -11.418 -16.851 -8.906 1.00 93.25 682 ASN A O 1
ATOM 5313 N N . GLY A 1 683 ? -11.714 -14.702 -8.316 1.00 93.50 683 GLY A N 1
ATOM 5314 C CA . GLY A 1 683 ? -13.028 -14.891 -7.702 1.00 93.50 683 GLY A CA 1
ATOM 5315 C C . GLY A 1 683 ? -14.137 -15.312 -8.665 1.00 93.50 683 GLY A C 1
ATOM 5316 O O . GLY A 1 683 ? -15.241 -15.612 -8.200 1.00 93.50 683 GLY A O 1
ATOM 5317 N N . GLY A 1 684 ? -13.856 -15.369 -9.971 1.00 96.44 684 GLY A N 1
ATOM 5318 C CA . GLY A 1 684 ? -14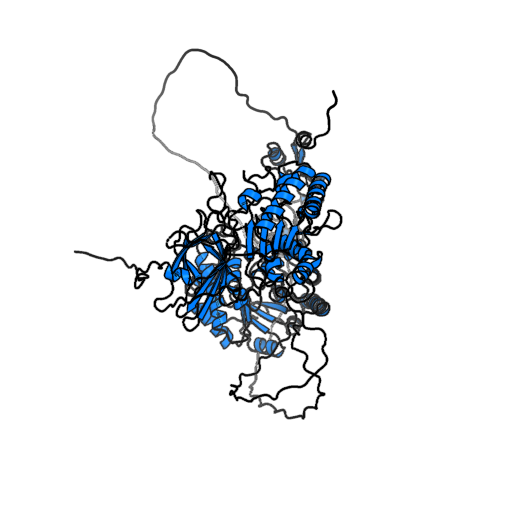.780 -15.721 -11.043 1.00 96.44 684 GLY A CA 1
ATOM 5319 C C . GLY A 1 684 ? -15.315 -14.503 -11.798 1.00 96.44 684 GLY A C 1
ATOM 5320 O O . GLY A 1 684 ? -14.648 -13.474 -11.879 1.00 96.44 684 GLY A O 1
ATOM 5321 N N . ALA A 1 685 ? -16.528 -14.608 -12.346 1.00 97.81 685 ALA A N 1
ATOM 5322 C CA . ALA A 1 685 ? -17.140 -13.588 -13.199 1.00 97.81 685 ALA A CA 1
ATOM 5323 C C . ALA A 1 685 ? -18.569 -13.202 -12.768 1.00 97.81 685 ALA A C 1
ATOM 5325 O O . ALA A 1 685 ? -19.345 -14.024 -12.273 1.00 97.81 685 ALA A O 1
ATOM 5326 N N . PHE A 1 686 ? -18.955 -11.954 -13.021 1.00 96.81 686 PHE A N 1
ATOM 5327 C CA . PHE A 1 686 ? -20.334 -11.474 -12.932 1.00 96.81 686 PHE A CA 1
ATOM 5328 C C . PHE A 1 686 ? -20.724 -10.728 -14.206 1.00 96.81 686 PHE A C 1
ATOM 5330 O O . PHE A 1 686 ? -19.860 -10.321 -14.985 1.00 96.81 686 PHE A O 1
ATOM 5337 N N . PHE A 1 687 ? -22.024 -10.531 -14.429 1.00 91.62 687 PHE A N 1
ATOM 5338 C CA . PHE A 1 687 ? -22.464 -9.686 -15.535 1.00 91.62 687 PHE A CA 1
ATOM 5339 C C . PHE A 1 687 ? -23.804 -8.978 -15.314 1.00 91.62 687 PHE A C 1
ATOM 5341 O O . PHE A 1 687 ? -24.689 -9.455 -14.590 1.00 91.62 687 PHE A O 1
ATOM 5348 N N . TRP A 1 688 ? -23.955 -7.868 -16.031 1.00 88.44 688 TRP A N 1
ATOM 5349 C CA . TRP A 1 688 ? -25.224 -7.196 -16.287 1.00 88.44 688 TRP A CA 1
ATOM 5350 C C . TRP A 1 688 ? -25.754 -7.635 -17.670 1.00 88.44 688 TRP A C 1
ATOM 5352 O O . TRP A 1 688 ? -25.060 -7.485 -18.675 1.00 88.44 688 TRP A O 1
ATOM 5362 N N . VAL A 1 689 ? -26.941 -8.234 -17.818 1.00 91.12 689 VAL A N 1
ATOM 5363 C CA . VAL A 1 689 ? -27.951 -8.651 -16.823 1.00 91.12 689 VAL A CA 1
ATOM 5364 C C . VAL A 1 689 ? -28.592 -9.983 -17.257 1.00 91.12 689 VAL A C 1
ATOM 5366 O O . VAL A 1 689 ? -28.675 -10.262 -18.452 1.00 91.12 689 VAL A O 1
ATOM 5369 N N . ALA A 1 690 ? -29.088 -10.805 -16.320 1.00 93.19 690 ALA A N 1
ATOM 5370 C CA . ALA A 1 690 ? -29.608 -12.172 -16.539 1.00 93.19 690 ALA A CA 1
ATOM 5371 C C . ALA A 1 690 ? -30.505 -12.343 -17.774 1.00 93.19 690 ALA A C 1
ATOM 5373 O O . ALA A 1 690 ? -30.506 -13.393 -18.416 1.00 93.19 690 ALA A O 1
ATOM 5374 N N . ASN A 1 691 ? -31.307 -11.321 -18.068 1.00 91.88 691 ASN A N 1
ATOM 5375 C CA . ASN A 1 691 ? -32.306 -11.327 -19.124 1.00 91.88 691 ASN A CA 1
ATOM 5376 C C . ASN A 1 691 ? -31.699 -11.303 -20.545 1.00 91.88 691 ASN A C 1
ATOM 5378 O O . ASN A 1 691 ? -32.382 -11.710 -21.485 1.00 91.88 691 ASN A O 1
ATOM 5382 N N . ASP A 1 692 ? -30.436 -10.887 -20.681 1.00 92.50 692 ASP A N 1
ATOM 5383 C CA . ASP A 1 692 ? -29.708 -10.787 -21.952 1.00 92.50 692 ASP A CA 1
ATOM 5384 C C . ASP A 1 692 ? -28.981 -12.093 -22.306 1.00 92.50 692 ASP A C 1
ATOM 5386 O O . ASP A 1 692 ? -28.859 -12.423 -23.490 1.00 92.50 692 ASP A O 1
ATOM 5390 N N . ASP A 1 693 ? -28.586 -12.891 -21.300 1.00 93.50 693 ASP A N 1
ATOM 5391 C CA . ASP A 1 693 ? -28.059 -14.245 -21.505 1.00 93.50 693 ASP A CA 1
ATOM 5392 C C . ASP A 1 693 ? -29.175 -15.208 -21.948 1.00 93.50 693 ASP A C 1
ATOM 5394 O O . ASP A 1 693 ? -29.748 -15.998 -21.189 1.00 93.50 693 ASP A O 1
ATOM 5398 N N . THR A 1 694 ? -29.524 -15.106 -23.224 1.00 87.62 694 THR A N 1
ATOM 5399 C CA . THR A 1 694 ? -30.589 -15.880 -23.849 1.00 87.62 694 THR A CA 1
ATOM 5400 C C . THR A 1 694 ? -30.233 -17.369 -23.818 1.00 87.62 694 THR A C 1
ATOM 5402 O O . THR A 1 694 ? -29.171 -17.782 -24.261 1.00 87.62 694 THR A O 1
ATOM 5405 N N . ASN A 1 695 ? -31.131 -18.194 -23.267 1.00 85.69 695 ASN A N 1
ATOM 5406 C CA . ASN A 1 695 ? -30.946 -19.635 -23.016 1.00 85.69 695 ASN A CA 1
ATOM 5407 C C . ASN A 1 695 ? -29.742 -20.035 -22.133 1.00 85.69 695 ASN A C 1
ATOM 5409 O O . ASN A 1 695 ? -29.484 -21.239 -22.020 1.00 85.69 695 ASN A O 1
ATOM 5413 N N . GLY A 1 696 ? -28.996 -19.102 -21.534 1.00 88.62 696 GLY A N 1
ATOM 5414 C CA . GLY A 1 696 ? -27.710 -19.402 -20.895 1.00 88.62 696 GLY A CA 1
ATOM 5415 C C . GLY A 1 696 ? -26.548 -19.563 -21.891 1.00 88.62 696 GLY A C 1
ATOM 5416 O O . GLY A 1 696 ? -25.628 -20.330 -21.626 1.00 88.62 696 GLY A O 1
ATOM 5417 N N . ASP A 1 697 ? -26.658 -19.030 -23.112 1.00 91.50 697 ASP A N 1
ATOM 5418 C CA . ASP A 1 697 ? -25.669 -19.197 -24.187 1.00 91.50 697 ASP A CA 1
ATOM 5419 C C . ASP A 1 697 ? -24.334 -18.457 -23.912 1.00 91.50 697 ASP A C 1
ATOM 5421 O O . ASP A 1 697 ? -23.293 -18.967 -24.317 1.00 91.50 697 ASP A O 1
ATOM 5425 N N . TRP A 1 698 ? -24.323 -17.357 -23.145 1.00 95.69 698 TRP A N 1
ATOM 5426 C CA . TRP A 1 698 ? -23.100 -16.709 -22.628 1.00 95.69 698 TRP A CA 1
ATOM 5427 C C . TRP A 1 698 ? -22.533 -17.466 -21.418 1.00 95.69 698 TRP A C 1
ATOM 5429 O O . TRP A 1 698 ? -21.363 -17.854 -21.408 1.00 95.69 698 TRP A O 1
ATOM 5439 N N . SER A 1 699 ? -23.368 -17.758 -20.412 1.00 95.75 699 SER A N 1
ATOM 5440 C CA . SER A 1 699 ? -22.902 -18.358 -19.151 1.00 95.75 699 SER A CA 1
ATOM 5441 C C . SER A 1 699 ? -22.422 -19.800 -19.260 1.00 95.75 699 SER A C 1
ATOM 5443 O O . SER A 1 699 ? -21.688 -20.239 -18.379 1.00 95.75 699 SER A O 1
ATOM 5445 N N . LYS A 1 700 ? -22.779 -20.549 -20.313 1.00 95.31 700 LYS A N 1
ATOM 5446 C CA . LYS A 1 700 ? -22.146 -21.852 -20.602 1.00 95.31 700 LYS A CA 1
ATOM 5447 C C . LYS A 1 700 ? -20.654 -21.681 -20.873 1.00 95.31 700 LYS A C 1
ATOM 5449 O O . LYS A 1 700 ? -19.856 -22.291 -20.179 1.00 95.31 700 LYS A O 1
ATOM 5454 N N . VAL A 1 701 ? -20.293 -20.828 -21.833 1.00 96.38 701 VAL A N 1
ATOM 5455 C CA . VAL A 1 701 ? -18.903 -20.684 -22.297 1.00 96.38 701 VAL A CA 1
ATOM 5456 C C . VAL A 1 701 ? -18.017 -20.123 -21.184 1.00 96.38 701 VAL A C 1
ATOM 5458 O O . VAL A 1 701 ? -16.971 -20.691 -20.881 1.00 96.38 701 VAL A O 1
ATOM 5461 N N . VAL A 1 702 ? -18.483 -19.077 -20.493 1.00 96.31 702 VAL A N 1
ATOM 5462 C CA . VAL A 1 702 ? -17.744 -18.486 -19.365 1.00 96.31 702 VAL A CA 1
ATOM 5463 C C . VAL A 1 702 ? -17.618 -19.468 -18.195 1.00 96.31 702 VAL A C 1
ATOM 5465 O O . VAL A 1 702 ? -16.562 -19.538 -17.573 1.00 96.31 702 VAL A O 1
ATOM 5468 N N . LYS A 1 703 ? -18.640 -20.286 -17.907 1.00 94.62 703 LYS A N 1
ATOM 5469 C CA . LYS A 1 703 ? -18.534 -21.327 -16.873 1.00 94.62 703 LYS A CA 1
ATOM 5470 C C . LYS A 1 703 ? -17.578 -22.447 -17.255 1.00 94.62 703 LYS A C 1
ATOM 5472 O O . LYS A 1 703 ? -16.831 -22.899 -16.394 1.00 94.62 703 LYS A O 1
ATOM 5477 N N . ASP A 1 704 ? -17.619 -22.902 -18.502 1.00 93.69 704 ASP A N 1
ATOM 5478 C CA . ASP A 1 704 ? -16.726 -23.951 -18.986 1.00 93.69 704 ASP A CA 1
ATOM 5479 C C . ASP A 1 704 ? -15.259 -23.478 -18.873 1.00 93.69 704 ASP A C 1
ATOM 5481 O O . ASP A 1 704 ? -14.411 -24.265 -18.458 1.00 93.69 704 ASP A O 1
ATOM 5485 N N . GLN A 1 705 ? -14.976 -22.182 -19.092 1.00 94.19 705 GLN A N 1
ATOM 5486 C CA . GLN A 1 705 ? -13.665 -21.585 -18.792 1.00 94.19 705 GLN A CA 1
ATOM 5487 C C . GLN A 1 705 ? -13.352 -21.541 -17.289 1.00 94.19 705 GLN A C 1
ATOM 5489 O O . GLN A 1 705 ? -12.312 -22.045 -16.880 1.00 94.19 705 GLN A O 1
ATOM 5494 N N . LEU A 1 706 ? -14.255 -21.041 -16.437 1.00 92.06 706 LEU A N 1
ATOM 5495 C CA . LEU A 1 706 ? -14.040 -21.032 -14.977 1.00 92.06 706 LEU A CA 1
ATOM 5496 C C . LEU A 1 706 ? -13.803 -22.446 -14.403 1.00 92.06 706 LEU A C 1
ATOM 5498 O O . LEU A 1 706 ? -13.113 -22.607 -13.394 1.00 92.06 706 LEU A O 1
ATOM 5502 N N . GLN A 1 707 ? -14.352 -23.486 -15.041 1.00 88.62 707 GLN A N 1
ATOM 5503 C CA . GLN A 1 707 ? -14.078 -24.889 -14.717 1.00 88.62 707 GLN A CA 1
ATOM 5504 C C . GLN A 1 707 ? -12.725 -25.389 -15.243 1.00 88.62 707 GLN A C 1
ATOM 5506 O O . GLN A 1 707 ? -12.141 -26.275 -14.622 1.00 88.62 707 GLN A O 1
ATOM 5511 N N . ILE A 1 708 ? -12.203 -24.836 -16.341 1.00 86.12 708 ILE A N 1
ATOM 5512 C CA . ILE A 1 708 ? -10.812 -25.056 -16.762 1.00 86.12 708 ILE A CA 1
ATOM 5513 C C . ILE A 1 708 ? -9.881 -24.422 -15.726 1.00 86.12 708 ILE A C 1
ATOM 5515 O O . ILE A 1 708 ? -9.082 -25.148 -15.136 1.00 86.12 708 ILE A O 1
ATOM 5519 N N . ASP A 1 709 ? -10.056 -23.134 -15.436 1.00 83.19 709 ASP A N 1
ATOM 5520 C CA . ASP A 1 709 ? -9.223 -22.332 -14.530 1.00 83.19 709 ASP A CA 1
ATOM 5521 C C . ASP A 1 709 ? -9.097 -22.982 -13.139 1.00 83.19 709 ASP A C 1
ATOM 5523 O O . ASP A 1 709 ? -8.005 -23.312 -12.675 1.00 83.19 709 ASP A O 1
ATOM 5527 N N . SER A 1 710 ? -10.234 -23.303 -12.514 1.00 76.81 710 SER A N 1
ATOM 5528 C CA . SER A 1 710 ? -10.280 -23.976 -11.206 1.00 76.81 710 SER A CA 1
ATOM 5529 C C . SER A 1 710 ? -9.827 -25.449 -11.218 1.00 76.81 710 SER A C 1
ATOM 5531 O O . SER A 1 710 ? -9.727 -26.062 -10.153 1.00 76.81 710 SER A O 1
ATOM 5533 N N . SER A 1 711 ? -9.533 -26.032 -12.390 1.00 73.75 711 SER A N 1
ATOM 5534 C CA . SER A 1 711 ? -9.011 -27.404 -12.537 1.00 73.75 711 SER A CA 1
ATOM 5535 C C . SER A 1 711 ? -7.530 -27.482 -12.926 1.00 73.75 711 SER A C 1
ATOM 5537 O O . SER A 1 711 ? -6.874 -28.482 -12.622 1.00 73.75 711 SER A O 1
ATOM 5539 N N . THR A 1 712 ? -6.989 -26.450 -13.580 1.00 63.06 712 THR A N 1
ATOM 5540 C CA . THR A 1 712 ? -5.546 -26.293 -13.820 1.00 63.06 712 THR A CA 1
ATOM 5541 C C . THR A 1 712 ? -4.843 -25.781 -12.565 1.00 63.06 712 THR A C 1
ATOM 5543 O O . THR A 1 712 ? -3.707 -26.172 -12.283 1.00 63.06 712 THR A O 1
ATOM 5546 N N . ALA A 1 713 ? -5.536 -24.954 -11.784 1.00 59.28 713 ALA A N 1
ATOM 5547 C CA . ALA A 1 713 ? -5.052 -24.353 -10.557 1.00 59.28 713 ALA A CA 1
ATOM 5548 C C . ALA A 1 713 ? -5.325 -25.215 -9.312 1.00 59.28 713 ALA A C 1
ATOM 5550 O O . ALA A 1 713 ? -6.334 -25.906 -9.197 1.00 59.28 713 ALA A O 1
ATOM 5551 N N . SER A 1 714 ? -4.442 -25.138 -8.313 1.00 60.28 714 SER A N 1
ATOM 5552 C CA . SER A 1 714 ? -4.604 -25.849 -7.032 1.00 60.28 714 SER A CA 1
ATOM 5553 C C . SER A 1 714 ? -5.342 -25.009 -5.977 1.00 60.28 714 SER A C 1
ATOM 5555 O O . SER A 1 714 ? -4.964 -25.019 -4.810 1.00 60.28 714 SER A O 1
ATOM 5557 N N . CYS A 1 715 ? -6.408 -24.299 -6.367 1.00 63.22 715 CYS A N 1
ATOM 5558 C CA . CYS A 1 715 ? -7.144 -23.332 -5.528 1.00 63.22 715 CYS A CA 1
ATOM 5559 C C . CYS A 1 715 ? -7.939 -23.940 -4.352 1.00 63.22 715 CYS A C 1
ATOM 5561 O O . CYS A 1 715 ? -8.735 -23.263 -3.712 1.00 63.22 715 CYS A O 1
ATOM 5563 N N . SER A 1 716 ? -7.746 -25.223 -4.040 1.00 46.34 716 SER A N 1
ATOM 5564 C CA . SER A 1 716 ? -8.338 -25.848 -2.858 1.00 46.34 716 SER A CA 1
ATOM 5565 C C . SER A 1 716 ? -7.562 -25.459 -1.598 1.00 46.34 716 SER A C 1
ATOM 5567 O O . SER A 1 716 ? -6.467 -25.978 -1.374 1.00 46.34 716 SER A O 1
ATOM 5569 N N . GLY A 1 717 ? -8.151 -24.625 -0.736 1.00 44.06 717 GLY A N 1
ATOM 5570 C CA . GLY A 1 717 ? -7.627 -24.309 0.599 1.00 44.06 717 GLY A CA 1
ATOM 5571 C C . GLY A 1 717 ? -7.568 -25.533 1.524 1.00 44.06 717 GLY A C 1
ATOM 5572 O O . GLY A 1 717 ? -8.449 -25.736 2.353 1.00 44.06 717 GLY A O 1
ATOM 5573 N N . ASN A 1 718 ? -6.537 -26.369 1.371 1.00 29.25 718 ASN A N 1
ATOM 5574 C CA . ASN A 1 718 ? -6.374 -27.655 2.058 1.00 29.25 718 ASN A CA 1
ATOM 5575 C C . ASN A 1 718 ? -5.011 -27.758 2.766 1.00 29.25 718 ASN A C 1
ATOM 5577 O O . ASN A 1 718 ? -4.081 -28.408 2.288 1.00 29.25 718 ASN A O 1
ATOM 5581 N N . THR A 1 719 ? -4.913 -27.155 3.952 1.00 26.36 719 THR A N 1
ATOM 5582 C CA . THR A 1 719 ? -3.763 -27.284 4.868 1.00 26.36 719 THR A CA 1
ATOM 5583 C C . THR A 1 719 ? -4.181 -27.686 6.290 1.00 26.36 719 THR A C 1
ATOM 5585 O O . THR A 1 719 ? -3.617 -27.216 7.278 1.00 26.36 719 THR A O 1
ATOM 5588 N N . GLU A 1 720 ? -5.131 -28.622 6.426 1.00 27.06 720 GLU A N 1
ATOM 5589 C CA . GLU A 1 720 ? -5.335 -29.317 7.709 1.00 27.06 720 GLU A CA 1
ATOM 5590 C C . GLU A 1 720 ? -4.214 -30.365 7.944 1.00 27.06 720 GLU A C 1
ATOM 5592 O O . GLU A 1 720 ? -3.871 -31.116 7.022 1.00 27.06 720 GLU A O 1
ATOM 5597 N N . PRO A 1 721 ? -3.608 -30.459 9.149 1.00 30.12 721 PRO A N 1
ATOM 5598 C CA . PRO A 1 721 ? -2.491 -31.373 9.398 1.00 30.12 721 PRO A CA 1
ATOM 5599 C C . PRO A 1 721 ? -2.851 -32.859 9.256 1.00 30.12 721 PRO A C 1
ATOM 5601 O O . PRO A 1 721 ? -3.815 -33.351 9.843 1.00 30.12 721 PRO A O 1
ATOM 5604 N N . THR A 1 722 ? -2.007 -33.625 8.558 1.00 27.44 722 THR A N 1
ATOM 5605 C CA . THR A 1 722 ? -2.230 -35.058 8.298 1.00 27.44 722 THR A CA 1
ATOM 5606 C C . THR A 1 722 ? -2.087 -35.932 9.551 1.00 27.44 722 THR A C 1
ATOM 5608 O O . THR A 1 722 ? -1.026 -36.502 9.825 1.00 27.44 722 THR A O 1
ATOM 5611 N N . GLY A 1 723 ? -3.184 -36.092 10.294 1.00 29.97 723 GLY A N 1
ATOM 5612 C CA . GLY A 1 723 ? -3.347 -37.156 11.286 1.00 29.97 723 GLY A CA 1
ATOM 5613 C C . GLY A 1 723 ? -3.340 -38.558 10.642 1.00 29.97 723 GLY A C 1
ATOM 5614 O O . GLY A 1 723 ? -3.714 -38.712 9.478 1.00 29.97 723 GLY A O 1
ATOM 5615 N N . PRO A 1 724 ? -2.907 -39.612 11.362 1.00 30.00 724 PRO A N 1
ATOM 5616 C CA . PRO A 1 724 ? -2.729 -40.940 10.778 1.00 30.00 724 PRO A CA 1
ATOM 5617 C C . PRO A 1 724 ? -4.059 -41.635 10.444 1.00 30.00 724 PRO A C 1
ATOM 5619 O O . PRO A 1 724 ? -5.003 -41.652 11.234 1.00 30.00 724 PRO A O 1
ATOM 5622 N N . THR A 1 725 ? -4.095 -42.277 9.276 1.00 26.12 725 THR A N 1
ATOM 5623 C CA . THR A 1 725 ? -5.271 -42.946 8.705 1.00 26.12 725 THR A CA 1
ATOM 5624 C C . THR A 1 725 ? -5.874 -44.017 9.621 1.00 26.12 725 THR A C 1
ATOM 5626 O O . THR A 1 725 ? -5.183 -44.940 10.054 1.00 26.12 725 THR A O 1
ATOM 5629 N N . THR A 1 726 ? -7.198 -43.988 9.799 1.00 26.09 726 THR A N 1
ATOM 5630 C CA . THR A 1 726 ? -7.987 -45.156 10.231 1.00 26.09 726 THR A CA 1
ATOM 5631 C C . THR A 1 726 ? -9.142 -45.401 9.258 1.00 26.09 726 THR A C 1
ATOM 5633 O O . THR A 1 726 ? -9.672 -44.471 8.654 1.00 26.09 726 THR A O 1
ATOM 5636 N N . THR A 1 727 ? -9.473 -46.671 9.015 1.00 27.61 727 THR A N 1
ATOM 5637 C CA . THR A 1 727 ? -10.411 -47.091 7.960 1.00 27.61 727 THR A CA 1
ATOM 5638 C C . THR A 1 727 ? -11.886 -46.930 8.364 1.00 27.61 727 THR A C 1
ATOM 5640 O O . THR A 1 727 ? -12.222 -47.087 9.539 1.00 27.61 727 THR A O 1
ATOM 5643 N N . PRO A 1 728 ? -12.793 -46.651 7.404 1.00 26.84 728 PRO A N 1
ATOM 5644 C CA . PRO A 1 728 ? -14.173 -46.273 7.704 1.00 26.84 728 PRO A CA 1
ATOM 5645 C C . PRO A 1 728 ? -15.067 -47.455 8.106 1.00 26.84 728 PRO A C 1
ATOM 5647 O O . PRO A 1 728 ? -14.913 -48.580 7.627 1.00 26.84 728 PRO A O 1
ATOM 5650 N N . VAL A 1 729 ? -16.079 -47.158 8.927 1.00 27.86 729 VAL A N 1
ATOM 5651 C CA . VAL A 1 729 ? -17.203 -48.048 9.258 1.00 27.86 729 VAL A CA 1
ATOM 5652 C C . VAL A 1 729 ? -18.485 -47.470 8.648 1.00 27.86 729 VAL A C 1
ATOM 5654 O O . VAL A 1 729 ? -18.703 -46.263 8.684 1.00 27.86 729 VAL A O 1
ATOM 5657 N N . ALA A 1 730 ? -19.321 -48.322 8.051 1.00 28.16 730 ALA A N 1
ATOM 5658 C CA . ALA A 1 730 ? -20.462 -47.890 7.240 1.00 28.16 730 ALA A CA 1
ATOM 5659 C C . ALA A 1 730 ? -21.648 -47.328 8.068 1.00 28.16 730 ALA A C 1
ATOM 5661 O O . ALA A 1 730 ? -21.979 -47.905 9.109 1.00 28.16 730 ALA A O 1
ATOM 5662 N N . PRO A 1 731 ? -22.352 -46.277 7.591 1.00 27.97 731 PRO A N 1
ATOM 5663 C CA . PRO A 1 731 ? -23.566 -45.765 8.233 1.00 27.97 731 PRO A CA 1
ATOM 5664 C C . PRO A 1 731 ? -24.770 -46.719 8.149 1.00 27.97 731 PRO A C 1
ATOM 5666 O O . PRO A 1 731 ? -24.961 -47.434 7.164 1.00 27.97 731 PRO A O 1
ATOM 5669 N N . VAL A 1 732 ? -25.633 -46.668 9.168 1.00 26.36 732 VAL A N 1
ATOM 5670 C CA . VAL A 1 732 ? -26.947 -47.341 9.208 1.00 26.36 732 VAL A CA 1
ATOM 5671 C C . VAL A 1 732 ? -28.045 -46.363 8.760 1.00 26.36 732 VAL A C 1
ATOM 5673 O O . VAL A 1 732 ? -27.882 -45.151 8.864 1.00 26.36 732 VAL A O 1
ATOM 5676 N N . SER A 1 733 ? -29.151 -46.875 8.216 1.00 25.56 733 SER A N 1
ATOM 5677 C CA . SER A 1 733 ? -30.113 -46.107 7.414 1.00 25.56 733 SER A CA 1
ATOM 5678 C C . SER A 1 733 ? -31.496 -45.890 8.055 1.00 25.56 733 SER A C 1
ATOM 5680 O O . SER A 1 733 ? -31.935 -46.657 8.911 1.00 25.56 733 SER A O 1
ATOM 5682 N N . THR A 1 734 ? -32.229 -44.915 7.490 1.00 23.92 734 THR A N 1
ATOM 5683 C CA . THR A 1 734 ? -33.682 -44.630 7.641 1.00 23.92 734 THR A CA 1
ATOM 5684 C C . THR A 1 734 ? -34.140 -43.935 8.943 1.00 23.92 734 THR A C 1
ATOM 5686 O O . THR A 1 734 ? -33.429 -44.016 9.941 1.00 23.92 734 THR A O 1
ATOM 5689 N N . PRO A 1 735 ? -35.338 -43.290 8.981 1.00 29.88 735 PRO A N 1
ATOM 5690 C CA . PRO A 1 735 ? -36.321 -43.077 7.901 1.00 29.88 735 PRO A CA 1
ATOM 5691 C C . PRO A 1 735 ? -36.740 -41.607 7.637 1.00 29.88 735 PRO A C 1
ATOM 5693 O O . PRO A 1 735 ? -36.729 -40.754 8.517 1.00 29.88 735 PRO A O 1
ATOM 5696 N N . SER A 1 736 ? -37.225 -41.351 6.415 1.00 25.70 736 SER A N 1
ATOM 5697 C CA . SER A 1 736 ? -37.937 -40.116 6.029 1.00 25.70 736 SER A CA 1
ATOM 5698 C C . SER A 1 736 ? -39.383 -40.083 6.566 1.00 25.70 736 SER A C 1
ATOM 5700 O O . SER A 1 736 ? -39.953 -41.129 6.894 1.00 25.70 736 SER A O 1
ATOM 5702 N N . ARG A 1 737 ? -40.008 -38.895 6.617 1.00 26.44 737 ARG A N 1
ATOM 5703 C CA . ARG A 1 737 ? -41.427 -38.703 6.967 1.00 26.44 737 ARG A CA 1
ATOM 5704 C C . ARG A 1 737 ? -42.136 -37.802 5.946 1.00 26.44 737 ARG A C 1
ATOM 5706 O O . ARG A 1 737 ? -41.649 -36.731 5.612 1.00 26.44 737 ARG A O 1
ATOM 5713 N N . SER A 1 738 ? -43.285 -38.262 5.453 1.00 26.33 738 SER A N 1
ATOM 5714 C CA . SER A 1 738 ? -44.021 -37.696 4.306 1.00 26.33 738 SER A CA 1
ATOM 5715 C C . SER A 1 738 ? -44.988 -36.542 4.682 1.00 26.33 738 SER A C 1
ATOM 5717 O O . SER A 1 738 ? -45.277 -36.371 5.869 1.00 26.33 738 SER A O 1
ATOM 5719 N N . PRO A 1 739 ? -45.492 -35.746 3.707 1.00 29.78 739 PRO A N 1
ATOM 5720 C CA . PRO A 1 739 ? -46.107 -34.432 3.957 1.00 29.78 739 PRO A CA 1
ATOM 5721 C C . PRO A 1 739 ? -47.622 -34.459 4.251 1.00 29.78 739 PRO A C 1
ATOM 5723 O O . PRO A 1 739 ? -48.278 -35.499 4.187 1.00 29.78 739 PRO A O 1
ATOM 5726 N N . ILE A 1 740 ? -48.182 -33.277 4.546 1.00 26.34 740 ILE A N 1
ATOM 5727 C CA . ILE A 1 740 ? -49.619 -33.012 4.765 1.00 26.34 740 ILE A CA 1
ATOM 5728 C C . ILE A 1 740 ? -50.205 -32.247 3.553 1.00 26.34 740 ILE A C 1
ATOM 5730 O O . ILE A 1 740 ? -49.471 -31.608 2.804 1.00 26.34 740 ILE A O 1
ATOM 5734 N N . ALA A 1 741 ? -51.513 -32.388 3.305 1.00 25.02 741 ALA A N 1
ATOM 5735 C CA . ALA A 1 741 ? -52.139 -32.173 1.993 1.00 25.02 741 ALA A CA 1
ATOM 5736 C C . ALA A 1 741 ? -52.878 -30.826 1.779 1.00 25.02 741 ALA A C 1
ATOM 5738 O O . ALA A 1 741 ? -53.169 -30.084 2.712 1.00 25.02 741 ALA A O 1
ATOM 5739 N N . MET A 1 742 ? -53.208 -30.568 0.505 1.00 27.44 742 MET A N 1
ATOM 5740 C CA . MET A 1 742 ? -53.855 -29.363 -0.048 1.00 27.44 742 MET A CA 1
ATOM 5741 C C . MET A 1 742 ? -55.318 -29.126 0.381 1.00 27.44 742 MET A C 1
ATOM 5743 O O . MET A 1 742 ? -56.059 -30.072 0.645 1.00 27.44 742 MET A O 1
ATOM 5747 N N . VAL A 1 743 ? -55.779 -27.876 0.218 1.00 25.89 743 VAL A N 1
ATOM 5748 C CA . VAL A 1 743 ? -57.183 -27.516 -0.088 1.00 25.89 743 VAL A CA 1
ATOM 5749 C C . VAL A 1 743 ? -57.198 -26.442 -1.193 1.00 25.89 743 VAL A C 1
ATOM 5751 O O . VAL A 1 743 ? -56.343 -25.564 -1.193 1.00 25.89 743 VAL A O 1
ATOM 5754 N N . ASN A 1 744 ? -58.141 -26.512 -2.144 1.00 29.03 744 ASN A N 1
ATOM 5755 C CA . ASN A 1 744 ? -58.255 -25.600 -3.299 1.00 29.03 744 ASN A CA 1
ATOM 5756 C C . ASN A 1 744 ? -59.708 -25.585 -3.851 1.00 29.03 744 ASN A C 1
ATOM 5758 O O . ASN A 1 744 ? -60.303 -26.665 -3.910 1.00 29.03 744 ASN A O 1
ATOM 5762 N N . PRO A 1 745 ? -60.286 -24.435 -4.274 1.00 29.59 745 PRO A N 1
ATOM 5763 C CA . PRO A 1 745 ? -61.532 -24.419 -5.055 1.00 29.59 745 PRO A CA 1
ATOM 5764 C C . PRO A 1 745 ? -61.560 -23.467 -6.289 1.00 29.59 745 PRO A C 1
ATOM 5766 O O . PRO A 1 745 ? -61.927 -22.301 -6.197 1.00 29.59 745 PRO A O 1
ATOM 5769 N N . THR A 1 746 ? -61.283 -24.028 -7.473 1.00 24.75 746 THR A N 1
ATOM 5770 C CA . THR A 1 746 ? -62.067 -23.916 -8.741 1.00 24.75 746 THR A CA 1
ATOM 5771 C C . THR A 1 746 ? -62.789 -22.610 -9.184 1.00 24.75 746 THR A C 1
ATOM 5773 O O . THR A 1 746 ? -63.865 -22.329 -8.673 1.00 24.75 746 THR A O 1
ATOM 5776 N N . THR A 1 747 ? -62.307 -22.005 -10.300 1.00 26.17 747 THR A N 1
ATOM 5777 C CA . THR A 1 747 ? -62.987 -21.713 -11.623 1.00 26.17 747 THR A CA 1
ATOM 5778 C C . THR A 1 747 ? -64.372 -21.001 -11.698 1.00 26.17 747 THR A C 1
ATOM 5780 O O . THR A 1 747 ? -65.172 -21.156 -10.792 1.00 26.17 747 THR A O 1
ATOM 5783 N N . VAL A 1 748 ? -64.856 -20.295 -12.749 1.00 24.78 748 VAL A N 1
ATOM 5784 C CA . VAL A 1 748 ? -64.624 -20.089 -14.227 1.00 24.78 748 VAL A CA 1
ATOM 5785 C C . VAL A 1 748 ? -65.373 -18.763 -14.646 1.00 24.78 748 VAL A C 1
ATOM 5787 O O . VAL A 1 748 ? -65.936 -18.147 -13.742 1.00 24.78 748 VAL A O 1
ATOM 5790 N N . PRO A 1 749 ? -65.637 -18.366 -15.930 1.00 35.44 749 PRO A N 1
ATOM 5791 C CA . PRO A 1 749 ? -64.867 -18.293 -17.202 1.00 35.44 749 PRO A CA 1
ATOM 5792 C C . PRO A 1 749 ? -64.995 -16.904 -17.929 1.00 35.44 749 PRO A C 1
ATOM 5794 O O . PRO A 1 749 ? -65.724 -16.043 -17.451 1.00 35.44 749 PRO A O 1
ATOM 5797 N N . VAL A 1 750 ? -64.400 -16.716 -19.132 1.00 25.50 750 VAL A N 1
ATOM 5798 C CA . VAL A 1 750 ? -64.966 -16.029 -20.350 1.00 25.50 750 VAL A CA 1
ATOM 5799 C C . VAL A 1 750 ? -63.943 -16.049 -21.522 1.00 25.50 750 VAL A C 1
ATOM 5801 O O . VAL A 1 750 ? -62.755 -16.239 -21.282 1.00 25.50 750 VAL A O 1
ATOM 5804 N N . ALA A 1 751 ? -64.392 -15.924 -22.787 1.00 22.36 751 ALA A N 1
ATOM 5805 C CA . ALA A 1 751 ? -63.582 -15.966 -24.030 1.00 22.36 751 ALA A CA 1
ATOM 5806 C C . ALA A 1 751 ? -64.268 -15.154 -25.194 1.00 22.36 751 ALA A C 1
ATOM 5808 O O . ALA A 1 751 ? -65.177 -14.383 -24.885 1.00 22.36 751 ALA A O 1
ATOM 5809 N N . PRO A 1 752 ? -63.950 -15.307 -26.509 1.00 46.28 752 PRO A N 1
ATOM 5810 C CA . PRO A 1 752 ? -62.789 -14.715 -27.215 1.00 46.28 752 PRO A CA 1
ATOM 5811 C C . PRO A 1 752 ? -63.113 -13.968 -28.553 1.00 46.28 752 PRO A C 1
ATOM 5813 O O . PRO A 1 752 ? -64.055 -14.336 -29.252 1.00 46.28 752 PRO A O 1
ATOM 5816 N N . VAL A 1 753 ? -62.293 -12.979 -28.970 1.00 25.14 753 VAL A N 1
ATOM 5817 C CA . VAL A 1 753 ? -62.385 -12.190 -30.246 1.00 25.14 753 VAL A CA 1
ATOM 5818 C C . VAL A 1 753 ? -60.989 -11.593 -30.597 1.00 25.14 753 VAL A C 1
ATOM 5820 O O . VAL A 1 753 ? -60.211 -11.387 -29.673 1.00 25.14 753 VAL A O 1
ATOM 5823 N N . SER A 1 754 ? -60.651 -11.116 -31.813 1.00 24.28 754 SER A N 1
ATOM 5824 C CA . SER A 1 754 ? -60.297 -11.808 -33.085 1.00 24.28 754 SER A CA 1
ATOM 5825 C C . SER A 1 754 ? -59.656 -10.805 -34.097 1.00 24.28 754 SER A C 1
ATOM 5827 O O . SER A 1 754 ? -60.004 -9.630 -34.059 1.00 24.28 754 SER A O 1
ATOM 5829 N N . ILE A 1 755 ? -58.770 -11.247 -35.009 1.00 35.28 755 ILE A N 1
ATOM 5830 C CA . ILE A 1 755 ? -57.868 -10.427 -35.882 1.00 35.28 755 ILE A CA 1
ATOM 5831 C C . ILE A 1 755 ? -58.493 -10.051 -37.257 1.00 35.28 755 ILE A C 1
ATOM 5833 O O . ILE A 1 755 ? -59.151 -10.912 -37.847 1.00 35.28 755 ILE A O 1
ATOM 5837 N N . PRO A 1 756 ? -58.349 -8.797 -37.768 1.00 38.62 756 PRO A N 1
ATOM 5838 C CA . PRO A 1 756 ? -57.473 -8.418 -38.926 1.00 38.62 756 PRO A CA 1
ATOM 5839 C C . PRO A 1 756 ? -56.898 -6.960 -38.809 1.00 38.62 756 PRO A C 1
ATOM 5841 O O . PRO A 1 756 ? -57.084 -6.360 -37.758 1.00 38.62 756 PRO A O 1
ATOM 5844 N N . VAL A 1 757 ? -56.180 -6.281 -39.738 1.00 29.42 757 VAL A N 1
ATOM 5845 C CA . VAL A 1 757 ? -55.790 -6.435 -41.176 1.00 29.42 757 VAL A CA 1
ATOM 5846 C C . VAL A 1 757 ? -54.389 -5.782 -41.444 1.00 29.42 757 VAL A C 1
ATOM 5848 O O . VAL A 1 757 ? -53.854 -5.114 -40.567 1.00 29.42 757 VAL A O 1
ATOM 5851 N N . GLN A 1 758 ? -53.824 -5.898 -42.662 1.00 37.78 758 GLN A N 1
ATOM 5852 C CA . GLN A 1 758 ? -52.732 -5.058 -43.238 1.00 37.78 758 GLN A CA 1
ATOM 5853 C C . GLN A 1 758 ? -53.317 -3.898 -44.095 1.00 37.78 758 GLN A C 1
ATOM 5855 O O . GLN A 1 758 ? -54.473 -3.999 -44.497 1.00 37.78 758 GLN A O 1
ATOM 5860 N N . GLY A 1 759 ? -52.616 -2.824 -44.500 1.00 47.75 759 GLY A N 1
ATOM 5861 C CA . GLY A 1 759 ? -51.237 -2.354 -44.255 1.00 47.75 759 GLY A CA 1
ATOM 5862 C C . GLY A 1 759 ? -50.824 -1.261 -45.278 1.00 47.75 759 GLY A C 1
ATOM 5863 O O . GLY A 1 759 ? -51.370 -1.233 -46.380 1.00 47.75 759 GLY A O 1
ATOM 5864 N N . SER A 1 760 ? -49.869 -0.385 -44.935 1.00 51.59 760 SER A N 1
ATOM 5865 C CA . SER A 1 760 ? -49.348 0.708 -45.796 1.00 51.59 760 SER A CA 1
ATOM 5866 C C . SER A 1 760 ? -47.886 0.457 -46.195 1.00 51.59 760 SER A C 1
ATOM 5868 O O . SER A 1 760 ? -47.204 -0.319 -45.525 1.00 51.59 760 SER A O 1
ATOM 5870 N N . LYS A 1 761 ? -47.373 1.098 -47.262 1.00 64.62 761 LYS A N 1
ATOM 5871 C CA . LYS A 1 761 ? -45.956 0.967 -47.652 1.00 64.62 761 LYS A CA 1
ATOM 5872 C C . LYS A 1 761 ? -45.312 2.301 -48.043 1.00 64.62 761 LYS A C 1
ATOM 5874 O O . LYS A 1 761 ? -45.802 3.005 -48.923 1.00 64.62 761 LYS A O 1
ATOM 5879 N N . CYS A 1 762 ? -44.180 2.587 -47.408 1.00 71.62 762 CYS A N 1
ATOM 5880 C CA . CYS A 1 762 ? -43.311 3.728 -47.670 1.00 71.62 762 CYS A CA 1
ATOM 5881 C C . CYS A 1 762 ? -42.009 3.259 -48.334 1.00 71.62 762 CYS A C 1
ATOM 5883 O O . CYS A 1 762 ? -41.490 2.202 -47.981 1.00 71.62 762 CYS A O 1
ATOM 5885 N N . LEU A 1 763 ? -41.489 4.041 -49.281 1.00 75.19 763 LEU A N 1
ATOM 5886 C CA . LEU A 1 763 ? -40.247 3.783 -50.025 1.00 75.19 763 LEU A CA 1
ATOM 5887 C C . LEU A 1 763 ? -39.389 5.057 -50.063 1.00 75.19 763 LEU A C 1
ATOM 5889 O O . LEU A 1 763 ? -39.923 6.158 -49.921 1.00 75.19 763 LEU A O 1
ATOM 5893 N N . ALA A 1 764 ? -38.080 4.945 -50.263 1.00 74.25 764 ALA A N 1
ATOM 5894 C CA . ALA A 1 764 ? -37.174 6.093 -50.243 1.00 74.25 764 ALA A CA 1
ATOM 5895 C C . ALA A 1 764 ? -37.319 7.003 -51.475 1.00 74.25 764 ALA A C 1
ATOM 5897 O O . ALA A 1 764 ? -37.689 6.572 -52.572 1.00 74.25 764 ALA A O 1
ATOM 5898 N N . ILE A 1 765 ? -36.986 8.286 -51.310 1.00 75.00 765 ILE A N 1
ATOM 5899 C CA . ILE A 1 765 ? -36.727 9.179 -52.443 1.00 75.00 765 ILE A CA 1
ATOM 5900 C C . ILE A 1 765 ? -35.254 9.017 -52.861 1.00 75.00 765 ILE A C 1
ATOM 5902 O O . ILE A 1 765 ? -34.366 9.265 -52.044 1.00 75.00 765 ILE A O 1
ATOM 5906 N N . PRO A 1 766 ? -34.961 8.620 -54.116 1.00 71.50 766 PRO A N 1
ATOM 5907 C CA . PRO A 1 766 ? -33.599 8.550 -54.631 1.00 71.50 766 PRO A CA 1
ATOM 5908 C C . PRO A 1 766 ? -32.866 9.888 -54.515 1.00 71.50 766 PRO A C 1
ATOM 5910 O O . PRO A 1 766 ? -33.432 10.947 -54.778 1.00 71.50 766 PRO A O 1
ATOM 5913 N N . GLN A 1 767 ? -31.566 9.833 -54.221 1.00 69.38 767 GLN A N 1
ATOM 5914 C CA . GLN A 1 767 ? -30.713 11.003 -53.972 1.00 69.38 767 GLN A CA 1
ATOM 5915 C C . GLN A 1 767 ? -30.759 12.090 -55.065 1.00 69.38 767 GLN A C 1
ATOM 5917 O O . GLN A 1 767 ? -30.559 13.264 -54.766 1.00 69.38 767 GLN A O 1
ATOM 5922 N N . ALA A 1 768 ? -31.034 11.714 -56.318 1.00 64.50 768 ALA A N 1
ATOM 5923 C CA . ALA A 1 768 ? -31.137 12.632 -57.456 1.00 64.50 768 ALA A CA 1
ATOM 5924 C C . ALA A 1 768 ? -32.462 13.425 -57.525 1.00 64.50 768 ALA A C 1
ATOM 5926 O O . ALA A 1 768 ? -32.559 14.368 -58.306 1.00 64.50 768 ALA A O 1
ATOM 5927 N N . GLU A 1 769 ? -33.477 13.050 -56.740 1.00 66.81 769 GLU A N 1
ATOM 5928 C CA . GLU A 1 769 ? -34.768 13.751 -56.638 1.00 66.81 769 GLU A CA 1
ATOM 5929 C C . GLU A 1 769 ? -34.862 14.654 -55.389 1.00 66.81 769 GLU A C 1
ATOM 5931 O O . GLU A 1 769 ? -35.860 15.352 -55.208 1.00 66.81 769 GLU A O 1
ATOM 5936 N N . LEU A 1 770 ? -33.839 14.653 -54.524 1.00 63.88 770 LEU A N 1
ATOM 5937 C CA . LEU A 1 770 ? -33.800 15.435 -53.286 1.00 63.88 770 LEU A CA 1
ATOM 5938 C C . LEU A 1 770 ? -33.208 16.847 -53.482 1.00 63.88 770 LEU A C 1
ATOM 5940 O O . LEU A 1 770 ? -32.400 17.063 -54.390 1.00 63.88 770 LEU A O 1
ATOM 5944 N N . PRO A 1 771 ? -33.554 17.820 -52.613 1.00 60.47 771 PRO A N 1
ATOM 5945 C CA . PRO A 1 771 ? -32.899 19.126 -52.585 1.00 60.47 771 PRO A CA 1
ATOM 5946 C C . PRO A 1 771 ? -31.389 19.025 -52.321 1.00 60.47 771 PRO A C 1
ATOM 5948 O O . PRO A 1 771 ? -30.922 18.151 -51.590 1.00 60.47 771 PRO A O 1
ATOM 5951 N N . ALA A 1 772 ? -30.617 19.972 -52.861 1.00 50.03 772 ALA A N 1
ATOM 5952 C CA . ALA A 1 772 ? -29.192 20.081 -52.557 1.00 50.03 772 ALA A CA 1
ATOM 5953 C C . ALA A 1 772 ? -28.977 20.303 -51.046 1.00 50.03 772 ALA A C 1
ATOM 5955 O O . ALA A 1 772 ? -29.575 21.206 -50.463 1.00 50.03 772 ALA A O 1
ATOM 5956 N N . GLY A 1 773 ? -28.128 19.478 -50.425 1.00 51.44 773 GLY A N 1
ATOM 5957 C CA . GLY A 1 773 ? -27.930 19.457 -48.969 1.00 51.44 773 GLY A CA 1
ATOM 5958 C C . GLY A 1 773 ? -28.879 18.529 -48.196 1.00 51.44 773 GLY A C 1
ATOM 5959 O O . GLY A 1 773 ? -28.888 18.573 -46.973 1.00 51.44 773 GLY A O 1
ATOM 5960 N N . SER A 1 774 ? -29.678 17.697 -48.875 1.00 57.41 774 SER A N 1
ATOM 5961 C CA . SER A 1 774 ? -30.443 16.595 -48.266 1.00 57.41 774 SER A CA 1
ATOM 5962 C C . SER A 1 774 ? -29.882 15.238 -48.701 1.00 57.41 774 SER A C 1
ATOM 5964 O O . SER A 1 774 ? -29.523 15.067 -49.868 1.00 57.41 774 SER A O 1
ATOM 5966 N N . TRP A 1 775 ? -29.842 14.264 -47.789 1.00 52.91 775 TRP A N 1
ATOM 5967 C CA . TRP A 1 775 ? -29.307 12.919 -48.039 1.00 52.91 775 TRP A CA 1
ATOM 5968 C C . TRP A 1 775 ? -30.415 11.864 -48.087 1.00 52.91 775 TRP A C 1
ATOM 5970 O O . TRP A 1 775 ? -31.353 11.908 -47.293 1.00 52.91 775 TRP A O 1
ATOM 5980 N N . ALA A 1 776 ? -30.319 10.920 -49.024 1.00 60.88 776 ALA A N 1
ATOM 5981 C CA . ALA A 1 776 ? -31.314 9.864 -49.195 1.00 60.88 776 ALA A CA 1
ATOM 5982 C C . ALA A 1 776 ? -31.233 8.781 -48.109 1.00 60.88 776 ALA A C 1
ATOM 5984 O O . ALA A 1 776 ? -30.157 8.428 -47.632 1.00 60.88 776 ALA A O 1
ATOM 5985 N N . THR A 1 777 ? -32.395 8.219 -47.774 1.00 65.81 777 THR A N 1
ATOM 5986 C CA . THR A 1 777 ? -32.543 7.051 -46.894 1.00 65.81 777 THR A CA 1
ATOM 5987 C C . THR A 1 777 ? -32.831 5.783 -47.720 1.00 65.81 777 THR A C 1
ATOM 5989 O O . THR A 1 777 ? -32.704 5.795 -48.945 1.00 65.81 777 THR A O 1
ATOM 5992 N N . ASN A 1 778 ? -33.207 4.677 -47.074 1.00 67.69 778 ASN A N 1
ATOM 5993 C CA . ASN A 1 778 ? -33.565 3.412 -47.722 1.00 67.69 778 ASN A CA 1
ATOM 5994 C C . ASN A 1 778 ? -35.001 2.959 -47.383 1.00 67.69 778 ASN A C 1
ATOM 5996 O O . ASN A 1 778 ? -35.600 3.408 -46.406 1.00 67.69 778 ASN A O 1
ATOM 6000 N N . ASP A 1 779 ? -35.544 2.040 -48.188 1.00 69.44 779 ASP A N 1
ATOM 6001 C CA . ASP A 1 779 ? -36.924 1.547 -48.060 1.00 69.44 779 ASP A CA 1
ATOM 6002 C C . ASP A 1 779 ? -37.229 0.893 -46.701 1.00 69.44 779 ASP A C 1
ATOM 6004 O O . ASP A 1 779 ? -38.373 0.939 -46.250 1.00 69.44 779 ASP A O 1
ATOM 6008 N N . ALA A 1 780 ? -36.235 0.291 -46.037 1.00 60.78 780 ALA A N 1
ATOM 6009 C CA . ALA A 1 780 ? -36.432 -0.345 -44.735 1.00 60.78 780 ALA A CA 1
ATOM 6010 C C . ALA A 1 780 ? -36.625 0.701 -43.627 1.00 60.78 780 ALA A C 1
ATOM 6012 O O . ALA A 1 780 ? -37.544 0.560 -42.826 1.00 60.78 780 ALA A O 1
ATOM 6013 N N . ALA A 1 781 ? -35.839 1.783 -43.635 1.00 60.56 781 ALA A N 1
ATOM 6014 C CA . ALA A 1 781 ? -36.046 2.924 -42.742 1.00 60.56 781 ALA A CA 1
ATOM 6015 C C . ALA A 1 781 ? -37.391 3.621 -43.020 1.00 60.56 781 ALA A C 1
ATOM 6017 O O . ALA A 1 781 ? -38.138 3.916 -42.091 1.00 60.56 781 ALA A O 1
ATOM 6018 N N . CYS A 1 782 ? -37.758 3.804 -44.294 1.00 67.44 782 CYS A N 1
ATOM 6019 C CA . CYS A 1 782 ? -39.071 4.341 -44.660 1.00 67.44 782 CYS A CA 1
ATOM 6020 C C . CYS A 1 782 ? -40.235 3.499 -44.115 1.00 67.44 782 CYS A C 1
ATOM 6022 O O . CYS A 1 782 ? -41.243 4.054 -43.683 1.00 67.44 782 CYS A O 1
ATOM 6024 N N . ALA A 1 783 ? -40.108 2.170 -44.124 1.00 64.75 783 ALA A N 1
ATOM 6025 C CA . ALA A 1 783 ? -41.142 1.249 -43.659 1.00 64.75 783 ALA A CA 1
ATOM 6026 C C . ALA A 1 783 ? -41.363 1.246 -42.131 1.00 64.75 783 ALA A C 1
ATOM 6028 O O . ALA A 1 783 ? -42.307 0.603 -41.674 1.00 64.75 783 ALA A O 1
ATOM 6029 N N . LEU A 1 784 ? -40.540 1.959 -41.349 1.00 59.66 784 LEU A N 1
ATOM 6030 C CA . LEU A 1 784 ? -40.727 2.116 -39.900 1.00 59.66 784 LEU A CA 1
ATOM 6031 C C . LEU A 1 784 ? -41.826 3.130 -39.540 1.00 59.66 784 LEU A C 1
ATOM 6033 O O . LEU A 1 784 ? -42.346 3.087 -38.425 1.00 59.66 784 LEU A O 1
ATOM 6037 N N . CYS A 1 785 ? -42.218 4.019 -40.459 1.00 60.66 785 CYS A N 1
ATOM 6038 C CA . CYS A 1 785 ? -43.333 4.929 -40.212 1.00 60.66 785 CYS A CA 1
ATOM 6039 C C . CYS A 1 785 ? -44.671 4.178 -40.309 1.00 60.66 785 CYS A C 1
ATOM 6041 O O . CYS A 1 785 ? -45.079 3.719 -41.378 1.00 60.66 785 CYS A O 1
ATOM 6043 N N . GLY A 1 786 ? -45.348 4.048 -39.163 1.00 56.28 786 GLY A N 1
ATOM 6044 C CA . GLY A 1 786 ? -46.696 3.486 -39.062 1.00 56.28 786 GLY A CA 1
ATOM 6045 C C . GLY A 1 786 ? -47.759 4.345 -39.759 1.00 56.28 786 GLY A C 1
ATOM 6046 O O . GLY A 1 786 ? -47.479 5.438 -40.244 1.00 56.28 786 GLY A O 1
ATOM 6047 N N . ALA A 1 787 ? -49.005 3.863 -39.784 1.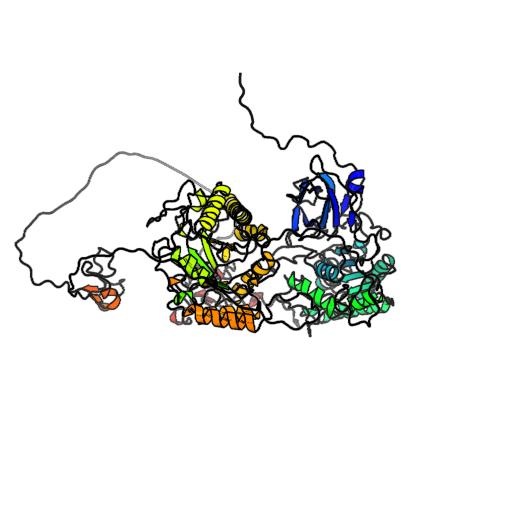00 54.06 787 ALA A N 1
ATOM 6048 C CA . ALA A 1 787 ? -50.096 4.454 -40.573 1.00 54.06 787 ALA A CA 1
ATOM 6049 C C . ALA A 1 787 ? -50.404 5.940 -40.275 1.00 54.06 787 ALA A C 1
ATOM 6051 O O . ALA A 1 787 ? -50.987 6.617 -41.122 1.00 54.06 787 ALA A O 1
ATOM 6052 N N . ASP A 1 788 ? -50.004 6.440 -39.105 1.00 55.19 788 ASP A N 1
ATOM 6053 C CA . ASP A 1 788 ? -50.206 7.822 -38.659 1.00 55.19 788 ASP A CA 1
ATOM 6054 C C . ASP A 1 788 ? -49.107 8.803 -39.132 1.00 55.19 788 ASP A C 1
ATOM 6056 O O . ASP A 1 788 ? -49.257 10.015 -38.970 1.00 55.19 788 ASP A O 1
ATOM 6060 N N . TYR A 1 789 ? -48.020 8.310 -39.746 1.00 56.38 789 TYR A N 1
ATOM 6061 C CA . TYR A 1 789 ? -46.838 9.101 -40.117 1.00 56.38 789 TYR A CA 1
ATOM 6062 C C . TYR A 1 789 ? -46.481 8.946 -41.603 1.00 56.38 789 TYR A C 1
ATOM 6064 O O . TYR A 1 789 ? -46.226 7.850 -42.093 1.00 56.38 789 TYR A O 1
ATOM 6072 N N . THR A 1 790 ? -46.439 10.060 -42.341 1.00 53.91 790 THR A N 1
ATOM 6073 C CA . THR A 1 790 ? -46.314 10.055 -43.814 1.00 53.91 790 THR A CA 1
ATOM 6074 C C . THR A 1 790 ? -44.901 10.232 -44.365 1.00 53.91 790 THR A C 1
ATOM 6076 O O . THR A 1 790 ? -44.718 10.118 -45.575 1.00 53.91 790 THR A O 1
ATOM 6079 N N . TRP A 1 791 ? -43.913 10.559 -43.531 1.00 59.59 791 TRP A N 1
ATOM 6080 C CA . TRP A 1 791 ? -42.563 10.937 -43.962 1.00 59.59 791 TRP A CA 1
ATOM 6081 C C . TRP A 1 791 ? -41.515 10.438 -42.958 1.00 59.59 791 TRP A C 1
ATOM 6083 O O . TRP A 1 791 ? -41.820 10.333 -41.775 1.00 59.59 791 TRP A O 1
ATOM 6093 N N . TRP A 1 792 ? -40.288 10.173 -43.421 1.00 56.94 792 TRP A N 1
ATOM 6094 C CA . TRP A 1 792 ? -39.135 9.878 -42.558 1.00 56.94 792 TRP A CA 1
ATOM 6095 C C . TRP A 1 792 ? -38.254 11.131 -42.372 1.00 56.94 792 TRP A C 1
ATOM 6097 O O . TRP A 1 792 ? -38.012 11.819 -43.374 1.00 56.94 792 TRP A O 1
ATOM 6107 N N . PRO A 1 793 ? -37.707 11.383 -41.164 1.00 53.34 793 PRO A N 1
ATOM 6108 C CA . PRO A 1 793 ? -37.943 10.625 -39.929 1.00 53.34 793 PRO A CA 1
ATOM 6109 C C . PRO A 1 793 ? -39.357 10.852 -39.365 1.00 53.34 793 PRO A C 1
ATOM 6111 O O . PRO A 1 793 ? -39.977 11.883 -39.613 1.00 53.34 793 PRO A O 1
ATOM 6114 N N . CYS A 1 794 ? -39.912 9.839 -38.690 1.00 56.75 794 CYS A N 1
ATOM 6115 C CA . CYS A 1 794 ? -41.347 9.793 -38.367 1.00 56.75 794 CYS A CA 1
ATOM 6116 C C . CYS A 1 794 ? -41.775 10.766 -37.244 1.00 56.75 794 CYS A C 1
ATOM 6118 O O . CYS A 1 794 ? -42.944 10.815 -36.885 1.00 56.75 794 CYS A O 1
ATOM 6120 N N . ASP A 1 795 ? -40.848 11.529 -36.672 1.00 54.41 795 ASP A N 1
ATOM 6121 C CA . ASP A 1 795 ? -41.044 12.483 -35.578 1.00 54.41 795 ASP A CA 1
ATOM 6122 C C . ASP A 1 795 ? -41.217 13.943 -36.051 1.00 54.41 795 ASP A C 1
ATOM 6124 O O . ASP A 1 795 ? -41.826 14.755 -35.349 1.00 54.41 795 ASP A O 1
ATOM 6128 N N . VAL A 1 796 ? -40.740 14.298 -37.253 1.00 52.28 796 VAL A N 1
ATOM 6129 C CA . VAL A 1 796 ? -40.729 15.694 -37.732 1.00 52.28 796 VAL A CA 1
ATOM 6130 C C . VAL A 1 796 ? -41.982 16.088 -38.525 1.00 52.28 796 VAL A C 1
ATOM 6132 O O . VAL A 1 796 ? -42.166 15.757 -39.696 1.00 52.28 796 VAL A O 1
ATOM 6135 N N . GLN A 1 797 ? -42.825 16.934 -37.926 1.00 50.12 797 GLN A N 1
ATOM 6136 C CA . GLN A 1 797 ? -43.938 17.600 -38.621 1.00 50.12 797 GLN A CA 1
ATOM 6137 C C . GLN A 1 797 ? -43.461 18.788 -39.489 1.00 50.12 797 GLN A C 1
ATOM 6139 O O . GLN A 1 797 ? -43.872 19.929 -39.277 1.00 50.12 797 GLN A O 1
ATOM 6144 N N . SER A 1 798 ? -42.580 18.549 -40.471 1.00 44.97 798 SER A N 1
ATOM 6145 C CA . SER A 1 798 ? -42.111 19.583 -41.414 1.00 44.97 798 SER A CA 1
ATOM 6146 C C . SER A 1 798 ? -41.707 18.997 -42.786 1.00 44.97 798 SER A C 1
ATOM 6148 O O . SER A 1 798 ? -41.163 17.895 -42.836 1.00 44.97 798 SER A O 1
ATOM 6150 N N . PRO A 1 799 ? -41.976 19.673 -43.925 1.00 45.66 799 PRO A N 1
ATOM 6151 C CA . PRO A 1 799 ? -42.004 19.022 -45.239 1.00 45.66 799 PRO A CA 1
ATOM 6152 C C . PRO A 1 799 ? -40.648 19.004 -45.977 1.00 45.66 799 PRO A C 1
ATOM 6154 O O . PRO A 1 799 ? -40.492 19.653 -47.011 1.00 45.66 799 PRO A O 1
ATOM 6157 N N . SER A 1 800 ? -39.710 18.181 -45.502 1.00 54.94 800 SER A N 1
ATOM 6158 C CA . SER A 1 800 ? -38.518 17.750 -46.263 1.00 54.94 800 SER A CA 1
ATOM 6159 C C . SER A 1 800 ? -38.494 16.218 -46.385 1.00 54.94 800 SER A C 1
ATOM 6161 O O . SER A 1 800 ? -37.716 15.557 -45.699 1.00 54.94 800 SER A O 1
ATOM 6163 N N . PRO A 1 801 ? -39.389 15.618 -47.191 1.00 65.56 801 PRO A N 1
ATOM 6164 C CA . PRO A 1 801 ? -39.653 14.185 -47.130 1.00 65.56 801 PRO A CA 1
ATOM 6165 C C . PRO A 1 801 ? -38.533 13.348 -47.760 1.00 65.56 801 PRO A C 1
ATOM 6167 O O . PRO A 1 801 ? -38.298 13.424 -48.962 1.00 65.56 801 PRO A O 1
ATOM 6170 N N . LEU A 1 802 ? -37.888 12.487 -46.967 1.00 65.12 802 LEU A N 1
ATOM 6171 C CA . LEU A 1 802 ? -36.890 11.527 -47.469 1.00 65.12 802 LEU A CA 1
ATOM 6172 C C . LEU A 1 802 ? -37.513 10.227 -48.015 1.00 65.12 802 LEU A C 1
ATOM 6174 O O . LEU A 1 802 ? -36.826 9.423 -48.646 1.00 65.12 802 LEU A O 1
ATOM 6178 N N . CYS A 1 803 ? -38.821 10.038 -47.816 1.00 73.62 803 CYS A N 1
ATOM 6179 C CA . CYS A 1 803 ? -39.602 8.895 -48.292 1.00 73.62 803 CYS A CA 1
ATOM 6180 C C . CYS A 1 803 ? -40.865 9.353 -49.036 1.00 73.62 803 CYS A C 1
ATOM 6182 O O . CYS A 1 803 ? -41.352 10.463 -48.835 1.00 73.62 803 CYS A O 1
ATOM 6184 N N . ARG A 1 804 ? -41.431 8.468 -49.858 1.00 73.62 804 ARG A N 1
ATOM 6185 C CA . ARG A 1 804 ? -42.780 8.558 -50.428 1.00 73.62 804 ARG A CA 1
ATOM 6186 C C . ARG A 1 804 ? -43.624 7.408 -49.878 1.00 73.62 804 ARG A C 1
ATOM 6188 O O . ARG A 1 804 ? -43.263 6.245 -50.048 1.00 73.62 804 ARG A O 1
ATOM 6195 N N . CYS A 1 805 ? -44.735 7.744 -49.229 1.00 69.38 805 CYS A N 1
ATOM 6196 C CA . CYS A 1 805 ? -45.714 6.798 -48.695 1.00 69.38 805 CYS A CA 1
ATOM 6197 C C . CYS A 1 805 ? -47.020 6.900 -49.491 1.00 69.38 805 CYS A C 1
ATOM 6199 O O . CYS A 1 805 ? -47.615 7.978 -49.557 1.00 69.38 805 CYS A O 1
ATOM 6201 N N . ASP A 1 806 ? -47.490 5.789 -50.064 1.00 60.84 806 ASP A N 1
ATOM 6202 C CA . ASP A 1 806 ? -48.820 5.737 -50.681 1.00 60.84 806 ASP A CA 1
ATOM 6203 C C . ASP A 1 806 ? -49.885 5.565 -49.587 1.00 60.84 806 ASP A C 1
ATOM 6205 O O . ASP A 1 806 ? -50.240 4.450 -49.192 1.00 60.84 806 ASP A O 1
ATOM 6209 N N . ASN A 1 807 ? -50.419 6.687 -49.096 1.00 55.03 807 ASN A N 1
ATOM 6210 C CA . ASN A 1 807 ? -51.587 6.684 -48.216 1.00 55.03 807 ASN A CA 1
ATOM 6211 C C . ASN A 1 807 ? -52.822 6.213 -48.997 1.00 55.03 807 ASN A C 1
ATOM 6213 O O . ASN A 1 807 ? -53.451 6.982 -49.727 1.00 55.03 807 ASN A O 1
ATOM 6217 N N . GLY A 1 808 ? -53.175 4.936 -48.833 1.00 47.00 808 GLY A N 1
ATOM 6218 C CA . GLY A 1 808 ? -54.294 4.300 -49.523 1.00 47.00 808 GLY A CA 1
ATOM 6219 C C . GLY A 1 808 ? -55.628 5.009 -49.273 1.00 47.00 808 GLY A C 1
ATOM 6220 O O . GLY A 1 808 ? -56.234 4.869 -48.214 1.00 47.00 808 GLY A O 1
ATOM 6221 N N . SER A 1 809 ? -56.111 5.760 -50.263 1.00 32.25 809 SER A N 1
ATOM 6222 C CA . SER A 1 809 ? -57.409 6.439 -50.217 1.00 32.25 809 SER A CA 1
ATOM 6223 C C . SER A 1 809 ? -58.041 6.538 -51.614 1.00 32.25 809 SER A C 1
ATOM 6225 O O . SER A 1 809 ? -57.558 7.306 -52.449 1.00 32.25 809 SER A O 1
ATOM 6227 N N . PRO A 1 810 ? -59.126 5.787 -51.902 1.00 27.47 810 PRO A N 1
ATOM 6228 C CA . PRO A 1 810 ? -59.978 6.053 -53.063 1.00 27.47 810 PRO A CA 1
ATOM 6229 C C . PRO A 1 810 ? -60.699 7.417 -52.916 1.00 27.47 810 PRO A C 1
ATOM 6231 O O . PRO A 1 810 ? -60.688 8.013 -51.838 1.00 27.47 810 PRO A O 1
ATOM 6234 N N . PRO A 1 811 ? -61.263 7.979 -54.001 1.00 27.34 811 PRO A N 1
ATOM 6235 C CA . PRO A 1 811 ? -61.191 9.424 -54.213 1.00 27.34 811 PRO A CA 1
ATOM 6236 C C . PRO A 1 811 ? -62.188 10.303 -53.443 1.00 27.34 811 PRO A C 1
ATOM 6238 O O . PRO A 1 811 ? -63.325 9.940 -53.156 1.00 27.34 811 PRO A O 1
ATOM 6241 N N . VAL A 1 812 ? -61.716 11.537 -53.248 1.00 30.89 812 VAL A N 1
ATOM 6242 C CA . VAL A 1 812 ? -62.393 12.775 -52.829 1.00 30.89 812 VAL A CA 1
ATOM 6243 C C . VAL A 1 812 ? -63.883 12.884 -53.196 1.00 30.89 812 VAL A C 1
ATOM 6245 O O . VAL A 1 812 ? -64.258 12.780 -54.363 1.00 30.89 812 VAL A O 1
ATOM 6248 N N . SER A 1 813 ? -64.696 13.330 -52.229 1.00 25.09 813 SER A N 1
ATOM 6249 C CA . SER A 1 813 ? -65.967 14.030 -52.476 1.00 25.09 813 SER A CA 1
ATOM 6250 C C . SER A 1 813 ? -65.920 15.462 -51.915 1.00 25.09 813 SER A C 1
ATOM 6252 O O . SER A 1 813 ? -66.135 15.678 -50.723 1.00 25.09 813 SER A O 1
ATOM 6254 N N . SER A 1 814 ? -65.623 16.452 -52.764 1.00 31.50 814 SER A N 1
ATOM 6255 C CA . SER A 1 814 ? -65.692 17.886 -52.416 1.00 31.50 814 SER A CA 1
ATOM 6256 C C . SER A 1 814 ? -67.148 18.370 -52.289 1.00 31.50 814 SER A C 1
ATOM 6258 O O . SER A 1 814 ? -68.046 17.752 -52.864 1.00 31.50 814 SER A O 1
ATOM 6260 N N . PRO A 1 815 ? -67.396 19.504 -51.601 1.00 31.73 815 PRO A N 1
ATOM 6261 C CA . PRO A 1 815 ? -67.526 20.775 -52.338 1.00 31.73 815 PRO A CA 1
ATOM 6262 C C . PRO A 1 815 ? -66.803 21.981 -51.676 1.00 31.73 815 PRO A C 1
ATOM 6264 O O . PRO A 1 815 ? -66.937 22.215 -50.485 1.00 31.73 815 PRO A O 1
ATOM 6267 N N . VAL A 1 816 ? -65.942 22.706 -52.410 1.00 24.91 816 VAL A N 1
ATOM 6268 C CA . VAL A 1 816 ? -66.211 24.017 -53.078 1.00 24.91 816 VAL A CA 1
ATOM 6269 C C . VAL A 1 816 ? -65.831 25.276 -52.249 1.00 24.91 816 VAL A C 1
ATOM 6271 O O . VAL A 1 816 ? -66.626 25.815 -51.492 1.00 24.91 816 VAL A O 1
ATOM 6274 N N . ASN A 1 817 ? -64.581 25.734 -52.442 1.00 25.62 817 ASN A N 1
ATOM 6275 C CA . ASN A 1 817 ? -64.128 27.075 -52.905 1.00 25.62 817 ASN A CA 1
ATOM 6276 C C . ASN A 1 817 ? -65.132 28.266 -53.009 1.00 25.62 817 ASN A C 1
ATOM 6278 O O . ASN A 1 817 ? -66.277 28.037 -53.393 1.00 25.62 817 ASN A O 1
ATOM 6282 N N . PRO A 1 818 ? -64.660 29.542 -53.102 1.00 37.56 818 PRO A N 1
ATOM 6283 C CA . PRO A 1 818 ? -63.555 30.267 -52.419 1.00 37.56 818 PRO A CA 1
ATOM 6284 C C . PRO A 1 818 ? -64.016 31.751 -52.122 1.00 37.56 818 PRO A C 1
ATOM 6286 O O . PRO A 1 818 ? -65.178 31.892 -51.749 1.00 37.56 818 PRO A O 1
ATOM 6289 N N . PRO A 1 819 ? -63.315 32.889 -52.421 1.00 42.34 819 PRO A N 1
ATOM 6290 C CA . PRO A 1 819 ? -61.904 33.339 -52.286 1.00 42.34 819 PRO A CA 1
ATOM 6291 C C . PRO A 1 819 ? -61.720 34.724 -51.552 1.00 42.34 819 PRO A C 1
ATOM 6293 O O . PRO A 1 819 ? -62.689 35.384 -51.192 1.00 42.34 819 PRO A O 1
ATOM 6296 N N . THR A 1 820 ? -60.474 35.251 -51.521 1.00 27.20 820 THR A N 1
ATOM 6297 C CA . THR A 1 820 ? -60.033 36.668 -51.256 1.00 27.20 820 THR A CA 1
ATOM 6298 C C . THR A 1 820 ? -60.064 37.195 -49.798 1.00 27.20 820 THR A C 1
ATOM 6300 O O . THR A 1 820 ? -60.800 36.664 -48.981 1.00 27.20 820 THR A O 1
ATOM 6303 N N . SER A 1 821 ? -59.260 38.197 -49.374 1.00 28.11 821 SER A N 1
ATOM 6304 C CA . SER A 1 821 ? -58.379 39.160 -50.092 1.00 28.11 821 SER A CA 1
ATOM 6305 C C . SER A 1 821 ? -57.082 39.555 -49.332 1.00 28.11 821 SER A C 1
ATOM 6307 O O . SER A 1 821 ? -57.051 39.549 -48.107 1.00 28.11 821 SER A O 1
ATOM 6309 N N . SER A 1 822 ? -56.047 40.009 -50.057 1.00 25.98 822 SER A N 1
ATOM 6310 C CA . SER A 1 822 ? -54.857 40.761 -49.556 1.00 25.98 822 SER A CA 1
ATOM 6311 C C . SER A 1 822 ? -55.118 42.301 -49.593 1.00 25.98 822 SER A C 1
ATOM 6313 O O . SER A 1 822 ? -56.279 42.644 -49.831 1.00 25.98 822 SER A O 1
ATOM 6315 N N . PRO A 1 823 ? -54.145 43.264 -49.522 1.00 46.78 823 PRO A N 1
ATOM 6316 C CA . PRO A 1 823 ? -52.711 43.270 -49.106 1.00 46.78 823 PRO A CA 1
ATOM 6317 C C . PRO A 1 823 ? -52.268 44.528 -48.249 1.00 46.78 823 PRO A C 1
ATOM 6319 O O . PRO A 1 823 ? -53.103 45.322 -47.832 1.00 46.78 823 PRO A O 1
ATOM 6322 N N . VAL A 1 824 ? -50.938 44.782 -48.143 1.00 26.78 824 VAL A N 1
ATOM 6323 C CA . VAL A 1 824 ? -50.209 46.092 -47.955 1.00 26.78 824 VAL A CA 1
ATOM 6324 C C . VAL A 1 824 ? -49.703 46.522 -46.536 1.00 26.78 824 VAL A C 1
ATOM 6326 O O . VAL A 1 824 ? -50.271 46.187 -45.507 1.00 26.78 824 VAL A O 1
ATOM 6329 N N . ASN A 1 825 ? -48.562 47.246 -46.545 1.00 30.94 825 ASN A N 1
ATOM 6330 C CA . ASN A 1 825 ? -47.704 47.858 -45.483 1.00 30.94 825 ASN A CA 1
ATOM 6331 C C . ASN A 1 825 ? -48.094 49.378 -45.270 1.00 30.94 825 ASN A C 1
ATOM 6333 O O . ASN A 1 825 ? -49.140 49.738 -45.812 1.00 30.94 825 ASN A O 1
ATOM 6337 N N . PRO A 1 826 ? -47.340 50.356 -44.668 1.00 47.62 826 PRO A N 1
ATOM 6338 C CA . PRO A 1 826 ? -46.152 50.370 -43.781 1.00 47.62 826 PRO A CA 1
ATOM 6339 C C . PRO A 1 826 ? -46.158 51.389 -42.574 1.00 47.62 826 PRO A C 1
ATOM 6341 O O . PRO A 1 826 ? -47.099 52.141 -42.345 1.00 47.62 826 PRO A O 1
ATOM 6344 N N . SER A 1 827 ? -45.022 51.429 -41.855 1.00 34.06 827 SER A N 1
ATOM 6345 C CA . SER A 1 827 ? -44.421 52.353 -40.844 1.00 34.06 827 SER A CA 1
ATOM 6346 C C . SER A 1 827 ? -44.888 53.822 -40.609 1.00 34.06 827 SER A C 1
ATOM 6348 O O . SER A 1 827 ? -45.213 54.533 -41.555 1.00 34.06 827 SER A O 1
ATOM 6350 N N . THR A 1 828 ? -44.682 54.362 -39.376 1.00 36.03 828 THR A N 1
ATOM 6351 C CA . THR A 1 828 ? -43.757 55.506 -39.006 1.00 36.03 828 THR A CA 1
ATOM 6352 C C . THR A 1 828 ? -44.083 56.268 -37.684 1.00 36.03 828 THR A C 1
ATOM 6354 O O . THR A 1 828 ? -45.244 56.591 -37.453 1.00 36.03 828 THR A O 1
ATOM 6357 N N . ARG A 1 829 ? -43.055 56.689 -36.893 1.00 30.42 829 ARG A N 1
ATOM 6358 C CA . ARG A 1 829 ? -42.721 58.100 -36.464 1.00 30.42 829 ARG A CA 1
ATOM 6359 C C . ARG A 1 829 ? -41.660 58.219 -35.323 1.00 30.42 829 ARG A C 1
ATOM 6361 O O . ARG A 1 829 ? -41.336 57.237 -34.672 1.00 30.42 829 ARG A O 1
ATOM 6368 N N . THR A 1 830 ? -41.096 59.428 -35.149 1.00 33.47 830 THR A N 1
ATOM 6369 C CA . THR A 1 830 ? -39.953 59.880 -34.280 1.00 33.47 830 THR A CA 1
ATOM 6370 C C . THR A 1 830 ? -40.303 61.271 -33.641 1.00 33.47 830 THR A C 1
ATOM 6372 O O . THR A 1 830 ? -41.504 61.564 -33.707 1.00 33.47 830 THR A O 1
ATOM 6375 N N . PRO A 1 831 ? -39.435 62.188 -33.081 1.00 59.56 831 PRO A N 1
ATOM 6376 C CA . PRO A 1 831 ? -37.952 62.264 -32.868 1.00 59.56 831 PRO A CA 1
ATOM 6377 C C . PRO A 1 831 ? -37.455 62.963 -31.541 1.00 59.56 831 PRO A C 1
ATOM 6379 O O . PRO A 1 831 ? -38.269 63.219 -30.663 1.00 59.56 831 PRO A O 1
ATOM 6382 N N . VAL A 1 832 ? -36.142 63.313 -31.422 1.00 28.78 832 VAL A N 1
ATOM 6383 C CA . VAL A 1 832 ? -35.503 64.596 -30.920 1.00 28.78 832 VAL A CA 1
ATOM 6384 C C . VAL A 1 832 ? -33.956 64.422 -30.691 1.00 28.78 832 VAL A C 1
ATOM 6386 O O . VAL A 1 832 ? -33.495 63.290 -30.622 1.00 28.78 832 VAL A O 1
ATOM 6389 N N . ASN A 1 833 ? -33.132 65.500 -30.676 1.00 38.88 833 ASN A N 1
ATOM 6390 C CA . ASN A 1 833 ? -31.628 65.531 -30.610 1.00 38.88 833 ASN A CA 1
ATOM 6391 C C . ASN A 1 833 ? -31.111 66.860 -29.931 1.00 38.88 833 ASN A C 1
ATOM 6393 O O . ASN A 1 833 ? -32.028 67.637 -29.636 1.00 38.88 833 ASN A O 1
ATOM 6397 N N . PRO A 1 834 ? -29.796 67.229 -29.668 1.00 55.78 834 PRO A N 1
ATOM 6398 C CA . PRO A 1 834 ? -28.760 67.582 -30.696 1.00 55.78 834 PRO A CA 1
ATOM 6399 C C . PRO A 1 834 ? -27.198 67.233 -30.526 1.00 55.78 834 PRO A C 1
ATOM 6401 O O . PRO A 1 834 ? -26.856 66.177 -31.048 1.00 55.78 834 PRO A O 1
ATOM 6404 N N . PRO A 1 835 ? -26.179 68.049 -30.056 1.00 63.19 835 PRO A N 1
ATOM 6405 C CA . PRO A 1 835 ? -24.849 68.126 -30.762 1.00 63.19 835 PRO A CA 1
ATOM 6406 C C . PRO A 1 835 ? -23.474 68.296 -29.987 1.00 63.19 835 PRO A C 1
ATOM 6408 O O . PRO A 1 835 ? -23.440 68.598 -28.798 1.00 63.19 835 PRO A O 1
ATOM 6411 N N . THR A 1 836 ? -22.340 68.339 -30.747 1.00 35.06 836 THR A N 1
ATOM 6412 C CA . THR A 1 836 ? -20.999 69.024 -30.508 1.00 35.06 836 THR A CA 1
ATOM 6413 C C . THR A 1 836 ? -19.974 68.496 -29.451 1.00 35.06 836 THR A C 1
ATOM 6415 O O . THR A 1 836 ? -20.407 67.973 -28.440 1.00 35.06 836 THR A O 1
ATOM 6418 N N . ARG A 1 837 ? -18.612 68.647 -29.533 1.00 34.72 837 ARG A N 1
ATOM 6419 C CA . ARG A 1 837 ? -17.583 69.003 -30.587 1.00 34.72 837 ARG A CA 1
ATOM 6420 C C . ARG A 1 837 ? -16.115 68.619 -30.146 1.00 34.72 837 ARG A C 1
ATOM 6422 O O . ARG A 1 837 ? -15.941 68.140 -29.037 1.00 34.72 837 ARG A O 1
ATOM 6429 N N . ALA A 1 838 ? -15.073 68.885 -30.971 1.00 29.25 838 ALA A N 1
ATOM 6430 C CA . ALA A 1 838 ? -13.601 68.693 -30.739 1.00 29.25 838 ALA A CA 1
ATOM 6431 C C . ALA A 1 838 ? -12.754 69.986 -31.013 1.00 29.25 838 ALA A C 1
ATOM 6433 O O . ALA A 1 838 ? -13.377 70.935 -31.516 1.00 29.25 838 ALA A O 1
ATOM 6434 N N . PRO A 1 839 ? -11.412 70.099 -30.712 1.00 45.66 839 PRO A N 1
ATOM 6435 C CA . PRO A 1 839 ? -10.323 69.881 -31.733 1.00 45.66 839 PRO A CA 1
ATOM 6436 C C . PRO A 1 839 ? -8.806 69.699 -31.272 1.00 45.66 839 PRO A C 1
ATOM 6438 O O . PRO A 1 839 ? -8.489 69.752 -30.090 1.00 45.66 839 PRO A O 1
ATOM 6441 N N . THR A 1 840 ? -7.856 69.665 -32.249 1.00 28.64 840 THR A N 1
ATOM 6442 C CA . THR A 1 840 ? -6.392 70.080 -32.258 1.00 28.64 840 THR A CA 1
ATOM 6443 C C . THR A 1 840 ? -5.193 69.181 -31.800 1.00 28.64 840 THR A C 1
ATOM 6445 O O . THR A 1 840 ? -5.345 68.271 -31.000 1.00 28.64 840 THR A O 1
ATOM 6448 N N . ASN A 1 841 ? -3.997 69.444 -32.394 1.00 30.84 841 ASN A N 1
ATOM 6449 C CA . ASN A 1 841 ? -2.620 68.845 -32.281 1.00 30.84 841 ASN A CA 1
ATOM 6450 C C . ASN A 1 841 ? -1.628 69.756 -33.120 1.00 30.84 841 ASN A C 1
ATOM 6452 O O . ASN A 1 841 ? -2.187 70.701 -33.696 1.00 30.84 841 ASN A O 1
ATOM 6456 N N . PRO A 1 842 ? -0.286 69.568 -33.383 1.00 55.78 842 PRO A N 1
ATOM 6457 C CA . PRO A 1 842 ? 0.879 68.789 -32.846 1.00 55.78 842 PRO A CA 1
ATOM 6458 C C . PRO A 1 842 ? 2.047 69.774 -32.412 1.00 55.78 842 PRO A C 1
ATOM 6460 O O . PRO A 1 842 ? 1.647 70.724 -31.738 1.00 55.78 842 PRO A O 1
ATOM 6463 N N . PRO A 1 843 ? 3.396 69.757 -32.740 1.00 47.06 843 PRO A N 1
ATOM 6464 C CA . PRO A 1 843 ? 4.383 68.795 -33.339 1.00 47.06 843 PRO A CA 1
ATOM 6465 C C . PRO A 1 843 ? 5.878 68.786 -32.792 1.00 47.06 843 PRO A C 1
ATOM 6467 O O . PRO A 1 843 ? 6.242 69.555 -31.912 1.00 47.06 843 PRO A O 1
ATOM 6470 N N . THR A 1 844 ? 6.789 68.024 -33.457 1.00 28.66 844 THR A N 1
ATOM 6471 C CA . THR A 1 844 ? 8.307 68.030 -33.446 1.00 28.66 844 THR A CA 1
ATOM 6472 C C . THR A 1 844 ? 9.083 67.490 -32.210 1.00 28.66 844 THR A C 1
ATOM 6474 O O . THR A 1 844 ? 8.647 67.716 -31.094 1.00 28.66 844 THR A O 1
ATOM 6477 N N . ARG A 1 845 ? 10.254 66.801 -32.305 1.00 27.84 845 ARG A N 1
ATOM 6478 C CA . ARG A 1 845 ? 11.125 66.343 -33.439 1.00 27.84 845 ARG A CA 1
ATOM 6479 C C . ARG A 1 845 ? 12.037 65.138 -33.032 1.00 27.84 845 ARG A C 1
ATOM 6481 O O . ARG A 1 845 ? 12.568 65.209 -31.939 1.00 27.84 845 ARG A O 1
ATOM 6488 N N . SER A 1 846 ? 12.284 64.172 -33.947 1.00 25.09 846 SER A N 1
ATOM 6489 C CA . SER A 1 846 ? 13.462 63.246 -34.130 1.00 25.09 846 SER A CA 1
ATOM 6490 C C . SER A 1 846 ? 14.147 62.538 -32.924 1.00 25.09 846 SER A C 1
ATOM 6492 O O . SER A 1 846 ? 14.357 63.157 -31.897 1.00 25.09 846 SER A O 1
ATOM 6494 N N . SER A 1 847 ? 14.695 61.306 -32.977 1.00 24.53 847 SER A N 1
ATOM 6495 C CA . SER A 1 847 ? 14.832 60.188 -33.963 1.00 24.53 847 SER A CA 1
ATOM 6496 C C . SER A 1 847 ? 15.525 58.994 -33.230 1.00 24.53 847 SER A C 1
ATOM 6498 O O . SER A 1 847 ? 16.190 59.264 -32.236 1.00 24.53 847 SER A O 1
ATOM 6500 N N . VAL A 1 848 ? 15.437 57.693 -33.575 1.00 27.11 848 VAL A N 1
ATOM 6501 C CA . VAL A 1 848 ? 16.067 56.946 -34.706 1.00 27.11 848 VAL A CA 1
ATOM 6502 C C . VAL A 1 848 ? 15.654 55.444 -34.617 1.00 27.11 848 VAL A C 1
ATOM 6504 O O . VAL A 1 848 ? 15.739 54.912 -33.520 1.00 27.11 848 VAL A O 1
ATOM 6507 N N . ASN A 1 849 ? 15.352 54.770 -35.751 1.00 24.69 849 ASN A N 1
ATOM 6508 C CA . ASN A 1 849 ? 15.274 53.292 -35.993 1.00 24.69 849 ASN A CA 1
ATOM 6509 C C . ASN A 1 849 ? 14.312 52.418 -35.136 1.00 24.69 849 ASN A C 1
ATOM 6511 O O . ASN A 1 849 ? 14.048 52.729 -33.987 1.00 24.69 849 ASN A O 1
ATOM 6515 N N . LEU A 1 850 ? 13.768 51.275 -35.592 1.00 26.59 850 LEU A N 1
ATOM 6516 C CA . LEU A 1 850 ? 13.597 50.628 -36.922 1.00 26.59 850 LEU A CA 1
ATOM 6517 C C . LEU A 1 850 ? 12.168 49.974 -36.921 1.00 26.59 850 LEU A C 1
ATOM 6519 O O . LEU A 1 850 ? 11.553 49.938 -35.854 1.00 26.59 850 LEU A O 1
ATOM 6523 N N . PRO A 1 851 ? 11.570 49.513 -38.044 1.00 28.05 851 PRO A N 1
ATOM 6524 C CA . PRO A 1 851 ? 10.124 49.266 -38.109 1.00 28.05 851 PRO A CA 1
ATOM 6525 C C . PRO A 1 851 ? 9.672 47.887 -37.605 1.00 28.05 851 PRO A C 1
ATOM 6527 O O . PRO A 1 851 ? 10.372 46.886 -37.744 1.00 28.05 851 PRO A O 1
ATOM 6530 N N . THR A 1 852 ? 8.427 47.838 -37.129 1.00 29.28 852 THR A N 1
ATOM 6531 C CA . THR A 1 852 ? 7.609 46.621 -37.056 1.00 29.28 852 THR A CA 1
ATOM 6532 C C . THR A 1 852 ? 7.297 46.082 -38.458 1.00 29.28 852 THR A C 1
ATOM 6534 O O . THR A 1 852 ? 7.115 46.852 -39.402 1.00 29.28 852 THR A O 1
ATOM 6537 N N . SER A 1 853 ? 7.194 44.758 -38.593 1.00 25.91 853 SER A N 1
ATOM 6538 C CA . SER A 1 853 ? 6.652 44.093 -39.788 1.00 25.91 853 SER A CA 1
ATOM 6539 C C . SER A 1 853 ? 5.230 43.585 -39.520 1.00 25.91 853 SER A C 1
ATOM 6541 O O . SER A 1 853 ? 4.779 43.550 -38.373 1.00 25.91 853 SER A O 1
ATOM 6543 N N . THR A 1 854 ? 4.482 43.235 -40.568 1.00 26.80 854 THR A N 1
ATOM 6544 C CA . THR A 1 854 ? 3.149 42.625 -40.427 1.00 26.80 854 THR A CA 1
ATOM 6545 C C . THR A 1 854 ? 2.826 41.796 -41.673 1.00 26.80 854 THR A C 1
ATOM 6547 O O . THR A 1 854 ? 2.711 42.390 -42.739 1.00 26.80 854 THR A O 1
ATOM 6550 N N . ILE A 1 855 ? 2.609 40.476 -41.496 1.00 29.03 855 ILE A N 1
ATOM 6551 C CA . ILE A 1 855 ? 2.063 39.475 -42.461 1.00 29.03 855 ILE A CA 1
ATOM 6552 C C . ILE A 1 855 ? 2.919 39.301 -43.762 1.00 29.03 855 ILE A C 1
ATOM 6554 O O . ILE A 1 855 ? 3.388 40.275 -44.332 1.00 29.03 855 ILE A O 1
ATOM 6558 N N . VAL A 1 856 ? 3.250 38.117 -44.307 1.00 26.45 856 VAL A N 1
ATOM 6559 C CA . VAL A 1 856 ? 2.509 36.852 -44.528 1.00 26.45 856 VAL A CA 1
ATOM 6560 C C . VAL A 1 856 ? 3.467 35.637 -44.626 1.00 26.45 856 VAL A C 1
ATOM 6562 O O . VAL A 1 856 ? 4.574 35.802 -45.121 1.00 26.45 856 VAL A O 1
ATOM 6565 N N . ALA A 1 857 ? 2.976 34.467 -44.176 1.00 30.84 857 ALA A N 1
ATOM 6566 C CA . ALA A 1 857 ? 3.326 33.041 -44.411 1.00 30.84 857 ALA A CA 1
ATOM 6567 C C . ALA A 1 857 ? 4.629 32.597 -45.128 1.00 30.84 857 ALA A C 1
ATOM 6569 O O . ALA A 1 857 ? 5.082 33.206 -46.094 1.00 30.84 857 ALA A O 1
ATOM 6570 N N . GLY A 1 858 ? 5.135 31.414 -44.736 1.00 36.31 858 GLY A N 1
ATOM 6571 C CA . GLY A 1 858 ? 6.254 30.745 -45.415 1.00 36.31 858 GLY A CA 1
ATOM 6572 C C . GLY A 1 858 ? 6.651 29.359 -44.880 1.00 36.31 858 GLY A C 1
ATOM 6573 O O . GLY A 1 858 ? 7.847 29.089 -44.812 1.00 36.31 858 GLY A O 1
ATOM 6574 N N . SER A 1 859 ? 5.695 28.507 -44.493 1.00 46.06 859 SER A N 1
ATOM 6575 C CA . SER A 1 859 ? 5.952 27.164 -43.945 1.00 46.06 859 SER A CA 1
ATOM 6576 C C . SER A 1 859 ? 4.921 26.132 -44.431 1.00 46.06 859 SER A C 1
ATOM 6578 O O . SER A 1 859 ? 3.720 26.262 -44.198 1.00 46.06 859 SER A O 1
ATOM 6580 N N . ASP A 1 860 ? 5.388 25.099 -45.140 1.00 62.69 860 ASP A N 1
ATOM 6581 C CA . ASP A 1 860 ? 4.530 24.085 -45.769 1.00 62.69 860 ASP A CA 1
ATOM 6582 C C . ASP A 1 860 ? 4.254 22.903 -44.821 1.00 62.69 860 ASP A C 1
ATOM 6584 O O . ASP A 1 860 ? 4.830 21.822 -44.964 1.00 62.69 860 ASP A O 1
ATOM 6588 N N . CYS A 1 861 ? 3.348 23.115 -43.861 1.00 65.00 861 CYS A N 1
ATOM 6589 C CA . CYS A 1 861 ? 2.607 22.054 -43.170 1.00 65.00 861 CYS A CA 1
ATOM 6590 C C . CYS A 1 861 ? 1.184 21.974 -43.746 1.00 65.00 861 CYS A C 1
ATOM 6592 O O . CYS A 1 861 ? 0.391 22.904 -43.613 1.00 65.00 861 CYS A O 1
ATOM 6594 N N . THR A 1 862 ? 0.842 20.859 -44.393 1.00 72.69 862 THR A N 1
ATOM 6595 C CA . THR A 1 862 ? -0.453 20.649 -45.067 1.00 72.69 862 THR A CA 1
ATOM 6596 C C . THR A 1 862 ? -1.135 19.375 -44.577 1.00 72.69 862 THR A C 1
ATOM 6598 O O . THR A 1 862 ? -0.469 18.383 -44.299 1.00 72.69 862 THR A O 1
ATOM 6601 N N . ALA A 1 863 ? -2.464 19.380 -44.462 1.00 74.12 863 ALA A N 1
ATOM 6602 C CA . ALA A 1 863 ? -3.218 18.183 -44.089 1.00 74.12 863 ALA A CA 1
ATOM 6603 C C . ALA A 1 863 ? -3.227 17.153 -45.227 1.00 74.12 863 ALA A C 1
ATOM 6605 O O . ALA A 1 863 ? -3.318 17.522 -46.401 1.00 74.12 863 ALA A O 1
ATOM 6606 N N . ILE A 1 864 ? -3.153 15.865 -44.884 1.00 77.06 864 ILE A N 1
ATOM 6607 C CA . ILE A 1 864 ? -3.258 14.780 -45.864 1.00 77.06 864 ILE A CA 1
ATOM 6608 C C . ILE A 1 864 ? -4.737 14.587 -46.263 1.00 77.06 864 ILE A C 1
ATOM 6610 O O . ILE A 1 864 ? -5.584 14.469 -45.374 1.00 77.06 864 ILE A O 1
ATOM 6614 N N . PRO A 1 865 ? -5.075 14.550 -47.570 1.00 75.94 865 PRO A N 1
ATOM 6615 C CA . PRO A 1 865 ? -6.431 14.269 -48.042 1.00 75.94 865 PRO A CA 1
ATOM 6616 C C . PRO A 1 865 ? -6.969 12.921 -47.554 1.00 75.94 865 PRO A C 1
ATOM 6618 O O . PRO A 1 865 ? -6.226 11.950 -47.416 1.00 75.94 865 PRO A O 1
ATOM 6621 N N . GLN A 1 866 ? -8.284 12.837 -47.352 1.00 76.31 866 GLN A N 1
ATOM 6622 C CA . GLN A 1 866 ? -8.944 11.641 -46.820 1.00 76.31 866 GLN A CA 1
ATOM 6623 C C . GLN A 1 866 ? -8.753 10.402 -47.713 1.00 76.31 866 GLN A C 1
ATOM 6625 O O . GLN A 1 866 ? -8.681 9.289 -47.197 1.00 76.31 866 GLN A O 1
ATOM 6630 N N . GLU A 1 867 ? -8.640 10.585 -49.031 1.00 69.06 867 GLU A N 1
ATOM 6631 C CA . GLU A 1 867 ? -8.342 9.521 -49.998 1.00 69.06 867 GLU A CA 1
ATOM 6632 C C . GLU A 1 867 ? -6.891 9.000 -49.959 1.00 69.06 867 GLU A C 1
ATOM 6634 O 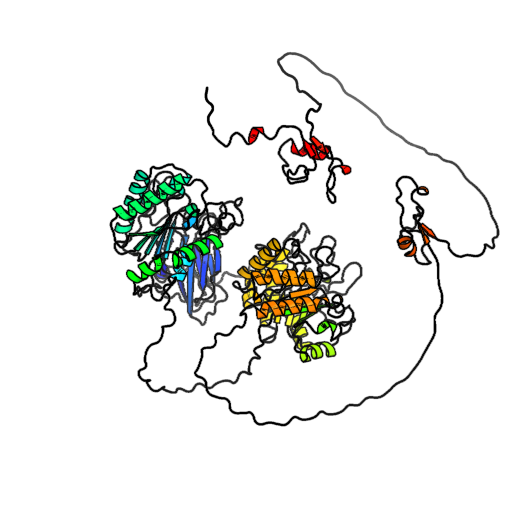O . GLU A 1 867 ? -6.601 7.971 -50.567 1.00 69.06 867 GLU A O 1
ATOM 6639 N N . GLU A 1 868 ? -5.984 9.681 -49.252 1.00 75.06 868 GLU A N 1
ATOM 6640 C CA . GLU A 1 868 ? -4.584 9.271 -49.066 1.00 75.06 868 GLU A CA 1
ATOM 6641 C C . GLU A 1 868 ? -4.318 8.638 -47.682 1.00 75.06 868 GLU A C 1
ATOM 6643 O O . GLU A 1 868 ? -3.184 8.247 -47.395 1.00 75.06 868 GLU A O 1
ATOM 6648 N N . LEU A 1 869 ? -5.344 8.516 -46.829 1.00 71.44 869 LEU A N 1
ATOM 6649 C CA . LEU A 1 869 ? -5.256 7.927 -45.488 1.00 71.44 869 LEU A CA 1
ATOM 6650 C C . LEU A 1 869 ? -5.772 6.469 -45.447 1.00 71.44 869 LEU A C 1
ATOM 6652 O O . LEU A 1 869 ? -6.650 6.101 -46.232 1.00 71.44 869 LEU A O 1
ATOM 6656 N N . PRO A 1 870 ? -5.274 5.621 -44.523 1.00 69.44 870 PRO A N 1
ATOM 6657 C CA . PRO A 1 870 ? -5.794 4.269 -44.314 1.00 69.44 870 PRO A CA 1
ATOM 6658 C C . PRO A 1 870 ? -7.276 4.218 -43.908 1.00 69.44 870 PRO A C 1
ATOM 6660 O O . PRO A 1 870 ? -7.822 5.139 -43.301 1.00 69.44 870 PRO A O 1
ATOM 6663 N N . SER A 1 871 ? -7.926 3.088 -44.199 1.00 58.66 871 SER A N 1
ATOM 6664 C CA . SER A 1 871 ? -9.322 2.841 -43.817 1.00 58.66 871 SER A CA 1
ATOM 6665 C C . SER A 1 871 ? -9.493 2.874 -42.294 1.00 58.66 871 SER A C 1
ATOM 6667 O O . SER A 1 871 ? -8.908 2.052 -41.595 1.00 58.66 871 SER A O 1
ATOM 6669 N N . GLY A 1 872 ? -10.325 3.794 -41.799 1.00 55.53 872 GLY A N 1
ATOM 6670 C CA . GLY A 1 872 ? -10.554 4.038 -40.368 1.00 55.53 872 GLY A CA 1
ATOM 6671 C C . GLY A 1 872 ? -9.874 5.305 -39.831 1.00 55.53 872 GLY A C 1
ATOM 6672 O O . GLY A 1 872 ? -10.270 5.800 -38.779 1.00 55.53 872 GLY A O 1
ATOM 6673 N N . SER A 1 873 ? -8.909 5.872 -40.562 1.00 61.88 873 SER A N 1
ATOM 6674 C CA . SER A 1 873 ? -8.307 7.177 -40.259 1.00 61.88 873 SER A CA 1
ATOM 6675 C C . SER A 1 873 ? -9.163 8.333 -40.794 1.00 61.88 873 SER A C 1
ATOM 6677 O O . SER A 1 873 ? -9.819 8.201 -41.828 1.00 61.88 873 SER A O 1
ATOM 6679 N N . TRP A 1 874 ? -9.111 9.489 -40.126 1.00 56.78 874 TRP A N 1
ATOM 6680 C CA . TRP A 1 874 ? -9.900 10.681 -40.461 1.00 56.78 874 TRP A CA 1
ATOM 6681 C C . TRP A 1 874 ? -8.980 11.876 -40.741 1.00 56.78 874 TRP A C 1
ATOM 6683 O O . TRP A 1 874 ? -8.035 12.118 -39.991 1.00 56.78 874 TRP A O 1
ATOM 6693 N N . ALA A 1 875 ? -9.237 12.619 -41.819 1.00 64.25 875 ALA A N 1
ATOM 6694 C CA . ALA A 1 875 ? -8.405 13.753 -42.220 1.00 64.25 875 ALA A CA 1
ATOM 6695 C C . ALA A 1 875 ? -8.581 14.986 -41.312 1.00 64.25 875 ALA A C 1
ATOM 6697 O O . ALA A 1 875 ? -9.690 15.329 -40.902 1.00 64.25 875 ALA A O 1
ATOM 6698 N N . THR A 1 876 ? -7.473 15.685 -41.048 1.00 67.69 876 THR A N 1
ATOM 6699 C CA . THR A 1 876 ? -7.436 16.954 -40.298 1.00 67.69 876 THR A CA 1
ATOM 6700 C C . THR A 1 876 ? -7.492 18.175 -41.234 1.00 67.69 876 THR A C 1
ATOM 6702 O O . THR A 1 876 ? -7.599 18.032 -42.453 1.00 67.69 876 THR A O 1
ATOM 6705 N N . THR A 1 877 ? -7.424 19.398 -40.696 1.00 70.81 877 THR A N 1
ATOM 6706 C CA . THR A 1 877 ? -7.360 20.639 -41.491 1.00 70.81 877 THR A CA 1
ATOM 6707 C C . THR A 1 877 ? -5.954 21.246 -41.496 1.00 70.81 877 THR A C 1
ATOM 6709 O O . THR A 1 877 ? -5.160 21.047 -40.577 1.00 70.81 877 THR A O 1
ATOM 6712 N N . VAL A 1 878 ? -5.649 22.042 -42.528 1.00 67.31 878 VAL A N 1
ATOM 6713 C CA . VAL A 1 878 ? -4.382 22.797 -42.634 1.00 67.31 878 VAL A CA 1
ATOM 6714 C C . VAL A 1 878 ? -4.185 23.743 -41.440 1.00 67.31 878 VAL A C 1
ATOM 6716 O O . VAL A 1 878 ? -3.065 23.932 -40.980 1.00 67.31 878 VAL A O 1
ATOM 6719 N N . GLU A 1 879 ? -5.277 24.297 -40.910 1.00 62.53 879 GLU A N 1
ATOM 6720 C CA . GLU A 1 879 ? -5.270 25.218 -39.768 1.00 62.53 879 GLU A CA 1
ATOM 6721 C C . GLU A 1 879 ? -4.824 24.522 -38.472 1.00 62.53 879 GLU A C 1
ATOM 6723 O O . GLU A 1 879 ? -4.082 25.111 -37.691 1.00 62.53 879 GLU A O 1
ATOM 6728 N N . TYR A 1 880 ? -5.167 23.240 -38.293 1.00 58.84 880 TYR A N 1
ATOM 6729 C CA . TYR A 1 880 ? -4.625 22.425 -37.204 1.00 58.84 880 TYR A CA 1
ATOM 6730 C C . TYR A 1 880 ? -3.178 21.969 -37.453 1.00 58.84 880 TYR A C 1
ATOM 6732 O O . TYR A 1 880 ? -2.383 21.983 -36.517 1.00 58.84 880 TYR A O 1
ATOM 6740 N N . CYS A 1 881 ? -2.797 21.617 -38.690 1.00 65.69 881 CYS A N 1
ATOM 6741 C CA . CYS A 1 881 ? -1.406 21.244 -39.001 1.00 65.69 881 CYS A CA 1
ATOM 6742 C C . CYS A 1 881 ? -0.395 22.373 -38.718 1.00 65.69 881 CYS A C 1
ATOM 6744 O O . CYS A 1 881 ? 0.771 22.097 -38.445 1.00 65.69 881 CYS A O 1
ATOM 6746 N N . ALA A 1 882 ? -0.826 23.638 -38.768 1.00 62.66 882 ALA A N 1
ATOM 6747 C CA . ALA A 1 882 ? 0.017 24.794 -38.468 1.00 62.66 882 ALA A CA 1
ATOM 6748 C C . ALA A 1 882 ? 0.333 24.972 -36.965 1.00 62.66 882 ALA A C 1
ATOM 6750 O O . ALA A 1 882 ? 1.349 25.576 -36.626 1.00 62.66 882 ALA A O 1
ATOM 6751 N N . LEU A 1 883 ? -0.493 24.436 -36.054 1.00 60.66 883 LEU A N 1
ATOM 6752 C CA . LEU A 1 883 ? -0.310 24.597 -34.598 1.00 60.66 883 LEU A CA 1
ATOM 6753 C C . LEU A 1 883 ? 0.925 23.865 -34.054 1.00 60.66 883 LEU A C 1
ATOM 6755 O O . LEU A 1 883 ? 1.409 24.168 -32.968 1.00 60.66 883 LEU A O 1
ATOM 6759 N N . CYS A 1 884 ? 1.443 22.907 -34.814 1.00 54.88 884 CYS A N 1
ATOM 6760 C CA . CYS A 1 884 ? 2.533 22.033 -34.403 1.00 54.88 884 CYS A CA 1
ATOM 6761 C C . CYS A 1 884 ? 3.919 22.612 -34.739 1.00 54.88 884 CYS A C 1
ATOM 6763 O O . CYS A 1 884 ? 4.932 22.126 -34.238 1.00 54.88 884 CYS A O 1
ATOM 6765 N N . GLU A 1 885 ? 3.983 23.669 -35.560 1.00 56.12 885 GLU A N 1
ATOM 6766 C CA . GLU A 1 885 ? 5.240 24.313 -35.965 1.00 56.12 885 GLU A CA 1
ATOM 6767 C C . GLU A 1 885 ? 5.885 25.124 -34.822 1.00 56.12 885 GLU A C 1
ATOM 6769 O O . GLU A 1 885 ? 7.106 25.288 -34.785 1.00 56.12 885 GLU A O 1
ATOM 6774 N N . THR A 1 886 ? 5.094 25.604 -33.854 1.00 53.28 886 THR A N 1
ATOM 6775 C CA . THR A 1 886 ? 5.616 26.348 -32.691 1.00 53.28 886 THR A CA 1
ATOM 6776 C C . THR A 1 886 ? 6.273 25.437 -31.650 1.00 53.28 886 THR A C 1
ATOM 6778 O O . THR A 1 886 ? 7.168 25.876 -30.926 1.00 53.28 886 THR A O 1
ATOM 6781 N N . GLY A 1 887 ? 5.883 24.157 -31.617 1.00 51.16 887 GLY A N 1
ATOM 6782 C CA . GLY A 1 887 ? 6.376 23.142 -30.682 1.00 51.16 887 GLY A CA 1
ATOM 6783 C C . GLY A 1 887 ? 5.591 23.021 -29.370 1.00 51.16 887 GLY A C 1
ATOM 6784 O O . GLY A 1 887 ? 5.946 22.180 -28.549 1.00 51.16 887 GLY A O 1
ATOM 6785 N N . ASP A 1 888 ? 4.531 23.812 -29.174 1.00 46.31 888 ASP A N 1
ATOM 6786 C CA . ASP A 1 888 ? 3.728 23.813 -27.936 1.00 46.31 888 ASP A CA 1
ATOM 6787 C C . ASP A 1 888 ? 2.732 22.636 -27.857 1.00 46.31 888 ASP A C 1
ATOM 6789 O O . ASP A 1 888 ? 2.317 22.229 -26.771 1.00 46.31 888 ASP A O 1
ATOM 6793 N N . HIS A 1 889 ? 2.368 22.060 -29.009 1.00 49.38 889 HIS A N 1
ATOM 6794 C CA . HIS A 1 889 ? 1.429 20.940 -29.138 1.00 49.38 889 HIS A CA 1
ATOM 6795 C C . HIS A 1 889 ? 2.046 19.798 -29.973 1.00 49.38 889 HIS A C 1
ATOM 6797 O O . HIS A 1 889 ? 1.724 19.647 -31.151 1.00 49.38 889 HIS A O 1
ATOM 6803 N N . PRO A 1 890 ? 2.970 19.001 -29.396 1.00 48.00 890 PRO A N 1
ATOM 6804 C CA . PRO A 1 890 ? 3.632 17.900 -30.105 1.00 48.00 890 PRO A CA 1
ATOM 6805 C C . PRO A 1 890 ? 2.722 16.688 -30.360 1.00 48.00 890 PRO A C 1
ATOM 6807 O O . PRO A 1 890 ? 3.035 15.872 -31.222 1.00 48.00 890 PRO A O 1
ATOM 6810 N N . TRP A 1 891 ? 1.605 16.572 -29.636 1.00 47.75 891 TRP A N 1
ATOM 6811 C CA . TRP A 1 891 ? 0.655 15.469 -29.752 1.00 47.75 891 TRP A CA 1
ATOM 6812 C C . TRP A 1 891 ? -0.729 16.019 -30.111 1.00 47.75 891 TRP A C 1
ATOM 6814 O O . TRP A 1 891 ? -1.268 16.868 -29.405 1.00 47.75 891 TRP A O 1
ATOM 6824 N N . TRP A 1 892 ? -1.281 15.488 -31.204 1.00 42.62 892 TRP A N 1
ATOM 6825 C CA . TRP A 1 892 ? -2.554 15.837 -31.848 1.00 42.62 892 TRP A CA 1
ATOM 6826 C C . TRP A 1 892 ? -2.663 17.206 -32.568 1.00 42.62 892 TRP A C 1
ATOM 6828 O O . TRP A 1 892 ? -2.461 18.248 -31.950 1.00 42.62 892 TRP A O 1
ATOM 6838 N N . PRO A 1 893 ? -3.076 17.256 -33.858 1.00 49.31 893 PRO A N 1
ATOM 6839 C CA . PRO A 1 893 ? -3.236 16.171 -34.834 1.00 49.31 893 PRO A CA 1
ATOM 6840 C C . PRO A 1 893 ? -1.989 16.009 -35.729 1.00 49.31 893 PRO A C 1
ATOM 6842 O O . PRO A 1 893 ? -2.102 15.596 -36.878 1.00 49.31 893 PRO A O 1
ATOM 6845 N N . CYS A 1 894 ? -0.799 16.339 -35.221 1.00 53.28 894 CYS A N 1
ATOM 6846 C CA . CYS A 1 894 ? 0.479 16.171 -35.926 1.00 53.28 894 CYS A CA 1
ATOM 6847 C C . CYS A 1 894 ? 1.307 15.006 -35.375 1.00 53.28 894 CYS A C 1
ATOM 6849 O O . CYS A 1 894 ? 2.535 15.074 -35.358 1.00 53.28 894 CYS A O 1
ATOM 6851 N N . ASP A 1 895 ? 0.633 13.963 -34.888 1.00 52.44 895 ASP A N 1
ATOM 6852 C CA . ASP A 1 895 ? 1.317 12.787 -34.372 1.00 52.44 895 ASP A CA 1
ATOM 6853 C C . ASP A 1 895 ? 2.178 12.144 -35.473 1.00 52.44 895 ASP A C 1
ATOM 6855 O O . ASP A 1 895 ? 1.782 12.057 -36.640 1.00 52.44 895 ASP A O 1
ATOM 6859 N N . VAL A 1 896 ? 3.385 11.738 -35.088 1.00 52.09 896 VAL A N 1
ATOM 6860 C CA . VAL A 1 896 ? 4.362 11.062 -35.949 1.00 52.09 896 VAL A CA 1
ATOM 6861 C C . VAL A 1 896 ? 4.250 9.539 -35.864 1.00 52.09 896 VAL A C 1
ATOM 6863 O O . VAL A 1 896 ? 4.936 8.834 -36.607 1.00 52.09 896 VAL A O 1
ATOM 6866 N N . GLN A 1 897 ? 3.372 9.017 -35.003 1.00 49.91 897 GLN A N 1
ATOM 6867 C CA . GLN A 1 897 ? 2.958 7.621 -35.043 1.00 49.91 897 GLN A CA 1
ATOM 6868 C C . GLN A 1 897 ? 2.062 7.357 -36.266 1.00 49.91 897 GLN A C 1
ATOM 6870 O O . GLN A 1 897 ? 1.285 8.194 -36.719 1.00 49.91 897 GLN A O 1
ATOM 6875 N N . ASN A 1 898 ? 2.256 6.191 -36.877 1.00 46.12 898 ASN A N 1
ATOM 6876 C CA . ASN A 1 898 ? 1.802 5.890 -38.234 1.00 46.12 898 ASN A CA 1
ATOM 6877 C C . ASN A 1 898 ? 0.300 5.520 -38.266 1.00 46.12 898 ASN A C 1
ATOM 6879 O O . ASN A 1 898 ? -0.066 4.569 -37.572 1.00 46.12 898 ASN A O 1
ATOM 6883 N N . PRO A 1 899 ? -0.564 6.157 -39.090 1.00 52.69 899 PRO A N 1
ATOM 6884 C CA . PRO A 1 899 ? -0.267 7.124 -40.153 1.00 52.69 899 PRO A CA 1
ATOM 6885 C C . PRO A 1 899 ? -0.294 8.601 -39.696 1.00 52.69 899 PRO A C 1
ATOM 6887 O O . PRO A 1 899 ? -1.274 9.029 -39.084 1.00 52.69 899 PRO A O 1
ATOM 6890 N N . PRO A 1 900 ? 0.702 9.428 -40.077 1.00 62.97 900 PRO A N 1
ATOM 6891 C CA . PRO A 1 900 ? 0.684 10.860 -39.775 1.00 62.97 900 PRO A CA 1
ATOM 6892 C C . PRO A 1 900 ? -0.416 11.583 -40.568 1.00 62.97 900 PRO A C 1
ATOM 6894 O O . PRO A 1 900 ? -0.610 11.317 -41.753 1.00 62.97 900 PRO A O 1
ATOM 6897 N N . LEU A 1 901 ? -1.106 12.543 -39.943 1.00 67.75 901 LEU A N 1
ATOM 6898 C CA . LEU A 1 901 ? -2.231 13.272 -40.564 1.00 67.75 901 LEU A CA 1
ATOM 6899 C C . LEU A 1 901 ? -1.811 14.555 -41.313 1.00 67.75 901 LEU A C 1
ATOM 6901 O O . LEU A 1 901 ? -2.605 15.124 -42.067 1.00 67.75 901 LEU A O 1
ATOM 6905 N N . CYS A 1 902 ? -0.563 15.002 -41.134 1.00 71.69 902 CYS A N 1
ATOM 6906 C CA . CYS A 1 902 ? 0.000 16.214 -41.734 1.00 71.69 902 CYS A CA 1
ATOM 6907 C C . CYS A 1 902 ? 1.307 15.913 -42.492 1.00 71.69 902 CYS A C 1
ATOM 6909 O O . CYS A 1 902 ? 2.144 15.130 -42.045 1.00 71.69 902 CYS A O 1
ATOM 6911 N N . ARG A 1 903 ? 1.518 16.588 -43.626 1.00 74.19 903 ARG A N 1
ATOM 6912 C CA . ARG A 1 903 ? 2.775 16.644 -44.387 1.00 74.19 903 ARG A CA 1
ATOM 6913 C C . ARG A 1 903 ? 3.459 17.981 -44.125 1.00 74.19 903 ARG A C 1
ATOM 6915 O O . ARG A 1 903 ? 3.005 19.003 -44.635 1.00 74.19 903 ARG A O 1
ATOM 6922 N N . CYS A 1 904 ? 4.548 17.952 -43.362 1.00 66.25 904 CYS A N 1
ATOM 6923 C CA . CYS A 1 904 ? 5.424 19.095 -43.102 1.00 66.25 904 CYS A CA 1
ATOM 6924 C C . CYS A 1 904 ? 6.787 18.897 -43.785 1.00 66.25 904 CYS A C 1
ATOM 6926 O O . CYS A 1 904 ? 7.297 17.776 -43.827 1.00 66.25 904 CYS A O 1
ATOM 6928 N N . HIS A 1 905 ? 7.384 19.959 -44.331 1.00 57.19 905 HIS A N 1
ATOM 6929 C CA . HIS A 1 905 ? 8.739 19.914 -44.906 1.00 57.19 905 HIS A CA 1
ATOM 6930 C C . HIS A 1 905 ? 9.862 20.172 -43.877 1.00 57.19 905 HIS A C 1
ATOM 6932 O O . HIS A 1 905 ? 9.623 20.558 -42.736 1.00 57.19 905 HIS A O 1
ATOM 6938 N N . GLU A 1 906 ? 11.097 19.842 -44.267 1.00 52.09 906 GLU A N 1
ATOM 6939 C CA . GLU A 1 906 ? 12.240 19.538 -43.389 1.00 52.09 906 GLU A CA 1
ATOM 6940 C C . GLU A 1 906 ? 12.623 20.638 -42.369 1.00 52.09 906 GLU A C 1
ATOM 6942 O O . GLU A 1 906 ? 13.328 21.591 -42.696 1.00 52.09 906 GLU A O 1
ATOM 6947 N N . ALA A 1 907 ? 12.262 20.443 -41.092 1.00 43.44 907 ALA A N 1
ATOM 6948 C CA . ALA A 1 907 ? 12.750 21.270 -39.973 1.00 43.44 907 ALA A CA 1
ATOM 6949 C C . ALA A 1 907 ? 13.203 20.487 -38.715 1.00 43.44 907 ALA A C 1
ATOM 6951 O O . ALA A 1 907 ? 13.902 21.039 -37.863 1.00 43.44 907 ALA A O 1
ATOM 6952 N N . ILE A 1 908 ? 12.844 19.202 -38.580 1.00 44.47 908 ILE A N 1
ATOM 6953 C CA . ILE A 1 908 ? 12.950 18.457 -37.304 1.00 44.47 908 ILE A CA 1
ATOM 6954 C C . ILE A 1 908 ? 14.312 17.749 -37.105 1.00 44.47 908 ILE A C 1
ATOM 6956 O O . ILE A 1 908 ? 14.800 17.653 -35.977 1.00 44.47 908 ILE A O 1
ATOM 6960 N N . GLU A 1 909 ? 14.993 17.325 -38.176 1.00 36.34 909 GLU A N 1
ATOM 6961 C CA . GLU A 1 909 ? 16.233 16.515 -38.113 1.00 36.34 909 GLU A CA 1
ATOM 6962 C C . GLU A 1 909 ? 17.421 17.183 -37.379 1.00 36.34 909 GLU A C 1
ATOM 6964 O O . GLU A 1 909 ? 18.310 16.504 -36.863 1.00 36.34 909 GLU A O 1
ATOM 6969 N N . ILE A 1 910 ? 17.463 18.518 -37.304 1.00 37.84 910 ILE A N 1
ATOM 6970 C CA . ILE A 1 910 ? 18.661 19.254 -36.861 1.00 37.84 910 ILE A CA 1
ATOM 6971 C C . ILE A 1 910 ? 18.813 19.313 -35.327 1.00 37.84 910 ILE A C 1
ATOM 6973 O O . ILE A 1 910 ? 19.935 19.461 -34.837 1.00 37.84 910 ILE A O 1
ATOM 6977 N N . ARG A 1 911 ? 17.736 19.161 -34.538 1.00 35.28 911 ARG A N 1
ATOM 6978 C CA . ARG A 1 911 ? 17.833 19.230 -33.060 1.00 35.28 911 ARG A CA 1
ATOM 6979 C C . ARG A 1 911 ? 18.287 17.925 -32.395 1.00 35.28 911 ARG A C 1
ATOM 6981 O O . ARG A 1 911 ? 18.882 17.989 -31.322 1.00 35.28 911 ARG A O 1
ATOM 6988 N N . LEU A 1 912 ? 18.083 16.766 -33.027 1.00 35.28 912 LEU A N 1
ATOM 6989 C CA . LEU A 1 912 ? 18.454 15.461 -32.454 1.00 35.28 912 LEU A CA 1
ATOM 6990 C C . LEU A 1 912 ? 19.956 15.144 -32.581 1.00 35.28 912 LEU A C 1
ATOM 6992 O O . LEU A 1 912 ? 20.551 14.578 -31.664 1.00 35.28 912 LEU A O 1
ATOM 6996 N N . ARG A 1 913 ? 20.622 15.592 -33.654 1.00 35.75 913 ARG A N 1
ATOM 6997 C CA . ARG A 1 913 ? 22.041 15.281 -33.939 1.00 35.75 913 ARG A CA 1
ATOM 6998 C C . ARG A 1 913 ? 23.076 16.033 -33.072 1.00 35.75 913 ARG A C 1
ATOM 7000 O O . ARG A 1 913 ? 24.239 16.122 -33.452 1.00 35.75 913 ARG A O 1
ATOM 7007 N N . ARG A 1 914 ? 22.685 16.587 -31.914 1.00 34.91 914 ARG A N 1
ATOM 7008 C CA . ARG A 1 914 ? 23.587 17.268 -30.951 1.00 34.91 914 ARG A CA 1
ATOM 7009 C C . ARG A 1 914 ? 23.742 16.580 -29.587 1.00 34.91 914 ARG A C 1
ATOM 7011 O O . ARG A 1 914 ? 24.477 17.104 -28.757 1.00 34.91 914 ARG A O 1
ATOM 7018 N N . ARG A 1 915 ? 23.104 15.424 -29.350 1.00 37.16 915 ARG A N 1
ATOM 7019 C CA . ARG A 1 915 ? 23.282 14.626 -28.114 1.00 37.16 915 ARG A CA 1
ATOM 7020 C C . ARG A 1 915 ? 24.163 13.374 -28.261 1.00 37.16 915 ARG A C 1
ATOM 7022 O O . ARG A 1 915 ? 24.410 12.711 -27.265 1.00 37.16 915 ARG A O 1
ATOM 7029 N N . LEU A 1 916 ? 24.673 13.074 -29.457 1.00 34.53 916 LEU A N 1
ATOM 7030 C CA . LEU A 1 916 ? 25.626 11.980 -29.687 1.00 34.53 916 LEU A CA 1
ATOM 7031 C C . LEU A 1 916 ? 26.941 12.550 -30.230 1.00 34.53 916 LEU A C 1
ATOM 7033 O O . LEU A 1 916 ? 26.992 13.053 -31.353 1.00 34.53 916 LEU A O 1
ATOM 7037 N N . GLY A 1 917 ? 27.989 12.517 -29.407 1.00 33.91 917 GLY A N 1
ATOM 7038 C CA . GLY A 1 917 ? 29.309 13.041 -29.748 1.00 33.91 917 GLY A CA 1
ATOM 7039 C C . GLY A 1 917 ? 30.146 12.034 -30.536 1.00 33.91 917 GLY A C 1
ATOM 7040 O O . GLY A 1 917 ? 30.587 11.032 -29.985 1.00 33.91 917 GLY A O 1
ATOM 7041 N N . ALA A 1 918 ? 30.419 12.332 -31.806 1.00 30.97 918 ALA A N 1
ATOM 7042 C CA . ALA A 1 918 ? 31.420 11.650 -32.627 1.00 30.97 918 ALA A CA 1
ATOM 7043 C C . ALA A 1 918 ? 32.229 12.703 -33.423 1.00 30.97 918 ALA A C 1
ATOM 7045 O O . ALA A 1 918 ? 31.709 13.790 -33.695 1.00 30.97 918 ALA A O 1
ATOM 7046 N N . PRO A 1 919 ? 33.517 12.458 -33.729 1.00 38.41 919 PRO A N 1
ATOM 7047 C CA . PRO A 1 919 ? 34.497 13.539 -33.838 1.00 38.41 919 PRO A CA 1
ATOM 7048 C C . PRO A 1 919 ? 34.515 14.270 -35.187 1.00 38.41 919 PRO A C 1
ATOM 7050 O O . PRO A 1 919 ? 34.481 13.662 -36.255 1.00 38.41 919 PRO A O 1
ATOM 7053 N N . THR A 1 920 ? 34.705 15.591 -35.134 1.00 32.97 920 THR A N 1
ATOM 7054 C CA . THR A 1 920 ? 35.041 16.420 -36.300 1.00 32.97 920 THR A CA 1
ATOM 7055 C C . THR A 1 920 ? 36.553 16.556 -36.452 1.00 32.97 920 THR A C 1
ATOM 7057 O O . THR A 1 920 ? 37.197 17.268 -35.684 1.00 32.97 920 THR A O 1
ATOM 7060 N N . SER A 1 921 ? 37.123 15.929 -37.478 1.00 33.94 921 SER A N 1
ATOM 7061 C CA . SER A 1 921 ? 38.490 16.212 -37.917 1.00 33.94 921 SER A CA 1
ATOM 7062 C C . SER A 1 921 ? 38.514 17.406 -38.877 1.00 33.94 921 SER A C 1
ATOM 7064 O O . SER A 1 921 ? 38.133 17.234 -40.037 1.00 33.94 921 SER A O 1
ATOM 7066 N N . HIS A 1 922 ? 38.980 18.576 -38.423 1.00 34.31 922 HIS A N 1
ATOM 7067 C CA . HIS A 1 922 ? 39.806 19.500 -39.217 1.00 34.31 922 HIS A CA 1
ATOM 7068 C C . HIS A 1 922 ? 40.405 20.641 -38.386 1.00 34.31 922 HIS A C 1
ATOM 7070 O O . HIS A 1 922 ? 39.691 21.162 -37.505 1.00 34.31 922 HIS A O 1
#

Sequence (922 aa):
MHLYPIILTVLAHCVKSSSATWEELDNLHFGGRWWRDNDSMKHSWGVGTFIVRFRGSSELVMQMTSSWVGAYYTCQVDGGPEVKLFHDNQIDYFQVAAGLSPSKEHIVRCGRNNEASWGPTIIDGIVLDPNGELLQAVDPNAGNTMLRFEAIGDSITAGFKATATTAAEPSTIANQDVFQTYVRYMADAWGTNDYNVIAKSGVSILDYGTTGVVMSQEFPCREFWDTWQEGCPQLHDFSSWQADVVTINLGTNDFAFGDPTKEAFREGYLSFIQDVRQKYPNALIACMEPILDSCAVNQPILTDIVDGLEQAVIDMNDEKVIYYETGSPADPWLVCATDYTDYTHPTVVGNEKFAARMLESTSITDDIRRFFPEKCGGTGASCQVGAPTAAIPTPSPVPITIPTTVIELAPTVMHSEESRLIAFVGNWQACPSDAQLAQYTHIIISFAVSYTWSPNKNICSQQCDIAAPLTCGNTARPDLIQRWQEQGKKVLLSFGGAGMGGSWSGDVNDCWEYCYGKEEKVVDRLADIVNEVGFDGIDIDYEYFYEDNQNGSGFTKGTQAQTFLRDITVGLRNKLPIGSELTHAPMEPDMEPGRGYFNVLKEIAEDTLDFLMPQYYNGYVRSYTNFSGALSHFTAITDQMFGGNPNKIVYGFCISDCGSFNLDGDQSAQVMEWLSEEYPCNGGAFFWVANDDTNGDWSKVVKDQLQIDSSTASCSGNTEPTGPTTTPVAPVSTPSRSPIAMVNPTTVPVAPVSIPVQGSKCLAIPQAELPAGSWATNDAACALCGADYTWWPCDVQSPSPLCRCDNGSPPVSSPVNPPTSSPVNPSTRTPVNPPTRAPTNPPTRSSVNLPTSTIVAGSDCTAIPQEELPSGSWATTVEYCALCETGDHPWWPCDVQNPPLCRCHEAIEIRLRRRLGAPTSH

Secondary structure (DSSP, 8-state):
----------S-S-----PPPHHHHTTSEEESS-EE-SSSEEE-SSS-EEEEEEES-S-EEEEEE--TT-EEEEEEETT--EEEEEE-TT-SEEEEE-S--TTSEEEEEEEE-S-GGG--EEEEEEE--TT-EEE----TTTTS-S--EEEEESTTTTTTTTT-SSTTSPP-TTT--GGGSHHHHHHHHTT-S-EEEEE-TT--SSTTSTTSS-HHHHTTBSS---TTSSS-SSB--TTT---SEEEEE--HHHHHS----HHHHHHHHHHHHHHHHHH-TTSEEEEE--GGGGT-S-HHHHHHHHHHHHHHHHHH--TTEEEE---BTTB-SS-TTTSBSSSSSB-HHHHHHHHHHHHHHSSHHHHHHHH-TTTS-SSTTSSS-PPP------PPPPPPP---PPP-PPPP-----PPEEEEEEETTSPPPPTTTTTS-SEEEEEEE-SEE--SSS-EE-TT--PPPPP-BTTB--HHHHHHHHHTT-EEEEEEE-GGG---STT----GGGGTTT-HHHHHHHHHHHHHHHT-SEEEEE--S--STTGGG-----HHHHHHHHHHHHHHHHHHSPTT-EEEE--BGGGGSTT-HHHHHHHHHHHHH-SEE--BTTSSS--TTT-HHHHHHHHHHHHHHHSTT-GGGB-EEEESSSSGGG---HHHHHHHHHHHHHH-TT--EEEEE-TTTSGGGHHHHHHHHHHHHHHHHS---------PPP----PPP-----------------------------EEEPPGGGSPTT-----HHHHTTS-TT--SSSTT--SS--SEEE---------------------------------------------PPP-------EEEPPGGGSPTT-----HHHHGGGSSSS--SSSS--SSSPSEEE-S-SHHHHTTSS------

InterPro domains:
  IPR001223 Glycoside hydrolase family 18, catalytic domain [PF00704] (420-652)
  IPR001223 Glycoside hydrolase family 18, catalytic domain [PS51910] (419-709)
  IPR001579 Glycosyl hydrolase family 18, active site [PS01095] (535-543)
  IPR013830 SGNH hydrolase-type esterase domain [PF13472] (151-352)
  IPR017853 Glycoside hydrolase superfamily [SSF51445] (421-699)
  IPR036514 SGNH hydrolase superfamily [G3DSA:3.40.50.1110] (147-365)
  IPR040794 Carbohydrate esterase 2, N-terminal [PF17996] (31-136)
  IPR052762 Plant cell wall deacetylase/carbohydrate esterase [PTHR37834] (16-360)

Organism: NCBI:txid635003

Radius of gyration: 37.95 Å; chains: 1; bounding box: 110×118×91 Å

Foldseek 3Di:
DDDDDDPPDDPDDPPDPDQDDVVLVQLKDWFPLWDDDPQKIKAQAFFTKIKWKKAQFQWKKFQKAFAPAWFWKFKDKPNDDTDIDTGGRVDRIHTRGGRHDRHDIMMMMMTTFAGSVRDMMMTNHIDGPPRMDTGRDDDPCPVVQAFQEEEEEEQQQQQFQQAPPAQPDDTDSVRGGNCLFLVVLLCVLAPHPRYGGQYYHQAALDCFTPQNDHSLQRVQARHGDHPVDPGRPHGGDLVVDAGQEYEYQHDLNCLVRHQDALQVLLVSLLVSVVVVCVSHVQHQYEHEQNLLQLPDPPNPSSVSNLSSNQVSLVVNVDPSHDYDYAAHVVGRLDDQVRQANNSRHGHSNVRNSRSLCSQAVTCVLVVSCVRPVSNADPDGRGSDNDDDDDDDDDDDDDDDDDDDDDDDDDDDDDDFLFFFEEFEAEAQAADDDCLLCVQGQEYEYPAFFQFDDDDQATHGDLQSDTDQTHRHNNHNCLVVVVVCVVVNHAYEHEYDDCNCPAQDDPRDHPNVVSCQVVLLVVLVVRQVSCVVSVHLAYEYEYRHDLDCCVVPPNDDCNVSSLCSVLSNQVSNQVRHDDRRAYEYEYELVCCPPPHSNVVSLLVPVQPRHPAYHYACLRYPDQCLVPVVVVLVSLQSCLCRRHVNQQLRYAYEAEQDPSPRNHDALQSLLVSLLVNLVPRLNHNAYYYPHSVNCVSVRNSVSSSVSSVVSPVVDPNGPDDDDDDDDDDDDDDDDDDDDDDDDDDDDDDDDDDDDDDDDDDWFKAFDPPVRADDPDDADGRVCRRPQGLVAQAPPRPDPDPRGRIGIDNDDDDDDDDDDDDDDDDDDDDDDDDDDDDDDDDDDDDDDDDDDDDDDDDDDDWDKAFDDPVRADDPDDADGSVQSVVPVVPPPQDPQQDPPPPRGIDTDDDPVPPVVPPDDDDDDD